Protein 5E7F (pdb70)

Radius of gyration: 30.08 Å; Cα contacts (8 Å, |Δi|>4): 2242; chains: 6; bounding box: 70×82×74 Å

B-factor: mean 78.71, std 19.26, range [43.62, 194.32]

Solvent-accessible surface area: 31601 Å² total; per-residue (Å²): 204,26,117,5,92,24,66,38,29,26,105,37,98,13,51,22,61,30,111,0,30,0,63,4,54,58,22,85,4,78,105,1,29,0,0,0,0,41,55,19,134,89,95,146,15,102,6,2,0,0,12,5,52,45,43,37,63,33,39,19,116,81,7,105,83,30,5,74,6,40,42,40,56,99,135,42,9,0,38,0,44,0,54,60,3,86,53,128,8,35,0,61,1,22,1,0,2,10,19,140,112,53,82,45,6,32,22,135,58,2,4,115,15,107,37,7,141,21,13,77,0,58,8,58,79,175,202,34,115,5,91,23,65,39,28,27,105,38,113,48,56,21,62,29,111,0,30,0,62,4,55,59,22,84,4,80,101,0,29,0,0,0,0,41,56,19,132,89,96,146,14,103,7,2,0,0,12,5,37,61,44,47,65,37,40,18,117,81,6,109,84,31,5,74,6,40,43,41,58,101,136,43,10,0,37,0,43,0,54,61,2,86,54,130,8,37,0,49,1,18,1,0,2,9,20,146,109,50,84,42,6,30,22,137,57,3,4,114,16,108,33,8,137,19,14,82,0,58,8,59,113,207,32,115,5,90,23,65,37,27,27,105,36,88,22,56,22,63,29,110,0,30,0,61,4,53,56,23,80,6,63,28,0,14,0,0,0,0,42,54,18,131,88,97,144,15,106,12,1,0,0,12,3,9,55,46,52,65,52,43,19,121,80,5,124,87,32,5,72,6,40,42,40,52,99,134,43,9,0,37,0,44,0,53,60,2,96,54,139,9,34,1,62,1,22,1,0,2,9,6,43,70,47,82,40,5,35,22,134,57,2,4,114,15,106,34,8,140,20,14,76,0,57,8,59,62,112,144,167,202,142,65,34,0,61,7,10,3,20,29,57,63,26,47,81,25,81,26,0,15,24,16,21,194,41,88,1,49,40,1,69,12,18,0,1,13,53,1,26,0,0,0,10,0,22,6,1,0,39,0,125,88,7,32,89,8,12,0,0,1,37,65,21,113,70,16,20,37,17,23,32,0,18,0,4,0,23,6,42,70,108,62,1,6,2,0,12,1,1,0,2,0,4,18,0,96,121,38,96,121,13,56,0,54,36,85,83,30,86,48,148,32,27,18,78,77,45,27,26,0,0,0,0,0,10,90,76,100,142,66,35,0,58,9,10,3,22,27,56,70,28,44,88,28,75,25,0,16,26,15,52,179,46,81,1,60,31,1,82,12,20,0,1,12,54,0,27,0,0,0,11,0,21,12,1,0,39,0,147,87,7,32,93,8,12,0,0,1,38,68,22,115,69,16,49,55,43,48,33,0,17,0,5,0,23,7,43,70,110,63,1,5,2,0,12,1,2,0,1,0,26,29,0,100,120,35,96,126,11,56,0,52,42,85,82,30,86,48,179,32,27,16,79,78,51,28,25,0,0,0,0,0,10,82,75,77,146,87,28,0,35,4,23,2,7,58,67,39,22,51,117,35,86,32,0,20,15,1,32,54,30,90,1,48,35,1,75,4,15,0,2,12,54,0,30,0,0,0,9,0,23,7,2,0,40,0,145,88,8,33,88,8,12,0,0,0,36,67,21,113,68,17,59,54,52,36,32,0,17,0,3,0,21,5,42,71,108,59,2,5,2,0,11,1,1,0,1,0,34,30,0,101,131,39,97,119,12,55,0,51,37,83,81,31,84,48,178,33,28,17,78,77,52,26,22,0,0,0,0,0,10,82,74,78

Nearest PDB structures (foldseek):
  5e7f-assembly1_I  TM=1.008E+00  e=1.416E-27  Lactococcus phage Tuc2009
  5e7t-assembly1_H  TM=8.878E-01  e=3.137E-21  Lactococcus phage Tuc2009
  5e7t-assembly1_L  TM=6.312E-01  e=1.493E-13  Lactococcus phage Tuc2009
  1u5x-assembly1_A  TM=4.877E-01  e=3.607E-02  Mus musculus
  7uab-assembly1_A  TM=3.314E-01  e=8.662E-01  Homo sapiens

CATH classification: 2.60.40.10

Sequence (764 aa):
QVQLVESGGGSVQAGGSLRLSCTASGFTFDDSDMGWYHQAPGNECELVSAIFSDGSTYYADSVKGRFTISRDNAKNTVYLQMNSLKPEDTAMYYCAAATTTVASPPVRHVCNGYWGQGTQVTVSSHQVQLVESGGGSVQAGGSLRLSCTASGFTFDDSDMGWYHQAPGNECELVSAIFSDGSTYYADSVKGRFTISRDNAKNTVYLQMNSLKPEDTAMYYCAAATTTVASPPVRHVCNGYWGQGTQVTVSSQVQLVESGGGSVQAGGSLRLSCTASGFTFDDSDMGWYHQAPGNECELVSAIFSDGSTYYADSVKGRFTISRDNAKNTVYLQMNSLKPEDTAMYYCAAATTTVASPPVRHVCNGYWGQGTQVTVSSHHHHDVSVDGDFTMKKFADSYYVAFFANKGSGNTVTFTAPWDCTAEVELFYHGWGYSGGEWEIGITTPSGLTQIYEATGYTNGHDNQAISMPTKAIYSGLKKGLQYTFDIRDANGRGGGPKHPMMIVKLYRNADVSVDGDFTMKKFADSYYVAFFANKGSGNTVTFTAPWDCTAEVELFYHGWGYSGGEWEIGITTPSGLTQIYEATGYTNGHDNQAISMPTKAIYSGLKKGLQYTFDIRDANGRGGGPKHPMMIVKLYRNADVSVDGDFTMKKFADSYYVAFFANKGSGNTVTFTAPWDCTAEVELFYHGWGYSGGEWEIGITTPSGLTQIYEATGYTNGHDNQAISMPTKAIYSGLKKGLQYTFDIRDANGRGGGPKHPMMIVKLYRNA

Secondary structure (DSSP, 8-state):
--EEEEE---EEETT--EEEEEEEESS-STT-EEEEEEE-TTS--EEEEEE-TTS-EEE-TTTTTTEEEEEEGGGTEEEEEE-S--GGG-EEEEEEEE-TTSPPPBHHHHTTTSSS--EEEEEE--/--EEEEE---EEETT--EEEEEEEESS-STT-EEEEEEE-TTS--EEEEEE-TTS-EEE-TTTTTTEEEEEEGGGTEEEEEE-S--GGG-EEEEEEEE-TTSPPPBHHHHTTTSSS--EEEEEE-/--EEEEE---EEETT--EEEEEEEESS-STTSEEEEEEE-TTS--EEEEEE-TTS-EEE-TTTTTTEEEEEEGGGTEEEEEE-S--GGG-EEEEEEEE-TTSPPPBHHHHTTTSSS--EEEEEE-----/--BHHHHHHHHHTTT-SEEEEE-SSS-S-EEEE-SSSEEEEEEEEEEEEETTSS-EEEEE---TT-EEEEEE-EEE---TT--EE--EEEEEEEE-TT-EEEE-EEEEEE-EEEEEEEEEEEEEEE--/--BHHHHHHHHHTTT-SEEEEE-SSS-S-EEEE-SSSEEEEEEEEEEEEETTSS-EEEEE---TT-EEEEEE-EEE---TT--EE--EEEEEEEE-TT-EEEE-EEEEEE-EEEEEEEEEEEEEEE--/--BHHHHHHHHHTTT-SEEEEE-SSS-S-EEEE-SSSEEEEEEEEEEEEETTSS-EEEEE---TT-EEEEEE-EEE---TT--EE--EEEEEEEE-TT-EEEE-EEEEEE-EEEEEEEEEEEEEEE--

Structure (mmCIF, N/CA/C/O backbone):
data_5E7F
#
_entry.id   5E7F
#
_cell.length_a   84.730
_cell.length_b   88.040
_cell.length_c   147.650
_cell.angle_alpha   90.00
_cell.angle_beta   90.00
_cell.angle_gamma   90.00
#
_symmetry.space_group_name_H-M   'P 21 21 21'
#
loop_
_entity.id
_entity.type
_entity.pdbx_description
1 polymer 'nanobody L06'
2 polymer 'Major structural protein 1'
3 water water
#
loop_
_atom_site.group_PDB
_atom_site.id
_atom_site.type_symbol
_atom_site.label_atom_id
_atom_site.label_alt_id
_atom_site.label_comp_id
_atom_site.label_asym_id
_atom_site.label_entity_id
_atom_site.label_seq_id
_atom_site.pdbx_PDB_ins_code
_atom_site.Cartn_x
_atom_site.Cartn_y
_atom_site.Cartn_z
_atom_site.occupancy
_atom_site.B_iso_or_equiv
_atom_site.auth_seq_id
_atom_site.auth_comp_id
_atom_site.auth_asym_id
_atom_site.auth_atom_id
_atom_site.pdbx_PDB_model_num
ATOM 1 N N . GLN A 1 1 ? -49.053 -9.621 99.774 1.00 85.25 3 GLN A N 1
ATOM 2 C CA . GLN A 1 1 ? -49.079 -11.093 99.739 1.00 81.83 3 GLN A CA 1
ATOM 3 C C . GLN A 1 1 ? -48.437 -11.632 98.461 1.00 80.72 3 GLN A C 1
ATOM 4 O O . GLN A 1 1 ? -48.067 -10.847 97.585 1.00 81.22 3 GLN A O 1
ATOM 10 N N . VAL A 1 2 ? -48.296 -12.959 98.351 1.00 72.17 4 VAL A N 1
ATOM 11 C CA . VAL A 1 2 ? -47.767 -13.545 97.130 1.00 69.55 4 VAL A CA 1
ATOM 12 C C . VAL A 1 2 ? -48.807 -13.392 96.007 1.00 69.47 4 VAL A C 1
ATOM 13 O O . VAL A 1 2 ? -49.968 -13.782 96.166 1.00 68.16 4 VAL A O 1
ATOM 17 N N . GLN A 1 3 ? -48.393 -12.732 94.921 1.00 63.81 5 GLN A N 1
ATOM 18 C CA . GLN A 1 3 ? -49.248 -12.459 93.777 1.00 61.74 5 GLN A CA 1
ATOM 19 C C . GLN A 1 3 ? -48.620 -12.957 92.493 1.00 63.40 5 GLN A C 1
ATOM 20 O O . GLN A 1 3 ? -47.457 -12.671 92.216 1.00 63.36 5 GLN A O 1
ATOM 26 N N . LEU A 1 4 ? -49.393 -13.728 91.729 1.00 57.76 6 LEU A N 1
ATOM 27 C CA . LEU A 1 4 ? -49.019 -14.242 90.419 1.00 55.45 6 LEU A CA 1
ATOM 28 C C . LEU A 1 4 ? -50.051 -13.727 89.444 1.00 60.77 6 LEU A C 1
ATOM 29 O O . LEU A 1 4 ? -51.251 -13.733 89.748 1.00 60.46 6 LEU A O 1
ATOM 34 N N . VAL A 1 5 ? -49.586 -13.222 88.297 1.00 58.61 7 VAL A N 1
ATOM 35 C CA . VAL A 1 5 ? -50.445 -12.648 87.263 1.00 57.93 7 VAL A CA 1
ATOM 36 C C . VAL A 1 5 ? -50.081 -13.258 85.909 1.00 64.51 7 VAL A C 1
ATOM 37 O O . VAL A 1 5 ? -48.918 -13.201 85.505 1.00 65.24 7 VAL A O 1
ATOM 41 N N . GLU A 1 6 ? -51.069 -13.867 85.225 1.00 60.73 8 GLU A N 1
ATOM 42 C CA . GLU A 1 6 ? -50.858 -14.503 83.922 1.00 59.11 8 GLU A CA 1
ATOM 43 C C . GLU A 1 6 ? -51.570 -13.759 82.841 1.00 64.27 8 GLU A C 1
ATOM 44 O O . GLU A 1 6 ? -52.701 -13.306 83.036 1.00 65.73 8 GLU A O 1
ATOM 50 N N . SER A 1 7 ? -50.931 -13.683 81.668 1.00 60.64 9 SER A N 1
ATOM 51 C CA . SER A 1 7 ? -51.478 -13.087 80.455 1.00 60.43 9 SER A CA 1
ATOM 52 C C . SER A 1 7 ? -50.881 -13.822 79.232 1.00 63.82 9 SER A C 1
ATOM 53 O O . SER A 1 7 ? -49.885 -14.530 79.391 1.00 64.45 9 SER A O 1
ATOM 56 N N . GLY A 1 8 ? -51.503 -13.701 78.059 1.00 59.14 10 GLY A N 1
ATOM 57 C CA . GLY A 1 8 ? -50.981 -14.318 76.841 1.00 58.32 10 GLY A CA 1
ATOM 58 C C . GLY A 1 8 ? -51.884 -15.266 76.081 1.00 62.35 10 GLY A C 1
ATOM 59 O O . GLY A 1 8 ? -51.773 -15.384 74.854 1.00 62.74 10 GLY A O 1
ATOM 60 N N . GLY A 1 9 ? -52.759 -15.956 76.809 1.00 58.77 11 GLY A N 1
ATOM 61 C CA . GLY A 1 9 ? -53.687 -16.931 76.243 1.00 58.42 11 GLY A CA 1
ATOM 62 C C . GLY A 1 9 ? -54.739 -16.355 75.315 1.00 61.43 11 GLY A C 1
ATOM 63 O O . GLY A 1 9 ? -55.113 -15.185 75.435 1.00 60.71 11 GLY A O 1
ATOM 64 N N . GLY A 1 10 ? -55.210 -17.188 74.394 1.00 57.62 12 GLY A N 1
ATOM 65 C CA . GLY A 1 10 ? -56.237 -16.819 73.434 1.00 58.37 12 GLY A CA 1
ATOM 66 C C . GLY A 1 10 ? -56.567 -17.918 72.452 1.00 62.52 12 GLY A C 1
ATOM 67 O O . GLY A 1 10 ? -56.073 -19.041 72.585 1.00 60.56 12 GLY A O 1
ATOM 68 N N . SER A 1 11 ? -57.415 -17.589 71.452 1.00 61.47 13 SER A N 1
ATOM 69 C CA . SER A 1 11 ? -57.841 -18.511 70.393 1.00 62.14 13 SER A CA 1
ATOM 70 C C . SER A 1 11 ? -56.872 -18.483 69.221 1.00 66.09 13 SER A C 1
ATOM 71 O O . SER A 1 11 ? -56.417 -17.418 68.799 1.00 66.36 13 SER A O 1
ATOM 74 N N . VAL A 1 12 ? -56.533 -19.674 68.727 1.00 61.55 14 VAL A N 1
ATOM 75 C CA . VAL A 1 12 ? -55.563 -19.912 67.665 1.00 60.97 14 VAL A CA 1
ATOM 76 C C . VAL A 1 12 ? -55.881 -21.259 66.980 1.00 66.36 14 VAL A C 1
ATOM 77 O O . VAL A 1 12 ? -56.593 -22.081 67.552 1.00 66.67 14 VAL A O 1
ATOM 81 N N . GLN A 1 13 ? -55.373 -21.476 65.763 1.00 64.10 15 GLN A N 1
ATOM 82 C CA . GLN A 1 13 ? -55.549 -22.754 65.084 1.00 65.58 15 GLN A CA 1
ATOM 83 C C . GLN A 1 13 ? -54.278 -23.600 65.279 1.00 71.19 15 GLN A C 1
ATOM 84 O O . GLN A 1 13 ? -53.208 -23.041 65.553 1.00 70.07 15 GLN A O 1
ATOM 90 N N . ALA A 1 14 ? -54.407 -24.944 65.160 1.00 69.57 16 ALA A N 1
ATOM 91 C CA . ALA A 1 14 ? -53.305 -25.889 65.274 1.00 70.02 16 ALA A CA 1
ATOM 92 C C . ALA A 1 14 ? -52.141 -25.459 64.368 1.00 74.56 16 ALA A C 1
ATOM 93 O O . ALA A 1 14 ? -52.367 -24.994 63.250 1.00 75.48 16 ALA A O 1
ATOM 95 N N . GLY A 1 15 ? -50.923 -25.550 64.896 1.00 70.16 17 GLY A N 1
ATOM 96 C CA . GLY A 1 15 ? -49.707 -25.140 64.207 1.00 69.99 17 GLY A CA 1
ATOM 97 C C . GLY A 1 15 ? -49.254 -23.758 64.626 1.00 72.03 17 GLY A C 1
ATOM 98 O O . GLY A 1 15 ? -48.086 -23.403 64.445 1.00 71.54 17 GLY A O 1
ATOM 99 N N . GLY A 1 16 ? -50.183 -23.004 65.216 1.00 68.57 18 GLY A N 1
ATOM 100 C CA . GLY A 1 16 ? -49.969 -21.648 65.709 1.00 68.15 18 GLY A CA 1
ATOM 101 C C . GLY A 1 16 ? -49.050 -21.554 66.909 1.00 73.30 18 GLY A C 1
ATOM 102 O O . GLY A 1 16 ? -48.557 -22.572 67.413 1.00 74.49 18 GLY A O 1
ATOM 103 N N . SER A 1 17 ? -48.820 -20.317 67.379 1.00 68.45 19 SER A N 1
ATOM 104 C CA . SER A 1 17 ? -47.936 -20.018 68.504 1.00 66.29 19 SER A CA 1
ATOM 105 C C . SER A 1 17 ? -48.529 -18.996 69.450 1.00 70.69 19 SER A C 1
ATOM 106 O O . SER A 1 17 ? -49.111 -18.001 69.009 1.00 71.74 19 SER A O 1
ATOM 109 N N . LEU A 1 18 ? -48.339 -19.214 70.755 1.00 65.53 20 LEU A N 1
ATOM 110 C CA . LEU A 1 18 ? -48.773 -18.282 71.794 1.00 63.72 20 LEU A CA 1
ATOM 111 C C . LEU A 1 18 ? -47.648 -18.123 72.779 1.00 65.70 20 LEU A C 1
ATOM 112 O O . LEU A 1 18 ? -46.840 -19.041 72.941 1.00 65.73 20 LEU A O 1
ATOM 117 N N . ARG A 1 19 ? -47.575 -16.965 73.430 1.00 60.69 21 ARG A N 1
ATOM 118 C CA . ARG A 1 19 ? -46.559 -16.723 74.442 1.00 59.43 21 ARG A CA 1
ATOM 119 C C . ARG A 1 19 ? -47.266 -16.311 75.726 1.00 63.85 21 ARG A C 1
ATOM 120 O O . ARG A 1 19 ? -47.899 -15.248 75.773 1.00 64.13 21 ARG A O 1
ATOM 128 N N . LEU A 1 20 ? -47.191 -17.170 76.756 1.00 60.18 22 LEU A N 1
ATOM 129 C CA . LEU A 1 20 ? -47.788 -16.854 78.053 1.00 59.51 22 LEU A CA 1
ATOM 130 C C . LEU A 1 20 ? -46.745 -16.188 78.931 1.00 63.81 22 LEU A C 1
ATOM 131 O O . LEU A 1 20 ? -45.575 -16.582 78.901 1.00 63.71 22 LEU A O 1
ATOM 136 N N . SER A 1 21 ? -47.169 -15.179 79.707 1.00 59.97 23 SER A N 1
ATOM 137 C CA . SER A 1 21 ? -46.310 -14.453 80.631 1.00 60.15 23 SER A CA 1
ATOM 138 C C . SER A 1 21 ? -46.862 -14.568 82.035 1.00 65.11 23 SER A C 1
ATOM 139 O O . SER A 1 21 ? -48.076 -14.627 82.221 1.00 64.28 23 SER A O 1
ATOM 142 N N . CYS A 1 22 ? -45.969 -14.591 83.020 1.00 62.38 24 CYS A N 1
ATOM 143 C CA . CYS A 1 22 ? -46.343 -14.604 84.417 1.00 61.91 24 CYS A CA 1
ATOM 144 C C . CYS A 1 22 ? -45.443 -13.692 85.228 1.00 66.82 24 CYS A C 1
ATOM 145 O O . CYS A 1 22 ? -44.249 -13.950 85.337 1.00 65.97 24 CYS A O 1
ATOM 148 N N . THR A 1 23 ? -46.017 -12.655 85.832 1.00 64.59 25 THR A N 1
ATOM 149 C CA . THR A 1 23 ? -45.251 -11.747 86.660 1.00 65.73 25 THR A CA 1
ATOM 150 C C . THR A 1 23 ? -45.593 -12.007 88.118 1.00 70.95 25 THR A C 1
ATOM 151 O O . THR A 1 23 ? -46.765 -12.134 88.489 1.00 70.28 25 THR A O 1
ATOM 155 N N . ALA A 1 24 ? -44.542 -12.154 88.923 1.00 68.07 26 ALA A N 1
ATOM 156 C CA . ALA A 1 24 ? -44.621 -12.468 90.335 1.00 68.01 26 ALA A CA 1
ATOM 157 C C . ALA A 1 24 ? -44.225 -11.308 91.243 1.00 74.86 26 ALA A C 1
ATOM 158 O O . ALA A 1 24 ? -43.408 -10.464 90.863 1.00 77.28 26 ALA A O 1
ATOM 160 N N . SER A 1 25 ? -44.812 -11.281 92.450 1.00 70.99 27 SER A N 1
ATOM 161 C CA . SER A 1 25 ? -44.560 -10.291 93.500 1.00 72.81 27 SER A CA 1
ATOM 162 C C . SER A 1 25 ? -44.891 -10.880 94.871 1.00 75.20 27 SER A C 1
ATOM 163 O O . SER A 1 25 ? -45.707 -11.802 94.968 1.00 72.80 27 SER A O 1
ATOM 166 N N . GLY A 1 26 ? -44.240 -10.359 95.908 1.00 73.27 28 GLY A N 1
ATOM 167 C CA . GLY A 1 26 ? -44.454 -10.797 97.284 1.00 72.75 28 GLY A CA 1
ATOM 168 C C . GLY A 1 26 ? -43.416 -11.762 97.823 1.00 75.82 28 GLY A C 1
ATOM 169 O O . GLY A 1 26 ? -43.490 -12.148 98.994 1.00 75.99 28 GLY A O 1
ATOM 170 N N . PHE A 1 27 ? -42.442 -12.166 96.981 1.00 70.93 29 PHE A N 1
ATOM 171 C CA . PHE A 1 27 ? -41.359 -13.084 97.351 1.00 69.93 29 PHE A CA 1
ATOM 172 C C . PHE A 1 27 ? -40.105 -12.835 96.506 1.00 75.80 29 PHE A C 1
ATOM 173 O O . PHE A 1 27 ? -40.195 -12.249 95.419 1.00 75.85 29 PHE A O 1
ATOM 181 N N . THR A 1 28 ? -38.943 -13.314 96.992 1.00 73.86 30 THR A N 1
ATOM 182 C CA . THR A 1 28 ? -37.661 -13.222 96.293 1.00 75.29 30 THR A CA 1
ATOM 183 C C . THR A 1 28 ? -37.766 -14.136 95.082 1.00 78.78 30 THR A C 1
ATOM 184 O O . THR A 1 28 ? -37.803 -15.361 95.232 1.00 78.17 30 THR A O 1
ATOM 188 N N . PHE A 1 29 ? -37.887 -13.531 93.894 1.00 74.60 31 PHE A N 1
ATOM 189 C CA . PHE A 1 29 ? -38.079 -14.245 92.639 1.00 72.45 31 PHE A CA 1
ATOM 190 C C . PHE A 1 29 ? -36.881 -15.081 92.205 1.00 77.10 31 PHE A C 1
ATOM 191 O O . PHE A 1 29 ? -37.067 -16.237 91.826 1.00 75.46 31 PHE A O 1
ATOM 199 N N . ASP A 1 30 ? -35.670 -14.492 92.241 1.00 75.80 32 ASP A N 1
ATOM 200 C CA . ASP A 1 30 ? -34.406 -15.099 91.810 1.00 77.13 32 ASP A CA 1
ATOM 201 C C . ASP A 1 30 ? -34.129 -16.487 92.401 1.00 79.96 32 ASP A C 1
ATOM 202 O O . ASP A 1 30 ? -33.617 -17.356 91.693 1.00 80.03 32 ASP A O 1
ATOM 207 N N . ASP A 1 31 ? -34.501 -16.695 93.677 1.00 75.92 33 ASP A N 1
ATOM 208 C CA . ASP A 1 31 ? -34.317 -17.937 94.437 1.00 75.41 33 ASP A CA 1
ATOM 209 C C . ASP A 1 31 ? -35.407 -18.985 94.184 1.00 75.22 33 ASP A C 1
ATOM 210 O O . ASP A 1 31 ? -35.221 -20.150 94.529 1.00 75.02 33 ASP A O 1
ATOM 215 N N . SER A 1 32 ? -36.546 -18.570 93.623 1.00 68.92 34 SER A N 1
ATOM 216 C CA . SER A 1 32 ? -37.708 -19.419 93.389 1.00 66.44 34 SER A CA 1
ATOM 217 C C . SER A 1 32 ? -37.705 -20.229 92.113 1.00 69.30 34 SER A C 1
ATOM 218 O O . SER A 1 32 ? -37.078 -19.851 91.123 1.00 69.24 34 SER A O 1
ATOM 221 N N . ASP A 1 33 ? -38.438 -21.351 92.153 1.00 64.55 35 ASP A N 1
ATOM 222 C CA . ASP A 1 33 ? -38.676 -22.237 91.026 1.00 63.28 35 ASP A CA 1
ATOM 223 C C . ASP A 1 33 ? -40.057 -21.851 90.538 1.00 64.33 35 ASP A C 1
ATOM 224 O O . ASP A 1 33 ? -40.988 -21.717 91.338 1.00 61.79 35 ASP A O 1
ATOM 229 N N . MET A 1 34 ? -40.175 -21.602 89.239 1.00 61.26 36 MET A N 1
ATOM 230 C CA . MET A 1 34 ? -41.431 -21.176 88.637 1.00 59.98 36 MET A CA 1
ATOM 231 C C . MET A 1 34 ? -41.923 -22.201 87.643 1.00 63.96 36 MET A C 1
ATOM 232 O O . MET A 1 34 ? -41.112 -22.863 86.998 1.00 65.87 36 MET A O 1
ATOM 237 N N . GLY A 1 35 ? -43.239 -22.319 87.513 1.00 58.10 37 GLY A N 1
ATOM 238 C CA . GLY A 1 35 ? -43.831 -23.286 86.599 1.00 57.28 37 GLY A CA 1
ATOM 239 C C . GLY A 1 35 ? -45.187 -22.915 86.049 1.00 60.22 37 GLY A C 1
ATOM 240 O O . GLY A 1 35 ? -45.806 -21.926 86.463 1.00 58.52 37 GLY A O 1
ATOM 241 N N . TRP A 1 36 ? -45.640 -23.726 85.096 1.00 57.56 38 TRP A N 1
ATOM 242 C CA . TRP A 1 36 ? -46.921 -23.583 84.425 1.00 57.06 38 TRP A CA 1
ATOM 243 C C . TRP A 1 36 ? -47.687 -24.887 84.521 1.00 60.98 38 TRP A C 1
ATOM 244 O O . TRP A 1 36 ? -47.187 -25.934 84.100 1.00 62.61 38 TRP A O 1
ATOM 255 N N . TYR A 1 37 ? -48.891 -24.819 85.093 1.00 55.00 39 TYR A N 1
ATOM 256 C CA . TYR A 1 37 ? -49.829 -25.929 85.231 1.00 54.06 39 TYR A CA 1
ATOM 257 C C . TYR A 1 37 ? -50.947 -25.674 84.256 1.00 60.33 39 TYR A C 1
ATOM 258 O O . TYR A 1 37 ? -51.128 -24.532 83.831 1.00 60.76 39 TYR A O 1
ATOM 267 N N . HIS A 1 38 ? -51.690 -26.727 83.881 1.00 57.54 40 HIS A N 1
ATOM 268 C CA . HIS A 1 38 ? -52.832 -26.597 82.988 1.00 57.52 40 HIS A CA 1
ATOM 269 C C . HIS A 1 38 ? -53.909 -27.597 83.340 1.00 62.18 40 HIS A C 1
ATOM 270 O O . HIS A 1 38 ? -53.621 -28.661 83.891 1.00 62.17 40 HIS A O 1
ATOM 277 N N . GLN A 1 39 ? -55.152 -27.250 83.017 1.00 59.18 41 GLN A N 1
ATOM 278 C CA . GLN A 1 39 ? -56.298 -28.090 83.275 1.00 59.63 41 GLN A CA 1
ATOM 279 C C . GLN A 1 39 ? -57.328 -27.891 82.184 1.00 66.48 41 GLN A C 1
ATOM 280 O O . GLN A 1 39 ? -57.847 -26.786 81.988 1.00 64.45 41 GLN A O 1
ATOM 286 N N . ALA A 1 40 ? -57.586 -28.964 81.444 1.00 67.16 42 ALA A N 1
ATOM 287 C CA . ALA A 1 40 ? -58.628 -28.995 80.432 1.00 69.77 42 ALA A CA 1
ATOM 288 C C . ALA A 1 40 ? -59.862 -29.488 81.194 1.00 76.35 42 ALA A C 1
ATOM 289 O O . ALA A 1 40 ? -59.687 -30.234 82.157 1.00 75.27 42 ALA A O 1
ATOM 291 N N . PRO A 1 41 ? -61.105 -29.073 80.871 1.00 76.43 43 PRO A N 1
ATOM 292 C CA . PRO A 1 41 ? -62.250 -29.585 81.657 1.00 78.17 43 PRO A CA 1
ATOM 293 C C . PRO A 1 41 ? -62.364 -31.114 81.571 1.00 83.11 43 PRO A C 1
ATOM 294 O O . PRO A 1 41 ? -62.223 -31.706 80.496 1.00 81.96 43 PRO A O 1
ATOM 298 N N . GLY A 1 42 ? -62.500 -31.734 82.734 1.00 81.87 44 GLY A N 1
ATOM 299 C CA . GLY A 1 42 ? -62.583 -33.185 82.860 1.00 84.32 44 GLY A CA 1
ATOM 300 C C . GLY A 1 42 ? -61.261 -33.853 83.179 1.00 87.40 44 GLY A C 1
ATOM 301 O O . GLY A 1 42 ? -61.235 -35.037 83.530 1.00 89.40 44 GLY A O 1
ATOM 302 N N . ASN A 1 43 ? -60.156 -33.099 83.050 1.00 80.79 45 ASN A N 1
ATOM 303 C CA . ASN A 1 43 ? -58.802 -33.568 83.327 1.00 78.91 45 ASN A CA 1
ATOM 304 C C . ASN A 1 43 ? -58.278 -32.946 84.609 1.00 81.24 45 ASN A C 1
ATOM 305 O O . ASN A 1 43 ? -58.843 -31.962 85.087 1.00 80.80 45 ASN A O 1
ATOM 310 N N . GLU A 1 44 ? -57.204 -33.525 85.171 1.00 76.48 46 GLU A N 1
ATOM 311 C CA . GLU A 1 44 ? -56.559 -33.056 86.404 1.00 74.29 46 GLU A CA 1
ATOM 312 C C . GLU A 1 44 ? -55.626 -31.876 86.140 1.00 72.63 46 GLU A C 1
ATOM 313 O O . GLU A 1 44 ? -55.271 -31.608 84.993 1.00 70.08 46 GLU A O 1
ATOM 319 N N . CYS A 1 45 ? -55.219 -31.184 87.220 1.00 68.23 47 CYS A N 1
ATOM 320 C CA . CYS A 1 45 ? -54.259 -30.074 87.179 1.00 65.99 47 CYS A CA 1
ATOM 321 C C . CYS A 1 45 ? -52.869 -30.721 86.995 1.00 69.05 47 CYS A C 1
ATOM 322 O O . CYS A 1 45 ? -52.434 -31.507 87.851 1.00 69.13 47 CYS A O 1
ATOM 325 N N . GLU A 1 46 ? -52.219 -30.457 85.851 1.00 63.96 48 GLU A N 1
ATOM 326 C CA . GLU A 1 46 ? -50.929 -31.063 85.527 1.00 63.83 48 GLU A CA 1
ATOM 327 C C . GLU A 1 46 ? -49.869 -30.061 85.163 1.00 64.55 48 GLU A C 1
ATOM 328 O O . GLU A 1 46 ? -50.142 -29.112 84.422 1.00 62.90 48 GLU A O 1
ATOM 334 N N . LEU A 1 47 ? -48.636 -30.317 85.637 1.00 60.19 49 LEU A N 1
ATOM 335 C CA . LEU A 1 47 ? -47.479 -29.471 85.352 1.00 58.73 49 LEU A CA 1
ATOM 336 C C . LEU A 1 47 ? -47.058 -29.633 83.891 1.00 62.85 49 LEU A C 1
ATOM 337 O O . LEU A 1 47 ? -46.751 -30.744 83.456 1.00 65.18 49 LEU A O 1
ATOM 342 N N . VAL A 1 48 ? -47.073 -28.529 83.140 1.00 56.40 50 VAL A N 1
ATOM 343 C CA . VAL A 1 48 ? -46.690 -28.497 81.729 1.00 55.92 50 VAL A CA 1
ATOM 344 C C . VAL A 1 48 ? -45.171 -28.387 81.657 1.00 60.82 50 VAL A C 1
ATOM 345 O O . VAL A 1 48 ? -44.510 -29.205 81.015 1.00 62.96 50 VAL A O 1
ATOM 349 N N . SER A 1 49 ? -44.634 -27.334 82.280 1.00 55.51 51 SER A N 1
ATOM 350 C CA . SER A 1 49 ? -43.222 -27.008 82.267 1.00 55.60 51 SER A CA 1
ATOM 351 C C . SER A 1 49 ? -42.834 -26.231 83.523 1.00 59.63 51 SER A C 1
ATOM 352 O O . SER A 1 49 ? -43.684 -25.586 84.143 1.00 58.17 51 SER A O 1
ATOM 355 N N . ALA A 1 50 ? -41.545 -26.305 83.906 1.00 57.27 52 ALA A N 1
ATOM 356 C CA . ALA A 1 50 ? -41.002 -25.609 85.079 1.00 56.05 52 ALA A CA 1
ATOM 357 C C . ALA A 1 50 ? -39.563 -25.171 84.849 1.00 59.96 52 ALA A C 1
ATOM 358 O O . ALA A 1 50 ? -38.789 -25.884 84.198 1.00 61.50 52 ALA A O 1
ATOM 360 N N . ILE A 1 51 ? -39.220 -23.982 85.353 1.00 55.01 53 ILE A N 1
ATOM 361 C CA . ILE A 1 51 ? -37.871 -23.409 85.293 1.00 56.77 53 ILE A CA 1
ATOM 362 C C . ILE A 1 51 ? -37.368 -23.229 86.735 1.00 63.95 53 ILE A C 1
ATOM 363 O O . ILE A 1 51 ? -37.994 -22.533 87.540 1.00 61.67 53 ILE A O 1
ATOM 368 N N . PHE A 1 52 ? -36.288 -23.927 87.075 1.00 64.81 54 PHE A N 1
ATOM 369 C CA . PHE A 1 52 ? -35.758 -23.906 88.440 1.00 66.88 54 PHE A CA 1
ATOM 370 C C . PHE A 1 52 ? -34.800 -22.739 88.671 1.00 74.64 54 PHE A C 1
ATOM 371 O O . PHE A 1 52 ? -34.339 -22.126 87.700 1.00 76.74 54 PHE A O 1
ATOM 379 N N . SER A 1 53 ? -34.564 -22.388 89.954 1.00 71.48 55 SER A N 1
ATOM 380 C CA . SER A 1 53 ? -33.684 -21.285 90.369 1.00 73.64 55 SER A CA 1
ATOM 381 C C . SER A 1 53 ? -32.313 -21.339 89.685 1.00 81.31 55 SER A C 1
ATOM 382 O O . SER A 1 53 ? -31.831 -20.312 89.211 1.00 82.56 55 SER A O 1
ATOM 385 N N . ASP A 1 54 ? -31.746 -22.561 89.559 1.00 79.36 56 ASP A N 1
ATOM 386 C CA . ASP A 1 54 ? -30.456 -22.904 88.934 1.00 81.55 56 ASP A CA 1
ATOM 387 C C . ASP A 1 54 ? -30.468 -22.862 87.388 1.00 85.04 56 ASP A C 1
ATOM 388 O O . ASP A 1 54 ? -29.460 -23.193 86.754 1.00 88.21 56 ASP A O 1
ATOM 393 N N . GLY A 1 55 ? -31.585 -22.434 86.800 1.00 77.14 57 GLY A N 1
ATOM 394 C CA . GLY A 1 55 ? -31.720 -22.290 85.355 1.00 75.46 57 GLY A CA 1
ATOM 395 C C . GLY A 1 55 ? -32.242 -23.498 84.598 1.00 76.37 57 GLY A C 1
ATOM 396 O O . GLY A 1 55 ? -32.687 -23.348 83.461 1.00 76.30 57 GLY A O 1
ATOM 397 N N . SER A 1 56 ? -32.189 -24.701 85.205 1.00 71.68 58 SER A N 1
ATOM 398 C CA . SER A 1 56 ? -32.659 -25.945 84.590 1.00 70.18 58 SER A CA 1
ATOM 399 C C . SER A 1 56 ? -34.161 -25.937 84.337 1.00 71.02 58 SER A C 1
ATOM 400 O O . SER A 1 56 ? -34.914 -25.198 84.988 1.00 68.03 58 SER A O 1
ATOM 403 N N . THR A 1 57 ? -34.588 -26.737 83.347 1.00 68.15 59 THR A N 1
ATOM 404 C CA . THR A 1 57 ? -35.978 -26.803 82.913 1.00 65.50 59 THR A CA 1
ATOM 405 C C . THR A 1 57 ? -36.556 -28.208 82.898 1.00 70.05 59 THR A C 1
ATOM 406 O O . THR A 1 57 ? -35.843 -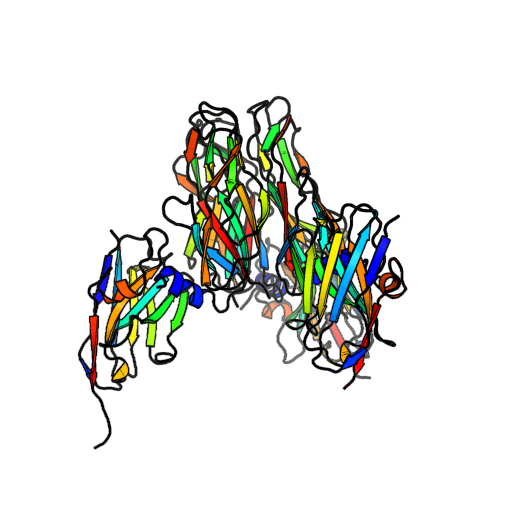29.182 82.642 1.00 72.67 59 THR A O 1
ATOM 410 N N . TYR A 1 58 ? -37.873 -28.291 83.109 1.00 63.51 60 TYR A N 1
ATOM 411 C CA . TYR A 1 58 ? -38.652 -29.513 82.993 1.00 61.91 60 TYR A CA 1
ATOM 412 C C . TYR A 1 58 ? -39.739 -29.243 81.954 1.00 63.65 60 TYR A C 1
ATOM 413 O O . TYR A 1 58 ? -40.323 -28.163 81.957 1.00 62.00 60 TYR A O 1
ATOM 422 N N . TYR A 1 59 ? -40.033 -30.237 81.108 1.00 59.97 61 TYR A N 1
ATOM 423 C CA . TYR A 1 59 ? -41.101 -30.195 80.110 1.00 58.47 61 TYR A CA 1
ATOM 424 C C . TYR A 1 59 ? -41.834 -31.519 80.126 1.00 64.15 61 TYR A C 1
ATOM 425 O O . TYR A 1 59 ? -41.190 -32.581 80.153 1.00 66.45 61 TYR A O 1
ATOM 434 N N . ALA A 1 60 ? -43.176 -31.471 80.101 1.00 59.40 62 ALA A N 1
ATOM 435 C CA . ALA A 1 60 ? -44.003 -32.676 80.054 1.00 60.33 62 ALA A CA 1
ATOM 436 C C . ALA A 1 60 ? -43.750 -33.326 78.691 1.00 69.56 62 ALA A C 1
ATOM 437 O O . ALA A 1 60 ? -43.515 -32.615 77.715 1.00 68.38 62 ALA A O 1
ATOM 439 N N . ASP A 1 61 ? -43.737 -34.665 78.631 1.00 71.60 63 ASP A N 1
ATOM 440 C CA . ASP A 1 61 ? -43.464 -35.419 77.396 1.00 74.39 63 ASP A CA 1
ATOM 441 C C . ASP A 1 61 ? -44.315 -34.987 76.200 1.00 79.54 63 ASP A C 1
ATOM 442 O O . ASP A 1 61 ? -43.831 -35.013 75.065 1.00 80.77 63 ASP A O 1
ATOM 447 N N . SER A 1 62 ? -45.569 -34.560 76.463 1.00 74.87 64 SER A N 1
ATOM 448 C CA . SER A 1 62 ? -46.514 -34.100 75.453 1.00 74.43 64 SER A CA 1
ATOM 449 C C . SER A 1 62 ? -46.129 -32.741 74.853 1.00 78.57 64 SER A C 1
ATOM 450 O O . SER A 1 62 ? -46.575 -32.426 73.752 1.00 79.60 64 SER A O 1
ATOM 453 N N . VAL A 1 63 ? -45.328 -31.931 75.573 1.00 73.82 65 VAL A N 1
ATOM 454 C CA . VAL A 1 63 ? -44.939 -30.590 75.120 1.00 72.22 65 VAL A CA 1
ATOM 455 C C . VAL A 1 63 ? -43.443 -30.476 74.778 1.00 76.27 65 VAL A C 1
ATOM 456 O O . VAL A 1 63 ? -43.012 -29.433 74.278 1.00 75.71 65 VAL A O 1
ATOM 460 N N . LYS A 1 64 ? -42.666 -31.532 75.045 1.00 74.34 66 LYS A N 1
ATOM 461 C CA . LYS A 1 64 ? -41.224 -31.579 74.788 1.00 76.07 66 LYS A CA 1
ATOM 462 C C . LYS A 1 64 ? -40.933 -31.288 73.316 1.00 81.45 66 LYS A C 1
ATOM 463 O O . LYS A 1 64 ? -41.513 -31.921 72.428 1.00 82.38 66 LYS A O 1
ATOM 469 N N . GLY A 1 65 ? -40.100 -30.278 73.088 1.00 78.06 67 GLY A N 1
ATOM 470 C CA . GLY A 1 65 ? -39.691 -29.853 71.753 1.00 78.84 67 GLY A CA 1
ATOM 471 C C . GLY A 1 65 ? -40.577 -28.820 71.090 1.00 81.20 67 GLY A C 1
ATOM 472 O O . GLY A 1 65 ? -40.190 -28.265 70.061 1.00 82.99 67 GLY A O 1
ATOM 473 N N . ARG A 1 66 ? -41.769 -28.555 71.658 1.00 74.58 68 ARG A N 1
ATOM 474 C CA . ARG A 1 66 ? -42.722 -27.576 71.126 1.00 71.59 68 ARG A CA 1
ATOM 475 C C . ARG A 1 66 ? -42.739 -26.316 71.989 1.00 72.80 68 ARG A C 1
ATOM 476 O O . ARG A 1 66 ? -42.778 -25.212 71.451 1.00 71.48 68 ARG A O 1
ATOM 484 N N . PHE A 1 67 ? -42.721 -26.487 73.328 1.00 68.67 69 PHE A N 1
ATOM 485 C CA . PHE A 1 67 ? -42.770 -25.383 74.287 1.00 67.15 69 PHE A CA 1
ATOM 486 C C . PHE A 1 67 ? -41.393 -25.043 74.829 1.00 70.13 69 PHE A C 1
ATOM 487 O O . PHE A 1 67 ? -40.530 -25.919 74.915 1.00 70.82 69 PHE A O 1
ATOM 495 N N . THR A 1 68 ? -41.196 -23.770 75.216 1.00 64.93 70 THR A N 1
ATOM 496 C CA . THR A 1 68 ? -39.947 -23.288 75.797 1.00 64.73 70 THR A CA 1
ATOM 497 C C . THR A 1 68 ? -40.222 -22.370 76.977 1.00 67.57 70 THR A C 1
ATOM 498 O O . THR A 1 68 ? -40.869 -21.321 76.818 1.00 67.69 70 THR A O 1
ATOM 502 N N . ILE A 1 69 ? -39.722 -22.771 78.159 1.00 62.35 71 ILE A N 1
ATOM 503 C CA . ILE A 1 69 ? -39.855 -21.983 79.380 1.00 60.53 71 ILE A CA 1
ATOM 504 C C . ILE A 1 69 ? -38.600 -21.137 79.542 1.00 66.34 71 ILE A C 1
ATOM 505 O O . ILE A 1 69 ? -37.498 -21.601 79.235 1.00 69.51 71 ILE A O 1
ATOM 510 N N . SER A 1 70 ? -38.773 -19.884 79.946 1.00 61.36 72 SER A N 1
ATOM 511 C CA . SER A 1 70 ? -37.672 -18.945 80.164 1.00 63.03 72 SER A CA 1
ATOM 512 C C . SER A 1 70 ? -38.043 -17.991 81.283 1.00 67.00 72 SER A C 1
ATOM 513 O O . SER A 1 70 ? -39.220 -17.890 81.640 1.00 65.22 72 SER A O 1
ATOM 516 N N . ARG A 1 71 ? -37.048 -17.313 81.860 1.00 65.72 73 ARG A N 1
ATOM 517 C CA . ARG A 1 71 ? -37.305 -16.354 82.922 1.00 65.98 73 ARG A CA 1
ATOM 518 C C . ARG A 1 71 ? -36.431 -15.132 82.797 1.00 74.98 73 ARG A C 1
ATOM 519 O O . ARG A 1 71 ? -35.304 -15.224 82.307 1.00 77.92 73 ARG A O 1
ATOM 527 N N . ASP A 1 72 ? -36.969 -13.986 83.220 1.00 72.76 74 ASP A N 1
ATOM 528 C CA . ASP A 1 72 ? -36.274 -12.703 83.259 1.00 75.35 74 ASP A CA 1
ATOM 529 C C . ASP A 1 72 ? -36.361 -12.263 84.710 1.00 78.56 74 ASP A C 1
ATOM 530 O O . ASP A 1 72 ? -37.322 -11.595 85.103 1.00 77.53 74 ASP A O 1
ATOM 535 N N . ASN A 1 73 ? -35.380 -12.688 85.520 1.00 76.15 75 ASN A N 1
ATOM 536 C CA . ASN A 1 73 ? -35.324 -12.389 86.954 1.00 76.39 75 ASN A CA 1
ATOM 537 C C . ASN A 1 73 ? -35.430 -10.896 87.262 1.00 83.58 75 ASN A C 1
ATOM 538 O O . ASN A 1 73 ? -36.018 -10.526 88.279 1.00 85.52 75 ASN A O 1
ATOM 543 N N . ALA A 1 74 ? -34.903 -10.049 86.362 1.00 80.43 76 ALA A N 1
ATOM 544 C CA . ALA A 1 74 ? -34.957 -8.594 86.465 1.00 81.73 76 ALA A CA 1
ATOM 545 C C . ALA A 1 74 ? -36.401 -8.098 86.399 1.00 83.60 76 ALA A C 1
ATOM 546 O O . ALA A 1 74 ? -36.745 -7.191 87.133 1.00 84.98 76 ALA A O 1
ATOM 548 N N . LYS A 1 75 ? -37.241 -8.708 85.546 1.00 76.40 77 LYS A N 1
ATOM 549 C CA . LYS A 1 75 ? -38.648 -8.342 85.358 1.00 73.72 77 LYS A CA 1
ATOM 550 C C . LYS A 1 75 ? -39.619 -9.201 86.203 1.00 75.73 77 LYS A C 1
ATOM 551 O O . LYS A 1 75 ? -40.841 -9.025 86.096 1.00 74.40 77 LYS A O 1
ATOM 557 N N . ASN A 1 76 ? -39.080 -10.125 87.041 1.00 70.99 78 ASN A N 1
ATOM 558 C CA . ASN A 1 76 ? -39.859 -11.058 87.868 1.00 68.74 78 ASN A CA 1
ATOM 559 C C . ASN A 1 76 ? -40.890 -11.825 87.028 1.00 69.90 78 ASN A C 1
ATOM 560 O O . ASN A 1 76 ? -41.975 -12.153 87.523 1.00 68.65 78 ASN A O 1
ATOM 565 N N . THR A 1 77 ? -40.538 -12.114 85.758 1.00 65.23 79 THR A N 1
ATOM 566 C CA . THR A 1 77 ? -41.437 -12.750 84.807 1.00 63.03 79 THR A CA 1
ATOM 567 C C . THR A 1 77 ? -40.913 -14.082 84.283 1.00 66.04 79 THR A C 1
ATOM 568 O O . THR A 1 77 ? -39.710 -14.246 84.102 1.00 66.11 79 THR A O 1
ATOM 572 N N . VAL A 1 78 ? -41.856 -15.024 84.046 1.00 61.46 80 VAL A N 1
ATOM 573 C CA . VAL A 1 78 ? -41.673 -16.357 83.470 1.00 60.86 80 VAL A CA 1
ATOM 574 C C . VAL A 1 78 ? -42.475 -16.386 82.183 1.00 64.30 80 VAL A C 1
ATOM 575 O O . VAL A 1 78 ? -43.631 -15.947 82.157 1.00 63.64 80 VAL A O 1
ATOM 579 N N . TYR A 1 79 ? -41.884 -16.955 81.137 1.00 60.10 81 TYR A N 1
ATOM 580 C CA . TYR A 1 79 ? -42.530 -17.058 79.841 1.00 58.96 81 TYR A CA 1
ATOM 581 C C . TYR A 1 79 ? -42.654 -18.500 79.389 1.00 63.95 81 TYR A C 1
ATOM 582 O O . TYR A 1 79 ? -41.754 -19.314 79.617 1.00 63.53 81 TYR A O 1
ATOM 591 N N . LEU A 1 80 ? -43.771 -18.809 78.730 1.00 60.69 82 LEU A N 1
ATOM 592 C CA . LEU A 1 80 ? -43.977 -20.120 78.143 1.00 59.84 82 LEU A CA 1
ATOM 593 C C . LEU A 1 80 ? -44.233 -19.874 76.676 1.00 62.39 82 LEU A C 1
ATOM 594 O O . LEU A 1 80 ? -45.314 -19.411 76.314 1.00 62.60 82 LEU A O 1
ATOM 599 N N . GLN A 1 81 ? -43.211 -20.103 75.843 1.00 58.40 83 GLN A N 1
ATOM 600 C CA . GLN A 1 81 ? -43.334 -19.933 74.404 1.00 58.25 83 GLN A CA 1
ATOM 601 C C . GLN A 1 81 ? -43.902 -21.230 73.875 1.00 63.67 83 GLN A C 1
ATOM 602 O O . GLN A 1 81 ? -43.211 -22.253 73.859 1.00 64.88 83 GLN A O 1
ATOM 608 N N . MET A 1 82 ? -45.182 -21.199 73.515 1.00 59.28 84 MET A N 1
ATOM 609 C CA . MET A 1 82 ? -45.896 -22.364 73.007 1.00 59.38 84 MET A CA 1
ATOM 610 C C . MET A 1 82 ? -45.930 -22.327 71.489 1.00 65.40 84 MET A C 1
ATOM 611 O O . MET A 1 82 ? -46.593 -21.461 70.919 1.00 66.11 84 MET A O 1
ATOM 616 N N . ASN A 1 83 ? -45.198 -23.245 70.838 1.00 62.16 85 ASN A N 1
ATOM 617 C CA . ASN A 1 83 ? -45.149 -23.352 69.379 1.00 62.76 85 ASN A CA 1
ATOM 618 C C . ASN A 1 83 ? -45.774 -24.668 68.948 1.00 67.29 85 ASN A C 1
ATOM 619 O O . ASN A 1 83 ? -45.975 -25.537 69.792 1.00 66.25 85 ASN A O 1
ATOM 624 N N . SER A 1 84 ? -46.092 -24.810 67.639 1.00 66.43 86 SER A N 1
ATOM 625 C CA . SER A 1 84 ? -46.701 -26.004 67.032 1.00 68.25 86 SER A CA 1
ATOM 626 C C . SER A 1 84 ? -47.876 -26.504 67.883 1.00 71.88 86 SER A C 1
ATOM 627 O O . SER A 1 84 ? -47.909 -27.673 68.277 1.00 72.03 86 SER A O 1
ATOM 630 N N . LEU A 1 85 ? -48.807 -25.592 68.209 1.00 67.96 87 LEU A N 1
ATOM 631 C CA . LEU A 1 85 ? -49.959 -25.892 69.055 1.00 67.61 87 LEU A CA 1
ATOM 632 C C . LEU A 1 85 ? -50.871 -26.965 68.472 1.00 71.86 87 LEU A C 1
ATOM 633 O O . LEU A 1 85 ? -51.022 -27.068 67.253 1.00 73.26 87 LEU A O 1
ATOM 638 N N . LYS A 1 86 ? -51.408 -27.807 69.347 1.00 66.72 88 LYS A N 1
ATOM 639 C CA . LYS A 1 86 ? -52.290 -28.916 68.998 1.00 68.13 88 LYS A CA 1
ATOM 640 C C . LYS A 1 86 ? -53.626 -28.682 69.699 1.00 70.99 88 LYS A C 1
ATOM 641 O O . LYS A 1 86 ? -53.621 -28.056 70.761 1.00 68.18 88 LYS A O 1
ATOM 647 N N . PRO A 1 87 ? -54.776 -29.211 69.203 1.00 69.24 89 PRO A N 1
ATOM 648 C CA . PRO A 1 87 ? -56.039 -29.010 69.939 1.00 69.14 89 PRO A CA 1
ATOM 649 C C . PRO A 1 87 ? -56.015 -29.524 71.386 1.00 73.26 89 PRO A C 1
ATOM 650 O O . PRO A 1 87 ? -56.725 -28.971 72.219 1.00 72.43 89 PRO A O 1
ATOM 654 N N . GLU A 1 88 ? -55.147 -30.518 71.703 1.00 70.59 90 GLU A N 1
ATOM 655 C CA . GLU A 1 88 ? -54.973 -31.096 73.056 1.00 69.83 90 GLU A CA 1
ATOM 656 C C . GLU A 1 88 ? -54.373 -30.104 74.057 1.00 71.79 90 GLU A C 1
ATOM 657 O O . GLU A 1 88 ? -54.578 -30.251 75.261 1.00 70.74 90 GLU A O 1
ATOM 663 N N . ASP A 1 89 ? -53.679 -29.068 73.548 1.00 68.33 91 ASP A N 1
ATOM 664 C CA . ASP A 1 89 ? -53.094 -28.003 74.358 1.00 66.02 91 ASP A CA 1
ATOM 665 C C . ASP A 1 89 ? -54.180 -27.072 74.929 1.00 68.93 91 ASP A C 1
ATOM 666 O O . ASP A 1 89 ? -53.869 -26.263 75.804 1.00 66.74 91 ASP A O 1
ATOM 671 N N . THR A 1 90 ? -55.451 -27.194 74.442 1.00 66.14 92 THR A N 1
ATOM 672 C CA . THR A 1 90 ? -56.585 -26.421 74.947 1.00 64.92 92 THR A CA 1
ATOM 673 C C . THR A 1 90 ? -56.761 -26.728 76.422 1.00 68.75 92 THR A C 1
ATOM 674 O O . THR A 1 90 ? -57.033 -27.874 76.806 1.00 70.09 92 THR A O 1
ATOM 678 N N . ALA A 1 91 ? -56.551 -25.699 77.241 1.00 63.14 93 ALA A N 1
ATOM 679 C CA . ALA A 1 91 ? -56.659 -25.742 78.688 1.00 62.12 93 ALA A CA 1
ATOM 680 C C . ALA A 1 91 ? -56.562 -24.340 79.242 1.00 65.19 93 ALA A C 1
ATOM 681 O O . ALA A 1 91 ? -56.221 -23.390 78.532 1.00 64.91 93 ALA A O 1
ATOM 683 N N . MET A 1 92 ? -56.860 -24.224 80.527 1.00 61.41 94 MET A N 1
ATOM 684 C CA . MET A 1 92 ? -56.699 -23.013 81.297 1.00 59.78 94 MET A CA 1
ATOM 685 C C . MET A 1 92 ? -55.294 -23.191 81.904 1.00 62.93 94 MET A C 1
ATOM 686 O O . MET A 1 92 ? -55.026 -24.223 82.528 1.00 62.48 94 MET A O 1
ATOM 691 N N . TYR A 1 93 ? -54.378 -22.259 81.619 1.00 58.46 95 TYR A N 1
ATOM 692 C CA . TYR A 1 93 ? -52.995 -22.318 82.109 1.00 56.65 95 TYR A CA 1
ATOM 693 C C . TYR A 1 93 ? -52.794 -21.434 83.322 1.00 60.64 95 TYR A C 1
ATOM 694 O O . TYR A 1 93 ? -53.162 -20.256 83.310 1.00 61.41 95 TYR A O 1
ATOM 703 N N . TYR A 1 94 ? -52.212 -22.014 84.377 1.00 56.65 96 TYR A N 1
ATOM 704 C CA . TYR A 1 94 ? -51.949 -21.341 85.647 1.00 55.56 96 TYR A CA 1
ATOM 705 C C . TYR A 1 94 ? -50.475 -21.338 85.960 1.00 61.28 96 TYR A C 1
ATOM 706 O O . TYR A 1 94 ? -49.787 -22.349 85.817 1.00 62.51 96 TYR A O 1
ATOM 715 N N . CYS A 1 95 ? -50.004 -20.200 86.424 1.00 58.05 97 CYS A N 1
ATOM 716 C CA . CYS A 1 95 ? -48.631 -19.982 86.841 1.00 58.10 97 CYS A CA 1
ATOM 717 C C . CYS A 1 95 ? -48.462 -20.441 88.310 1.00 60.07 97 CYS A C 1
ATOM 718 O O . CYS A 1 95 ? -49.367 -20.262 89.126 1.00 58.03 97 CYS A O 1
ATOM 721 N N . ALA A 1 96 ? -47.309 -21.038 88.634 1.00 56.63 98 ALA A N 1
ATOM 722 C CA . ALA A 1 96 ? -47.026 -21.527 89.986 1.00 56.12 98 ALA A CA 1
ATOM 723 C C . ALA A 1 96 ? -45.633 -21.153 90.447 1.00 61.30 98 ALA A C 1
ATOM 724 O O . ALA A 1 96 ? -44.749 -20.930 89.621 1.00 62.93 98 ALA A O 1
ATOM 726 N N . ALA A 1 97 ? -45.445 -21.069 91.767 1.00 57.29 99 ALA A N 1
ATOM 727 C CA . ALA A 1 97 ? -44.177 -20.716 92.391 1.00 57.81 99 ALA A CA 1
ATOM 728 C C . ALA A 1 97 ? -43.846 -21.659 93.522 1.00 62.32 99 ALA A C 1
ATOM 729 O O . ALA A 1 97 ? -44.742 -22.136 94.219 1.00 59.95 99 ALA A O 1
ATOM 731 N N . ALA A 1 98 ? -42.552 -21.929 93.703 1.00 63.09 100 ALA A N 1
ATOM 732 C CA . ALA A 1 98 ? -42.050 -22.764 94.784 1.00 64.88 100 ALA A CA 1
ATOM 733 C C . ALA A 1 98 ? -40.987 -21.971 95.524 1.00 73.32 100 ALA A C 1
ATOM 734 O O . ALA A 1 98 ? -39.819 -21.990 95.146 1.00 74.72 100 ALA A O 1
ATOM 736 N N . THR A 1 99 ? -41.429 -21.192 96.524 1.00 72.39 101 THR A N 1
ATOM 737 C CA . THR A 1 99 ? -40.580 -20.358 97.383 1.00 74.91 101 THR A CA 1
ATOM 738 C C . THR A 1 99 ? -40.712 -20.803 98.829 1.00 80.74 101 THR A C 1
ATOM 739 O O . THR A 1 99 ? -41.813 -21.130 99.271 1.00 81.02 101 THR A O 1
ATOM 743 N N . THR A 1 100 ? -39.597 -20.817 99.558 1.00 77.90 102 THR A N 1
ATOM 744 C CA . THR A 1 100 ? -39.549 -21.269 100.949 1.00 78.45 102 THR A CA 1
ATOM 745 C C . THR A 1 100 ? -40.181 -20.282 101.948 1.00 80.60 102 THR A C 1
ATOM 746 O O . THR A 1 100 ? -40.320 -20.619 103.132 1.00 82.98 102 THR A O 1
ATOM 750 N N . THR A 1 101 ? -40.569 -19.084 101.491 1.00 72.42 103 THR A N 1
ATOM 751 C CA . THR A 1 101 ? -41.198 -18.103 102.371 1.00 71.10 103 THR A CA 1
ATOM 752 C C . THR A 1 101 ? -42.692 -18.383 102.544 1.00 70.27 103 THR A C 1
ATOM 753 O O . THR A 1 101 ? -43.244 -18.078 103.592 1.00 69.89 103 THR A O 1
ATOM 757 N N . VAL A 1 102 ? -43.346 -18.957 101.535 1.00 63.86 104 VAL A N 1
ATOM 758 C CA . VAL A 1 102 ? -44.762 -19.314 101.641 1.00 62.03 104 VAL A CA 1
ATOM 759 C C . VAL A 1 102 ? -44.920 -20.838 101.681 1.00 64.72 104 VAL A C 1
ATOM 760 O O . VAL A 1 102 ? -44.023 -21.571 101.250 1.00 65.29 104 VAL A O 1
ATOM 764 N N . ALA A 1 103 ? -46.059 -21.312 102.202 1.00 59.38 105 ALA A N 1
ATOM 765 C CA . ALA A 1 103 ? -46.366 -22.733 102.261 1.00 58.33 105 ALA A CA 1
ATOM 766 C C . ALA A 1 103 ? -46.689 -23.230 100.847 1.00 61.88 105 ALA A C 1
ATOM 767 O O . ALA A 1 103 ? -47.260 -22.477 100.046 1.00 62.38 105 ALA A O 1
ATOM 769 N N . SER A 1 104 ? -46.296 -24.466 100.513 1.00 57.27 106 SER A N 1
ATOM 770 C CA . SER A 1 104 ? -46.592 -24.975 99.175 1.00 56.29 106 SER A CA 1
ATOM 771 C C . SER A 1 104 ? -47.979 -25.593 99.099 1.00 61.57 106 SER A C 1
ATOM 772 O O . SER A 1 104 ? -48.287 -26.501 99.878 1.00 61.36 106 SER A O 1
ATOM 775 N N . PRO A 1 105 ? -48.860 -25.096 98.198 1.00 58.77 107 PRO A N 1
ATOM 776 C CA . PRO A 1 105 ? -50.217 -25.658 98.137 1.00 59.18 107 PRO A CA 1
ATOM 777 C C . PRO A 1 105 ? -50.273 -27.007 97.441 1.00 64.72 107 PRO A C 1
ATOM 778 O O . PRO A 1 105 ? -49.429 -27.259 96.575 1.00 64.85 107 PRO A O 1
ATOM 782 N N . PRO A 1 106 ? -51.297 -27.854 97.719 1.00 62.31 108 PRO A N 1
ATOM 783 C CA . PRO A 1 106 ? -51.455 -29.071 96.905 1.00 62.77 108 PRO A CA 1
ATOM 784 C C . PRO A 1 106 ? -51.729 -28.653 95.448 1.00 65.26 108 PRO A C 1
ATOM 785 O O . PRO A 1 106 ? -52.392 -27.633 95.224 1.00 64.26 108 PRO A O 1
ATOM 789 N N . VAL A 1 107 ? -51.165 -29.388 94.474 1.00 61.14 109 VAL A N 1
ATOM 790 C CA . VAL A 1 107 ? -51.279 -29.111 93.034 1.00 60.10 109 VAL A CA 1
ATOM 791 C C . VAL A 1 107 ? -52.718 -28.767 92.598 1.00 64.23 109 VAL A C 1
ATOM 792 O O . VAL A 1 107 ? -52.904 -27.797 91.854 1.00 65.48 109 VAL A O 1
ATOM 796 N N . ARG A 1 108 ? -53.725 -29.520 93.095 1.00 59.69 110 ARG A N 1
ATOM 797 C CA . ARG A 1 108 ? -55.144 -29.310 92.776 1.00 60.03 110 ARG A CA 1
ATOM 798 C C . ARG A 1 108 ? -55.623 -27.856 92.966 1.00 64.42 110 ARG A C 1
ATOM 799 O O . ARG A 1 108 ? -56.493 -27.403 92.216 1.00 64.60 110 ARG A O 1
ATOM 807 N N . HIS A 1 109 ? -55.024 -27.131 93.932 1.00 60.67 111 HIS A N 1
ATOM 808 C CA . HIS A 1 109 ? -55.337 -25.734 94.253 1.00 60.10 111 HIS A CA 1
ATOM 809 C C . HIS A 1 109 ? -54.932 -24.767 93.164 1.00 63.51 111 HIS A C 1
ATOM 810 O O . HIS A 1 109 ? -55.645 -23.791 92.937 1.00 64.54 111 HIS A O 1
ATOM 817 N N . VAL A 1 110 ? -53.784 -25.017 92.515 1.00 58.73 112 VAL A N 1
ATOM 818 C CA . VAL A 1 110 ? -53.237 -24.173 91.442 1.00 57.56 112 VAL A CA 1
ATOM 819 C C . VAL A 1 110 ? -54.266 -23.932 90.342 1.00 62.37 112 VAL A C 1
ATOM 820 O O . VAL A 1 110 ? -54.487 -22.779 89.970 1.00 62.80 112 VAL A O 1
ATOM 824 N N . CYS A 1 111 ? -54.940 -25.004 89.880 1.00 59.50 113 CYS A N 1
ATOM 825 C CA . CYS A 1 111 ? -55.939 -24.933 88.814 1.00 60.64 113 CYS A CA 1
ATOM 826 C C . CYS A 1 111 ? -57.342 -24.604 89.312 1.00 64.40 113 CYS A C 1
ATOM 827 O O . CYS A 1 111 ? -58.340 -24.886 88.642 1.00 66.14 113 CYS A O 1
ATOM 830 N N . ASN A 1 112 ? -57.404 -23.963 90.482 1.00 59.06 114 ASN A N 1
ATOM 831 C CA . ASN A 1 112 ? -58.626 -23.484 91.113 1.00 58.33 114 ASN A CA 1
ATOM 832 C C . ASN A 1 112 ? -58.447 -22.012 91.484 1.00 59.87 114 ASN A C 1
ATOM 833 O O . ASN A 1 112 ? -59.309 -21.416 92.164 1.00 60.28 114 ASN A O 1
ATOM 838 N N . GLY A 1 113 ? -57.343 -21.443 90.982 1.00 53.37 115 GLY A N 1
ATOM 839 C CA . GLY A 1 113 ? -56.985 -20.047 91.145 1.00 53.86 115 GLY A CA 1
ATOM 840 C C . GLY A 1 113 ? -56.432 -19.687 92.506 1.00 59.94 115 GLY A C 1
ATOM 841 O O . GLY A 1 113 ? -56.784 -18.627 93.049 1.00 61.40 115 GLY A O 1
ATOM 842 N N . TYR A 1 114 ? -55.546 -20.558 93.057 1.00 55.69 116 TYR A N 1
ATOM 843 C CA . TYR A 1 114 ? -54.895 -20.358 94.352 1.00 55.33 116 TYR A CA 1
ATOM 844 C C . TYR A 1 114 ? -54.173 -19.017 94.363 1.00 61.56 116 TYR A C 1
ATOM 845 O O . TYR A 1 114 ? -54.338 -18.242 95.307 1.00 63.90 116 TYR A O 1
ATOM 854 N N . TRP A 1 115 ? -53.410 -18.734 93.292 1.00 56.84 117 TRP A N 1
ATOM 855 C CA . TRP A 1 115 ? -52.678 -17.488 93.096 1.00 56.54 117 TRP A CA 1
ATOM 856 C C . TRP A 1 115 ? -53.410 -16.636 92.032 1.00 64.34 117 TRP A C 1
ATOM 857 O O . TRP A 1 115 ? -54.330 -15.886 92.376 1.00 66.51 117 TRP A O 1
ATOM 868 N N . GLY A 1 116 ? -53.035 -16.803 90.760 1.00 59.66 118 GLY A N 1
ATOM 869 C CA . GLY A 1 116 ? -53.642 -16.103 89.637 1.00 59.64 118 GLY A CA 1
ATOM 870 C C . GLY A 1 116 ? -54.904 -16.787 89.172 1.00 64.31 118 GLY A C 1
ATOM 871 O O . GLY A 1 116 ? -55.154 -17.933 89.543 1.00 63.65 118 GLY A O 1
ATOM 872 N N . GLN A 1 117 ? -55.711 -16.098 88.356 1.00 62.65 119 GLN A N 1
ATOM 873 C CA . GLN A 1 117 ? -56.964 -16.673 87.876 1.00 63.65 119 GLN A CA 1
ATOM 874 C C . GLN A 1 117 ? -56.795 -17.529 86.618 1.00 66.24 119 GLN A C 1
ATOM 875 O O . GLN A 1 117 ? -57.740 -18.212 86.207 1.00 67.87 119 GLN A O 1
ATOM 881 N N . GLY A 1 118 ? -55.584 -17.537 86.074 1.00 58.92 120 GLY A N 1
ATOM 882 C CA . GLY A 1 118 ? -55.245 -18.324 84.903 1.00 57.32 120 GLY A CA 1
ATOM 883 C C . GLY A 1 118 ? -55.519 -17.618 83.597 1.00 61.83 120 GLY A C 1
ATOM 884 O O . GLY A 1 118 ? -56.219 -16.594 83.558 1.00 63.90 120 GLY A O 1
ATOM 885 N N . THR A 1 119 ? -54.960 -18.177 82.514 1.00 55.60 121 THR A N 1
ATOM 886 C CA . THR A 1 119 ? -55.097 -17.676 81.156 1.00 54.77 121 THR A CA 1
ATOM 887 C C . THR A 1 119 ? -55.560 -18.833 80.249 1.00 60.44 121 THR A C 1
ATOM 888 O O . THR A 1 119 ? -54.915 -19.888 80.205 1.00 61.19 121 THR A O 1
ATOM 892 N N . GLN A 1 120 ? -56.720 -18.659 79.582 1.00 57.38 122 GLN A N 1
ATOM 893 C CA . GLN A 1 120 ? -57.294 -19.676 78.699 1.00 56.98 122 GLN A CA 1
ATOM 894 C C . GLN A 1 120 ? -56.630 -19.686 77.334 1.00 60.00 122 GLN A C 1
ATOM 895 O O . GLN A 1 120 ? -56.481 -18.636 76.722 1.00 61.20 122 GLN A O 1
ATOM 901 N N . VAL A 1 121 ? -56.240 -20.886 76.871 1.00 55.12 123 VAL A N 1
ATOM 902 C CA . VAL A 1 121 ? -55.659 -21.179 75.561 1.00 54.14 123 VAL A CA 1
ATOM 903 C C . VAL A 1 121 ? -56.636 -22.096 74.841 1.00 58.27 123 VAL A C 1
ATOM 904 O O . VAL A 1 121 ? -56.985 -23.150 75.366 1.00 58.95 123 VAL A O 1
ATOM 908 N N . THR A 1 122 ? -57.088 -21.701 73.668 1.00 56.11 124 THR A N 1
ATOM 909 C CA . THR A 1 122 ? -58.007 -22.529 72.886 1.00 58.73 124 THR A CA 1
ATOM 910 C C . THR A 1 122 ? -57.416 -22.762 71.496 1.00 66.80 124 THR A C 1
ATOM 911 O O . THR A 1 122 ? -57.089 -21.803 70.791 1.00 67.50 124 THR A O 1
ATOM 915 N N . VAL A 1 123 ? -57.216 -24.043 71.138 1.00 64.40 125 VAL A N 1
ATOM 916 C CA . VAL A 1 123 ? -56.622 -24.460 69.865 1.00 64.53 125 VAL A CA 1
ATOM 917 C C . VAL A 1 123 ? -57.628 -25.274 69.041 1.00 71.71 125 VAL A C 1
ATOM 918 O O . VAL A 1 123 ? -58.125 -26.306 69.513 1.00 72.09 125 VAL A O 1
ATOM 922 N N . SER A 1 124 ? -57.926 -24.810 67.812 1.00 70.32 126 SER A N 1
ATOM 923 C CA . SER A 1 124 ? -58.861 -25.485 66.910 1.00 73.06 126 SER A CA 1
ATOM 924 C C . SER A 1 124 ? -58.132 -26.469 65.995 1.00 79.76 126 SER A C 1
ATOM 925 O O . SER A 1 124 ? -56.917 -26.354 65.817 1.00 78.43 126 SER A O 1
ATOM 928 N N . SER A 1 125 ? -58.863 -27.447 65.436 1.00 79.72 127 SER A N 1
ATOM 929 C CA . SER A 1 125 ? -58.282 -28.448 64.543 1.00 81.79 127 SER A CA 1
ATOM 930 C C . SER A 1 125 ? -58.091 -27.853 63.141 1.00 88.24 127 SER A C 1
ATOM 931 O O . SER A 1 125 ? -58.756 -26.878 62.794 1.00 88.33 127 SER A O 1
ATOM 934 N N . HIS A 1 126 ? -57.198 -28.437 62.326 1.00 86.72 128 HIS A N 1
ATOM 935 C CA . HIS A 1 126 ? -56.952 -27.972 60.946 1.00 128.08 128 HIS A CA 1
ATOM 936 C C . HIS A 1 126 ? -58.179 -28.016 60.012 1.00 129.39 128 HIS A C 1
ATOM 937 O O . HIS A 1 126 ? -58.995 -28.931 60.101 1.00 84.33 128 HIS A O 1
ATOM 944 N N . GLN B 1 1 ? 5.507 -39.190 59.069 1.00 109.84 3 GLN B N 1
ATOM 945 C CA . GLN B 1 1 ? 4.106 -38.884 59.383 1.00 106.07 3 GLN B CA 1
ATOM 946 C C . GLN B 1 1 ? 3.390 -40.100 59.979 1.00 106.96 3 GLN B C 1
ATOM 947 O O . GLN B 1 1 ? 3.968 -41.193 60.019 1.00 108.33 3 GLN B O 1
ATOM 953 N N . VAL B 1 2 ? 2.139 -39.920 60.441 1.00 99.14 4 VAL B N 1
ATOM 954 C CA . VAL B 1 2 ? 1.355 -41.038 60.959 1.00 96.18 4 VAL B CA 1
ATOM 955 C C . VAL B 1 2 ? 0.986 -41.955 59.782 1.00 98.91 4 VAL B C 1
ATOM 956 O O . VAL B 1 2 ? 0.447 -41.496 58.767 1.00 97.89 4 VAL B O 1
ATOM 960 N N . GLN B 1 3 ? 1.393 -43.228 59.886 1.00 95.01 5 GLN B N 1
ATOM 961 C CA . GLN B 1 3 ? 1.158 -44.226 58.856 1.00 93.67 5 GLN B CA 1
ATOM 962 C C . GLN B 1 3 ? 0.468 -45.440 59.430 1.00 94.23 5 GLN B C 1
ATOM 963 O O . GLN B 1 3 ? 0.907 -45.996 60.436 1.00 93.83 5 GLN B O 1
ATOM 969 N N . LEU B 1 4 ? -0.634 -45.833 58.792 1.00 88.87 6 LEU B N 1
ATOM 970 C CA . LEU B 1 4 ? -1.408 -47.018 59.133 1.00 87.48 6 LEU B CA 1
ATOM 971 C C . LEU B 1 4 ? -1.430 -47.888 57.899 1.00 94.75 6 LEU B C 1
ATOM 972 O O . LEU B 1 4 ? -1.611 -47.380 56.784 1.00 96.15 6 LEU B O 1
ATOM 977 N N . VAL B 1 5 ? -1.171 -49.186 58.081 1.00 91.88 7 VAL B N 1
ATOM 978 C CA . VAL B 1 5 ? -1.105 -50.160 56.990 1.00 92.86 7 VAL B CA 1
ATOM 979 C C . VAL B 1 5 ? -1.995 -51.350 57.318 1.00 95.37 7 VAL B C 1
ATOM 980 O O . VAL B 1 5 ? -1.799 -51.985 58.355 1.00 94.88 7 VAL B O 1
ATOM 984 N N . GLU B 1 6 ? -2.980 -51.636 56.448 1.00 91.41 8 GLU B N 1
ATOM 985 C CA . GLU B 1 6 ? -3.909 -52.747 56.644 1.00 91.27 8 GLU B CA 1
ATOM 986 C C . GLU B 1 6 ? -3.669 -53.837 55.639 1.00 99.35 8 GLU B C 1
ATOM 987 O O . GLU B 1 6 ? -3.441 -53.554 54.457 1.00 100.61 8 GLU B O 1
ATOM 993 N N . SER B 1 7 ? -3.793 -55.088 56.101 1.00 97.18 9 SER B N 1
ATOM 994 C CA . SER B 1 7 ? -3.696 -56.290 55.283 1.00 99.79 9 SER B CA 1
ATOM 995 C C . SER B 1 7 ? -4.593 -57.368 55.886 1.00 103.82 9 SER B C 1
ATOM 996 O O . SER B 1 7 ? -4.994 -57.227 57.039 1.00 101.97 9 SER B O 1
ATOM 999 N N . GLY B 1 8 ? -4.944 -58.391 55.111 1.00 103.25 10 GLY B N 1
ATOM 1000 C CA . GLY B 1 8 ? -5.758 -59.494 55.619 1.00 104.52 10 GLY B CA 1
ATOM 1001 C C . GLY B 1 8 ? -7.052 -59.813 54.899 1.00 110.44 10 GLY B C 1
ATOM 1002 O O . GLY B 1 8 ? -7.475 -60.975 54.885 1.00 113.02 10 GLY B O 1
ATOM 1003 N N . GLY B 1 9 ? -7.685 -58.790 54.326 1.00 104.94 11 GLY B N 1
ATOM 1004 C CA . GLY B 1 9 ? -8.954 -58.918 53.615 1.00 105.04 11 GLY B CA 1
ATOM 1005 C C . GLY B 1 9 ? -8.891 -59.745 52.348 1.00 110.80 11 GLY B C 1
ATOM 1006 O O . GLY B 1 9 ? -7.832 -59.867 51.729 1.00 111.27 11 GLY B O 1
ATOM 1007 N N . GLY B 1 10 ? -10.031 -60.316 51.977 1.00 108.07 12 GLY B N 1
ATOM 1008 C CA . GLY B 1 10 ? -10.165 -61.123 50.774 1.00 111.13 12 GLY B CA 1
ATOM 1009 C C . GLY B 1 10 ? -11.534 -61.742 50.614 1.00 115.88 12 GLY B C 1
ATOM 1010 O O . GLY B 1 10 ? -12.448 -61.446 51.392 1.00 113.31 12 GLY B O 1
ATOM 1011 N N . SER B 1 11 ? -11.678 -62.612 49.590 1.00 116.36 13 SER B N 1
ATOM 1012 C CA . SER B 1 11 ? -12.919 -63.324 49.295 1.00 118.78 13 SER B CA 1
ATOM 1013 C C . SER B 1 11 ? -12.998 -64.623 50.079 1.00 126.25 13 SER B C 1
ATOM 1014 O O . SER B 1 11 ? -12.014 -65.361 50.179 1.00 127.88 13 SER B O 1
ATOM 1017 N N . VAL B 1 12 ? -14.176 -64.883 50.654 1.00 123.70 14 VAL B N 1
ATOM 1018 C CA . VAL B 1 12 ? -14.469 -66.032 51.513 1.00 125.75 14 VAL B CA 1
ATOM 1019 C C . VAL B 1 12 ? -15.983 -66.305 51.469 1.00 131.57 14 VAL B C 1
ATOM 1020 O O . VAL B 1 12 ? -16.751 -65.430 51.067 1.00 130.10 14 VAL B O 1
ATOM 1024 N N . GLN B 1 13 ? -16.409 -67.509 51.863 1.00 131.50 15 GLN B N 1
ATOM 1025 C CA . GLN B 1 13 ? -17.829 -67.830 51.926 1.00 133.68 15 GLN B CA 1
ATOM 1026 C C . GLN B 1 13 ? -18.300 -67.687 53.377 1.00 135.62 15 GLN B C 1
ATOM 1027 O O . GLN B 1 13 ? -17.477 -67.753 54.300 1.00 132.98 15 GLN B O 1
ATOM 1033 N N . ALA B 1 14 ? -19.619 -67.463 53.574 1.00 132.98 16 ALA B N 1
ATOM 1034 C CA . ALA B 1 14 ? -20.249 -67.332 54.890 1.00 131.33 16 ALA B CA 1
ATOM 1035 C C . ALA B 1 14 ? -19.843 -68.495 55.790 1.00 137.60 16 ALA B C 1
ATOM 1036 O O . ALA B 1 14 ? -19.757 -69.634 55.320 1.00 141.66 16 ALA B O 1
ATOM 1038 N N . GLY B 1 15 ? -19.537 -68.184 57.046 1.00 131.57 17 GLY B N 1
ATOM 1039 C CA . GLY B 1 15 ? -19.083 -69.159 58.032 1.00 133.09 17 GLY B CA 1
ATOM 1040 C C . GLY B 1 15 ? -17.576 -69.166 58.173 1.00 134.92 17 GLY B C 1
ATOM 1041 O O . GLY B 1 15 ? -17.046 -69.629 59.189 1.00 134.81 17 GLY B O 1
ATOM 1042 N N . GLY B 1 16 ? -16.900 -68.624 57.158 1.00 129.77 18 GLY B N 1
ATOM 1043 C CA . GLY B 1 16 ? -15.449 -68.514 57.090 1.00 128.22 18 GLY B CA 1
ATOM 1044 C C . GLY B 1 16 ? -14.841 -67.555 58.093 1.00 127.98 18 GLY B C 1
ATOM 1045 O O . GLY B 1 16 ? -15.553 -66.920 58.880 1.00 125.31 18 GLY B O 1
ATOM 1046 N N . SER B 1 17 ? -13.502 -67.452 58.062 1.00 123.79 19 SER B N 1
ATOM 1047 C CA . SER B 1 17 ? -12.725 -66.610 58.966 1.00 120.31 19 SER B CA 1
ATOM 1048 C C . SER B 1 17 ? -11.633 -65.839 58.260 1.00 122.36 19 SER B C 1
ATOM 1049 O O . SER B 1 17 ? -10.930 -66.392 57.414 1.00 124.35 19 SER B O 1
ATOM 1052 N N . LEU B 1 18 ? -11.461 -64.570 58.642 1.00 115.01 20 LEU B N 1
ATOM 1053 C CA . LEU B 1 18 ? -10.400 -63.712 58.122 1.00 112.64 20 LEU B CA 1
ATOM 1054 C C . LEU B 1 18 ? -9.737 -63.009 59.284 1.00 113.42 20 LEU B C 1
ATOM 1055 O O . LEU B 1 18 ? -10.381 -62.768 60.304 1.00 111.30 20 LEU B O 1
ATOM 1060 N N . ARG B 1 19 ? -8.450 -62.698 59.145 1.00 109.48 21 ARG B N 1
ATOM 1061 C CA . ARG B 1 19 ? -7.719 -61.985 60.181 1.00 107.23 21 ARG B CA 1
ATOM 1062 C C . ARG B 1 19 ? -7.130 -60.735 59.561 1.00 110.18 21 ARG B C 1
ATOM 1063 O O . ARG B 1 19 ? -6.263 -60.833 58.685 1.00 111.82 21 ARG B O 1
ATOM 1071 N N . LEU B 1 20 ? -7.620 -59.562 59.987 1.00 103.65 22 LEU B N 1
ATOM 1072 C CA . LEU B 1 20 ? -7.091 -58.298 59.486 1.00 101.43 22 LEU B CA 1
ATOM 1073 C C . LEU B 1 20 ? -6.005 -57.822 60.426 1.00 101.28 22 LEU B C 1
ATOM 1074 O O . LEU B 1 20 ? -6.140 -57.962 61.638 1.00 100.23 22 LEU B O 1
ATOM 1079 N N . SER B 1 21 ? -4.927 -57.270 59.864 1.00 96.21 23 SER B N 1
ATOM 1080 C CA . SER B 1 21 ? -3.803 -56.732 60.617 1.00 95.55 23 SER B CA 1
ATOM 1081 C C . SER B 1 21 ? -3.631 -55.272 60.284 1.00 97.43 23 SER B C 1
ATOM 1082 O O . SER B 1 21 ? -3.892 -54.854 59.155 1.00 96.88 23 SER B O 1
ATOM 1085 N N . CYS B 1 22 ? -3.176 -54.499 61.264 1.00 93.08 24 CYS B N 1
ATOM 1086 C CA . CYS B 1 22 ? -2.875 -53.096 61.070 1.00 91.64 24 CYS B CA 1
ATOM 1087 C C . CYS B 1 22 ? -1.597 -52.723 61.797 1.00 95.27 24 CYS B C 1
ATOM 1088 O O . CYS B 1 22 ? -1.552 -52.775 63.028 1.00 95.55 24 CYS B O 1
ATOM 1091 N N . THR B 1 23 ? -0.571 -52.316 61.043 1.00 90.86 25 THR B N 1
ATOM 1092 C CA . THR B 1 23 ? 0.681 -51.891 61.650 1.00 91.53 25 THR B CA 1
ATOM 1093 C C . THR B 1 23 ? 0.789 -50.383 61.561 1.00 92.83 25 THR B C 1
ATOM 1094 O O . THR B 1 23 ? 0.539 -49.789 60.508 1.00 92.36 25 THR B O 1
ATOM 1098 N N . ALA B 1 24 ? 1.109 -49.773 62.704 1.00 87.85 26 ALA B N 1
ATOM 1099 C CA . ALA B 1 24 ? 1.193 -48.337 62.885 1.00 86.21 26 ALA B CA 1
ATOM 1100 C C . ALA B 1 24 ? 2.621 -47.836 63.083 1.00 90.32 26 ALA B C 1
ATOM 1101 O O . ALA B 1 24 ? 3.473 -48.551 63.613 1.00 91.33 26 ALA B O 1
ATOM 1103 N N . SER B 1 25 ? 2.861 -46.585 62.657 1.00 86.25 27 SER B N 1
ATOM 1104 C CA . SER B 1 25 ? 4.128 -45.862 62.771 1.00 88.62 27 SER B CA 1
ATOM 1105 C C . SER B 1 25 ? 3.870 -44.351 62.762 1.00 91.90 27 SER B C 1
ATOM 1106 O O . SER B 1 25 ? 2.853 -43.895 62.224 1.00 89.11 27 SER B O 1
ATOM 1109 N N . GLY B 1 26 ? 4.782 -43.599 63.371 1.00 90.35 28 GLY B N 1
ATOM 1110 C CA . GLY B 1 26 ? 4.690 -42.146 63.432 1.00 90.25 28 GLY B CA 1
ATOM 1111 C C . GLY B 1 26 ? 4.169 -41.595 64.739 1.00 94.23 28 GLY B C 1
ATOM 1112 O O . GLY B 1 26 ? 4.122 -40.373 64.905 1.00 94.23 28 GLY B O 1
ATOM 1113 N N . PHE B 1 27 ? 3.785 -42.486 65.683 1.00 90.80 29 PHE B N 1
ATOM 1114 C CA . PHE B 1 27 ? 3.269 -42.113 67.005 1.00 90.42 29 PHE B CA 1
ATOM 1115 C C . PHE B 1 27 ? 3.533 -43.199 68.049 1.00 95.83 29 PHE B C 1
ATOM 1116 O O . PHE B 1 27 ? 3.762 -44.354 67.686 1.00 95.81 29 PHE B O 1
ATOM 1124 N N . THR B 1 28 ? 3.462 -42.827 69.347 1.00 93.58 30 THR B N 1
ATOM 1125 C CA . THR B 1 28 ? 3.626 -43.746 70.474 1.00 94.96 30 THR B CA 1
ATOM 1126 C C . THR B 1 28 ? 2.405 -44.652 70.470 1.00 96.30 30 THR B C 1
ATOM 1127 O O . THR B 1 28 ? 1.296 -44.197 70.758 1.00 94.74 30 THR B O 1
ATOM 1131 N N . PHE B 1 29 ? 2.603 -45.907 70.067 1.00 92.42 31 PHE B N 1
ATOM 1132 C CA . PHE B 1 29 ? 1.537 -46.889 69.916 1.00 89.76 31 PHE B CA 1
ATOM 1133 C C . PHE B 1 29 ? 0.875 -47.312 71.231 1.00 97.12 31 PHE B C 1
ATOM 1134 O O . PHE B 1 29 ? -0.355 -47.351 71.296 1.00 95.15 31 PHE B O 1
ATOM 1142 N N . ASP B 1 30 ? 1.683 -47.641 72.253 1.00 98.15 32 ASP B N 1
ATOM 1143 C CA . ASP B 1 30 ? 1.254 -48.126 73.571 1.00 99.91 32 ASP B CA 1
ATOM 1144 C C . ASP B 1 30 ? 0.182 -47.264 74.256 1.00 102.43 32 ASP B C 1
ATOM 1145 O O . ASP B 1 30 ? -0.726 -47.810 74.895 1.00 101.50 32 ASP B O 1
ATOM 1150 N N . ASP B 1 31 ? 0.284 -45.929 74.091 1.00 98.39 33 ASP B N 1
ATOM 1151 C CA . ASP B 1 31 ? -0.616 -44.927 74.667 1.00 97.45 33 ASP B CA 1
ATOM 1152 C C . ASP B 1 31 ? -1.899 -44.710 73.856 1.00 96.53 33 ASP B C 1
ATOM 1153 O O . ASP B 1 31 ? -2.849 -44.112 74.367 1.00 96.39 33 ASP B O 1
ATOM 1158 N N . SER B 1 32 ? -1.911 -45.152 72.594 1.00 89.14 34 SER B N 1
ATOM 1159 C CA . SER B 1 32 ? -3.015 -44.944 71.658 1.00 85.30 34 SER B CA 1
ATOM 1160 C C . SER B 1 32 ? -4.139 -45.945 71.719 1.00 86.35 34 SER B C 1
ATOM 1161 O O . SER B 1 32 ? -3.940 -47.091 72.118 1.00 87.44 34 SER B O 1
ATOM 1164 N N . ASP B 1 33 ? -5.328 -45.495 71.289 1.00 79.55 35 ASP B N 1
ATOM 1165 C CA . ASP B 1 33 ? -6.531 -46.302 71.156 1.00 78.23 35 ASP B CA 1
ATOM 1166 C C . ASP B 1 33 ? -6.589 -46.626 69.678 1.00 80.67 35 ASP B C 1
ATOM 1167 O O . ASP B 1 33 ? -6.414 -45.739 68.842 1.00 80.32 35 ASP B O 1
ATOM 1172 N N . MET B 1 34 ? -6.764 -47.898 69.353 1.00 76.69 36 MET B N 1
ATOM 1173 C CA . MET B 1 34 ? -6.793 -48.358 67.971 1.00 75.36 36 MET B CA 1
ATOM 1174 C C . MET B 1 34 ? -8.138 -48.961 67.637 1.00 77.59 36 MET B C 1
ATOM 1175 O O . MET B 1 34 ? -8.776 -49.554 68.504 1.00 77.45 36 MET B O 1
ATOM 1180 N N . GLY B 1 35 ? -8.554 -48.825 66.385 1.00 73.24 37 GLY B N 1
ATOM 1181 C CA . GLY B 1 35 ? -9.841 -49.347 65.957 1.00 72.94 37 GLY B CA 1
ATOM 1182 C C . GLY B 1 35 ? -9.945 -49.706 64.494 1.00 76.77 37 GLY B C 1
ATOM 1183 O O . GLY B 1 35 ? -9.033 -49.440 63.707 1.00 76.15 37 GLY B O 1
ATOM 1184 N N . TRP B 1 36 ? -11.080 -50.323 64.143 1.00 74.27 38 TRP B N 1
ATOM 1185 C CA . TRP B 1 36 ? -11.409 -50.751 62.796 1.00 75.18 38 TRP B CA 1
ATOM 1186 C C . TRP B 1 36 ? -12.763 -50.198 62.404 1.00 75.02 38 TRP B C 1
ATOM 1187 O O . TRP B 1 36 ? -13.751 -50.431 63.104 1.00 75.06 38 TRP B O 1
ATOM 1198 N N . TYR B 1 37 ? -12.796 -49.451 61.298 1.00 67.74 39 TYR B N 1
ATOM 1199 C CA . TYR B 1 37 ? -13.996 -48.882 60.690 1.00 65.96 39 TYR B CA 1
ATOM 1200 C C . TYR B 1 37 ? -14.284 -49.680 59.424 1.00 70.54 39 TYR B C 1
ATOM 1201 O O . TYR B 1 37 ? -13.385 -50.338 58.898 1.00 69.56 39 TYR B O 1
ATOM 1210 N N . HIS B 1 38 ? -15.531 -49.636 58.939 1.00 67.61 40 HIS B N 1
ATOM 1211 C CA . HIS B 1 38 ? -15.918 -50.304 57.703 1.00 68.18 40 HIS B CA 1
ATOM 1212 C C . HIS B 1 38 ? -16.981 -49.522 56.964 1.00 71.76 40 HIS B C 1
ATOM 1213 O O . HIS B 1 38 ? -17.754 -48.780 57.577 1.00 70.55 40 HIS B O 1
ATOM 1220 N N . GLN B 1 39 ? -17.025 -49.698 55.642 1.00 68.82 41 GLN B N 1
ATOM 1221 C CA . GLN B 1 39 ? -17.986 -49.027 54.793 1.00 69.05 41 GLN B CA 1
ATOM 1222 C C . GLN B 1 39 ? -18.357 -49.927 53.632 1.00 76.50 41 GLN B C 1
ATOM 1223 O O . GLN B 1 39 ? -17.504 -50.301 52.814 1.00 77.45 41 GLN B O 1
ATOM 1229 N N . ALA B 1 40 ? -19.631 -50.306 53.592 1.00 74.59 42 ALA B N 1
ATOM 1230 C CA . ALA B 1 40 ? -20.193 -51.083 52.493 1.00 77.21 42 ALA B CA 1
ATOM 1231 C C . ALA B 1 40 ? -20.710 -50.013 51.519 1.00 82.35 42 ALA B C 1
ATOM 1232 O O . ALA B 1 40 ? -21.060 -48.926 51.976 1.00 81.59 42 ALA B O 1
ATOM 1234 N N . PRO B 1 41 ? -20.736 -50.230 50.190 1.00 81.93 43 PRO B N 1
ATOM 1235 C CA . PRO B 1 41 ? -21.235 -49.166 49.302 1.00 83.17 43 PRO B CA 1
ATOM 1236 C C . PRO B 1 41 ? -22.680 -48.774 49.609 1.00 88.45 43 PRO B C 1
ATOM 1237 O O . PRO B 1 41 ? -23.538 -49.642 49.789 1.00 90.23 43 PRO B O 1
ATOM 1241 N N . GLY B 1 42 ? -22.908 -47.474 49.747 1.00 83.64 44 GLY B N 1
ATOM 1242 C CA . GLY B 1 42 ? -24.220 -46.924 50.061 1.00 84.95 44 GLY B CA 1
ATOM 1243 C C . GLY B 1 42 ? -24.428 -46.651 51.535 1.00 86.75 44 GLY B C 1
ATOM 1244 O O . GLY B 1 42 ? -25.386 -45.967 51.914 1.00 88.19 44 GLY B O 1
ATOM 1245 N N . ASN B 1 43 ? -23.541 -47.200 52.377 1.00 79.40 45 ASN B N 1
ATOM 1246 C CA . ASN B 1 43 ? -23.590 -47.050 53.826 1.00 76.30 45 ASN B CA 1
ATOM 1247 C C . ASN B 1 43 ? -22.507 -46.092 54.307 1.00 76.96 45 ASN B C 1
ATOM 1248 O O . ASN B 1 43 ? -21.576 -45.800 53.557 1.00 74.67 45 ASN B O 1
ATOM 1253 N N . GLU B 1 44 ? -22.650 -45.585 55.550 1.00 73.46 46 GLU B N 1
ATOM 1254 C CA . GLU B 1 44 ? -21.702 -44.671 56.174 1.00 71.98 46 GLU B CA 1
ATOM 1255 C C . GLU B 1 44 ? -20.488 -45.421 56.739 1.00 77.57 46 GLU B C 1
ATOM 1256 O O . GLU B 1 44 ? -20.514 -46.653 56.883 1.00 77.61 46 GLU B O 1
ATOM 1262 N N . CYS B 1 45 ? -19.428 -44.658 57.082 1.00 74.27 47 CYS B N 1
ATOM 1263 C CA . CYS B 1 45 ? -18.217 -45.167 57.720 1.00 72.46 47 CYS B CA 1
ATOM 1264 C C . CYS B 1 45 ? -18.583 -45.427 59.193 1.00 74.69 47 CYS B C 1
ATOM 1265 O O . CYS B 1 45 ? -18.960 -44.498 59.912 1.00 74.13 47 CYS B O 1
ATOM 1268 N N . GLU B 1 46 ? -18.544 -46.701 59.612 1.00 70.80 48 GLU B N 1
ATOM 1269 C CA . GLU B 1 46 ? -18.927 -47.093 60.961 1.00 70.30 48 GLU B CA 1
ATOM 1270 C C . GLU B 1 46 ? -17.870 -47.896 61.676 1.00 72.66 48 GLU B C 1
ATOM 1271 O O . GLU B 1 46 ? -17.250 -48.786 61.076 1.00 71.09 48 GLU B O 1
ATOM 1277 N N . LEU B 1 47 ? -17.706 -47.611 62.984 1.00 68.46 49 LEU B N 1
ATOM 1278 C CA . LEU B 1 47 ? -16.759 -48.304 63.842 1.00 68.10 49 LEU B CA 1
ATOM 1279 C C . LEU B 1 47 ? -17.252 -49.735 64.112 1.00 76.15 49 LEU B C 1
ATOM 1280 O O . LEU B 1 47 ? -18.354 -49.930 64.635 1.00 78.47 49 LEU B O 1
ATOM 1285 N N . VAL B 1 48 ? -16.439 -50.729 63.727 1.00 72.51 50 VAL B N 1
ATOM 1286 C CA . VAL B 1 48 ? -16.727 -52.154 63.913 1.00 73.43 50 VAL B CA 1
ATOM 1287 C C . VAL B 1 48 ? -16.328 -52.534 65.333 1.00 78.39 50 VAL B C 1
ATOM 1288 O O . VAL B 1 48 ? -17.131 -53.078 66.086 1.00 77.83 50 VAL B O 1
ATOM 1292 N N . SER B 1 49 ? -15.058 -52.276 65.670 1.00 76.13 51 SER B N 1
ATOM 1293 C CA . SER B 1 49 ? -14.455 -52.621 66.942 1.00 77.01 51 SER B CA 1
ATOM 1294 C C . SER B 1 49 ? -13.294 -51.678 67.276 1.00 80.22 51 SER B C 1
ATOM 1295 O O . SER B 1 49 ? -12.691 -51.089 66.377 1.00 78.44 51 SER B O 1
ATOM 1298 N N . ALA B 1 50 ? -12.985 -51.541 68.576 1.00 78.19 52 ALA B N 1
ATOM 1299 C CA . ALA B 1 50 ? -11.889 -50.705 69.068 1.00 77.21 52 ALA B CA 1
ATOM 1300 C C . ALA B 1 50 ? -11.244 -51.301 70.317 1.00 83.63 52 ALA B C 1
ATOM 1301 O O . ALA B 1 50 ? -11.935 -51.879 71.158 1.00 84.25 52 ALA B O 1
ATOM 1303 N N . ILE B 1 51 ? -9.913 -51.182 70.411 1.00 81.60 53 ILE B N 1
ATOM 1304 C CA . ILE B 1 51 ? -9.112 -51.620 71.556 1.00 83.74 53 ILE B CA 1
ATOM 1305 C C . ILE B 1 51 ? -8.436 -50.375 72.161 1.00 88.42 53 ILE B C 1
ATOM 1306 O O . ILE B 1 51 ? -7.682 -49.671 71.479 1.00 88.33 53 ILE B O 1
ATOM 1311 N N . PHE B 1 52 ? -8.772 -50.065 73.408 1.00 85.01 54 PHE B N 1
ATOM 1312 C CA . PHE B 1 52 ? -8.252 -48.868 74.063 1.00 84.93 54 PHE B CA 1
ATOM 1313 C C . PHE B 1 52 ? -6.893 -49.108 74.729 1.00 91.07 54 PHE B C 1
ATOM 1314 O O . PHE B 1 52 ? -6.502 -50.264 74.920 1.00 92.15 54 PHE B O 1
ATOM 1322 N N . SER B 1 53 ? -6.147 -48.011 75.021 1.00 88.43 55 SER B N 1
ATOM 1323 C CA . SER B 1 53 ? -4.813 -48.044 75.648 1.00 91.14 55 SER B CA 1
ATOM 1324 C C . SER B 1 53 ? -4.786 -48.905 76.907 1.00 99.50 55 SER B C 1
ATOM 1325 O O . SER B 1 53 ? -3.857 -49.699 77.076 1.00 102.03 55 SER B O 1
ATOM 1328 N N . ASP B 1 54 ? -5.855 -48.801 77.735 1.00 96.61 56 ASP B N 1
ATOM 1329 C CA . ASP B 1 54 ? -6.098 -49.529 78.991 1.00 98.86 56 ASP B CA 1
ATOM 1330 C C . ASP B 1 54 ? -6.499 -51.015 78.812 1.00 102.64 56 ASP B C 1
ATOM 1331 O O . ASP B 1 54 ? -6.790 -51.689 79.807 1.00 105.25 56 ASP B O 1
ATOM 1336 N N . GLY B 1 55 ? -6.493 -51.503 77.566 1.00 95.84 57 GLY B N 1
ATOM 1337 C CA . GLY B 1 55 ? -6.789 -52.894 77.236 1.00 95.70 57 GLY B CA 1
ATOM 1338 C C . GLY B 1 55 ? -8.235 -53.224 76.934 1.00 98.07 57 GLY B C 1
ATOM 1339 O O . GLY B 1 55 ? -8.502 -54.268 76.324 1.00 97.71 57 GLY B O 1
ATOM 1340 N N . SER B 1 56 ? -9.185 -52.348 77.358 1.00 93.58 58 SER B N 1
ATOM 1341 C CA . SER B 1 56 ? -10.624 -52.552 77.131 1.00 92.56 58 SER B CA 1
ATOM 1342 C C . SER B 1 56 ? -11.001 -52.548 75.648 1.00 93.27 58 SER B C 1
ATOM 1343 O O . SER B 1 56 ? -10.276 -51.990 74.818 1.00 91.57 58 SER B O 1
ATOM 1346 N N . THR B 1 57 ? -12.109 -53.230 75.318 1.00 89.17 59 THR B N 1
ATOM 1347 C CA . THR B 1 57 ? -12.573 -53.389 73.939 1.00 86.23 59 THR B CA 1
ATOM 1348 C C . THR B 1 57 ? -14.023 -52.959 73.725 1.00 88.49 59 THR B C 1
ATOM 1349 O O . THR B 1 57 ? -14.865 -53.090 74.627 1.00 90.09 59 THR B O 1
ATOM 1353 N N . TYR B 1 58 ? -14.309 -52.497 72.500 1.00 80.44 60 TYR B N 1
ATOM 1354 C CA . TYR B 1 58 ? -15.647 -52.164 72.039 1.00 78.83 60 TYR B CA 1
ATOM 1355 C C . TYR B 1 58 ? -15.913 -53.016 70.797 1.00 82.36 60 TYR B C 1
ATOM 1356 O O . TYR B 1 58 ? -15.018 -53.167 69.965 1.00 80.94 60 TYR B O 1
ATOM 1365 N N . TYR B 1 59 ? -17.148 -53.531 70.656 1.00 79.37 61 TYR B N 1
ATOM 1366 C CA . TYR B 1 59 ? -17.609 -54.296 69.496 1.00 78.65 61 TYR B CA 1
ATOM 1367 C C . TYR B 1 59 ? -19.001 -53.821 69.125 1.00 84.11 61 TYR B C 1
ATOM 1368 O O . TYR B 1 59 ? -19.853 -53.649 70.005 1.00 84.46 61 TYR B O 1
ATOM 1377 N N . ALA B 1 60 ? -19.240 -53.621 67.821 1.00 81.69 62 ALA B N 1
ATOM 1378 C CA . ALA B 1 60 ? -20.550 -53.226 67.315 1.00 83.23 62 ALA B CA 1
ATOM 1379 C C . ALA B 1 60 ? -21.490 -54.403 67.554 1.00 92.59 62 ALA B C 1
ATOM 1380 O O . ALA B 1 60 ? -21.048 -55.551 67.485 1.00 92.99 62 ALA B O 1
ATOM 1382 N N . ASP B 1 61 ? -22.759 -54.129 67.886 1.00 93.58 63 ASP B N 1
ATOM 1383 C CA . ASP B 1 61 ? -23.764 -55.162 68.189 1.00 98.03 63 ASP B CA 1
ATOM 1384 C C . ASP B 1 61 ? -23.877 -56.268 67.126 1.00 104.38 63 ASP B C 1
ATOM 1385 O O . ASP B 1 61 ? -24.110 -57.431 67.473 1.00 106.64 63 ASP B O 1
ATOM 1390 N N . SER B 1 62 ? -23.664 -55.906 65.849 1.00 99.82 64 SER B N 1
ATOM 1391 C CA . SER B 1 62 ? -23.714 -56.818 64.710 1.00 101.04 64 SER B CA 1
ATOM 1392 C C . SER B 1 62 ? -22.537 -57.794 64.671 1.00 105.03 64 SER B C 1
ATOM 1393 O O . SER B 1 62 ? -22.654 -58.851 64.049 1.00 107.36 64 SER B O 1
ATOM 1396 N N . VAL B 1 63 ? -21.404 -57.440 65.309 1.00 99.80 65 VAL B N 1
ATOM 1397 C CA . VAL B 1 63 ? -20.190 -58.271 65.293 1.00 100.04 65 VAL B CA 1
ATOM 1398 C C . VAL B 1 63 ? -19.857 -58.892 66.661 1.00 104.44 65 VAL B C 1
ATOM 1399 O O . VAL B 1 63 ? -18.924 -59.695 66.749 1.00 104.42 65 VAL B O 1
ATOM 1403 N N . LYS B 1 64 ? -20.610 -58.515 67.715 1.00 101.35 66 LYS B N 1
ATOM 1404 C CA . LYS B 1 64 ? -20.424 -59.003 69.081 1.00 102.43 66 LYS B CA 1
ATOM 1405 C C . LYS B 1 64 ? -20.486 -60.535 69.109 1.00 110.80 66 LYS B C 1
ATOM 1406 O O . LYS B 1 64 ? -21.449 -61.132 68.609 1.00 113.11 66 LYS B O 1
ATOM 1412 N N . GLY B 1 65 ? -19.420 -61.142 69.627 1.00 107.66 67 GLY B N 1
ATOM 1413 C CA . GLY B 1 65 ? -19.301 -62.591 69.753 1.00 110.71 67 GLY B CA 1
ATOM 1414 C C . GLY B 1 65 ? -18.712 -63.318 68.558 1.00 114.40 67 GLY B C 1
ATOM 1415 O O . GLY B 1 65 ? -18.414 -64.511 68.658 1.00 117.35 67 GLY B O 1
ATOM 1416 N N . ARG B 1 66 ? -18.549 -62.618 67.420 1.00 107.33 68 ARG B N 1
ATOM 1417 C CA . ARG B 1 66 ? -17.991 -63.197 66.196 1.00 107.05 68 ARG B CA 1
ATOM 1418 C C . ARG B 1 66 ? -16.581 -62.684 65.955 1.00 109.23 68 ARG B C 1
ATOM 1419 O O . ARG B 1 66 ? -15.710 -63.457 65.560 1.00 110.19 68 ARG B O 1
ATOM 1427 N N . PHE B 1 67 ? -16.361 -61.373 66.178 1.00 102.93 69 PHE B N 1
ATOM 1428 C CA . PHE B 1 67 ? -15.074 -60.713 65.964 1.00 100.38 69 PHE B CA 1
ATOM 1429 C C . PHE B 1 67 ? -14.318 -60.517 67.270 1.00 101.98 69 PHE B C 1
ATOM 1430 O O . PHE B 1 67 ? -14.935 -60.372 68.327 1.00 101.96 69 PHE B O 1
ATOM 1438 N N . THR B 1 68 ? -12.977 -60.505 67.190 1.00 96.57 70 THR B N 1
ATOM 1439 C CA . THR B 1 68 ? -12.102 -60.302 68.342 1.00 95.92 70 THR B CA 1
ATOM 1440 C C . THR B 1 68 ? -10.969 -59.353 67.994 1.00 96.29 70 THR B C 1
ATOM 1441 O O . THR B 1 68 ? -10.175 -59.636 67.089 1.00 95.31 70 THR B O 1
ATOM 1445 N N . ILE B 1 69 ? -10.903 -58.219 68.718 1.00 90.37 71 ILE B N 1
ATOM 1446 C CA . ILE B 1 69 ? -9.841 -57.234 68.552 1.00 87.90 71 ILE B CA 1
ATOM 1447 C C . ILE B 1 69 ? -8.747 -57.525 69.574 1.00 91.60 71 ILE B C 1
ATOM 1448 O O . ILE B 1 69 ? -9.042 -57.896 70.707 1.00 92.60 71 ILE B O 1
ATOM 1453 N N . SER B 1 70 ? -7.494 -57.432 69.149 1.00 87.77 72 SER B N 1
ATOM 1454 C CA . SER B 1 70 ? -6.330 -57.656 69.999 1.00 89.64 72 SER B CA 1
ATOM 1455 C C . SER B 1 70 ? -5.195 -56.760 69.538 1.00 93.59 72 SER B C 1
ATOM 1456 O O . SER B 1 70 ? -5.240 -56.237 68.422 1.00 92.31 72 SER B O 1
ATOM 1459 N N . ARG B 1 71 ? -4.196 -56.552 70.396 1.00 91.97 73 ARG B N 1
ATOM 1460 C CA . ARG B 1 71 ? -3.042 -55.734 70.037 1.00 91.64 73 ARG B CA 1
ATOM 1461 C C . ARG B 1 71 ? -1.741 -56.320 70.554 1.00 99.75 73 ARG B C 1
ATOM 1462 O O . ARG B 1 71 ? -1.721 -56.967 71.605 1.00 101.96 73 ARG B O 1
ATOM 1470 N N . ASP B 1 72 ? -0.662 -56.107 69.793 1.00 96.57 74 ASP B N 1
ATOM 1471 C CA . ASP B 1 72 ? 0.693 -56.513 70.139 1.00 99.44 74 ASP B CA 1
ATOM 1472 C C . ASP B 1 72 ? 1.500 -55.218 70.118 1.00 103.46 74 ASP B C 1
ATOM 1473 O O . ASP B 1 72 ? 2.037 -54.832 69.072 1.00 103.38 74 ASP B O 1
ATOM 1478 N N . ASN B 1 73 ? 1.535 -54.519 71.263 1.00 100.05 75 ASN B N 1
ATOM 1479 C CA . ASN B 1 73 ? 2.238 -53.242 71.419 1.00 100.19 75 ASN B CA 1
ATOM 1480 C C . ASN B 1 73 ? 3.701 -53.296 70.983 1.00 107.64 75 ASN B C 1
ATOM 1481 O O . ASN B 1 73 ? 4.215 -52.309 70.453 1.00 106.31 75 ASN B O 1
ATOM 1486 N N . ALA B 1 74 ? 4.347 -54.464 71.159 1.00 108.59 76 ALA B N 1
ATOM 1487 C CA . ALA B 1 74 ? 5.729 -54.714 70.757 1.00 112.22 76 ALA B CA 1
ATOM 1488 C C . ALA B 1 74 ? 5.885 -54.636 69.234 1.00 115.48 76 ALA B C 1
ATOM 1489 O O . ALA B 1 74 ? 6.881 -54.095 68.757 1.00 116.45 76 ALA B O 1
ATOM 1491 N N . LYS B 1 75 ? 4.893 -55.154 68.481 1.00 110.07 77 LYS B N 1
ATOM 1492 C CA . LYS B 1 75 ? 4.888 -55.159 67.015 1.00 108.85 77 LYS B CA 1
ATOM 1493 C C . LYS B 1 75 ? 4.116 -53.970 66.399 1.00 109.79 77 LYS B C 1
ATOM 1494 O O . LYS B 1 75 ? 4.000 -53.898 65.165 1.00 109.30 77 LYS B O 1
ATOM 1500 N N . ASN B 1 76 ? 3.591 -53.045 67.248 1.00 104.17 78 ASN B N 1
ATOM 1501 C CA . ASN B 1 76 ? 2.789 -51.881 66.837 1.00 100.82 78 ASN B CA 1
ATOM 1502 C C . ASN B 1 76 ? 1.619 -52.303 65.931 1.00 102.28 78 ASN B C 1
ATOM 1503 O O . ASN B 1 76 ? 1.235 -51.560 65.024 1.00 100.44 78 ASN B O 1
ATOM 1508 N N . THR B 1 77 ? 1.061 -53.503 66.188 1.00 98.27 79 THR B N 1
ATOM 1509 C CA . THR B 1 77 ? 0.009 -54.077 65.366 1.00 95.98 79 THR B CA 1
ATOM 1510 C C . THR B 1 77 ? -1.275 -54.341 66.141 1.00 97.12 79 THR B C 1
ATOM 1511 O O . THR B 1 77 ? -1.230 -54.694 67.320 1.00 98.67 79 THR B O 1
ATOM 1515 N N . VAL B 1 78 ? -2.419 -54.161 65.446 1.00 89.88 80 VAL B N 1
ATOM 1516 C CA . VAL B 1 78 ? -3.791 -54.415 65.896 1.00 87.91 80 VAL B CA 1
ATOM 1517 C C . VAL B 1 78 ? -4.357 -55.482 64.976 1.00 92.31 80 VAL B C 1
ATOM 1518 O O . VAL B 1 78 ? -4.201 -55.394 63.751 1.00 91.79 80 VAL B O 1
ATOM 1522 N N . TYR B 1 79 ? -5.065 -56.448 65.561 1.00 89.31 81 TYR B N 1
ATOM 1523 C CA . TYR B 1 79 ? -5.671 -57.531 64.808 1.00 89.94 81 TYR B CA 1
ATOM 1524 C C . TYR B 1 79 ? -7.173 -57.579 64.996 1.00 93.86 81 TYR B C 1
ATOM 1525 O O . TYR B 1 79 ? -7.676 -57.333 66.093 1.00 93.47 81 TYR B O 1
ATOM 1534 N N . LEU B 1 80 ? -7.889 -57.910 63.923 1.00 91.00 82 LEU B N 1
ATOM 1535 C CA . LEU B 1 80 ? -9.328 -58.108 63.976 1.00 90.55 82 LEU B CA 1
ATOM 1536 C C . LEU B 1 80 ? -9.568 -59.510 63.477 1.00 96.98 82 LEU B C 1
ATOM 1537 O O . LEU B 1 80 ? -9.461 -59.764 62.277 1.00 96.60 82 LEU B O 1
ATOM 1542 N N . GLN B 1 81 ? -9.799 -60.436 64.411 1.00 96.54 83 GLN B N 1
ATOM 1543 C CA . GLN B 1 81 ? -10.066 -61.826 64.076 1.00 99.79 83 GLN B CA 1
ATOM 1544 C C . GLN B 1 81 ? -11.545 -61.914 63.792 1.00 105.96 83 GLN B C 1
ATOM 1545 O O . GLN B 1 81 ? -12.361 -61.814 64.709 1.00 106.36 83 GLN B O 1
ATOM 1551 N N . MET B 1 82 ? -11.887 -62.023 62.510 1.00 103.84 84 MET B N 1
ATOM 1552 C CA . MET B 1 82 ? -13.269 -62.099 62.052 1.00 104.74 84 MET B CA 1
ATOM 1553 C C . MET B 1 82 ? -13.657 -63.551 61.827 1.00 113.31 84 MET B C 1
ATOM 1554 O O . MET B 1 82 ? -13.147 -64.184 60.902 1.00 115.13 84 MET B O 1
ATOM 1559 N N . ASN B 1 83 ? -14.539 -64.084 62.686 1.00 111.01 85 ASN B N 1
ATOM 1560 C CA . ASN B 1 83 ? -15.027 -65.460 62.584 1.00 114.13 85 ASN B CA 1
ATOM 1561 C C . ASN B 1 83 ? -16.513 -65.446 62.266 1.00 118.14 85 ASN B C 1
ATOM 1562 O O . ASN B 1 83 ? -17.144 -64.394 62.406 1.00 115.58 85 ASN B O 1
ATOM 1567 N N . SER B 1 84 ? -17.070 -66.608 61.835 1.00 117.65 86 SER B N 1
ATOM 1568 C CA . SER B 1 84 ? -18.487 -66.801 61.487 1.00 119.10 86 SER B CA 1
ATOM 1569 C C . SER B 1 84 ? -18.978 -65.662 60.588 1.00 119.03 86 SER B C 1
ATOM 1570 O O . SER B 1 84 ? -19.978 -65.004 60.903 1.00 118.06 86 SER B O 1
ATOM 1573 N N . LEU B 1 85 ? -18.231 -65.403 59.496 1.00 113.03 87 LEU B N 1
ATOM 1574 C CA . LEU B 1 85 ? -18.520 -64.314 58.565 1.00 110.30 87 LEU B CA 1
ATOM 1575 C C . LEU B 1 85 ? -19.873 -64.453 57.887 1.00 116.12 87 LEU B C 1
ATOM 1576 O O . LEU B 1 85 ? -20.327 -65.563 57.621 1.00 119.69 87 LEU B O 1
ATOM 1581 N N . LYS B 1 86 ? -20.545 -63.323 57.693 1.00 110.49 88 LYS B N 1
ATOM 1582 C CA . LYS B 1 86 ? -21.870 -63.241 57.083 1.00 112.46 88 LYS B CA 1
ATOM 1583 C C . LYS B 1 86 ? -21.744 -62.390 55.821 1.00 116.14 88 LYS B C 1
ATOM 1584 O O . LYS B 1 86 ? -20.867 -61.522 55.796 1.00 113.47 88 LYS B O 1
ATOM 1590 N N . PRO B 1 87 ? -22.614 -62.533 54.788 1.00 114.85 89 PRO B N 1
ATOM 1591 C CA . PRO B 1 87 ? -22.495 -61.644 53.619 1.00 113.79 89 PRO B CA 1
ATOM 1592 C C . PRO B 1 87 ? -22.581 -60.140 53.953 1.00 112.91 89 PRO B C 1
ATOM 1593 O O . PRO B 1 87 ? -21.988 -59.343 53.234 1.00 110.64 89 PRO B O 1
ATOM 1597 N N . GLU B 1 88 ? -23.250 -59.763 55.074 1.00 107.54 90 GLU B N 1
ATOM 1598 C CA . GLU B 1 88 ? -23.395 -58.373 55.553 1.00 103.73 90 GLU B CA 1
ATOM 1599 C C . GLU B 1 88 ? -22.066 -57.745 56.009 1.00 101.51 90 GLU B C 1
ATOM 1600 O O . GLU B 1 88 ? -21.929 -56.512 56.011 1.00 97.18 90 GLU B O 1
ATOM 1606 N N . ASP B 1 89 ? -21.081 -58.601 56.351 1.00 97.51 91 ASP B N 1
ATOM 1607 C CA . ASP B 1 89 ? -19.738 -58.181 56.741 1.00 93.95 91 ASP B CA 1
ATOM 1608 C C . ASP B 1 89 ? -18.938 -57.656 55.539 1.00 96.62 91 ASP B C 1
ATOM 1609 O O . ASP B 1 89 ? -17.876 -57.062 55.742 1.00 94.78 91 ASP B O 1
ATOM 1614 N N . THR B 1 90 ? -19.453 -57.856 54.294 1.00 93.80 92 THR B N 1
ATOM 1615 C CA . THR B 1 90 ? -18.833 -57.347 53.074 1.00 92.79 92 THR B CA 1
ATOM 1616 C C . THR B 1 90 ? -18.766 -55.828 53.163 1.00 93.61 92 THR B C 1
ATOM 1617 O O . THR B 1 90 ? -19.798 -55.143 53.242 1.00 93.12 92 THR B O 1
ATOM 1621 N N . ALA B 1 91 ? -17.527 -55.325 53.210 1.00 87.71 93 ALA B N 1
ATOM 1622 C CA . ALA B 1 91 ? -17.186 -53.912 53.294 1.00 84.90 93 ALA B CA 1
ATOM 1623 C C . ALA B 1 91 ? -15.694 -53.744 53.093 1.00 88.71 93 ALA B C 1
ATOM 1624 O O . ALA B 1 91 ? -14.931 -54.718 53.084 1.00 88.67 93 ALA B O 1
ATOM 1626 N N . MET B 1 92 ? -15.285 -52.490 52.935 1.00 85.34 94 MET B N 1
ATOM 1627 C CA . MET B 1 92 ? -13.897 -52.081 52.868 1.00 84.34 94 MET B CA 1
ATOM 1628 C C . MET B 1 92 ? -13.584 -51.722 54.331 1.00 85.98 94 MET B C 1
ATOM 1629 O O . MET B 1 92 ? -14.312 -50.923 54.929 1.00 83.84 94 MET B O 1
ATOM 1634 N N . TYR B 1 93 ? -12.587 -52.393 54.935 1.00 82.37 95 TYR B N 1
ATOM 1635 C CA . TYR B 1 93 ? -12.201 -52.172 56.333 1.00 80.41 95 TYR B CA 1
ATOM 1636 C C . TYR B 1 93 ? -10.983 -51.268 56.464 1.00 84.08 95 TYR B C 1
ATOM 1637 O O . TYR B 1 93 ? -9.965 -51.494 55.811 1.00 84.15 95 TYR B O 1
ATOM 1646 N N . TYR B 1 94 ? -11.103 -50.235 57.305 1.00 80.40 96 TYR B N 1
ATOM 1647 C CA . TYR B 1 94 ? -10.059 -49.244 57.540 1.00 79.93 96 TYR B CA 1
ATOM 1648 C C . TYR B 1 94 ? -9.645 -49.207 58.998 1.00 84.35 96 TYR B C 1
ATOM 1649 O O . TYR B 1 94 ? -10.481 -49.211 59.897 1.00 82.78 96 TYR B O 1
ATOM 1658 N N . CYS B 1 95 ? -8.344 -49.118 59.217 1.00 82.78 97 CYS B N 1
ATOM 1659 C CA . CYS B 1 95 ? -7.721 -49.027 60.528 1.00 82.46 97 CYS B CA 1
ATOM 1660 C C . CYS B 1 95 ? -7.695 -47.559 60.981 1.00 82.35 97 CYS B C 1
ATOM 1661 O O . CYS B 1 95 ? -7.491 -46.663 60.159 1.00 82.73 97 CYS B O 1
ATOM 1664 N N . ALA B 1 96 ? -7.917 -47.315 62.274 1.00 75.87 98 ALA B N 1
ATOM 1665 C CA . ALA B 1 96 ? -7.924 -45.963 62.842 1.00 74.24 98 ALA B CA 1
ATOM 1666 C C . ALA B 1 96 ? -7.142 -45.880 64.136 1.00 78.18 98 ALA B C 1
ATOM 1667 O O . ALA B 1 96 ? -6.994 -46.882 64.839 1.00 78.31 98 ALA B O 1
ATOM 1669 N N . ALA B 1 97 ? -6.635 -44.681 64.444 1.00 74.17 99 ALA B N 1
ATOM 1670 C CA . ALA B 1 97 ? -5.861 -44.409 65.650 1.00 74.29 99 ALA B CA 1
ATOM 1671 C C . ALA B 1 97 ? -6.368 -43.152 66.348 1.00 78.02 99 ALA B C 1
ATOM 1672 O O . ALA B 1 97 ? -6.816 -42.205 65.696 1.00 77.56 99 ALA B O 1
ATOM 1674 N N . ALA B 1 98 ? -6.292 -43.144 67.671 1.00 75.40 100 ALA B N 1
ATOM 1675 C CA . ALA B 1 98 ? -6.652 -41.993 68.487 1.00 75.59 100 ALA B CA 1
ATOM 1676 C C . ALA B 1 98 ? -5.466 -41.675 69.392 1.00 82.30 100 ALA B C 1
ATOM 1677 O O . ALA B 1 98 ? -5.340 -42.245 70.468 1.00 83.62 100 ALA B O 1
ATOM 1679 N N . THR B 1 99 ? -4.550 -40.833 68.895 1.00 81.07 101 THR B N 1
ATOM 1680 C CA . THR B 1 99 ? -3.344 -40.379 69.605 1.00 84.09 101 THR B CA 1
ATOM 1681 C C . THR B 1 99 ? -3.363 -38.871 69.759 1.00 90.11 101 THR B C 1
ATOM 1682 O O . THR B 1 99 ? -3.773 -38.170 68.838 1.00 90.18 101 THR B O 1
ATOM 1686 N N . THR B 1 100 ? -2.931 -38.374 70.917 1.00 88.91 102 THR B N 1
ATOM 1687 C CA . THR B 1 100 ? -2.930 -36.941 71.244 1.00 90.45 102 THR B CA 1
ATOM 1688 C C . THR B 1 100 ? -1.850 -36.127 70.505 1.00 95.72 102 THR B C 1
ATOM 1689 O O . THR B 1 100 ? -1.850 -34.892 70.597 1.00 97.47 102 THR B O 1
ATOM 1693 N N . THR B 1 101 ? -0.947 -36.800 69.770 1.00 90.53 103 THR B N 1
ATOM 1694 C CA . THR B 1 101 ? 0.096 -36.106 69.013 1.00 90.85 103 THR B CA 1
ATOM 1695 C C . THR B 1 101 ? -0.434 -35.596 67.672 1.00 88.99 103 THR B C 1
ATOM 1696 O O . THR B 1 101 ? 0.034 -34.565 67.194 1.00 90.25 103 THR B O 1
ATOM 1700 N N . VAL B 1 102 ? -1.407 -36.297 67.072 1.00 79.10 104 VAL B N 1
ATOM 1701 C CA . VAL B 1 102 ? -2.016 -35.851 65.822 1.00 76.24 104 VAL B CA 1
ATOM 1702 C C . VAL B 1 102 ? -3.455 -35.385 66.066 1.00 75.97 104 VAL B C 1
ATOM 1703 O O . VAL B 1 102 ? -4.066 -35.761 67.063 1.00 74.88 104 VAL B O 1
ATOM 1707 N N . ALA B 1 103 ? -3.990 -34.571 65.154 1.00 70.41 105 ALA B N 1
ATOM 1708 C CA . ALA B 1 103 ? -5.371 -34.106 65.223 1.00 67.96 105 ALA B CA 1
ATOM 1709 C C . ALA B 1 103 ? -6.288 -35.257 64.821 1.00 67.40 105 ALA B C 1
ATOM 1710 O O . ALA B 1 103 ? -5.924 -36.065 63.960 1.00 66.22 105 ALA B O 1
ATOM 1712 N N . SER B 1 104 ? -7.455 -35.363 65.466 1.00 62.62 106 SER B N 1
ATOM 1713 C CA . SER B 1 104 ? -8.379 -36.448 65.161 1.00 60.41 106 SER B CA 1
ATOM 1714 C C . SER B 1 104 ? -9.286 -36.108 63.977 1.00 66.32 106 SER B C 1
ATOM 1715 O O . SER B 1 104 ? -9.990 -35.098 64.009 1.00 67.91 106 SER B O 1
ATOM 1718 N N . PRO B 1 105 ? -9.261 -36.912 62.902 1.00 63.00 107 PRO B N 1
ATOM 1719 C CA . PRO B 1 105 ? -10.103 -36.596 61.746 1.00 63.63 107 PRO B CA 1
ATOM 1720 C C . PRO B 1 105 ? -11.579 -36.931 61.970 1.00 71.13 107 PRO B C 1
ATOM 1721 O O . PRO B 1 105 ? -11.880 -37.845 62.759 1.00 70.67 107 PRO B O 1
ATOM 1725 N N . PRO B 1 106 ? -12.515 -36.283 61.227 1.00 69.11 108 PRO B N 1
ATOM 1726 C CA . PRO B 1 106 ? -13.918 -36.722 61.296 1.00 69.13 108 PRO B CA 1
ATOM 1727 C C . PRO B 1 106 ? -13.995 -38.152 60.743 1.00 72.14 108 PRO B C 1
ATOM 1728 O O . PRO B 1 106 ? -13.255 -38.484 59.816 1.00 72.47 108 PRO B O 1
ATOM 1732 N N . VAL B 1 107 ? -14.829 -39.007 61.357 1.00 67.09 109 VAL B N 1
ATOM 1733 C CA . VAL B 1 107 ? -15.011 -40.420 61.001 1.00 65.93 109 VAL B CA 1
ATOM 1734 C C . VAL B 1 107 ? -15.114 -40.654 59.470 1.00 71.23 109 VAL B C 1
ATOM 1735 O O . VAL B 1 107 ? -14.449 -41.558 58.953 1.00 70.85 109 VAL B O 1
ATOM 1739 N N . ARG B 1 108 ? -15.903 -39.813 58.751 1.00 67.32 110 ARG B N 1
ATOM 1740 C CA . ARG B 1 108 ? -16.095 -39.907 57.300 1.00 67.40 110 ARG B CA 1
ATOM 1741 C C . ARG B 1 108 ? -14.791 -39.990 56.497 1.00 71.27 110 ARG B C 1
ATOM 1742 O O . ARG B 1 108 ? -14.776 -40.656 55.458 1.00 72.50 110 ARG B O 1
ATOM 1750 N N . HIS B 1 109 ? -13.704 -39.352 56.995 1.00 66.01 111 HIS B N 1
ATOM 1751 C CA . HIS B 1 109 ? -12.376 -39.331 56.369 1.00 65.16 111 HIS B CA 1
ATOM 1752 C C . HIS B 1 109 ? -11.696 -40.686 56.392 1.00 71.31 111 HIS B C 1
ATOM 1753 O O . HIS B 1 109 ? -11.005 -41.023 55.433 1.00 73.12 111 HIS B O 1
ATOM 1760 N N . VAL B 1 110 ? -11.870 -41.448 57.484 1.00 67.81 112 VAL B N 1
ATOM 1761 C CA . VAL B 1 110 ? -11.267 -42.781 57.673 1.00 67.86 112 VAL B CA 1
ATOM 1762 C C . VAL B 1 110 ? -11.582 -43.702 56.491 1.00 74.58 112 VAL B C 1
ATOM 1763 O O . VAL B 1 110 ? -10.663 -44.310 55.947 1.00 75.86 112 VAL B O 1
ATOM 1767 N N . CYS B 1 111 ? -12.866 -43.749 56.066 1.00 71.22 113 CYS B N 1
ATOM 1768 C CA . CYS B 1 111 ? -13.331 -44.602 54.977 1.00 72.50 113 CYS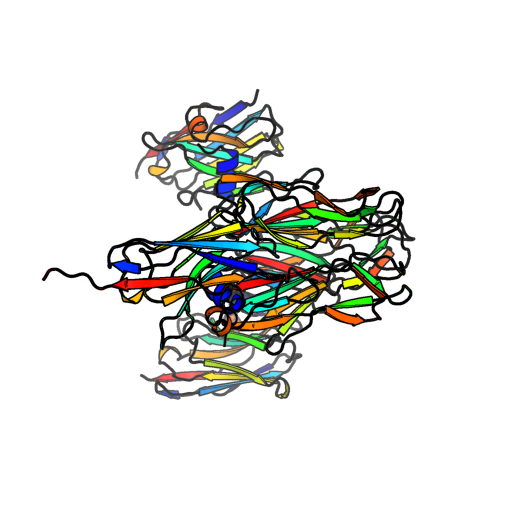 B CA 1
ATOM 1769 C C . CYS B 1 111 ? -13.187 -43.957 53.604 1.00 76.40 113 CYS B C 1
ATOM 1770 O O . CYS B 1 111 ? -13.868 -44.348 52.649 1.00 78.39 113 CYS B O 1
ATOM 1773 N N . ASN B 1 112 ? -12.255 -43.006 53.504 1.00 70.73 114 ASN B N 1
ATOM 1774 C CA . ASN B 1 112 ? -11.891 -42.325 52.270 1.00 71.30 114 ASN B CA 1
ATOM 1775 C C . ASN B 1 112 ? -10.372 -42.378 52.109 1.00 75.52 114 ASN B C 1
ATOM 1776 O O . ASN B 1 112 ? -9.807 -41.734 51.220 1.00 76.59 114 ASN B O 1
ATOM 1781 N N . GLY B 1 113 ? -9.739 -43.185 52.963 1.00 72.04 115 GLY B N 1
ATOM 1782 C CA . GLY B 1 113 ? -8.302 -43.416 52.967 1.00 73.22 115 GLY B CA 1
ATOM 1783 C C . GLY B 1 113 ? -7.466 -42.306 53.571 1.00 79.53 115 GLY B C 1
ATOM 1784 O O . GLY B 1 113 ? -6.397 -41.983 53.028 1.00 82.40 115 GLY B O 1
ATOM 1785 N N . TYR B 1 114 ? -7.938 -41.726 54.710 1.00 73.55 116 TYR B N 1
ATOM 1786 C CA . TYR B 1 114 ? -7.240 -40.663 55.445 1.00 72.54 116 TYR B CA 1
ATOM 1787 C C . TYR B 1 114 ? -5.836 -41.130 55.812 1.00 76.95 116 TYR B C 1
ATOM 1788 O O . TYR B 1 114 ? -4.867 -40.403 55.573 1.00 77.61 116 TYR B O 1
ATOM 1797 N N . TRP B 1 115 ? -5.735 -42.361 56.357 1.00 73.33 117 TRP B N 1
ATOM 1798 C CA . TRP B 1 115 ? -4.473 -42.991 56.731 1.00 74.32 117 TRP B CA 1
ATOM 1799 C C . TRP B 1 115 ? -4.125 -44.071 55.701 1.00 80.56 117 TRP B C 1
ATOM 1800 O O . TRP B 1 115 ? -3.517 -43.754 54.673 1.00 83.14 117 TRP B O 1
ATOM 1811 N N . GLY B 1 116 ? -4.557 -45.305 55.959 1.00 76.44 118 GLY B N 1
ATOM 1812 C CA . GLY B 1 116 ? -4.360 -46.442 55.067 1.00 77.82 118 GLY B CA 1
ATOM 1813 C C . GLY B 1 116 ? -5.398 -46.471 53.965 1.00 82.75 118 GLY B C 1
ATOM 1814 O O . GLY B 1 116 ? -6.414 -45.778 54.045 1.00 80.49 118 GLY B O 1
ATOM 1815 N N . GLN B 1 117 ? -5.156 -47.267 52.922 1.00 83.58 119 GLN B N 1
ATOM 1816 C CA . GLN B 1 117 ? -6.098 -47.337 51.801 1.00 84.78 119 GLN B CA 1
ATOM 1817 C C . GLN B 1 117 ? -7.234 -48.334 52.040 1.00 89.96 119 GLN B C 1
ATOM 1818 O O . GLN B 1 117 ? -8.195 -48.361 51.272 1.00 90.21 119 GLN B O 1
ATOM 1824 N N . GLY B 1 118 ? -7.142 -49.079 53.137 1.00 86.83 120 GLY B N 1
ATOM 1825 C CA . GLY B 1 118 ? -8.146 -50.059 53.519 1.00 86.68 120 GLY B CA 1
ATOM 1826 C C . GLY B 1 118 ? -7.918 -51.425 52.917 1.00 92.69 120 GLY B C 1
ATOM 1827 O O . GLY B 1 118 ? -7.113 -51.577 51.995 1.00 94.59 120 GLY B O 1
ATOM 1828 N N . THR B 1 119 ? -8.634 -52.421 53.458 1.00 89.09 121 THR B N 1
ATOM 1829 C CA . THR B 1 119 ? -8.582 -53.815 53.034 1.00 91.15 121 THR B CA 1
ATOM 1830 C C . THR B 1 119 ? -10.026 -54.312 52.780 1.00 95.16 121 THR B C 1
ATOM 1831 O O . THR B 1 119 ? -10.882 -54.209 53.660 1.00 91.98 121 THR B O 1
ATOM 1835 N N . GLN B 1 120 ? -10.303 -54.771 51.536 1.00 94.84 122 GLN B N 1
ATOM 1836 C CA . GLN B 1 120 ? -11.622 -55.259 51.132 1.00 95.62 122 GLN B CA 1
ATOM 1837 C C . GLN B 1 120 ? -11.872 -56.678 51.602 1.00 100.81 122 GLN B C 1
ATOM 1838 O O . GLN B 1 120 ? -11.033 -57.550 51.394 1.00 102.30 122 GLN B O 1
ATOM 1844 N N . VAL B 1 121 ? -13.041 -56.891 52.230 1.00 96.80 123 VAL B N 1
ATOM 1845 C CA . VAL B 1 121 ? -13.551 -58.171 52.710 1.00 98.41 123 VAL B CA 1
ATOM 1846 C C . VAL B 1 121 ? -14.824 -58.459 51.921 1.00 104.60 123 VAL B C 1
ATOM 1847 O O . VAL B 1 121 ? -15.748 -57.644 51.926 1.00 103.19 123 VAL B O 1
ATOM 1851 N N . THR B 1 122 ? -14.870 -59.602 51.242 1.00 104.66 124 THR B N 1
ATOM 1852 C CA . THR B 1 122 ? -16.051 -59.985 50.476 1.00 107.68 124 THR B CA 1
ATOM 1853 C C . THR B 1 122 ? -16.508 -61.358 50.942 1.00 115.34 124 THR B C 1
ATOM 1854 O O . THR B 1 122 ? -15.724 -62.310 50.936 1.00 116.80 124 THR B O 1
ATOM 1858 N N . VAL B 1 123 ? -17.765 -61.436 51.409 1.00 112.95 125 VAL B N 1
ATOM 1859 C CA . VAL B 1 123 ? -18.370 -62.666 51.919 1.00 115.56 125 VAL B CA 1
ATOM 1860 C C . VAL B 1 123 ? -19.571 -63.080 51.050 1.00 124.80 125 VAL B C 1
ATOM 1861 O O . VAL B 1 123 ? -20.516 -62.302 50.894 1.00 123.21 125 VAL B O 1
ATOM 1865 N N . SER B 1 124 ? -19.526 -64.304 50.486 1.00 127.79 126 SER B N 1
ATOM 1866 C CA . SER B 1 124 ? -20.603 -64.844 49.645 1.00 132.86 126 SER B CA 1
ATOM 1867 C C . SER B 1 124 ? -21.623 -65.628 50.482 1.00 139.81 126 SER B C 1
ATOM 1868 O O . SER B 1 124 ? -21.309 -66.049 51.600 1.00 138.62 126 SER B O 1
ATOM 1871 N N . SER B 1 125 ? -22.846 -65.805 49.952 1.00 139.61 127 SER B N 1
ATOM 1872 C CA . SER B 1 125 ? -23.901 -66.535 50.648 1.00 167.86 127 SER B CA 1
ATOM 1873 C C . SER B 1 125 ? -23.669 -68.043 50.550 1.00 194.32 127 SER B C 1
ATOM 1874 O O . SER B 1 125 ? -22.988 -68.508 49.636 1.00 154.88 127 SER B O 1
ATOM 1877 N N . GLN C 1 1 ? -21.205 -63.086 121.662 1.00 94.08 3 GLN C N 1
ATOM 1878 C CA . GLN C 1 1 ? -21.072 -63.422 120.239 1.00 92.86 3 GLN C CA 1
ATOM 1879 C C . GLN C 1 1 ? -22.424 -63.458 119.508 1.00 91.87 3 GLN C C 1
ATOM 1880 O O . GLN C 1 1 ? -23.479 -63.221 120.120 1.00 90.69 3 GLN C O 1
ATOM 1886 N N . VAL C 1 2 ? -22.378 -63.697 118.188 1.00 85.22 4 VAL C N 1
ATOM 1887 C CA . VAL C 1 2 ? -23.584 -63.739 117.372 1.00 81.62 4 VAL C CA 1
ATOM 1888 C C . VAL C 1 2 ? -24.424 -64.955 117.754 1.00 81.75 4 VAL C C 1
ATOM 1889 O O . VAL C 1 2 ? -23.931 -66.086 117.773 1.00 82.33 4 VAL C O 1
ATOM 1893 N N . GLN C 1 3 ? -25.679 -64.690 118.136 1.00 73.80 5 GLN C N 1
ATOM 1894 C CA . GLN C 1 3 ? -26.628 -65.719 118.534 1.00 70.47 5 GLN C CA 1
ATOM 1895 C C . GLN C 1 3 ? -27.923 -65.613 117.749 1.00 70.00 5 GLN C C 1
ATOM 1896 O O . GLN C 1 3 ? -28.515 -64.533 117.669 1.00 70.32 5 GLN C O 1
ATOM 1902 N N . LEU C 1 4 ? -28.347 -66.736 117.163 1.00 62.57 6 LEU C N 1
ATOM 1903 C CA . LEU C 1 4 ? -29.600 -66.859 116.423 1.00 59.64 6 LEU C CA 1
ATOM 1904 C C . LEU C 1 4 ? -30.412 -67.943 117.097 1.00 62.65 6 LEU C C 1
ATOM 1905 O O . LEU C 1 4 ? -29.864 -68.988 117.474 1.00 62.20 6 LEU C O 1
ATOM 1910 N N . VAL C 1 5 ? -31.705 -67.671 117.312 1.00 58.69 7 VAL C N 1
ATOM 1911 C CA . VAL C 1 5 ? -32.618 -68.595 117.987 1.00 57.09 7 VAL C CA 1
ATOM 1912 C C . VAL C 1 5 ? -33.881 -68.781 117.145 1.00 58.75 7 VAL C C 1
ATOM 1913 O O . VAL C 1 5 ? -34.533 -67.792 116.821 1.00 60.04 7 VAL C O 1
ATOM 1917 N N . GLU C 1 6 ? -34.199 -70.033 116.763 1.00 51.45 8 GLU C N 1
ATOM 1918 C CA . GLU C 1 6 ? -35.387 -70.341 115.966 1.00 49.17 8 GLU C CA 1
ATOM 1919 C C . GLU C 1 6 ? -36.417 -71.100 116.763 1.00 53.59 8 GLU C C 1
ATOM 1920 O O . GLU C 1 6 ? -36.069 -72.000 117.521 1.00 56.09 8 GLU C O 1
ATOM 1926 N N . SER C 1 7 ? -37.688 -70.790 116.542 1.00 48.96 9 SER C N 1
ATOM 1927 C CA . SER C 1 7 ? -38.826 -71.498 117.134 1.00 48.16 9 SER C CA 1
ATOM 1928 C C . SER C 1 7 ? -40.007 -71.449 116.117 1.00 53.12 9 SER C C 1
ATOM 1929 O O . SER C 1 7 ? -39.954 -70.650 115.173 1.00 53.24 9 SER C O 1
ATOM 1932 N N . GLY C 1 8 ? -41.022 -72.299 116.294 1.00 49.54 10 GLY C N 1
ATOM 1933 C CA . GLY C 1 8 ? -42.200 -72.273 115.429 1.00 50.45 10 GLY C CA 1
ATOM 1934 C C . GLY C 1 8 ? -42.567 -73.549 114.695 1.00 56.26 10 GLY C C 1
ATOM 1935 O O . GLY C 1 8 ? -43.759 -73.787 114.437 1.00 56.30 10 GLY C O 1
ATOM 1936 N N . GLY C 1 9 ? -41.546 -74.349 114.349 1.00 51.59 11 GLY C N 1
ATOM 1937 C CA . GLY C 1 9 ? -41.709 -75.593 113.612 1.00 51.07 11 GLY C CA 1
ATOM 1938 C C . GLY C 1 9 ? -42.466 -76.668 114.346 1.00 56.46 11 GLY C C 1
ATOM 1939 O O . GLY C 1 9 ? -42.468 -76.696 115.574 1.00 57.55 11 GLY C O 1
ATOM 1940 N N . GLY C 1 10 ? -43.102 -77.555 113.583 1.00 53.73 12 GLY C N 1
ATOM 1941 C CA . GLY C 1 10 ? -43.874 -78.673 114.120 1.00 53.71 12 GLY C CA 1
ATOM 1942 C C . GLY C 1 10 ? -44.557 -79.495 113.056 1.00 57.64 12 GLY C C 1
ATOM 1943 O O . GLY C 1 10 ? -44.332 -79.280 111.855 1.00 57.52 12 GLY C O 1
ATOM 1944 N N . SER C 1 11 ? -45.405 -80.445 113.498 1.00 53.68 13 SER C N 1
ATOM 1945 C CA . SER C 1 11 ? -46.171 -81.331 112.607 1.00 53.43 13 SER C CA 1
ATOM 1946 C C . SER C 1 11 ? -47.506 -80.703 112.227 1.00 55.81 13 SER C C 1
ATOM 1947 O O . SER C 1 11 ? -48.185 -80.103 113.053 1.00 54.56 13 SER C O 1
ATOM 1950 N N . VAL C 1 12 ? -47.850 -80.813 110.955 1.00 54.68 14 VAL C N 1
ATOM 1951 C CA . VAL C 1 12 ? -49.043 -80.222 110.343 1.00 55.72 14 VAL C CA 1
ATOM 1952 C C . VAL C 1 12 ? -49.391 -81.009 109.063 1.00 60.28 14 VAL C C 1
ATOM 1953 O O . VAL C 1 12 ? -48.546 -81.733 108.541 1.00 60.66 14 VAL C O 1
ATOM 1957 N N . GLN C 1 13 ? -50.627 -80.883 108.576 1.00 57.00 15 GLN C N 1
ATOM 1958 C CA . GLN C 1 13 ? -51.020 -81.535 107.336 1.00 58.14 15 GLN C CA 1
ATOM 1959 C C . GLN C 1 13 ? -50.958 -80.505 106.201 1.00 63.60 15 GLN C C 1
ATOM 1960 O O . GLN C 1 13 ? -51.036 -79.305 106.459 1.00 64.42 15 GLN C O 1
ATOM 1966 N N . ALA C 1 14 ? -50.790 -80.969 104.960 1.00 60.47 16 ALA C N 1
ATOM 1967 C CA . ALA C 1 14 ? -50.779 -80.146 103.751 1.00 60.52 16 ALA C CA 1
ATOM 1968 C C . ALA C 1 14 ? -51.976 -79.188 103.735 1.00 67.41 16 ALA C C 1
ATOM 1969 O O . ALA C 1 14 ? -53.086 -79.569 104.118 1.00 69.10 16 ALA C O 1
ATOM 1971 N N . GLY C 1 15 ? -51.717 -77.945 103.344 1.00 63.53 17 GLY C N 1
ATOM 1972 C CA . GLY C 1 15 ? -52.718 -76.887 103.308 1.00 64.57 17 GLY C CA 1
ATOM 1973 C C . GLY C 1 15 ? -52.650 -76.013 104.543 1.00 70.18 17 GLY C C 1
ATOM 1974 O O . GLY C 1 15 ? -53.118 -74.867 104.522 1.00 72.37 17 GLY C O 1
ATOM 1975 N N . GLY C 1 16 ? -52.029 -76.550 105.602 1.00 63.65 18 GLY C N 1
ATOM 1976 C CA . GLY C 1 16 ? -51.846 -75.889 106.882 1.00 61.75 18 GLY C CA 1
ATOM 1977 C C . GLY C 1 16 ? -50.902 -74.712 106.854 1.00 63.28 18 GLY C C 1
ATOM 1978 O O . GLY C 1 16 ? -50.339 -74.385 105.805 1.00 63.23 18 GLY C O 1
ATOM 1979 N N . SER C 1 17 ? -50.713 -74.078 108.034 1.00 57.90 19 SER C N 1
ATOM 1980 C CA . SER C 1 17 ? -49.861 -72.908 108.192 1.00 56.61 19 SER C CA 1
ATOM 1981 C C . SER C 1 17 ? -48.993 -72.980 109.428 1.00 60.68 19 SER C C 1
ATOM 1982 O O . SER C 1 17 ? -49.471 -73.354 110.501 1.00 62.85 19 SER C O 1
ATOM 1985 N N . LEU C 1 18 ? -47.735 -72.559 109.296 1.00 54.58 20 LEU C N 1
ATOM 1986 C CA . LEU C 1 18 ? -46.813 -72.474 110.422 1.00 53.66 20 LEU C CA 1
ATOM 1987 C C . LEU C 1 18 ? -46.125 -71.127 110.380 1.00 59.59 20 LEU C C 1
ATOM 1988 O O . LEU C 1 18 ? -45.968 -70.555 109.295 1.00 62.04 20 LEU C O 1
ATOM 1993 N N . ARG C 1 19 ? -45.725 -70.613 111.542 1.00 53.84 21 ARG C N 1
ATOM 1994 C CA . ARG C 1 19 ? -45.022 -69.350 111.610 1.00 53.45 21 ARG C CA 1
ATOM 1995 C C . ARG C 1 19 ? -43.708 -69.586 112.334 1.00 57.86 21 ARG C C 1
ATOM 1996 O O . ARG C 1 19 ? -43.705 -69.914 113.530 1.00 59.11 21 ARG C O 1
ATOM 2004 N N . LEU C 1 20 ? -42.591 -69.433 111.611 1.00 51.33 22 LEU C N 1
ATOM 2005 C CA . LEU C 1 20 ? -41.273 -69.590 112.229 1.00 49.11 22 LEU C CA 1
ATOM 2006 C C . LEU C 1 20 ? -40.783 -68.237 112.656 1.00 54.65 22 LEU C C 1
ATOM 2007 O O . LEU C 1 20 ? -40.991 -67.257 111.937 1.00 53.52 22 LEU C O 1
ATOM 2012 N N . SER C 1 21 ? -40.131 -68.179 113.830 1.00 54.07 23 SER C N 1
ATOM 2013 C CA . SER C 1 21 ? -39.564 -66.951 114.379 1.00 54.92 23 SER C CA 1
ATOM 2014 C C . SER C 1 21 ? -38.075 -67.128 114.568 1.00 59.27 23 SER C C 1
ATOM 2015 O O . SER C 1 21 ? -37.618 -68.228 114.876 1.00 57.94 23 SER C O 1
ATOM 2018 N N . CYS C 1 22 ? -37.326 -66.041 114.398 1.00 57.08 24 CYS C N 1
ATOM 2019 C CA . CYS C 1 22 ? -35.897 -66.025 114.646 1.00 57.68 24 CYS C CA 1
ATOM 2020 C C . CYS C 1 22 ? -35.491 -64.750 115.360 1.00 61.29 24 CYS C C 1
ATOM 2021 O O . CYS C 1 22 ? -35.615 -63.667 114.794 1.00 62.39 24 CYS C O 1
ATOM 2024 N N . THR C 1 23 ? -34.957 -64.873 116.570 1.00 55.83 25 THR C N 1
ATOM 2025 C CA . THR C 1 23 ? -34.487 -63.710 117.305 1.00 56.16 25 THR C CA 1
ATOM 2026 C C . THR C 1 23 ? -32.971 -63.713 117.317 1.00 60.99 25 THR C C 1
ATOM 2027 O O . THR C 1 23 ? -32.341 -64.740 117.585 1.00 59.32 25 THR C O 1
ATOM 2031 N N . ALA C 1 24 ? -32.400 -62.559 116.966 1.00 60.08 26 ALA C N 1
ATOM 2032 C CA . ALA C 1 24 ? -30.972 -62.337 116.844 1.00 61.09 26 ALA C CA 1
ATOM 2033 C C . ALA C 1 24 ? -30.397 -61.435 117.936 1.00 67.70 26 ALA C C 1
ATOM 2034 O O . ALA C 1 24 ? -31.096 -60.565 118.471 1.00 68.80 26 ALA C O 1
ATOM 2036 N N . SER C 1 25 ? -29.105 -61.641 118.244 1.00 64.82 27 SER C N 1
ATOM 2037 C CA . SER C 1 25 ? -28.317 -60.872 119.215 1.00 66.19 27 SER C CA 1
ATOM 2038 C C . SER C 1 25 ? -26.831 -60.972 118.873 1.00 71.14 27 SER C C 1
ATOM 2039 O O . SER C 1 25 ? -26.405 -61.945 118.235 1.00 69.44 27 SER C O 1
ATOM 2042 N N . GLY C 1 26 ? -26.061 -59.971 119.299 1.00 69.09 28 GLY C N 1
ATOM 2043 C CA . GLY C 1 26 ? -24.624 -59.931 119.064 1.00 70.32 28 GLY C CA 1
ATOM 2044 C C . GLY C 1 26 ? -24.171 -59.061 117.905 1.00 75.26 28 GLY C C 1
ATOM 2045 O O . GLY C 1 26 ? -22.968 -58.903 117.680 1.00 78.42 28 GLY C O 1
ATOM 2046 N N . PHE C 1 27 ? -25.120 -58.477 117.168 1.00 68.65 29 PHE C N 1
ATOM 2047 C CA . PHE C 1 27 ? -24.839 -57.597 116.029 1.00 68.46 29 PHE C CA 1
ATOM 2048 C C . PHE C 1 27 ? -25.970 -56.577 115.836 1.00 73.50 29 PHE C C 1
ATOM 2049 O O . PHE C 1 27 ? -27.089 -56.785 116.334 1.00 72.01 29 PHE C O 1
ATOM 2057 N N . THR C 1 28 ? -25.686 -55.492 115.091 1.00 72.78 30 THR C N 1
ATOM 2058 C CA . THR C 1 28 ? -26.674 -54.459 114.782 1.00 73.37 30 THR C CA 1
ATOM 2059 C C . THR C 1 28 ? -27.650 -55.090 113.807 1.00 74.29 30 THR C C 1
ATOM 2060 O O . THR C 1 28 ? -27.282 -55.391 112.668 1.00 74.33 30 THR C O 1
ATOM 2064 N N . PHE C 1 29 ? -28.865 -55.357 114.289 1.00 68.74 31 PHE C N 1
ATOM 2065 C CA . PHE C 1 29 ? -29.903 -56.046 113.530 1.00 66.41 31 PHE C CA 1
ATOM 2066 C C . PHE C 1 29 ? -30.440 -55.255 112.338 1.00 73.95 31 PHE C C 1
ATOM 2067 O O . PHE C 1 29 ? -30.549 -55.817 111.250 1.00 72.24 31 PHE C O 1
ATOM 2075 N N . ASP C 1 30 ? -30.789 -53.977 112.549 1.00 75.28 32 ASP C N 1
ATOM 2076 C CA . ASP C 1 30 ? -31.380 -53.063 111.565 1.00 78.29 32 ASP C CA 1
ATOM 2077 C C . ASP C 1 30 ? -30.620 -52.982 110.240 1.00 85.36 32 ASP C C 1
ATOM 2078 O O . ASP C 1 30 ? -31.256 -52.909 109.185 1.00 84.89 32 ASP C O 1
ATOM 2083 N N . ASP C 1 31 ? -29.269 -53.033 110.296 1.00 84.82 33 ASP C N 1
ATOM 2084 C CA . ASP C 1 31 ? -28.359 -52.962 109.144 1.00 86.80 33 ASP C CA 1
ATOM 2085 C C . ASP C 1 31 ? -28.164 -54.310 108.424 1.00 88.09 33 ASP C C 1
ATOM 2086 O O . ASP C 1 31 ? -27.656 -54.327 107.301 1.00 89.48 33 ASP C O 1
ATOM 2091 N N . SER C 1 32 ? -28.530 -55.429 109.080 1.00 79.85 34 SER C N 1
ATOM 2092 C CA . SER C 1 32 ? -28.331 -56.783 108.572 1.00 76.85 34 SER C CA 1
ATOM 2093 C C . SER C 1 32 ? -29.415 -57.318 107.676 1.00 76.86 34 SER C C 1
ATOM 2094 O O . SER C 1 32 ? -30.570 -56.899 107.755 1.00 76.04 34 SER C O 1
ATOM 2097 N N . ASP C 1 33 ? -29.022 -58.275 106.827 1.00 71.29 35 ASP C N 1
ATOM 2098 C CA . ASP C 1 33 ? -29.904 -59.005 105.936 1.00 68.80 35 ASP C CA 1
ATOM 2099 C C . ASP C 1 33 ? -30.137 -60.325 106.659 1.00 68.60 35 ASP C C 1
ATOM 2100 O O . ASP C 1 33 ? -29.189 -60.940 107.170 1.00 67.81 35 ASP C O 1
ATOM 2105 N N . MET C 1 34 ? -31.396 -60.719 106.768 1.00 61.91 36 MET C N 1
ATOM 2106 C CA . MET C 1 34 ? -31.771 -61.937 107.476 1.00 58.60 36 MET C CA 1
ATOM 2107 C C . MET C 1 34 ? -32.433 -62.908 106.536 1.00 61.80 36 MET C C 1
ATOM 2108 O O . MET C 1 34 ? -33.120 -62.482 105.609 1.00 64.40 36 MET C O 1
ATOM 2113 N N . GLY C 1 35 ? -32.221 -64.194 106.768 1.00 54.85 37 GLY C N 1
ATOM 2114 C CA . GLY C 1 35 ? -32.798 -65.223 105.926 1.00 54.16 37 GLY C CA 1
ATOM 2115 C C . GLY C 1 35 ? -33.102 -66.539 106.615 1.00 58.23 37 GLY C C 1
ATOM 2116 O O . GLY C 1 35 ? -32.751 -66.754 107.780 1.00 57.96 37 GLY C O 1
ATOM 2117 N N . TRP C 1 36 ? -33.772 -67.425 105.865 1.00 53.99 38 TRP C N 1
ATOM 2118 C CA . TRP C 1 36 ? -34.148 -68.752 106.291 1.00 52.39 38 TRP C CA 1
ATOM 2119 C C . TRP C 1 36 ? -33.652 -69.750 105.277 1.00 57.05 38 TRP C C 1
ATOM 2120 O O . TRP C 1 36 ? -33.985 -69.645 104.094 1.00 57.85 38 TRP C O 1
ATOM 2131 N N . TYR C 1 37 ? -32.845 -70.712 105.741 1.00 53.16 39 TYR C N 1
ATOM 2132 C CA . TYR C 1 37 ? -32.324 -71.831 104.968 1.00 53.10 39 TYR C CA 1
ATOM 2133 C C . TYR C 1 37 ? -33.078 -73.077 105.414 1.00 61.11 39 TYR C C 1
ATOM 2134 O O . TYR C 1 37 ? -33.647 -73.093 106.506 1.00 59.57 39 TYR C O 1
ATOM 2143 N N . HIS C 1 38 ? -33.095 -74.111 104.577 1.00 62.91 40 HIS C N 1
ATOM 2144 C CA . HIS C 1 38 ? -33.732 -75.380 104.910 1.00 64.22 40 HIS C CA 1
ATOM 2145 C C . HIS C 1 38 ? -32.984 -76.542 104.290 1.00 70.50 40 HIS C C 1
ATOM 2146 O O . HIS C 1 38 ? -32.322 -76.381 103.259 1.00 70.61 40 HIS C O 1
ATOM 2153 N N . GLN C 1 39 ? -33.096 -77.712 104.923 1.00 68.63 41 GLN C N 1
ATOM 2154 C CA . GLN C 1 39 ? -32.452 -78.921 104.459 1.00 70.52 41 GLN C CA 1
ATOM 2155 C C . GLN C 1 39 ? -33.323 -80.106 104.787 1.00 79.70 41 GLN C C 1
ATOM 2156 O O . GLN C 1 39 ? -33.601 -80.395 105.965 1.00 79.86 41 GLN C O 1
ATOM 2162 N N . ALA C 1 40 ? -33.798 -80.758 103.726 1.00 79.78 42 ALA C N 1
ATOM 2163 C CA . ALA C 1 40 ? -34.571 -81.979 103.813 1.00 81.83 42 ALA C CA 1
ATOM 2164 C C . ALA C 1 40 ? -33.509 -83.085 103.748 1.00 91.90 42 ALA C C 1
ATOM 2165 O O . ALA C 1 40 ? -32.460 -82.857 103.130 1.00 93.88 42 ALA C O 1
ATOM 2167 N N . PRO C 1 41 ? -33.687 -84.259 104.393 1.00 90.28 43 PRO C N 1
ATOM 2168 C CA . PRO C 1 41 ? -32.621 -85.276 104.320 1.00 92.12 43 PRO C CA 1
ATOM 2169 C C . PRO C 1 41 ? -32.359 -85.721 102.882 1.00 95.55 43 PRO C C 1
ATOM 2170 O O . PRO C 1 41 ? -33.304 -85.965 102.127 1.00 94.85 43 PRO C O 1
ATOM 2174 N N . GLY C 1 42 ? -31.083 -85.716 102.503 1.00 92.43 44 GLY C N 1
ATOM 2175 C CA . GLY C 1 42 ? -30.644 -86.083 101.161 1.00 93.64 44 GLY C CA 1
ATOM 2176 C C . GLY C 1 42 ? -30.466 -84.905 100.221 1.00 94.38 44 GLY C C 1
ATOM 2177 O O . GLY C 1 42 ? -29.878 -85.054 99.141 1.00 96.36 44 GLY C O 1
ATOM 2178 N N . ASN C 1 43 ? -30.975 -83.728 100.626 1.00 85.39 45 ASN C N 1
ATOM 2179 C CA . ASN C 1 43 ? -30.884 -82.491 99.859 1.00 83.52 45 ASN C CA 1
ATOM 2180 C C . ASN C 1 43 ? -29.868 -81.543 100.490 1.00 85.83 45 ASN C C 1
ATOM 2181 O O . ASN C 1 43 ? -29.475 -81.738 101.645 1.00 85.34 45 ASN C O 1
ATOM 2186 N N . GLU C 1 44 ? -29.431 -80.526 99.718 1.00 81.18 46 GLU C N 1
ATOM 2187 C CA . GLU C 1 44 ? -28.470 -79.518 100.158 1.00 80.23 46 GLU C CA 1
ATOM 2188 C C . GLU C 1 44 ? -29.144 -78.435 101.011 1.00 81.37 46 GLU C C 1
ATOM 2189 O O . GLU C 1 44 ? -30.377 -78.328 101.029 1.00 79.51 46 GLU C O 1
ATOM 2195 N N . CYS C 1 45 ? -28.320 -77.616 101.702 1.00 76.48 47 CYS C N 1
ATOM 2196 C CA . CYS C 1 45 ? -28.772 -76.471 102.491 1.00 73.53 47 CYS C CA 1
ATOM 2197 C C . CYS C 1 45 ? -29.117 -75.374 101.473 1.00 78.09 47 CYS C C 1
ATOM 2198 O O . CYS C 1 45 ? -28.246 -74.937 100.710 1.00 80.19 47 CYS C O 1
ATOM 2201 N N . GLU C 1 46 ? -30.401 -74.997 101.401 1.00 71.73 48 GLU C N 1
ATOM 2202 C CA . GLU C 1 46 ? -30.867 -74.020 100.422 1.00 70.95 48 GLU C CA 1
ATOM 2203 C C . GLU C 1 46 ? -31.628 -72.882 101.050 1.00 70.16 48 GLU C C 1
ATOM 2204 O O . GLU C 1 46 ? -32.451 -73.100 101.943 1.00 67.61 48 GLU C O 1
ATOM 2210 N N . LEU C 1 47 ? -31.399 -71.672 100.527 1.00 66.49 49 LEU C N 1
ATOM 2211 C CA . LEU C 1 47 ? -32.072 -70.461 100.973 1.00 65.49 49 LEU C CA 1
ATOM 2212 C C . LEU C 1 47 ? -33.535 -70.487 100.520 1.00 67.70 49 LEU C C 1
ATOM 2213 O O . LEU C 1 47 ? -33.810 -70.580 99.326 1.00 69.31 49 LEU C O 1
ATOM 2218 N N . VAL C 1 48 ? -34.461 -70.439 101.482 1.00 60.75 50 VAL C N 1
ATOM 2219 C CA . VAL C 1 48 ? -35.907 -70.448 101.238 1.00 59.23 50 VAL C CA 1
ATOM 2220 C C . VAL C 1 48 ? -36.329 -69.029 100.898 1.00 62.59 50 VAL C C 1
ATOM 2221 O O . VAL C 1 48 ? -36.950 -68.793 99.869 1.00 63.12 50 VAL C O 1
ATOM 2225 N N . SER C 1 49 ? -36.030 -68.096 101.814 1.00 58.12 51 SER C N 1
ATOM 2226 C CA . SER C 1 49 ? -36.410 -66.703 101.728 1.00 57.53 51 SER C CA 1
ATOM 2227 C C . SER C 1 49 ? -35.429 -65.821 102.493 1.00 61.41 51 SER C C 1
ATOM 2228 O O . SER C 1 49 ? -34.767 -66.290 103.418 1.00 59.68 51 SER C O 1
ATOM 2231 N N . ALA C 1 50 ? -35.341 -64.540 102.100 1.00 59.83 52 ALA C N 1
ATOM 2232 C CA . ALA C 1 50 ? -34.469 -63.552 102.735 1.00 59.52 52 ALA C CA 1
ATOM 2233 C C . ALA C 1 50 ? -35.097 -62.161 102.708 1.00 62.38 52 ALA C C 1
ATOM 2234 O O . ALA C 1 50 ? -35.763 -61.785 101.732 1.00 61.42 52 ALA C O 1
ATOM 2236 N N . ILE C 1 51 ? -34.904 -61.415 103.802 1.00 58.31 53 ILE C N 1
ATOM 2237 C CA . ILE C 1 51 ? -35.369 -60.035 103.960 1.00 59.58 53 ILE C CA 1
ATOM 2238 C C . ILE C 1 51 ? -34.135 -59.145 104.144 1.00 67.74 53 ILE C C 1
ATOM 2239 O O . ILE C 1 51 ? -33.346 -59.355 105.072 1.00 67.03 53 ILE C O 1
ATOM 2244 N N . PHE C 1 52 ? -33.924 -58.222 103.207 1.00 68.01 54 PHE C N 1
ATOM 2245 C CA . PHE C 1 52 ? -32.742 -57.374 103.225 1.00 70.79 54 PHE C CA 1
ATOM 2246 C C . PHE C 1 52 ? -32.935 -56.126 104.083 1.00 80.78 54 PHE C C 1
ATOM 2247 O O . PHE C 1 52 ? -34.075 -55.785 104.425 1.00 80.38 54 PHE C O 1
ATOM 2255 N N . SER C 1 53 ? -31.810 -55.483 104.484 1.00 81.70 55 SER C N 1
ATOM 2256 C CA . SER C 1 53 ? -31.789 -54.274 105.324 1.00 84.46 55 SER C CA 1
ATOM 2257 C C . SER C 1 53 ? -32.724 -53.178 104.799 1.00 92.45 55 SER C C 1
ATOM 2258 O O . SER C 1 53 ? -33.471 -52.586 105.582 1.00 92.78 55 SER C O 1
ATOM 2261 N N . ASP C 1 54 ? -32.739 -52.994 103.457 1.00 91.57 56 ASP C N 1
ATOM 2262 C CA . ASP C 1 54 ? -33.562 -52.049 102.688 1.00 93.94 56 ASP C CA 1
ATOM 2263 C C . ASP C 1 54 ? -35.060 -52.432 102.560 1.00 96.07 56 ASP C C 1
ATOM 2264 O O . ASP C 1 54 ? -35.809 -51.741 101.869 1.00 97.31 56 ASP C O 1
ATOM 2269 N N . GLY C 1 55 ? -35.471 -53.508 103.234 1.00 90.22 57 GLY C N 1
ATOM 2270 C CA . GLY C 1 55 ? -36.854 -53.979 103.263 1.00 88.55 57 GLY C CA 1
ATOM 2271 C C . GLY C 1 55 ? -37.253 -54.975 102.192 1.00 89.97 57 GLY C C 1
ATOM 2272 O O . GLY C 1 55 ? -38.267 -55.666 102.355 1.00 87.52 57 GLY C O 1
ATOM 2273 N N . SER C 1 56 ? -36.470 -55.056 101.080 1.00 86.34 58 SER C N 1
ATOM 2274 C CA . SER C 1 56 ? -36.743 -55.971 99.965 1.00 84.42 58 SER C CA 1
ATOM 2275 C C . SER C 1 56 ? -36.660 -57.438 100.371 1.00 82.36 58 SER C C 1
ATOM 2276 O O . SER C 1 56 ? -36.005 -57.779 101.364 1.00 80.25 58 SER C O 1
ATOM 2279 N N . THR C 1 57 ? -37.370 -58.297 99.622 1.00 76.51 59 THR C N 1
ATOM 2280 C CA . THR C 1 57 ? -37.467 -59.727 99.910 1.00 72.59 59 THR C CA 1
ATOM 2281 C C . THR C 1 57 ? -37.104 -60.623 98.734 1.00 74.62 59 THR C C 1
ATOM 2282 O O . THR C 1 57 ? -37.335 -60.270 97.575 1.00 77.14 59 THR C O 1
ATOM 2286 N N . TYR C 1 58 ? -36.585 -61.810 99.053 1.00 67.18 60 TYR C N 1
ATOM 2287 C CA . TYR C 1 58 ? -36.290 -62.872 98.106 1.00 65.50 60 TYR C CA 1
ATOM 2288 C C . TYR C 1 58 ? -37.082 -64.087 98.563 1.00 68.12 60 TYR C C 1
ATOM 2289 O O . TYR C 1 58 ? -37.144 -64.362 99.766 1.00 66.51 60 TYR C O 1
ATOM 2298 N N . TYR C 1 59 ? -37.644 -64.836 97.602 1.00 64.77 61 TYR C N 1
ATOM 2299 C CA . TYR C 1 59 ? -38.369 -66.083 97.847 1.00 62.83 61 TYR C CA 1
ATOM 2300 C C . TYR C 1 59 ? -37.947 -67.093 96.802 1.00 67.62 61 TYR C C 1
ATOM 2301 O O . TYR C 1 59 ? -37.867 -66.757 95.625 1.00 69.77 61 TYR C O 1
ATOM 2310 N N . ALA C 1 60 ? -37.684 -68.330 97.225 1.00 62.89 62 ALA C N 1
ATOM 2311 C CA . ALA C 1 60 ? -37.332 -69.412 96.315 1.00 63.37 62 ALA C CA 1
ATOM 2312 C C . ALA C 1 60 ? -38.578 -69.690 95.466 1.00 69.01 62 ALA C C 1
ATOM 2313 O O . ALA C 1 60 ? -39.696 -69.557 95.964 1.00 68.54 62 ALA C O 1
ATOM 2315 N N . ASP C 1 61 ? -38.389 -70.027 94.188 1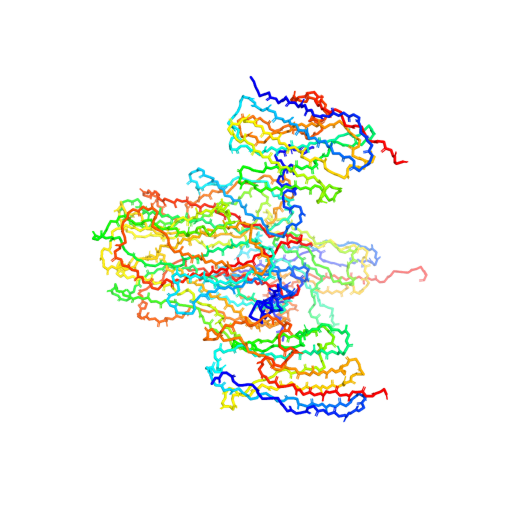.00 67.80 63 ASP C N 1
ATOM 2316 C CA . ASP C 1 61 ? -39.482 -70.278 93.242 1.00 69.69 63 ASP C CA 1
ATOM 2317 C C . ASP C 1 61 ? -40.547 -71.270 93.756 1.00 73.30 63 ASP C C 1
ATOM 2318 O O . ASP C 1 61 ? -41.738 -71.100 93.473 1.00 74.81 63 ASP C O 1
ATOM 2323 N N . SER C 1 62 ? -40.113 -72.265 94.550 1.00 66.44 64 SER C N 1
ATOM 2324 C CA . SER C 1 62 ? -40.965 -73.291 95.133 1.00 64.06 64 SER C CA 1
ATOM 2325 C C . SER C 1 62 ? -41.869 -72.749 96.247 1.00 67.86 64 SER C C 1
ATOM 2326 O O . SER C 1 62 ? -42.886 -73.373 96.561 1.00 69.06 64 SER C O 1
ATOM 2329 N N . VAL C 1 63 ? -41.493 -71.620 96.868 1.00 62.96 65 VAL C N 1
ATOM 2330 C CA . VAL C 1 63 ? -42.255 -71.046 97.989 1.00 61.69 65 VAL C CA 1
ATOM 2331 C C . VAL C 1 63 ? -42.931 -69.706 97.636 1.00 67.04 65 VAL C C 1
ATOM 2332 O O . VAL C 1 63 ? -43.693 -69.178 98.448 1.00 66.69 65 VAL C O 1
ATOM 2336 N N . LYS C 1 64 ? -42.655 -69.176 96.434 1.00 64.89 66 LYS C N 1
ATOM 2337 C CA . LYS C 1 64 ? -43.212 -67.913 95.945 1.00 66.32 66 LYS C CA 1
ATOM 2338 C C . LYS C 1 64 ? -44.733 -67.936 95.982 1.00 72.11 66 LYS C C 1
ATOM 2339 O O . LYS C 1 64 ? -45.347 -68.855 95.438 1.00 72.54 66 LYS C O 1
ATOM 2345 N N . GLY C 1 65 ? -45.312 -66.969 96.691 1.00 68.80 67 GLY C N 1
ATOM 2346 C CA . GLY C 1 65 ? -46.756 -66.822 96.831 1.00 69.75 67 GLY C CA 1
ATOM 2347 C C . GLY C 1 65 ? -47.390 -67.573 97.984 1.00 73.52 67 GLY C C 1
ATOM 2348 O O . GLY C 1 65 ? -48.581 -67.383 98.254 1.00 75.92 67 GLY C O 1
ATOM 2349 N N . ARG C 1 66 ? -46.617 -68.452 98.655 1.00 65.96 68 ARG C N 1
ATOM 2350 C CA . ARG C 1 66 ? -47.096 -69.248 99.785 1.00 62.71 68 ARG C CA 1
ATOM 2351 C C . ARG C 1 66 ? -46.503 -68.751 101.084 1.00 63.42 68 ARG C C 1
ATOM 2352 O O . ARG C 1 66 ? -47.211 -68.679 102.086 1.00 62.95 68 ARG C O 1
ATOM 2360 N N . PHE C 1 67 ? -45.192 -68.425 101.074 1.00 57.69 69 PHE C N 1
ATOM 2361 C CA . PHE C 1 67 ? -44.457 -67.963 102.253 1.00 55.34 69 PHE C CA 1
ATOM 2362 C C . PHE C 1 67 ? -44.301 -66.462 102.253 1.00 61.06 69 PHE C C 1
ATOM 2363 O O . PHE C 1 67 ? -44.255 -65.849 101.184 1.00 61.40 69 PHE C O 1
ATOM 2371 N N . THR C 1 68 ? -44.207 -65.862 103.461 1.00 58.60 70 THR C N 1
ATOM 2372 C CA . THR C 1 68 ? -44.008 -64.421 103.633 1.00 59.05 70 THR C CA 1
ATOM 2373 C C . THR C 1 68 ? -42.974 -64.155 104.708 1.00 63.48 70 THR C C 1
ATOM 2374 O O . THR C 1 68 ? -43.156 -64.554 105.865 1.00 64.57 70 THR C O 1
ATOM 2378 N N . ILE C 1 69 ? -41.882 -63.484 104.320 1.00 58.32 71 ILE C N 1
ATOM 2379 C CA . ILE C 1 69 ? -40.828 -63.104 105.252 1.00 55.78 71 ILE C CA 1
ATOM 2380 C C . ILE C 1 69 ? -41.104 -61.676 105.711 1.00 61.02 71 ILE C C 1
ATOM 2381 O O . ILE C 1 69 ? -41.543 -60.841 104.921 1.00 62.08 71 ILE C O 1
ATOM 2386 N N . SER C 1 70 ? -40.928 -61.421 106.999 1.00 57.87 72 SER C N 1
ATOM 2387 C CA . SER C 1 70 ? -41.133 -60.102 107.597 1.00 59.17 72 SER C CA 1
ATOM 2388 C C . SER C 1 70 ? -40.143 -59.927 108.737 1.00 63.04 72 SER C C 1
ATOM 2389 O O . SER C 1 70 ? -39.556 -60.914 109.211 1.00 61.30 72 SER C O 1
ATOM 2392 N N . ARG C 1 71 ? -39.932 -58.681 109.164 1.00 59.56 73 ARG C N 1
ATOM 2393 C CA . ARG C 1 71 ? -39.022 -58.405 110.265 1.00 57.58 73 ARG C CA 1
ATOM 2394 C C . ARG C 1 71 ? -39.555 -57.330 111.169 1.00 63.92 73 ARG C C 1
ATOM 2395 O O . ARG C 1 71 ? -40.266 -56.427 110.710 1.00 65.52 73 ARG C O 1
ATOM 2403 N N . ASP C 1 72 ? -39.231 -57.447 112.467 1.00 60.23 74 ASP C N 1
ATOM 2404 C CA . ASP C 1 72 ? -39.575 -56.473 113.490 1.00 62.18 74 ASP C CA 1
ATOM 2405 C C . ASP C 1 72 ? -38.238 -56.060 114.087 1.00 66.91 74 ASP C C 1
ATOM 2406 O O . ASP C 1 72 ? -37.762 -56.680 115.045 1.00 66.06 74 ASP C O 1
ATOM 2411 N N . ASN C 1 73 ? -37.603 -55.046 113.483 1.00 64.57 75 ASN C N 1
ATOM 2412 C CA . ASN C 1 73 ? -36.296 -54.533 113.916 1.00 65.01 75 ASN C CA 1
ATOM 2413 C C . ASN C 1 73 ? -36.243 -54.179 115.401 1.00 66.67 75 ASN C C 1
ATOM 2414 O O . ASN C 1 73 ? -35.204 -54.365 116.032 1.00 65.56 75 ASN C O 1
ATOM 2419 N N . ALA C 1 74 ? -37.377 -53.725 115.958 1.00 64.09 76 ALA C N 1
ATOM 2420 C CA . ALA C 1 74 ? -37.531 -53.396 117.378 1.00 64.89 76 ALA C CA 1
ATOM 2421 C C . ALA C 1 74 ? -37.348 -54.628 118.253 1.00 66.38 76 ALA C C 1
ATOM 2422 O O . ALA C 1 74 ? -36.741 -54.530 119.302 1.00 66.20 76 ALA C O 1
ATOM 2424 N N . LYS C 1 75 ? -37.866 -55.785 117.816 1.00 61.34 77 LYS C N 1
ATOM 2425 C CA . LYS C 1 75 ? -37.790 -57.052 118.547 1.00 59.35 77 LYS C CA 1
ATOM 2426 C C . LYS C 1 75 ? -36.613 -57.945 118.084 1.00 64.19 77 LYS C C 1
ATOM 2427 O O . LYS C 1 75 ? -36.481 -59.071 118.570 1.00 64.74 77 LYS C O 1
ATOM 2433 N N . ASN C 1 76 ? -35.770 -57.457 117.145 1.00 60.20 78 ASN C N 1
ATOM 2434 C CA . ASN C 1 76 ? -34.638 -58.194 116.559 1.00 58.28 78 ASN C CA 1
ATOM 2435 C C . ASN C 1 76 ? -35.075 -59.559 116.025 1.00 62.20 78 ASN C C 1
ATOM 2436 O O . ASN C 1 76 ? -34.302 -60.518 116.081 1.00 61.87 78 ASN C O 1
ATOM 2441 N N . THR C 1 77 ? -36.319 -59.641 115.502 1.00 58.87 79 THR C N 1
ATOM 2442 C CA . THR C 1 77 ? -36.921 -60.889 115.055 1.00 56.81 79 THR C CA 1
ATOM 2443 C C . THR C 1 77 ? -37.309 -60.863 113.601 1.00 64.18 79 THR C C 1
ATOM 2444 O O . THR C 1 77 ? -37.718 -59.826 113.086 1.00 67.04 79 THR C O 1
ATOM 2448 N N . VAL C 1 78 ? -37.174 -62.034 112.946 1.00 60.24 80 VAL C N 1
ATOM 2449 C CA . VAL C 1 78 ? -37.528 -62.340 111.557 1.00 60.07 80 VAL C CA 1
ATOM 2450 C C . VAL C 1 78 ? -38.576 -63.437 111.614 1.00 64.26 80 VAL C C 1
ATOM 2451 O O . VAL C 1 78 ? -38.419 -64.421 112.352 1.00 64.80 80 VAL C O 1
ATOM 2455 N N . TYR C 1 79 ? -39.615 -63.295 110.799 1.00 59.36 81 TYR C N 1
ATOM 2456 C CA . TYR C 1 79 ? -40.687 -64.268 110.743 1.00 56.86 81 TYR C CA 1
ATOM 2457 C C . TYR C 1 79 ? -40.831 -64.858 109.351 1.00 59.86 81 TYR C C 1
ATOM 2458 O O . TYR C 1 79 ? -40.679 -64.151 108.346 1.00 61.75 81 TYR C O 1
ATOM 2467 N N . LEU C 1 80 ? -41.148 -66.149 109.295 1.00 52.24 82 LEU C N 1
ATOM 2468 C CA . LEU C 1 80 ? -41.433 -66.817 108.045 1.00 50.92 82 LEU C CA 1
ATOM 2469 C C . LEU C 1 80 ? -42.822 -67.377 108.190 1.00 55.89 82 LEU C C 1
ATOM 2470 O O . LEU C 1 80 ? -43.019 -68.365 108.903 1.00 55.94 82 LEU C O 1
ATOM 2475 N N . GLN C 1 81 ? -43.799 -66.690 107.589 1.00 54.01 83 GLN C N 1
ATOM 2476 C CA . GLN C 1 81 ? -45.186 -67.128 107.625 1.00 55.05 83 GLN C CA 1
ATOM 2477 C C . GLN C 1 81 ? -45.345 -68.106 106.489 1.00 60.97 83 GLN C C 1
ATOM 2478 O O . GLN C 1 81 ? -45.334 -67.712 105.319 1.00 62.77 83 GLN C O 1
ATOM 2484 N N . MET C 1 82 ? -45.409 -69.394 106.836 1.00 56.29 84 MET C N 1
ATOM 2485 C CA . MET C 1 82 ? -45.536 -70.467 105.862 1.00 55.87 84 MET C CA 1
ATOM 2486 C C . MET C 1 82 ? -47.005 -70.862 105.740 1.00 62.28 84 MET C C 1
ATOM 2487 O O . MET C 1 82 ? -47.581 -71.404 106.693 1.00 63.28 84 MET C O 1
ATOM 2492 N N . ASN C 1 83 ? -47.618 -70.560 104.586 1.00 58.47 85 ASN C N 1
ATOM 2493 C CA . ASN C 1 83 ? -49.013 -70.905 104.315 1.00 59.28 85 ASN C CA 1
ATOM 2494 C C . ASN C 1 83 ? -49.065 -71.916 103.191 1.00 62.46 85 ASN C C 1
ATOM 2495 O O . ASN C 1 83 ? -48.054 -72.093 102.500 1.00 61.98 85 ASN C O 1
ATOM 2500 N N . SER C 1 84 ? -50.241 -72.585 103.003 1.00 59.30 86 SER C N 1
ATOM 2501 C CA . SER C 1 84 ? -50.483 -73.595 101.958 1.00 59.79 86 SER C CA 1
ATOM 2502 C C . SER C 1 84 ? -49.319 -74.597 101.909 1.00 63.03 86 SER C C 1
ATOM 2503 O O . SER C 1 84 ? -48.711 -74.801 100.852 1.00 63.46 86 SER C O 1
ATOM 2506 N N . LEU C 1 85 ? -48.977 -75.169 103.077 1.00 57.88 87 LEU C N 1
ATOM 2507 C CA . LEU C 1 85 ? -47.858 -76.102 103.223 1.00 56.50 87 LEU C CA 1
ATOM 2508 C C . LEU C 1 85 ? -48.030 -77.367 102.398 1.00 63.18 87 LEU C C 1
ATOM 2509 O O . LEU C 1 85 ? -49.150 -77.836 102.210 1.00 65.26 87 LEU C O 1
ATOM 2514 N N . LYS C 1 86 ? -46.928 -77.858 101.841 1.00 59.89 88 LYS C N 1
ATOM 2515 C CA . LYS C 1 86 ? -46.888 -79.052 100.993 1.00 61.43 88 LYS C CA 1
ATOM 2516 C C . LYS C 1 86 ? -45.978 -80.074 101.673 1.00 64.52 88 LYS C C 1
ATOM 2517 O O . LYS C 1 86 ? -45.072 -79.649 102.395 1.00 63.49 88 LYS C O 1
ATOM 2523 N N . PRO C 1 87 ? -46.098 -81.399 101.417 1.00 61.02 89 PRO C N 1
ATOM 2524 C CA . PRO C 1 87 ? -45.162 -82.343 102.057 1.00 60.69 89 PRO C CA 1
ATOM 2525 C C . PRO C 1 87 ? -43.688 -82.074 101.735 1.00 65.52 89 PRO C C 1
ATOM 2526 O O . PRO C 1 87 ? -42.838 -82.388 102.564 1.00 65.97 89 PRO C O 1
ATOM 2530 N N . GLU C 1 88 ? -43.393 -81.426 100.570 1.00 62.61 90 GLU C N 1
ATOM 2531 C CA . GLU C 1 88 ? -42.039 -81.054 100.114 1.00 62.35 90 GLU C CA 1
ATOM 2532 C C . GLU C 1 88 ? -41.382 -80.003 100.999 1.00 64.25 90 GLU C C 1
ATOM 2533 O O . GLU C 1 88 ? -40.151 -79.919 101.045 1.00 63.51 90 GLU C O 1
ATOM 2539 N N . ASP C 1 89 ? -42.203 -79.235 101.747 1.00 59.42 91 ASP C N 1
ATOM 2540 C CA . ASP C 1 89 ? -41.736 -78.219 102.683 1.00 57.93 91 ASP C CA 1
ATOM 2541 C C . ASP C 1 89 ? -41.116 -78.859 103.941 1.00 62.71 91 ASP C C 1
ATOM 2542 O O . ASP C 1 89 ? -40.481 -78.146 104.721 1.00 62.84 91 ASP C O 1
ATOM 2547 N N . THR C 1 90 ? -41.280 -80.197 104.124 1.00 58.47 92 THR C N 1
ATOM 2548 C CA . THR C 1 90 ? -40.681 -80.933 105.232 1.00 57.92 92 THR C CA 1
ATOM 2549 C C . THR C 1 90 ? -39.176 -80.787 105.147 1.00 63.92 92 THR C C 1
ATOM 2550 O O . THR C 1 90 ? -38.560 -81.195 104.162 1.00 66.94 92 THR C O 1
ATOM 2554 N N . ALA C 1 91 ? -38.610 -80.135 106.153 1.00 58.66 93 ALA C N 1
ATOM 2555 C CA . ALA C 1 91 ? -37.184 -79.869 106.297 1.00 5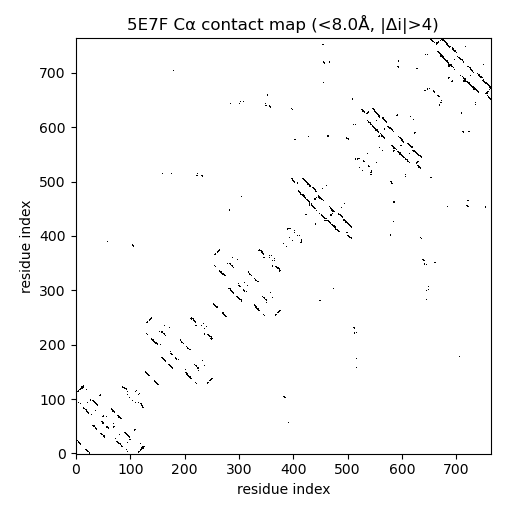8.24 93 ALA C CA 1
ATOM 2556 C C . ALA C 1 91 ? -36.914 -79.295 107.685 1.00 61.03 93 ALA C C 1
ATOM 2557 O O . ALA C 1 91 ? -37.835 -78.933 108.430 1.00 57.63 93 ALA C O 1
ATOM 2559 N N . MET C 1 92 ? -35.630 -79.204 108.009 1.00 58.69 94 MET C N 1
ATOM 2560 C CA . MET C 1 92 ? -35.137 -78.578 109.212 1.00 57.52 94 MET C CA 1
ATOM 2561 C C . MET C 1 92 ? -34.824 -77.164 108.723 1.00 59.92 94 MET C C 1
ATOM 2562 O O . MET C 1 92 ? -34.092 -77.013 107.741 1.00 59.49 94 MET C O 1
ATOM 2567 N N . TYR C 1 93 ? -35.466 -76.144 109.331 1.00 55.85 95 TYR C N 1
ATOM 2568 C CA . TYR C 1 93 ? -35.297 -74.737 108.953 1.00 54.84 95 TYR C CA 1
ATOM 2569 C C . TYR C 1 93 ? -34.322 -74.019 109.868 1.00 59.87 95 TYR C C 1
ATOM 2570 O O . TYR C 1 93 ? -34.449 -74.088 111.091 1.00 57.89 95 TYR C O 1
ATOM 2579 N N . TYR C 1 94 ? -33.336 -73.344 109.260 1.00 58.52 96 TYR C N 1
ATOM 2580 C CA . TYR C 1 94 ? -32.292 -72.609 109.967 1.00 59.15 96 TYR C CA 1
ATOM 2581 C C . TYR C 1 94 ? -32.304 -71.138 109.588 1.00 62.62 96 TYR C C 1
ATOM 2582 O O . TYR C 1 94 ? -32.409 -70.778 108.418 1.00 61.33 96 TYR C O 1
ATOM 2591 N N . CYS C 1 95 ? -32.146 -70.300 110.591 1.00 60.03 97 CYS C N 1
ATOM 2592 C CA . CYS C 1 95 ? -32.093 -68.856 110.462 1.00 60.05 97 CYS C CA 1
ATOM 2593 C C . CYS C 1 95 ? -30.641 -68.426 110.139 1.00 63.17 97 CYS C C 1
ATOM 2594 O O . CYS C 1 95 ? -29.685 -69.026 110.640 1.00 61.81 97 CYS C O 1
ATOM 2597 N N . ALA C 1 96 ? -30.486 -67.406 109.289 1.00 60.63 98 ALA C N 1
ATOM 2598 C CA . ALA C 1 96 ? -29.169 -66.909 108.888 1.00 61.72 98 ALA C CA 1
ATOM 2599 C C . ALA C 1 96 ? -29.104 -65.400 108.898 1.00 67.16 98 ALA C C 1
ATOM 2600 O O . ALA C 1 96 ? -30.128 -64.730 108.745 1.00 67.05 98 ALA C O 1
ATOM 2602 N N . ALA C 1 97 ? -27.891 -64.868 109.078 1.00 64.84 99 ALA C N 1
ATOM 2603 C CA . ALA C 1 97 ? -27.643 -63.437 109.108 1.00 65.79 99 ALA C CA 1
ATOM 2604 C C . ALA C 1 97 ? -26.472 -63.084 108.216 1.00 73.29 99 ALA C C 1
ATOM 2605 O O . ALA C 1 97 ? -25.516 -63.865 108.088 1.00 72.95 99 ALA C O 1
ATOM 2607 N N . ALA C 1 98 ? -26.557 -61.901 107.589 1.00 73.74 100 ALA C N 1
ATOM 2608 C CA . ALA C 1 98 ? -25.490 -61.375 106.755 1.00 77.01 100 ALA C CA 1
ATOM 2609 C C . ALA C 1 98 ? -25.133 -59.994 107.277 1.00 87.06 100 ALA C C 1
ATOM 2610 O O . ALA C 1 98 ? -25.735 -58.987 106.887 1.00 87.75 100 ALA C O 1
ATOM 2612 N N . THR C 1 99 ? -24.214 -59.978 108.253 1.00 87.92 101 THR C N 1
ATOM 2613 C CA . THR C 1 99 ? -23.689 -58.775 108.886 1.00 91.24 101 THR C CA 1
ATOM 2614 C C . THR C 1 99 ? -22.186 -58.759 108.655 1.00 100.87 101 THR C C 1
ATOM 2615 O O . THR C 1 99 ? -21.514 -59.794 108.779 1.00 100.58 101 THR C O 1
ATOM 2619 N N . THR C 1 100 ? -21.670 -57.588 108.292 1.00 101.96 102 THR C N 1
ATOM 2620 C CA . THR C 1 100 ? -20.255 -57.406 107.980 1.00 105.44 102 THR C CA 1
ATOM 2621 C C . THR C 1 100 ? -19.359 -57.350 109.238 1.00 111.59 102 THR C C 1
ATOM 2622 O O . THR C 1 100 ? -18.131 -57.290 109.101 1.00 113.51 102 THR C O 1
ATOM 2626 N N . THR C 1 101 ? -19.954 -57.419 110.446 1.00 107.62 103 THR C N 1
ATOM 2627 C CA . THR C 1 101 ? -19.178 -57.457 111.688 1.00 109.14 103 THR C CA 1
ATOM 2628 C C . THR C 1 101 ? -18.638 -58.865 111.967 1.00 112.11 103 THR C C 1
ATOM 2629 O O . THR C 1 101 ? -17.551 -58.996 112.534 1.00 114.45 103 THR C O 1
ATOM 2633 N N . VAL C 1 102 ? -19.379 -59.911 111.560 1.00 104.51 104 VAL C N 1
ATOM 2634 C CA . VAL C 1 102 ? -18.907 -61.293 111.714 1.00 103.10 104 VAL C CA 1
ATOM 2635 C C . VAL C 1 102 ? -18.539 -61.889 110.361 1.00 103.35 104 VAL C C 1
ATOM 2636 O O . VAL C 1 102 ? -19.024 -61.405 109.330 1.00 103.11 104 VAL C O 1
ATOM 2640 N N . ALA C 1 103 ? -17.695 -62.932 110.363 1.00 97.09 105 ALA C N 1
ATOM 2641 C CA . ALA C 1 103 ? -17.291 -63.617 109.143 1.00 96.16 105 ALA C CA 1
ATOM 2642 C C . ALA C 1 103 ? -18.485 -64.402 108.587 1.00 94.46 105 ALA C C 1
ATOM 2643 O O . ALA C 1 103 ? -19.271 -64.939 109.369 1.00 91.67 105 ALA C O 1
ATOM 2645 N N . SER C 1 104 ? -18.652 -64.427 107.247 1.00 88.73 106 SER C N 1
ATOM 2646 C CA . SER C 1 104 ? -19.773 -65.160 106.661 1.00 84.81 106 SER C CA 1
ATOM 2647 C C . SER C 1 104 ? -19.425 -66.624 106.451 1.00 86.80 106 SER C C 1
ATOM 2648 O O . SER C 1 104 ? -18.439 -66.940 105.777 1.00 89.85 106 SER C O 1
ATOM 2651 N N . PRO C 1 105 ? -20.195 -67.546 107.046 1.00 78.11 107 PRO C N 1
ATOM 2652 C CA . PRO C 1 105 ? -19.865 -68.966 106.879 1.00 77.60 107 PRO C CA 1
ATOM 2653 C C . PRO C 1 105 ? -20.293 -69.518 105.522 1.00 80.88 107 PRO C C 1
ATOM 2654 O O . PRO C 1 105 ? -21.264 -69.001 104.953 1.00 79.23 107 PRO C O 1
ATOM 2658 N N . PRO C 1 106 ? -19.664 -70.617 105.020 1.00 77.25 108 PRO C N 1
ATOM 2659 C CA . PRO C 1 106 ? -20.195 -71.252 103.798 1.00 75.66 108 PRO C CA 1
ATOM 2660 C C . PRO C 1 106 ? -21.614 -71.753 104.107 1.00 72.83 108 PRO C C 1
ATOM 2661 O O . PRO C 1 106 ? -21.867 -72.187 105.230 1.00 69.65 108 PRO C O 1
ATOM 2665 N N . VAL C 1 107 ? -22.545 -71.632 103.139 1.00 66.99 109 VAL C N 1
ATOM 2666 C CA . VAL C 1 107 ? -23.959 -72.022 103.261 1.00 62.42 109 VAL C CA 1
ATOM 2667 C C . VAL C 1 107 ? -24.140 -73.389 103.942 1.00 68.37 109 VAL C C 1
ATOM 2668 O O . VAL C 1 107 ? -24.976 -73.493 104.849 1.00 67.59 109 VAL C O 1
ATOM 2672 N N . ARG C 1 108 ? -23.324 -74.408 103.556 1.00 67.15 110 ARG C N 1
ATOM 2673 C CA . ARG C 1 108 ? -23.369 -75.770 104.112 1.00 67.27 110 ARG C CA 1
ATOM 2674 C C . ARG C 1 108 ? -23.331 -75.819 105.647 1.00 72.10 110 ARG C C 1
ATOM 2675 O O . ARG C 1 108 ? -23.951 -76.711 106.223 1.00 71.88 110 ARG C O 1
ATOM 2683 N N . HIS C 1 109 ? -22.645 -74.852 106.294 1.00 69.99 111 HIS C N 1
ATOM 2684 C CA . HIS C 1 109 ? -22.523 -74.726 107.750 1.00 69.83 111 HIS C CA 1
ATOM 2685 C C . HIS C 1 109 ? -23.823 -74.355 108.425 1.00 73.14 111 HIS C C 1
ATOM 2686 O O . HIS C 1 109 ? -24.071 -74.832 109.529 1.00 74.66 111 HIS C O 1
ATOM 2693 N N . VAL C 1 110 ? -24.641 -73.497 107.790 1.00 68.00 112 VAL C N 1
ATOM 2694 C CA . VAL C 1 110 ? -25.930 -73.041 108.321 1.00 66.42 112 VAL C CA 1
ATOM 2695 C C . VAL C 1 110 ? -26.820 -74.224 108.710 1.00 71.31 112 VAL C C 1
ATOM 2696 O O . VAL C 1 110 ? -27.340 -74.239 109.823 1.00 70.44 112 VAL C O 1
ATOM 2700 N N . CYS C 1 111 ? -26.933 -75.235 107.821 1.00 69.35 113 CYS C N 1
ATOM 2701 C CA . CYS C 1 111 ? -27.764 -76.423 108.042 1.00 69.08 113 CYS C CA 1
ATOM 2702 C C . CYS C 1 111 ? -27.047 -77.537 108.796 1.00 72.99 113 CYS C C 1
ATOM 2703 O O . CYS C 1 111 ? -27.439 -78.705 108.717 1.00 73.20 113 CYS C O 1
ATOM 2706 N N . ASN C 1 112 ? -26.028 -77.151 109.566 1.00 70.20 114 ASN C N 1
ATOM 2707 C CA . ASN C 1 112 ? -25.257 -78.018 110.445 1.00 71.88 114 ASN C CA 1
ATOM 2708 C C . ASN C 1 112 ? -25.199 -77.392 111.841 1.00 75.60 114 ASN C C 1
ATOM 2709 O O . ASN C 1 112 ? -24.496 -77.878 112.726 1.00 77.72 114 ASN C O 1
ATOM 2714 N N . GLY C 1 113 ? -26.003 -76.347 112.027 1.00 69.94 115 GLY C N 1
ATOM 2715 C CA . GLY C 1 113 ? -26.151 -75.629 113.288 1.00 68.89 115 GLY C CA 1
ATOM 2716 C C . GLY C 1 113 ? -25.027 -74.670 113.619 1.00 72.97 115 GLY C C 1
ATOM 2717 O O . GLY C 1 113 ? -24.611 -74.587 114.781 1.00 73.47 115 GLY C O 1
ATOM 2718 N N . TYR C 1 114 ? -24.541 -73.926 112.603 1.00 68.70 116 TYR C N 1
ATOM 2719 C CA . TYR C 1 114 ? -23.479 -72.931 112.758 1.00 69.13 116 TYR C CA 1
ATOM 2720 C C . TYR C 1 114 ? -23.870 -71.914 113.820 1.00 71.87 116 TYR C C 1
ATOM 2721 O O . TYR C 1 114 ? -23.074 -71.646 114.719 1.00 72.87 116 TYR C O 1
ATOM 2730 N N . TRP C 1 115 ? -25.110 -71.384 113.728 1.00 66.58 117 TRP C N 1
ATOM 2731 C CA . TRP C 1 115 ? -25.674 -70.432 114.680 1.00 65.64 117 TRP C CA 1
ATOM 2732 C C . TRP C 1 115 ? -26.686 -71.166 115.570 1.00 66.68 117 TRP C C 1
ATOM 2733 O O . TRP C 1 115 ? -26.293 -71.755 116.566 1.00 67.41 117 TRP C O 1
ATOM 2744 N N . GLY C 1 116 ? -27.950 -71.171 115.174 1.00 61.60 118 GLY C N 1
ATOM 2745 C CA . GLY C 1 116 ? -29.016 -71.855 115.888 1.00 61.05 118 GLY C CA 1
ATOM 2746 C C . GLY C 1 116 ? -29.064 -73.328 115.547 1.00 66.21 118 GLY C C 1
ATOM 2747 O O . GLY C 1 116 ? -28.447 -73.758 114.571 1.00 67.29 118 GLY C O 1
ATOM 2748 N N . GLN C 1 117 ? -29.802 -74.115 116.337 1.00 62.67 119 GLN C N 1
ATOM 2749 C CA . GLN C 1 117 ? -29.888 -75.552 116.099 1.00 62.74 119 GLN C CA 1
ATOM 2750 C C . GLN C 1 117 ? -30.965 -75.923 115.087 1.00 64.22 119 GLN C C 1
ATOM 2751 O O . GLN C 1 117 ? -31.021 -77.077 114.646 1.00 65.32 119 GLN C O 1
ATOM 2757 N N . GLY C 1 118 ? -31.745 -74.932 114.670 1.00 57.25 120 GLY C N 1
ATOM 2758 C CA . GLY C 1 118 ? -32.803 -75.134 113.693 1.00 56.25 120 GLY C CA 1
ATOM 2759 C C . GLY C 1 118 ? -34.127 -75.556 114.302 1.00 59.38 120 GLY C C 1
ATOM 2760 O O . GLY C 1 118 ? -34.188 -75.945 115.474 1.00 60.13 120 GLY C O 1
ATOM 2761 N N . THR C 1 119 ? -35.194 -75.464 113.499 1.00 53.29 121 THR C N 1
ATOM 2762 C CA . THR C 1 119 ? -36.554 -75.825 113.857 1.00 51.18 121 THR C CA 1
ATOM 2763 C C . THR C 1 119 ? -37.117 -76.775 112.767 1.00 54.34 121 THR C C 1
ATOM 2764 O O . THR C 1 119 ? -37.113 -76.435 111.580 1.00 52.30 121 THR C O 1
ATOM 2768 N N . GLN C 1 120 ? -37.540 -77.989 113.180 1.00 51.46 122 GLN C N 1
ATOM 2769 C CA . GLN C 1 120 ? -38.088 -79.003 112.283 1.00 51.13 122 GLN C CA 1
ATOM 2770 C C . GLN C 1 120 ? -39.551 -78.739 111.938 1.00 56.64 122 GLN C C 1
ATOM 2771 O O . GLN C 1 120 ? -40.362 -78.511 112.831 1.00 55.91 122 GLN C O 1
ATOM 2777 N N . VAL C 1 121 ? -39.864 -78.779 110.631 1.00 54.47 123 VAL C N 1
ATOM 2778 C CA . VAL C 1 121 ? -41.192 -78.648 110.039 1.00 54.08 123 VAL C CA 1
ATOM 2779 C C . VAL C 1 121 ? -41.512 -79.971 109.349 1.00 59.53 123 VAL C C 1
ATOM 2780 O O . VAL C 1 121 ? -40.745 -80.419 108.498 1.00 60.31 123 VAL C O 1
ATOM 2784 N N . THR C 1 122 ? -42.622 -80.606 109.726 1.00 56.45 124 THR C N 1
ATOM 2785 C CA . THR C 1 122 ? -43.031 -81.864 109.109 1.00 57.19 124 THR C CA 1
ATOM 2786 C C . THR C 1 122 ? -44.451 -81.710 108.572 1.00 60.33 124 THR C C 1
ATOM 2787 O O . THR C 1 122 ? -45.360 -81.321 109.317 1.00 60.71 124 THR C O 1
ATOM 2791 N N . VAL C 1 123 ? -44.616 -81.928 107.254 1.00 54.79 125 VAL C N 1
ATOM 2792 C CA . VAL C 1 123 ? -45.896 -81.794 106.557 1.00 54.24 125 VAL C CA 1
ATOM 2793 C C . VAL C 1 123 ? -46.345 -83.149 105.972 1.00 61.30 125 VAL C C 1
ATOM 2794 O O . VAL C 1 123 ? -45.610 -83.748 105.178 1.00 63.19 125 VAL C O 1
ATOM 2798 N N . SER C 1 124 ? -47.548 -83.620 106.358 1.00 58.20 126 SER C N 1
ATOM 2799 C CA . SER C 1 124 ? -48.116 -84.875 105.849 1.00 60.36 126 SER C CA 1
ATOM 2800 C C . SER C 1 124 ? -48.969 -84.648 104.597 1.00 68.97 126 SER C C 1
ATOM 2801 O O . SER C 1 124 ? -49.398 -83.520 104.352 1.00 69.54 126 SER C O 1
ATOM 2804 N N . SER C 1 125 ? -49.198 -85.705 103.795 1.00 68.47 127 SER C N 1
ATOM 2805 C CA . SER C 1 125 ? -50.005 -85.597 102.580 1.00 70.62 127 SER C CA 1
ATOM 2806 C C . SER C 1 125 ? -51.492 -85.535 102.903 1.00 79.53 127 SER C C 1
ATOM 2807 O O . SER C 1 125 ? -51.900 -86.010 103.964 1.00 78.59 127 SER C O 1
ATOM 2810 N N . HIS C 1 126 ? -52.285 -84.942 101.983 1.00 81.14 128 HIS C N 1
ATOM 2811 C CA . HIS C 1 126 ? -53.706 -84.682 102.124 1.00 84.80 128 HIS C CA 1
ATOM 2812 C C . HIS C 1 126 ? -54.330 -84.696 100.748 1.00 92.49 128 HIS C C 1
ATOM 2813 O O . HIS C 1 126 ? -54.044 -83.801 99.956 1.00 91.50 128 HIS C O 1
ATOM 2820 N N . HIS C 1 127 ? -55.251 -85.654 100.488 1.00 92.87 129 HIS C N 1
ATOM 2821 C CA . HIS C 1 127 ? -55.997 -85.825 99.219 1.00 94.80 129 HIS C CA 1
ATOM 2822 C C . HIS C 1 127 ? -57.421 -86.349 99.539 1.00 102.89 129 HIS C C 1
ATOM 2823 O O . HIS C 1 127 ? -57.629 -86.855 100.653 1.00 102.53 129 HIS C O 1
ATOM 2830 N N . HIS C 1 128 ? -58.390 -86.278 98.564 1.00 102.62 130 HIS C N 1
ATOM 2831 C CA . HIS C 1 128 ? -59.718 -86.885 98.785 1.00 105.45 130 HIS C CA 1
ATOM 2832 C C . HIS C 1 128 ? -59.610 -88.368 98.408 1.00 112.26 130 HIS C C 1
ATOM 2833 O O . HIS C 1 128 ? -59.122 -88.690 97.313 1.00 113.36 130 HIS C O 1
ATOM 2840 N N . HIS C 1 129 ? -60.033 -89.256 99.347 1.00 108.91 131 HIS C N 1
ATOM 2841 C CA . HIS C 1 129 ? -59.997 -90.727 99.290 1.00 114.64 131 HIS C CA 1
ATOM 2842 C C . HIS C 1 129 ? -58.587 -91.253 98.950 1.00 160.79 131 HIS C C 1
ATOM 2843 O O . HIS C 1 129 ? -57.602 -90.807 99.547 1.00 120.10 131 HIS C O 1
ATOM 2850 N N . ASP D 2 47 ? -52.398 -35.628 98.905 1.00 77.67 47 ASP G N 1
ATOM 2851 C CA . ASP D 2 47 ? -52.059 -34.646 97.874 1.00 76.25 47 ASP G CA 1
ATOM 2852 C C . ASP D 2 47 ? -50.584 -34.286 97.918 1.00 75.47 47 ASP G C 1
ATOM 2853 O O . ASP D 2 47 ? -49.960 -34.356 98.977 1.00 73.71 47 ASP G O 1
ATOM 2858 N N . VAL D 2 48 ? -50.026 -33.924 96.754 1.00 69.63 48 VAL G N 1
ATOM 2859 C CA . VAL D 2 48 ? -48.631 -33.526 96.582 1.00 65.41 48 VAL G CA 1
ATOM 2860 C C . VAL D 2 48 ? -48.604 -32.000 96.438 1.00 72.85 48 VAL G C 1
ATOM 2861 O O . VAL D 2 48 ? -49.469 -31.426 95.753 1.00 76.83 48 VAL G O 1
ATOM 2865 N N . SER D 2 49 ? -47.628 -31.342 97.092 1.00 66.16 49 SER G N 1
ATOM 2866 C CA . SER D 2 49 ? -47.480 -29.888 97.005 1.00 65.95 49 SER G CA 1
ATOM 2867 C C . SER D 2 49 ? -46.821 -29.519 95.676 1.00 67.15 49 SER G C 1
ATOM 2868 O O . SER D 2 49 ? -46.237 -30.392 95.030 1.00 65.53 49 SER G O 1
ATOM 2871 N N . VAL D 2 50 ? -46.870 -28.226 95.291 1.00 63.27 50 VAL G N 1
ATOM 2872 C CA . VAL D 2 50 ? -46.213 -27.699 94.086 1.00 62.49 50 VAL G CA 1
ATOM 2873 C C . VAL D 2 50 ? -44.707 -28.030 94.169 1.00 65.30 50 VAL G C 1
ATOM 2874 O O . VAL D 2 50 ? -44.147 -28.558 93.211 1.00 64.38 50 VAL G O 1
ATOM 2878 N N . ASP D 2 51 ? -44.080 -27.791 95.343 1.00 62.32 51 ASP G N 1
ATOM 2879 C CA . ASP D 2 51 ? -42.662 -28.067 95.582 1.00 60.23 51 ASP G CA 1
ATOM 2880 C C . ASP D 2 51 ? -42.340 -29.554 95.415 1.00 61.64 51 ASP G C 1
ATOM 2881 O O . ASP D 2 51 ? -41.339 -29.903 94.767 1.00 60.41 51 ASP G O 1
ATOM 2886 N N . GLY D 2 52 ? -43.203 -30.400 95.978 1.00 57.20 52 GLY G N 1
ATOM 2887 C CA . GLY D 2 52 ? -43.085 -31.850 95.887 1.00 56.09 52 GLY G CA 1
ATOM 2888 C C . GLY D 2 52 ? -43.191 -32.331 94.459 1.00 63.02 52 GLY G C 1
ATOM 2889 O O . GLY D 2 52 ? -42.361 -33.133 94.010 1.00 63.21 52 GLY G O 1
ATOM 2890 N N . ASP D 2 53 ? -44.188 -31.775 93.718 1.00 59.55 53 ASP G N 1
ATOM 2891 C CA . ASP D 2 53 ? -44.447 -32.070 92.318 1.00 59.45 53 ASP G CA 1
ATOM 2892 C C . ASP D 2 53 ? -43.266 -31.653 91.456 1.00 65.39 53 ASP G C 1
ATOM 2893 O O . ASP D 2 53 ? -42.839 -32.448 90.626 1.00 66.12 53 ASP G O 1
ATOM 2898 N N . PHE D 2 54 ? -42.710 -30.433 91.678 1.00 62.45 54 PHE G N 1
ATOM 2899 C CA . PHE D 2 54 ? -41.564 -29.894 90.936 1.00 62.28 54 PHE G CA 1
ATOM 2900 C C . PHE D 2 54 ? -40.355 -30.804 91.049 1.00 65.33 54 PHE G C 1
ATOM 2901 O O . PHE D 2 54 ? -39.787 -31.162 90.017 1.00 64.56 54 PHE G O 1
ATOM 2909 N N . THR D 2 55 ? -40.033 -31.257 92.281 1.00 62.04 55 THR G N 1
ATOM 2910 C CA . THR D 2 55 ? -38.921 -32.172 92.566 1.00 60.86 55 THR G CA 1
ATOM 2911 C C . THR D 2 55 ? -39.136 -33.518 91.848 1.00 68.12 55 THR G C 1
ATOM 2912 O O . THR D 2 55 ? -38.237 -34.034 91.182 1.00 68.59 55 THR G O 1
ATOM 2916 N N . MET D 2 56 ? -40.353 -34.068 91.986 1.00 66.57 56 MET G N 1
ATOM 2917 C CA . MET D 2 56 ? -40.763 -35.316 91.373 1.00 67.43 56 MET G CA 1
ATOM 2918 C C . MET D 2 56 ? -40.720 -35.259 89.871 1.00 72.99 56 MET G C 1
ATOM 2919 O O . MET D 2 56 ? -40.263 -36.227 89.276 1.00 75.48 56 MET G O 1
ATOM 2924 N N . LYS D 2 57 ? -41.096 -34.125 89.259 1.00 67.44 57 LYS G N 1
ATOM 2925 C CA . LYS D 2 57 ? -41.041 -33.942 87.811 1.00 67.42 57 LYS G CA 1
ATOM 2926 C C . LYS D 2 57 ? -39.615 -33.678 87.317 1.00 71.10 57 LYS G C 1
ATOM 2927 O O . LYS D 2 57 ? -39.245 -34.189 86.271 1.00 72.69 57 LYS G O 1
ATOM 2933 N N . LYS D 2 58 ? -38.808 -32.913 88.076 1.00 66.74 58 LYS G N 1
ATOM 2934 C CA . LYS D 2 58 ? -37.408 -32.591 87.760 1.00 66.14 58 LYS G CA 1
ATOM 2935 C C . LYS D 2 58 ? -36.570 -33.862 87.512 1.00 70.08 58 LYS G C 1
ATOM 2936 O O . LYS D 2 58 ? -35.858 -33.946 86.515 1.00 70.36 58 LYS G O 1
ATOM 2942 N N . PHE D 2 59 ? -36.678 -34.847 88.417 1.00 66.59 59 PHE G N 1
ATOM 2943 C CA . PHE D 2 59 ? -35.927 -36.100 88.336 1.00 65.98 59 PHE G CA 1
ATOM 2944 C C . PHE D 2 59 ? -36.762 -37.293 87.834 1.00 74.58 59 PHE G C 1
ATOM 2945 O O . PHE D 2 59 ? -36.322 -38.435 87.952 1.00 74.22 59 PHE G O 1
ATOM 2953 N N . ALA D 2 60 ? -37.931 -37.025 87.226 1.00 74.59 60 ALA G N 1
ATOM 2954 C CA . ALA D 2 60 ? -38.850 -38.038 86.700 1.00 77.28 60 ALA G CA 1
ATOM 2955 C C . ALA D 2 60 ? -38.199 -39.081 85.804 1.00 86.06 60 ALA G C 1
ATOM 2956 O O . ALA D 2 60 ? -38.558 -40.260 85.887 1.00 86.65 60 ALA G O 1
ATOM 2958 N N . ASP D 2 61 ? -37.249 -38.659 84.965 1.00 85.55 61 ASP G N 1
ATOM 2959 C CA . ASP D 2 61 ? -36.540 -39.546 84.038 1.00 88.40 61 ASP G CA 1
ATOM 2960 C C . ASP D 2 61 ? -35.058 -39.715 84.418 1.00 92.23 61 ASP G C 1
ATOM 2961 O O . ASP D 2 61 ? -34.222 -40.013 83.554 1.00 93.78 61 ASP G O 1
ATOM 2966 N N . SER D 2 62 ? -34.737 -39.516 85.708 1.00 85.40 62 SER G N 1
ATOM 2967 C CA . SER D 2 62 ? -33.371 -39.640 86.198 1.00 83.70 62 SER G CA 1
ATOM 2968 C C . SER D 2 62 ? -33.238 -40.825 87.141 1.00 87.02 62 SER G C 1
ATOM 2969 O O . SER D 2 62 ? -34.214 -41.211 87.792 1.00 86.96 62 SER G O 1
ATOM 2972 N N . TYR D 2 63 ? -32.023 -41.400 87.193 1.00 83.36 63 TYR G N 1
ATOM 2973 C CA A TYR D 2 63 ? -31.673 -42.516 88.063 0.60 82.56 63 TYR G CA 1
ATOM 2974 C CA B TYR D 2 63 ? -31.688 -42.520 88.079 0.40 82.44 63 TYR G CA 1
ATOM 2975 C C . TYR D 2 63 ? -30.910 -41.967 89.276 1.00 81.82 63 TYR G C 1
ATOM 2976 O O . TYR D 2 63 ? -30.905 -42.579 90.342 1.00 81.04 63 TYR G O 1
ATOM 2993 N N . VAL D 2 64 ? -30.263 -40.802 89.102 1.00 73.63 64 VAL G N 1
ATOM 2994 C CA . VAL D 2 64 ? -29.492 -40.123 90.134 1.00 69.66 64 VAL G CA 1
ATOM 2995 C C . VAL D 2 64 ? -30.048 -38.703 90.351 1.00 70.75 64 VAL G C 1
ATOM 2996 O O . VAL D 2 64 ? -30.475 -38.056 89.400 1.00 71.48 64 VAL G O 1
ATOM 3000 N N . ALA D 2 65 ? -30.055 -38.243 91.604 1.00 64.82 65 ALA G N 1
ATOM 3001 C CA . ALA D 2 65 ? -30.493 -36.914 92.021 1.00 63.38 65 ALA G CA 1
ATOM 3002 C C . ALA D 2 65 ? -29.517 -36.350 93.053 1.00 66.99 65 ALA G C 1
ATOM 3003 O O . ALA D 2 65 ? -28.968 -37.100 93.856 1.00 68.04 65 ALA G O 1
ATOM 3005 N N . PHE D 2 66 ? -29.294 -35.040 93.022 1.00 62.14 66 PHE G N 1
ATOM 3006 C CA . PHE D 2 66 ? -28.387 -34.347 93.936 1.00 60.47 66 PHE G CA 1
ATOM 3007 C C . PHE D 2 66 ? -29.127 -33.254 94.695 1.00 61.47 66 PHE G C 1
ATOM 3008 O O . PHE D 2 66 ? -29.870 -32.466 94.097 1.00 62.41 66 PHE G O 1
ATOM 3016 N N . PHE D 2 67 ? -28.922 -33.206 96.015 1.00 54.89 67 PHE G N 1
ATOM 3017 C CA . PHE D 2 67 ? -29.513 -32.211 96.915 1.00 53.41 67 PHE G CA 1
ATOM 3018 C C . PHE D 2 67 ? -28.486 -31.736 97.909 1.00 59.79 67 PHE G C 1
ATOM 3019 O O . PHE D 2 67 ? -27.721 -32.540 98.439 1.00 60.10 67 PHE G O 1
ATOM 3027 N N . ALA D 2 68 ? -28.472 -30.433 98.161 1.00 58.57 68 ALA G N 1
ATOM 3028 C CA . ALA D 2 68 ? -27.622 -29.783 99.141 1.00 60.09 68 ALA G CA 1
ATOM 3029 C C . ALA D 2 68 ? -28.309 -28.480 99.591 1.00 70.77 68 ALA G C 1
ATOM 3030 O O . ALA D 2 68 ? -29.302 -28.042 98.995 1.00 68.81 68 ALA G O 1
ATOM 3032 N N . ASN D 2 69 ? -27.839 -27.926 100.693 1.00 75.11 69 ASN G N 1
ATOM 3033 C CA . ASN D 2 69 ? -28.402 -26.709 101.243 1.00 79.54 69 ASN G CA 1
ATOM 3034 C C . ASN D 2 69 ? -27.426 -25.551 101.004 1.00 90.78 69 ASN G C 1
ATOM 3035 O O . ASN D 2 69 ? -26.282 -25.551 101.503 1.00 91.10 69 ASN G O 1
ATOM 3040 N N . LYS D 2 70 ? -27.892 -24.613 100.156 1.00 91.23 70 LYS G N 1
ATOM 3041 C CA . LYS D 2 70 ? -27.277 -23.357 99.722 1.00 94.55 70 LYS G CA 1
ATOM 3042 C C . LYS D 2 70 ? -26.576 -22.571 100.864 1.00 100.61 70 LYS G C 1
ATOM 3043 O O . LYS D 2 70 ? -25.396 -22.223 100.754 1.00 101.46 70 LYS G O 1
ATOM 3049 N N . GLY D 2 71 ? -27.318 -22.329 101.942 1.00 97.67 71 GLY G N 1
ATOM 3050 C CA . GLY D 2 71 ? -26.840 -21.593 103.098 1.00 99.51 71 GLY G CA 1
ATOM 3051 C C . GLY D 2 71 ? -26.505 -22.514 104.246 1.00 103.90 71 GLY G C 1
ATOM 3052 O O . GLY D 2 71 ? -27.313 -23.368 104.612 1.00 102.83 71 GLY G O 1
ATOM 3053 N N . SER D 2 72 ? -25.300 -22.315 104.817 1.00 101.58 72 SER G N 1
ATOM 3054 C CA . SER D 2 72 ? -24.658 -23.025 105.945 1.00 100.72 72 SER G CA 1
ATOM 3055 C C . SER D 2 72 ? -24.011 -24.354 105.517 1.00 100.64 72 SER G C 1
ATOM 3056 O O . SER D 2 72 ? -22.791 -24.492 105.650 1.00 102.25 72 SER G O 1
ATOM 3059 N N . GLY D 2 73 ? -24.812 -25.284 104.997 1.00 91.65 73 GLY G N 1
ATOM 3060 C CA . GLY D 2 73 ? -24.337 -26.576 104.513 1.00 88.07 73 GLY G CA 1
ATOM 3061 C C . GLY D 2 73 ? -24.143 -27.677 105.546 1.00 86.34 73 GLY G C 1
ATOM 3062 O O . GLY D 2 73 ? -23.648 -28.752 105.208 1.00 85.38 73 GLY G O 1
ATOM 3063 N N . ASN D 2 74 ? -24.543 -27.432 106.795 1.00 79.44 74 ASN G N 1
ATOM 3064 C CA . ASN D 2 74 ? -24.432 -28.380 107.911 1.00 77.47 74 ASN G CA 1
ATOM 3065 C C . ASN D 2 74 ? -25.560 -29.452 107.900 1.00 76.34 74 ASN G C 1
ATOM 3066 O O . ASN D 2 74 ? -25.390 -30.550 108.433 1.00 75.01 74 ASN G O 1
ATOM 3071 N N . THR D 2 75 ? -26.707 -29.106 107.302 1.00 69.89 75 THR G N 1
ATOM 3072 C CA . THR D 2 75 ? -27.913 -29.919 107.221 1.00 67.15 75 THR G CA 1
ATOM 3073 C C . THR D 2 75 ? -28.477 -29.936 105.789 1.00 67.82 75 THR G C 1
ATOM 3074 O O . THR D 2 75 ? -28.211 -29.010 105.028 1.00 67.89 75 THR G O 1
ATOM 3078 N N . VAL D 2 76 ? -29.252 -30.975 105.429 1.00 61.26 76 VAL G N 1
ATOM 3079 C CA . VAL D 2 76 ? -29.952 -31.063 104.140 1.00 60.13 76 VAL G CA 1
ATOM 3080 C C . VAL D 2 76 ? -31.343 -31.591 104.391 1.00 60.26 76 VAL G C 1
ATOM 3081 O O . VAL D 2 76 ? -31.511 -32.593 105.075 1.00 60.05 76 VAL G O 1
ATOM 3085 N N . THR D 2 77 ? -32.328 -30.897 103.848 1.00 54.34 77 THR G N 1
ATOM 3086 C CA . THR D 2 77 ? -33.731 -31.250 103.867 1.00 53.46 77 THR G CA 1
ATOM 3087 C C . THR D 2 77 ? -34.154 -31.293 102.409 1.00 58.55 77 THR G C 1
ATOM 3088 O O . THR D 2 77 ? -33.822 -30.381 101.650 1.00 59.78 77 THR G O 1
ATOM 3092 N N . PHE D 2 78 ? -34.828 -32.374 102.003 1.00 54.51 78 PHE G N 1
ATOM 3093 C CA . PHE D 2 78 ? -35.258 -32.574 100.620 1.00 54.57 78 PHE G CA 1
ATOM 3094 C C . PHE D 2 78 ? -36.386 -33.577 100.559 1.00 59.23 78 PHE G C 1
ATOM 3095 O O . PHE D 2 78 ? -36.583 -34.339 101.510 1.00 58.23 78 PHE G O 1
ATOM 3103 N N . THR D 2 79 ? -37.041 -33.657 99.379 1.00 56.46 79 THR G N 1
ATOM 3104 C CA . THR D 2 79 ? -38.096 -34.615 99.086 1.00 56.94 79 THR G CA 1
ATOM 3105 C C . THR D 2 79 ? -37.545 -35.656 98.100 1.00 64.67 79 THR G C 1
ATOM 3106 O O . THR D 2 79 ? -36.996 -35.283 97.065 1.00 67.67 79 THR G O 1
ATOM 3110 N N . ALA D 2 80 ? -37.677 -36.951 98.419 1.00 60.11 80 ALA G N 1
ATOM 3111 C CA . ALA D 2 80 ? -37.208 -38.017 97.540 1.00 58.92 80 ALA G CA 1
ATOM 3112 C C . ALA D 2 80 ? -38.073 -38.039 96.265 1.00 61.95 80 ALA G C 1
ATOM 3113 O O . ALA D 2 80 ? -39.301 -38.135 96.387 1.00 62.78 80 ALA G O 1
ATOM 3115 N N . PRO D 2 81 ? -37.474 -37.888 95.041 1.00 56.86 81 PRO G N 1
ATOM 3116 C CA . PRO D 2 81 ? -38.296 -37.887 93.811 1.00 57.64 81 PRO G CA 1
ATOM 3117 C C . PRO D 2 81 ? -38.897 -39.241 93.474 1.00 63.19 81 PRO G C 1
ATOM 3118 O O . PRO D 2 81 ? -39.858 -39.325 92.708 1.00 64.54 81 PRO G O 1
ATOM 3122 N N . TRP D 2 82 ? -38.297 -40.304 94.034 1.00 59.03 82 TRP G N 1
ATOM 3123 C CA . TRP D 2 82 ? -38.660 -41.713 93.870 1.00 59.22 82 TRP G CA 1
ATOM 3124 C C . TRP D 2 82 ? -38.048 -42.516 95.024 1.00 59.87 82 TRP G C 1
ATOM 3125 O O . TRP D 2 82 ? -37.206 -41.995 95.751 1.00 55.71 82 TRP G O 1
ATOM 3136 N N . ASP D 2 83 ? -38.474 -43.783 95.187 1.00 58.39 83 ASP G N 1
ATOM 3137 C CA . ASP D 2 83 ? -37.931 -44.698 96.187 1.00 58.08 83 ASP G CA 1
ATOM 3138 C C . ASP D 2 83 ? -36.443 -44.870 95.874 1.00 64.05 83 ASP G C 1
ATOM 3139 O O . ASP D 2 83 ? -36.084 -45.126 94.712 1.00 65.54 83 ASP G O 1
ATOM 3144 N N . CYS D 2 84 ? -35.576 -44.652 96.878 1.00 59.52 84 CYS G N 1
ATOM 3145 C CA . CYS D 2 84 ? -34.139 -44.702 96.644 1.00 59.18 84 CYS G CA 1
ATOM 3146 C C . CYS D 2 84 ? -33.290 -45.092 97.855 1.00 62.61 84 CYS G C 1
ATOM 3147 O O . CYS D 2 84 ? -33.799 -45.395 98.942 1.00 60.86 84 CYS G O 1
ATOM 3150 N N . THR D 2 85 ? -31.965 -45.075 97.616 1.00 59.72 85 THR G N 1
ATOM 3151 C CA . THR D 2 85 ? -30.863 -45.261 98.546 1.00 59.37 85 THR G CA 1
ATOM 3152 C C . THR D 2 85 ? -30.147 -43.913 98.540 1.00 62.13 85 THR G C 1
ATOM 3153 O O . THR D 2 85 ? -29.911 -43.350 97.468 1.00 62.35 85 THR G O 1
ATOM 3157 N N . ALA D 2 86 ? -29.853 -43.372 99.716 1.00 57.55 86 ALA G N 1
ATOM 3158 C CA . ALA D 2 86 ? -29.167 -42.086 99.826 1.00 56.30 86 ALA G CA 1
ATOM 3159 C C . ALA D 2 86 ? -27.716 -42.272 100.190 1.00 59.96 86 ALA G C 1
ATOM 3160 O O . ALA D 2 86 ? -27.388 -43.088 101.052 1.00 60.69 86 ALA G O 1
ATOM 3162 N N . GLU D 2 87 ? -26.852 -41.508 99.540 1.00 55.29 87 GLU G N 1
ATOM 3163 C CA . GLU D 2 87 ? -25.428 -41.470 99.813 1.00 54.70 87 GLU G CA 1
ATOM 3164 C C . GLU D 2 87 ? -25.167 -40.045 100.266 1.00 58.31 87 GLU G C 1
ATOM 3165 O O . GLU D 2 87 ? -25.163 -39.116 99.457 1.00 58.49 87 GLU G O 1
ATOM 3171 N N . VAL D 2 88 ? -25.058 -39.867 101.572 1.00 55.39 88 VAL G N 1
ATOM 3172 C CA . VAL D 2 88 ? -24.885 -38.554 102.190 1.00 55.58 88 VAL G CA 1
ATOM 3173 C C . VAL D 2 88 ? -23.413 -38.306 102.513 1.00 63.36 88 VAL G C 1
ATOM 3174 O O . VAL D 2 88 ? -22.799 -39.085 103.244 1.00 63.63 88 VAL G O 1
ATOM 3178 N N . GLU D 2 89 ? -22.851 -37.235 101.938 1.00 61.01 89 GLU G N 1
ATOM 3179 C CA . GLU D 2 89 ? -21.460 -36.843 102.148 1.00 61.56 89 GLU G CA 1
ATOM 3180 C C . GLU D 2 89 ? -21.422 -35.512 102.872 1.00 65.30 89 GLU G C 1
ATOM 3181 O O . GLU D 2 89 ? -21.981 -34.526 102.390 1.00 64.22 89 GLU G O 1
ATOM 3187 N N . LEU D 2 90 ? -20.785 -35.483 104.041 1.00 62.83 90 LEU G N 1
ATOM 3188 C CA . LEU D 2 90 ? -20.639 -34.242 104.789 1.00 62.20 90 LEU G CA 1
ATOM 3189 C C . LEU D 2 90 ? -19.180 -33.810 104.809 1.00 67.97 90 LEU G C 1
ATOM 3190 O O . LEU D 2 90 ? -18.351 -34.390 105.520 1.00 68.11 90 LEU G O 1
ATOM 3195 N N . PHE D 2 91 ? -18.877 -32.809 103.977 1.00 65.80 91 PHE G N 1
ATOM 3196 C CA . PHE D 2 91 ? -17.572 -32.171 103.893 1.00 67.62 91 PHE G CA 1
ATOM 3197 C C . PHE D 2 91 ? -17.547 -31.254 105.098 1.00 71.92 91 PHE G C 1
ATOM 3198 O O . PHE D 2 91 ? -18.512 -30.527 105.341 1.00 71.20 91 PHE G O 1
ATOM 3206 N N . TYR D 2 92 ? -16.516 -31.384 105.927 1.00 69.20 92 TYR G N 1
ATOM 3207 C CA . TYR D 2 92 ? -16.442 -30.651 107.184 1.00 69.37 92 TYR G CA 1
ATOM 3208 C C . TYR D 2 92 ? -15.007 -30.349 107.540 1.00 73.73 92 TYR G C 1
ATOM 3209 O O . TYR D 2 92 ? -14.112 -31.148 107.259 1.00 73.68 92 TYR G O 1
ATOM 3218 N N . HIS D 2 93 ? -14.789 -29.206 108.180 1.00 70.62 93 HIS G N 1
ATOM 3219 C CA . HIS D 2 93 ? -13.475 -28.790 108.647 1.00 72.61 93 HIS G CA 1
ATOM 3220 C C . HIS D 2 93 ? -13.667 -28.295 110.065 1.00 77.90 93 HIS G C 1
ATOM 3221 O O . HIS D 2 93 ? -14.662 -27.633 110.346 1.00 77.57 93 HIS G O 1
ATOM 3228 N N . GLY D 2 94 ? -12.760 -28.663 110.959 1.00 75.60 94 GLY G N 1
ATOM 3229 C CA . GLY D 2 94 ? -12.851 -28.259 112.357 1.00 76.02 94 GLY G CA 1
ATOM 3230 C C . GLY D 2 94 ? -11.731 -28.729 113.258 1.00 79.58 94 GLY G C 1
ATOM 3231 O O . GLY D 2 94 ? -10.763 -29.351 112.810 1.00 78.54 94 GLY G O 1
ATOM 3232 N N . TRP D 2 95 ? -11.863 -28.412 114.549 1.00 77.76 95 TRP G N 1
ATOM 3233 C CA . TRP D 2 95 ? -10.918 -28.817 115.592 1.00 79.90 95 TRP G CA 1
ATOM 3234 C C . TRP D 2 95 ? -11.729 -29.195 116.817 1.00 84.68 95 TRP G C 1
ATOM 3235 O O . TRP D 2 95 ? -12.829 -28.676 116.981 1.00 84.08 95 TRP G O 1
ATOM 3246 N N . GLY D 2 96 ? -11.205 -30.098 117.640 1.00 82.70 96 GLY G N 1
ATOM 3247 C CA . GLY D 2 96 ? -11.857 -30.521 118.874 1.00 82.91 96 GLY G CA 1
ATOM 3248 C C . GLY D 2 96 ? -11.732 -29.459 119.948 1.00 89.95 96 GLY G C 1
ATOM 3249 O O . GLY D 2 96 ? -10.806 -28.645 119.890 1.00 90.75 96 GLY G O 1
ATOM 3250 N N . TYR D 2 97 ? -12.656 -29.457 120.940 1.00 88.72 97 TYR G N 1
ATOM 3251 C CA . TYR D 2 97 ? -12.661 -28.497 122.051 1.00 92.83 97 TYR G CA 1
ATOM 3252 C C . TYR D 2 97 ? -11.289 -28.494 122.754 1.00 100.03 97 TYR G C 1
ATOM 3253 O O . TYR D 2 97 ? -10.872 -29.537 123.258 1.00 99.73 97 TYR G O 1
ATOM 3262 N N . SER D 2 98 ? -10.580 -27.328 122.727 1.00 99.54 98 SER G N 1
ATOM 3263 C CA . SER D 2 98 ? -9.233 -27.084 123.288 1.00 103.69 98 SER G CA 1
ATOM 3264 C C . SER D 2 98 ? -8.195 -28.074 122.732 1.00 108.07 98 SER G C 1
ATOM 3265 O O . SER D 2 98 ? -7.379 -28.627 123.479 1.00 110.32 98 SER G O 1
ATOM 3268 N N . GLY D 2 99 ? -8.252 -28.278 121.414 1.00 102.38 99 GLY G N 1
ATOM 3269 C CA . GLY D 2 99 ? -7.447 -29.266 120.705 1.00 101.36 99 GLY G CA 1
ATOM 3270 C C . GLY D 2 99 ? -8.060 -30.623 120.994 1.00 103.39 99 GLY G C 1
ATOM 3271 O O . GLY D 2 99 ? -9.213 -30.700 121.431 1.00 102.77 99 GLY G O 1
ATOM 3272 N N . GLY D 2 100 ? -7.315 -31.694 120.790 1.00 98.63 100 GLY G N 1
ATOM 3273 C CA . GLY D 2 100 ? -7.837 -33.019 121.106 1.00 96.74 100 GLY G CA 1
ATOM 3274 C C . GLY D 2 100 ? -8.912 -33.582 120.191 1.00 96.22 100 GLY G C 1
ATOM 3275 O O . GLY D 2 100 ? -9.402 -32.913 119.265 1.00 94.37 100 GLY G O 1
ATOM 3276 N N . GLU D 2 101 ? -9.286 -34.839 120.490 1.00 89.69 101 GLU G N 1
ATOM 3277 C CA . GLU D 2 101 ? -10.207 -35.702 119.755 1.00 85.31 101 GLU G CA 1
ATOM 3278 C C . GLU D 2 101 ? -11.623 -35.165 119.563 1.00 86.63 101 GLU G C 1
ATOM 3279 O O . GLU D 2 101 ? -12.227 -34.587 120.475 1.00 87.80 101 GLU G O 1
ATOM 3285 N N . TRP D 2 102 ? -12.149 -35.408 118.355 1.00 79.67 102 TRP G N 1
ATOM 3286 C CA . TRP D 2 102 ? -13.498 -35.091 117.902 1.00 76.43 102 TRP G CA 1
ATOM 3287 C C . TRP D 2 102 ? -13.830 -35.999 116.727 1.00 77.70 102 TRP G C 1
ATOM 3288 O O . TRP D 2 102 ? -13.097 -36.023 115.740 1.00 77.36 102 TRP G O 1
ATOM 3299 N N . GLU D 2 103 ? -14.911 -36.780 116.867 1.00 73.25 103 GLU G N 1
ATOM 3300 C CA . GLU D 2 103 ? -15.404 -37.710 115.854 1.00 71.21 103 GLU G CA 1
ATOM 3301 C C . GLU D 2 103 ? -16.842 -37.341 115.507 1.00 73.70 103 GLU G C 1
ATOM 3302 O O . GLU D 2 103 ? -17.667 -37.169 116.403 1.00 75.03 103 GLU G O 1
ATOM 3308 N N . ILE D 2 104 ? -17.124 -37.189 114.211 1.00 67.47 104 ILE G N 1
ATOM 3309 C CA . ILE D 2 104 ? -18.446 -36.820 113.686 1.00 64.69 104 ILE G CA 1
ATOM 3310 C C . ILE D 2 104 ? -19.035 -37.885 112.760 1.00 66.01 104 ILE G C 1
ATOM 3311 O O . ILE D 2 104 ? -18.296 -38.660 112.161 1.00 65.47 104 ILE G O 1
ATOM 3316 N N . GLY D 2 105 ? -20.356 -37.876 112.642 1.00 61.05 105 GLY G N 1
ATOM 3317 C CA . GLY D 2 105 ? -21.112 -38.758 111.770 1.00 60.23 105 GLY G CA 1
ATOM 3318 C C . GLY D 2 105 ? -22.339 -38.045 111.240 1.00 66.90 105 GLY G C 1
ATOM 3319 O O . GLY D 2 105 ? -22.478 -36.833 111.413 1.00 68.24 105 GLY G O 1
ATOM 3320 N N . ILE D 2 106 ? -23.246 -38.784 110.598 1.00 63.10 106 ILE G N 1
ATOM 3321 C CA . ILE D 2 106 ? -24.488 -38.232 110.068 1.00 61.68 106 ILE G CA 1
ATOM 3322 C C . ILE D 2 106 ? -25.670 -38.886 110.815 1.00 65.14 106 ILE G C 1
ATOM 3323 O O . ILE D 2 106 ? -25.558 -40.027 111.298 1.00 64.93 106 ILE G O 1
ATOM 3328 N N . THR D 2 107 ? -26.776 -38.133 110.964 1.00 59.86 107 THR G N 1
ATOM 3329 C CA . THR D 2 107 ? -27.976 -38.596 111.661 1.00 58.99 107 THR G CA 1
ATOM 3330 C C . THR D 2 107 ? -28.778 -39.581 110.809 1.00 62.20 107 THR G C 1
ATOM 3331 O O . THR D 2 107 ? -28.619 -39.611 109.592 1.00 61.01 107 THR G O 1
ATOM 3335 N N . THR D 2 108 ? -29.637 -40.389 111.447 1.00 60.02 108 THR G N 1
ATOM 3336 C CA . THR D 2 108 ? -30.512 -41.337 110.744 1.00 59.04 108 THR G CA 1
ATOM 3337 C C . THR D 2 108 ? -31.979 -40.873 110.908 1.00 60.96 108 THR G C 1
ATOM 3338 O O . THR D 2 108 ? -32.544 -41.037 111.999 1.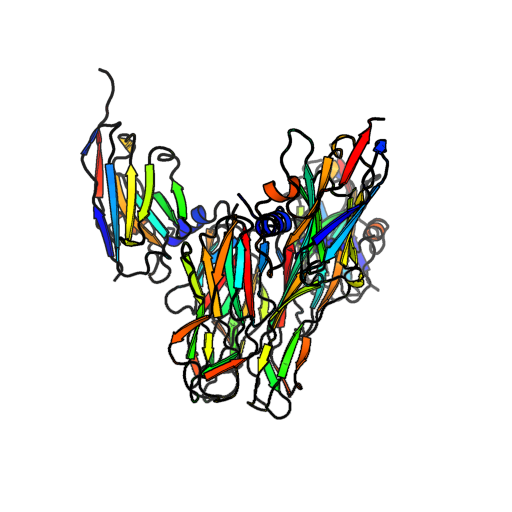00 62.25 108 THR G O 1
ATOM 3342 N N . PRO D 2 109 ? -32.592 -40.261 109.860 1.00 53.35 109 PRO G N 1
ATOM 3343 C CA . PRO D 2 109 ? -33.992 -39.812 109.983 1.00 52.99 109 PRO G CA 1
ATOM 3344 C C . PRO D 2 109 ? -34.956 -40.988 110.132 1.00 54.77 109 PRO G C 1
ATOM 3345 O O . PRO D 2 109 ? -34.645 -42.083 109.679 1.00 53.94 109 PRO G O 1
ATOM 3349 N N . SER D 2 110 ? -36.123 -40.758 110.749 1.00 51.20 110 SER G N 1
ATOM 3350 C CA . SER D 2 110 ? -37.156 -41.768 110.950 1.00 52.08 110 SER G CA 1
ATOM 3351 C C . SER D 2 110 ? -37.541 -42.492 109.654 1.00 57.14 110 SER G C 1
ATOM 3352 O O . SER D 2 110 ? -37.804 -41.854 108.640 1.00 57.15 110 SER G O 1
ATOM 3355 N N . GLY D 2 111 ? -37.559 -43.814 109.702 1.00 55.19 111 GLY G N 1
ATOM 3356 C CA . GLY D 2 111 ? -37.931 -44.645 108.565 1.00 55.28 111 GLY G CA 1
ATOM 3357 C C . GLY D 2 111 ? -36.762 -45.152 107.762 1.00 60.06 111 GLY G C 1
ATOM 3358 O O . GLY D 2 111 ? -36.926 -46.064 106.953 1.00 62.97 111 GLY G O 1
ATOM 3359 N N . LEU D 2 112 ? -35.581 -44.574 107.977 1.00 55.38 112 LEU G N 1
ATOM 3360 C CA . LEU D 2 112 ? -34.376 -44.946 107.247 1.00 55.37 112 LEU G CA 1
ATOM 3361 C C . LEU D 2 112 ? -33.450 -45.847 108.046 1.00 60.78 112 LEU G C 1
ATOM 3362 O O . LEU D 2 112 ? -33.514 -45.884 109.271 1.00 60.78 112 LEU G O 1
ATOM 3367 N N . THR D 2 113 ? -32.588 -46.576 107.329 1.00 57.54 113 THR G N 1
ATOM 3368 C CA . THR D 2 113 ? -31.624 -47.495 107.899 1.00 57.66 113 THR G CA 1
ATOM 3369 C C . THR D 2 113 ? -30.249 -47.037 107.445 1.00 61.16 113 THR G C 1
ATOM 3370 O O . THR D 2 113 ? -29.993 -46.952 106.239 1.00 60.33 113 THR G O 1
ATOM 3374 N N . GLN D 2 114 ? -29.368 -46.729 108.403 1.00 57.58 114 GLN G N 1
ATOM 3375 C CA . GLN D 2 114 ? -28.014 -46.325 108.059 1.00 56.86 114 GLN G CA 1
ATOM 3376 C C . GLN D 2 114 ? -27.207 -47.601 107.811 1.00 63.80 114 GLN G C 1
ATOM 3377 O O . GLN D 2 114 ? -26.725 -48.246 108.755 1.00 64.79 114 GLN G O 1
ATOM 3383 N N . ILE D 2 115 ? -27.143 -48.000 106.537 1.00 60.98 115 ILE G N 1
ATOM 3384 C CA . ILE D 2 115 ? -26.462 -49.208 106.103 1.00 63.59 115 ILE G CA 1
ATOM 3385 C C . ILE D 2 115 ? -24.990 -49.162 106.463 1.00 68.90 115 ILE G C 1
ATOM 3386 O O . ILE D 2 115 ? -24.490 -50.091 107.096 1.00 69.59 115 ILE G O 1
ATOM 3391 N N . TYR D 2 116 ? -24.309 -48.071 106.102 1.00 66.19 116 TYR G N 1
ATOM 3392 C CA . TYR D 2 116 ? -22.890 -47.893 106.390 1.00 67.20 116 TYR G CA 1
ATOM 3393 C C . TYR D 2 116 ? -22.587 -46.460 106.817 1.00 68.03 116 TYR G C 1
ATOM 3394 O O . TYR D 2 116 ? -23.324 -45.543 106.457 1.00 65.32 116 TYR G O 1
ATOM 3403 N N . GLU D 2 117 ? -21.519 -46.267 107.610 1.00 64.65 117 GLU G N 1
ATOM 3404 C CA . GLU D 2 117 ? -21.104 -44.942 108.078 1.00 62.54 117 GLU G CA 1
ATOM 3405 C C . GLU D 2 117 ? -19.603 -44.872 108.241 1.00 66.77 117 GLU G C 1
ATOM 3406 O O . GLU D 2 117 ? -19.014 -45.673 108.970 1.00 68.22 117 GLU G O 1
ATOM 3412 N N . ALA D 2 118 ? -18.995 -43.904 107.556 1.00 61.80 118 ALA G N 1
ATOM 3413 C CA . ALA D 2 118 ? -17.571 -43.594 107.601 1.00 62.39 118 ALA G CA 1
ATOM 3414 C C . ALA D 2 118 ? -17.482 -42.288 108.367 1.00 68.14 118 ALA G C 1
ATOM 3415 O O . ALA D 2 118 ? -17.771 -41.228 107.811 1.00 68.35 118 ALA G O 1
ATOM 3417 N N . THR D 2 119 ? -17.166 -42.369 109.664 1.00 65.36 119 THR G N 1
ATOM 3418 C CA . THR D 2 119 ? -17.059 -41.208 110.556 1.00 64.95 119 THR G CA 1
ATOM 3419 C C . THR D 2 119 ? -15.819 -40.364 110.257 1.00 70.03 119 THR G C 1
ATOM 3420 O O . THR D 2 119 ? -14.795 -40.901 109.814 1.00 71.34 119 THR G O 1
ATOM 3424 N N . GLY D 2 120 ? -15.936 -39.058 110.502 1.00 65.52 120 GLY G N 1
ATOM 3425 C CA . GLY D 2 120 ? -14.864 -38.087 110.323 1.00 66.02 120 GLY G CA 1
ATOM 3426 C C . GLY D 2 120 ? -14.189 -37.836 111.651 1.00 71.24 120 GLY G C 1
ATOM 3427 O O . GLY D 2 120 ? -14.861 -37.773 112.679 1.00 70.49 120 GLY G O 1
ATOM 3428 N N . TYR D 2 121 ? -12.864 -37.692 111.653 1.00 69.86 121 TYR G N 1
ATOM 3429 C CA . TYR D 2 121 ? -12.105 -37.500 112.889 1.00 71.70 121 TYR G CA 1
ATOM 3430 C C . TYR D 2 121 ? -10.961 -36.488 112.737 1.00 77.12 121 TYR G C 1
ATOM 3431 O O . TYR D 2 121 ? -10.335 -36.399 111.676 1.00 77.13 121 TYR G O 1
ATOM 3440 N N . THR D 2 122 ? -10.680 -35.750 113.821 1.00 74.69 122 THR G N 1
ATOM 3441 C CA . THR D 2 122 ? -9.578 -34.796 113.921 1.00 76.36 122 THR G CA 1
ATOM 3442 C C . THR D 2 122 ? -9.034 -34.774 115.356 1.00 81.48 122 THR G C 1
ATOM 3443 O O . THR D 2 122 ? -9.756 -35.092 116.308 1.00 80.88 122 THR G O 1
ATOM 3447 N N . ASN D 2 123 ? -7.757 -34.402 115.501 1.00 80.09 123 ASN G N 1
ATOM 3448 C CA . ASN D 2 123 ? -7.086 -34.366 116.799 1.00 82.36 123 ASN G CA 1
ATOM 3449 C C . ASN D 2 123 ? -6.078 -33.215 116.843 1.00 88.25 123 ASN G C 1
ATOM 3450 O O . ASN D 2 123 ? -5.312 -33.034 115.895 1.00 87.73 123 ASN G O 1
ATOM 3455 N N . GLY D 2 124 ? -6.093 -32.456 117.943 1.00 87.07 124 GLY G N 1
ATOM 3456 C CA . GLY D 2 124 ? -5.199 -31.321 118.171 1.00 89.75 124 GLY G CA 1
ATOM 3457 C C . GLY D 2 124 ? -5.520 -30.084 117.354 1.00 92.11 124 GLY G C 1
ATOM 3458 O O . GLY D 2 124 ? -6.697 -29.802 117.093 1.00 89.72 124 GLY G O 1
ATOM 3459 N N . HIS D 2 125 ? -4.460 -29.338 116.933 1.00 89.20 125 HIS G N 1
ATOM 3460 C CA . HIS D 2 125 ? -4.503 -28.102 116.124 1.00 88.38 125 HIS G CA 1
ATOM 3461 C C . HIS D 2 125 ? -5.610 -27.113 116.569 1.00 92.40 125 HIS G C 1
ATOM 3462 O O . HIS D 2 125 ? -6.392 -26.632 115.746 1.00 90.26 125 HIS G O 1
ATOM 3469 N N . ASP D 2 126 ? -5.656 -26.802 117.880 1.00 91.83 126 ASP G N 1
ATOM 3470 C CA . ASP D 2 126 ? -6.655 -25.899 118.455 1.00 91.67 126 ASP G CA 1
ATOM 3471 C C . ASP D 2 126 ? -6.740 -24.569 117.707 1.00 95.53 126 ASP G C 1
ATOM 3472 O O . ASP D 2 126 ? -5.712 -24.006 117.319 1.00 96.99 126 ASP G O 1
ATOM 3477 N N . ASN D 2 127 ? -7.988 -24.127 117.446 1.00 89.93 127 ASN G N 1
ATOM 3478 C CA . ASN D 2 127 ? -8.394 -22.893 116.756 1.00 90.14 127 ASN G CA 1
ATOM 3479 C C . ASN D 2 127 ? -8.007 -22.859 115.261 1.00 91.86 127 ASN G C 1
ATOM 3480 O O . ASN D 2 127 ? -8.051 -21.797 114.637 1.00 93.00 127 ASN G O 1
ATOM 3485 N N . GLN D 2 128 ? -7.713 -24.032 114.677 1.00 85.24 128 GLN G N 1
ATOM 3486 C CA . GLN D 2 128 ? -7.376 -24.196 113.256 1.00 83.46 128 GLN G CA 1
ATOM 3487 C C . GLN D 2 128 ? -8.270 -25.300 112.705 1.00 85.97 128 GLN G C 1
ATOM 3488 O O . GLN D 2 128 ? -8.232 -26.417 113.223 1.00 84.95 128 GLN G O 1
ATOM 3494 N N . ALA D 2 129 ? -9.120 -24.996 111.711 1.00 81.62 129 ALA G N 1
ATOM 3495 C CA . ALA D 2 129 ? -9.997 -26.043 111.180 1.00 78.58 129 ALA G CA 1
ATOM 3496 C C . ALA D 2 129 ? -9.288 -26.883 110.125 1.00 81.46 129 ALA G C 1
ATOM 3497 O O . ALA D 2 129 ? -8.649 -26.342 109.211 1.00 82.96 129 ALA G O 1
ATOM 3499 N N . ILE D 2 130 ? -9.376 -28.206 110.280 1.00 75.02 130 ILE G N 1
ATOM 3500 C CA . ILE D 2 130 ? -8.770 -29.187 109.380 1.00 74.14 130 ILE G CA 1
ATOM 3501 C C . ILE D 2 130 ? -9.858 -30.113 108.837 1.00 76.23 130 ILE G C 1
ATOM 3502 O O . ILE D 2 130 ? -10.804 -30.432 109.569 1.00 73.82 130 ILE G O 1
ATOM 3507 N N . SER D 2 131 ? -9.725 -30.529 107.549 1.00 72.47 131 SER G N 1
ATOM 3508 C CA . SER D 2 131 ? -10.653 -31.436 106.873 1.00 70.14 131 SER G CA 1
ATOM 3509 C C . SER D 2 131 ? -10.903 -32.709 107.706 1.00 76.50 131 SER G C 1
ATOM 3510 O O . SER D 2 131 ? -9.959 -33.327 108.216 1.00 77.81 131 SER G O 1
ATOM 3513 N N . MET D 2 132 ? -12.186 -33.027 107.923 1.00 71.51 132 MET G N 1
ATOM 3514 C CA . MET D 2 132 ? -12.645 -34.203 108.679 1.00 69.83 132 MET G CA 1
ATOM 3515 C C . MET D 2 132 ? -13.985 -34.702 108.077 1.00 71.72 132 MET G C 1
ATOM 3516 O O . MET D 2 132 ? -15.005 -34.750 108.784 1.00 69.59 132 MET G O 1
ATOM 3521 N N . PRO D 2 133 ? -14.010 -35.046 106.754 1.00 66.36 133 PRO G N 1
ATOM 3522 C CA . PRO D 2 133 ? -15.272 -35.465 106.143 1.00 63.45 133 PRO G CA 1
ATOM 3523 C C . PRO D 2 133 ? -15.831 -36.774 106.659 1.00 68.08 133 PRO G C 1
ATOM 3524 O O . PRO D 2 133 ? -15.092 -37.701 107.008 1.00 70.76 133 PRO G O 1
ATOM 3528 N N . THR D 2 134 ? -17.152 -36.824 106.722 1.00 62.07 134 THR G N 1
ATOM 3529 C CA . THR D 2 134 ? -17.907 -38.004 107.115 1.00 59.98 134 THR G CA 1
ATOM 3530 C C . THR D 2 134 ? -18.853 -38.374 105.957 1.00 61.31 134 THR G C 1
ATOM 3531 O O . THR D 2 134 ? -19.194 -37.518 105.131 1.00 60.29 134 THR G O 1
ATOM 3535 N N . LYS D 2 135 ? -19.231 -39.645 105.875 1.00 55.85 135 LYS G N 1
ATOM 3536 C CA . LYS D 2 135 ? -20.097 -40.134 104.822 1.00 54.34 135 LYS G CA 1
ATOM 3537 C C . LYS D 2 135 ? -20.931 -41.285 105.352 1.00 60.28 135 LYS G C 1
ATOM 3538 O O . LYS D 2 135 ? -20.441 -42.066 106.164 1.00 62.48 135 LYS G O 1
ATOM 3544 N N . ALA D 2 136 ? -22.183 -41.392 104.911 1.00 55.40 136 ALA G N 1
ATOM 3545 C CA . ALA D 2 136 ? -23.060 -42.482 105.338 1.00 55.19 136 ALA G CA 1
ATOM 3546 C C . ALA D 2 136 ? -24.022 -42.876 104.232 1.00 58.27 136 ALA G C 1
ATOM 3547 O O . ALA D 2 136 ? -24.358 -42.039 103.396 1.00 56.55 136 ALA G O 1
ATOM 3549 N N . ILE D 2 137 ? -24.418 -44.156 104.198 1.00 56.13 137 ILE G N 1
ATOM 3550 C CA . ILE D 2 137 ? -25.340 -44.693 103.191 1.00 56.10 137 ILE G CA 1
ATOM 3551 C C . ILE D 2 137 ? -26.626 -45.140 103.893 1.00 59.53 137 ILE G C 1
ATOM 3552 O O . ILE D 2 137 ? -26.571 -45.756 104.959 1.00 60.68 137 ILE G O 1
ATOM 3557 N N . TYR D 2 138 ? -27.774 -44.751 103.321 1.00 53.76 138 TYR G N 1
ATOM 3558 C CA . TYR D 2 138 ? -29.100 -45.010 103.866 1.00 53.16 138 TYR G CA 1
ATOM 3559 C C . TYR D 2 138 ? -29.992 -45.704 102.879 1.00 58.28 138 TYR G C 1
ATOM 3560 O O . TYR D 2 138 ? -29.994 -45.364 101.700 1.00 59.29 138 TYR G O 1
ATOM 3569 N N . SER D 2 139 ? -30.794 -46.639 103.367 1.00 54.61 139 SER G N 1
ATOM 3570 C CA . SER D 2 139 ? -31.795 -47.333 102.572 1.00 54.65 139 SER G CA 1
ATOM 3571 C C . SER D 2 139 ? -33.187 -46.982 103.133 1.00 59.22 139 SER G C 1
ATOM 3572 O O . SER D 2 139 ? -33.303 -46.519 104.273 1.00 57.43 139 SER G O 1
ATOM 3575 N N . GLY D 2 140 ? -34.221 -47.214 102.331 1.00 57.84 140 GLY G N 1
ATOM 3576 C CA . GLY D 2 140 ? -35.605 -47.003 102.738 1.00 57.56 140 GLY G CA 1
ATOM 3577 C C . GLY D 2 140 ? -36.248 -45.664 102.469 1.00 59.67 140 GLY G C 1
ATOM 3578 O O . GLY D 2 140 ? -37.317 -45.398 103.016 1.00 60.48 140 GLY G O 1
ATOM 3579 N N . LEU D 2 141 ? -35.630 -44.817 101.638 1.00 55.18 141 LEU G N 1
ATOM 3580 C CA . LEU D 2 141 ? -36.196 -43.512 101.251 1.00 53.76 141 LEU G CA 1
ATOM 3581 C C . LEU D 2 141 ? -37.375 -43.746 100.305 1.00 59.48 141 LEU G C 1
ATOM 3582 O O . LEU D 2 141 ? -37.303 -44.615 99.427 1.00 61.01 141 LEU G O 1
ATOM 3587 N N . LYS D 2 142 ? -38.478 -43.029 100.537 1.00 54.45 142 LYS G N 1
ATOM 3588 C CA . LYS D 2 142 ? -39.717 -43.211 99.783 1.00 54.84 142 LYS G CA 1
ATOM 3589 C C . LYS D 2 142 ? -40.131 -42.000 98.964 1.00 58.10 142 LYS G C 1
ATOM 3590 O O . LYS D 2 142 ? -39.976 -40.868 99.411 1.00 56.92 142 LYS G O 1
ATOM 3596 N N . LYS D 2 143 ? -40.678 -42.249 97.759 1.00 56.16 143 LYS G N 1
ATOM 3597 C CA . LYS D 2 143 ? -41.168 -41.232 96.824 1.00 56.02 143 LYS G CA 1
ATOM 3598 C C . LYS D 2 143 ? -42.085 -40.251 97.549 1.00 61.41 143 LYS G C 1
ATOM 3599 O O . LYS D 2 143 ? -42.989 -40.663 98.284 1.00 62.67 143 LYS G O 1
ATOM 3605 N N . GLY D 2 144 ? -41.810 -38.969 97.367 1.00 57.47 144 GLY G N 1
ATOM 3606 C CA . GLY D 2 144 ? -42.607 -37.901 97.950 1.00 57.45 144 GLY G CA 1
ATOM 3607 C C . GLY D 2 144 ? -42.345 -37.568 99.399 1.00 59.97 144 GLY G C 1
ATOM 3608 O O . GLY D 2 144 ? -42.865 -36.561 99.886 1.00 59.74 144 GLY G O 1
ATOM 3609 N N . LEU D 2 145 ? -41.547 -38.382 100.103 1.00 55.97 145 LEU G N 1
ATOM 3610 C CA . LEU D 2 145 ? -41.261 -38.118 101.507 1.00 55.48 145 LEU G CA 1
ATOM 3611 C C . LEU D 2 145 ? -40.091 -37.173 101.707 1.00 56.66 145 LEU G C 1
ATOM 3612 O O . LEU D 2 145 ? -39.123 -37.196 100.938 1.00 53.36 145 LEU G O 1
ATOM 3617 N N . GLN D 2 146 ? -40.205 -36.310 102.743 1.00 54.09 146 GLN G N 1
ATOM 3618 C CA . GLN D 2 146 ? -39.184 -35.336 103.093 1.00 52.24 146 GLN G CA 1
ATOM 3619 C C . GLN D 2 146 ? -38.269 -35.895 104.173 1.00 55.92 146 GLN G C 1
ATOM 3620 O O . GLN D 2 146 ? -38.746 -36.480 105.161 1.00 55.49 146 GLN G O 1
ATOM 3626 N N . TYR D 2 147 ? -36.952 -35.726 103.975 1.00 52.40 147 TYR G N 1
ATOM 3627 C CA . TYR D 2 147 ? -35.934 -36.218 104.905 1.00 51.69 147 TYR G CA 1
ATOM 3628 C C . TYR D 2 147 ? -34.973 -35.121 105.311 1.00 57.04 147 TYR G C 1
ATOM 3629 O O . TYR D 2 147 ? -34.697 -34.227 104.515 1.00 58.58 147 TYR G O 1
ATOM 3638 N N . THR D 2 148 ? -34.476 -35.181 106.549 1.00 53.03 148 THR G N 1
ATOM 3639 C CA . THR D 2 148 ? -33.528 -34.207 107.074 1.00 53.50 148 THR G CA 1
ATOM 3640 C C . THR D 2 148 ? -32.330 -34.910 107.685 1.00 60.77 148 THR G C 1
ATOM 3641 O O . THR D 2 148 ? -32.482 -35.702 108.620 1.00 63.21 148 THR G O 1
ATOM 3645 N N . PHE D 2 149 ? -31.143 -34.607 107.163 1.00 57.52 149 PHE G N 1
ATOM 3646 C CA . PHE D 2 149 ? -29.883 -35.166 107.657 1.00 58.37 149 PHE G CA 1
ATOM 3647 C C . PHE D 2 149 ? -29.063 -34.073 108.321 1.00 63.77 149 PHE G C 1
ATOM 3648 O O . PHE D 2 149 ? -28.980 -32.969 107.785 1.00 65.72 149 PHE G O 1
ATOM 3656 N N . ASP D 2 150 ? -28.455 -34.376 109.465 1.00 59.33 150 ASP G N 1
ATOM 3657 C CA . ASP D 2 150 ? -27.610 -33.431 110.188 1.00 60.70 150 ASP G CA 1
ATOM 3658 C C . ASP D 2 150 ? -26.292 -34.121 110.571 1.00 65.88 150 ASP G C 1
ATOM 3659 O O . ASP D 2 150 ? -26.170 -35.342 110.456 1.00 65.80 150 ASP G O 1
ATOM 3664 N N . ILE D 2 151 ? -25.324 -33.330 111.063 1.00 62.53 151 ILE G N 1
ATOM 3665 C CA . ILE D 2 151 ? -24.057 -33.778 111.647 1.00 62.25 151 ILE G CA 1
ATOM 3666 C C . ILE D 2 151 ? -24.416 -34.280 113.057 1.00 65.20 151 ILE G C 1
ATOM 3667 O O . ILE D 2 151 ? -25.312 -33.737 113.718 1.00 64.68 151 ILE G O 1
ATOM 3672 N N . ARG D 2 152 ? -23.715 -35.314 113.505 1.00 61.38 152 ARG G N 1
ATOM 3673 C CA . ARG D 2 152 ? -23.863 -35.862 114.843 1.00 61.01 152 ARG G CA 1
ATOM 3674 C C . ARG D 2 152 ? -22.469 -36.018 115.434 1.00 66.80 152 ARG G C 1
ATOM 3675 O O . ARG D 2 152 ? -21.508 -36.256 114.696 1.00 65.47 152 ARG G O 1
ATOM 3683 N N . ASP D 2 153 ? -22.351 -35.841 116.759 1.00 65.95 153 ASP G N 1
ATOM 3684 C CA . ASP D 2 153 ? -21.075 -36.018 117.431 1.00 67.10 153 ASP G CA 1
ATOM 3685 C C . ASP D 2 153 ? -21.020 -37.479 117.862 1.00 73.07 153 ASP G C 1
ATOM 3686 O O . ASP D 2 153 ? -21.901 -37.943 118.576 1.00 72.34 153 ASP G O 1
ATOM 3691 N N . ALA D 2 154 ? -20.064 -38.229 117.307 1.00 71.93 154 ALA G N 1
ATOM 3692 C CA . ALA D 2 154 ? -19.876 -39.649 117.590 1.00 72.90 154 ALA G CA 1
ATOM 3693 C C . ALA D 2 154 ? -19.032 -39.840 118.860 1.00 81.71 154 ALA G C 1
ATOM 3694 O O . ALA D 2 154 ? -19.399 -40.639 119.719 1.00 83.53 154 ALA G O 1
ATOM 3696 N N . ASN D 2 155 ? -17.920 -39.088 118.979 1.00 80.04 155 ASN G N 1
ATOM 3697 C CA . ASN D 2 155 ? -16.988 -39.090 120.108 1.00 82.94 155 ASN G CA 1
ATOM 3698 C C . ASN D 2 155 ? -16.393 -37.693 120.272 1.00 86.24 155 ASN G C 1
ATOM 3699 O O . ASN D 2 155 ? -16.314 -36.932 119.305 1.00 83.89 155 ASN G O 1
ATOM 3704 N N . GLY D 2 156 ? -15.972 -37.375 121.489 1.00 85.99 156 GLY G N 1
ATOM 3705 C CA . GLY D 2 156 ? -15.359 -36.093 121.815 1.00 87.82 156 GLY G CA 1
ATOM 3706 C C . GLY D 2 156 ? -16.284 -34.896 121.727 1.00 91.67 156 GLY G C 1
ATOM 3707 O O . GLY D 2 156 ? -17.502 -35.043 121.566 1.00 89.64 156 GLY G O 1
ATOM 3708 N N . ARG D 2 157 ? -15.698 -33.694 121.830 1.00 90.08 157 ARG G N 1
ATOM 3709 C CA . ARG D 2 157 ? -16.439 -32.429 121.782 1.00 89.66 157 ARG G CA 1
ATOM 3710 C C . ARG D 2 157 ? -15.948 -31.534 120.659 1.00 92.18 157 ARG G C 1
ATOM 3711 O O . ARG D 2 157 ? -14.751 -31.512 120.353 1.00 92.38 157 ARG G O 1
ATOM 3719 N N . GLY D 2 158 ? -16.881 -30.781 120.084 1.00 86.96 158 GLY G N 1
ATOM 3720 C CA . GLY D 2 158 ? -16.604 -29.820 119.025 1.00 86.04 158 GLY G CA 1
ATOM 3721 C C . GLY D 2 158 ? -15.889 -28.582 119.516 1.00 92.01 158 GLY G C 1
ATOM 3722 O O . GLY D 2 158 ? -16.171 -28.091 120.613 1.00 94.81 158 GLY G O 1
ATOM 3723 N N . GLY D 2 159 ? -14.959 -28.094 118.705 1.00 87.20 159 GLY G N 1
ATOM 3724 C CA . GLY D 2 159 ? -14.177 -26.902 119.004 1.00 89.70 159 GLY G CA 1
ATOM 3725 C C . GLY D 2 159 ? -14.538 -25.720 118.133 1.00 92.80 159 GLY G C 1
ATOM 3726 O O . GLY D 2 159 ? -14.333 -24.571 118.531 1.00 96.05 159 GLY G O 1
ATOM 3727 N N . GLY D 2 160 ? -15.077 -26.006 116.952 1.00 85.03 160 GLY G N 1
ATOM 3728 C CA . GLY D 2 160 ? -15.483 -24.994 115.990 1.00 83.46 160 GLY G CA 1
ATOM 3729 C C . GLY D 2 160 ? -15.427 -25.499 114.564 1.00 81.92 160 GLY G C 1
ATOM 3730 O O . GLY D 2 160 ? -14.441 -26.139 114.186 1.00 80.57 160 GLY G O 1
ATOM 3731 N N . PRO D 2 161 ? -16.472 -25.210 113.741 1.00 74.84 161 PRO G N 1
ATOM 3732 C CA . PRO D 2 161 ? -16.479 -25.697 112.356 1.00 72.20 161 PRO G CA 1
ATOM 3733 C C . PRO D 2 161 ? -16.061 -24.649 111.318 1.00 77.75 161 PRO G C 1
ATOM 3734 O O . PRO D 2 161 ? -16.063 -23.452 111.599 1.00 80.63 161 PRO G O 1
ATOM 3738 N N . LYS D 2 162 ? -15.732 -25.105 110.107 1.00 72.16 162 LYS G N 1
ATOM 3739 C CA . LYS D 2 162 ? -15.404 -24.257 108.959 1.00 72.25 162 LYS G CA 1
ATOM 3740 C C . LYS D 2 162 ? -15.780 -24.959 107.670 1.00 72.43 162 LYS G C 1
ATOM 3741 O O . LYS D 2 162 ? -15.621 -26.168 107.551 1.00 70.51 162 LYS G O 1
ATOM 3747 N N . HIS D 2 163 ? -16.360 -24.197 106.745 1.00 68.16 163 HIS G N 1
ATOM 3748 C CA . HIS D 2 163 ? -16.823 -24.606 105.420 1.00 65.72 163 HIS G CA 1
ATOM 3749 C C . HIS D 2 163 ? -17.489 -25.998 105.377 1.00 67.21 163 HIS G C 1
ATOM 3750 O O . HIS D 2 163 ? -17.039 -26.872 104.626 1.00 66.62 163 HIS G O 1
ATOM 3757 N N . PRO D 2 164 ? -18.586 -26.222 106.143 1.00 63.52 164 PRO G N 1
ATOM 3758 C CA . PRO D 2 164 ? -19.283 -27.516 106.042 1.00 61.46 164 PRO G CA 1
ATOM 3759 C C . PRO D 2 164 ? -20.202 -27.554 104.814 1.00 65.84 164 PRO G C 1
ATOM 3760 O O . PRO D 2 164 ? -20.801 -26.535 104.449 1.00 67.32 164 PRO G O 1
ATOM 3764 N N . MET D 2 165 ? -20.288 -28.709 104.156 1.00 60.78 165 MET G N 1
ATOM 3765 C CA . MET D 2 165 ? -21.153 -28.884 102.996 1.00 60.34 165 MET G CA 1
ATOM 3766 C C . MET D 2 165 ? -21.647 -30.296 102.919 1.00 64.32 165 MET G C 1
ATOM 3767 O O . MET D 2 165 ? -20.862 -31.231 102.722 1.00 64.16 165 MET G O 1
ATOM 3772 N N . MET D 2 166 ? -22.955 -30.455 103.094 1.00 60.42 166 MET G N 1
ATOM 3773 C CA . MET D 2 166 ? -23.585 -31.754 103.016 1.00 58.99 166 MET G CA 1
ATOM 3774 C C . MET D 2 166 ? -24.200 -31.911 101.632 1.00 64.30 166 MET G C 1
ATOM 3775 O O . MET D 2 166 ? -24.951 -31.042 101.187 1.00 63.70 166 MET G O 1
ATOM 3780 N N . ILE D 2 167 ? -23.798 -32.980 100.922 1.00 62.25 167 ILE G N 1
ATOM 3781 C CA . ILE D 2 167 ? -24.266 -33.303 99.575 1.00 62.49 167 ILE G CA 1
ATOM 3782 C C . ILE D 2 167 ? -24.918 -34.688 99.595 1.00 67.51 167 ILE G C 1
ATOM 3783 O O . ILE D 2 167 ? -24.295 -35.673 100.003 1.00 67.55 167 ILE G O 1
ATOM 3788 N N . VAL D 2 168 ? -26.182 -34.740 99.163 1.00 64.22 168 VAL G N 1
ATOM 3789 C CA . VAL D 2 168 ? -26.987 -35.952 99.103 1.00 63.13 168 VAL G CA 1
ATOM 3790 C C . VAL D 2 168 ? -27.028 -36.452 97.665 1.00 66.40 168 VAL G C 1
ATOM 3791 O O . VAL D 2 168 ? -27.344 -35.675 96.768 1.00 66.89 168 VAL G O 1
ATOM 3795 N N . LYS D 2 169 ? -26.705 -37.739 97.449 1.00 61.42 169 LYS G N 1
ATOM 3796 C CA . LYS D 2 169 ? -26.798 -38.408 96.151 1.00 61.41 169 LYS G CA 1
ATOM 3797 C C . LYS D 2 169 ? -27.865 -39.472 96.310 1.00 64.12 169 LYS G C 1
ATOM 3798 O O . LYS D 2 169 ? -27.797 -40.281 97.240 1.00 63.74 169 LYS G O 1
ATOM 3804 N N . LEU D 2 170 ? -28.861 -39.464 95.441 1.00 59.63 170 LEU G N 1
ATOM 3805 C CA . LEU D 2 170 ? -29.929 -40.449 95.529 1.00 59.17 170 LEU G CA 1
ATOM 3806 C C . LEU D 2 170 ? -29.847 -41.388 94.357 1.00 66.18 170 LEU G C 1
ATOM 3807 O O . LEU D 2 170 ? -29.707 -40.940 93.222 1.00 67.63 170 LEU G O 1
ATOM 3812 N N . TYR D 2 171 ? -29.889 -42.689 94.627 1.00 62.97 171 TYR G N 1
ATOM 3813 C CA . TYR D 2 171 ? -29.833 -43.695 93.580 1.00 63.94 171 TYR G CA 1
ATOM 3814 C C . TYR D 2 171 ? -31.176 -44.385 93.537 1.00 68.62 171 TYR G C 1
ATOM 3815 O O . TYR D 2 171 ? -31.523 -45.112 94.465 1.00 68.97 171 TYR G O 1
ATOM 3824 N N . ARG D 2 172 ? -31.940 -44.127 92.471 1.00 66.24 172 ARG G N 1
ATOM 3825 C CA . ARG D 2 172 ? -33.272 -44.675 92.218 1.00 67.34 172 ARG G CA 1
ATOM 3826 C C . ARG D 2 172 ? -33.304 -46.196 92.255 1.00 76.39 172 ARG G C 1
ATOM 3827 O O . ARG D 2 172 ? -32.451 -46.844 91.654 1.00 76.14 172 ARG G O 1
ATOM 3835 N N . ASN D 2 173 ? -34.294 -46.758 92.970 1.00 77.87 173 ASN G N 1
ATOM 3836 C CA . ASN D 2 173 ? -34.504 -48.202 93.059 1.00 81.64 173 ASN G CA 1
ATOM 3837 C C . ASN D 2 173 ? -35.279 -48.638 91.806 1.00 93.08 173 ASN G C 1
ATOM 3838 O O . ASN D 2 173 ? -36.230 -47.953 91.405 1.00 93.80 173 ASN G O 1
ATOM 3843 N N . ALA D 2 174 ? -34.867 -49.751 91.179 1.00 94.29 174 ALA G N 1
ATOM 3844 C CA . ALA D 2 174 ? -35.543 -50.255 89.994 1.00 98.58 174 ALA G CA 1
ATOM 3845 C C . ALA D 2 174 ? -36.829 -51.034 90.399 1.00 108.47 174 ALA G C 1
ATOM 3846 O O . ALA D 2 174 ? -36.753 -52.187 90.839 1.00 110.57 174 ALA G O 1
ATOM 3848 N N . ASP E 2 47 ? -19.749 -32.959 62.378 1.00 81.73 47 ASP H N 1
ATOM 3849 C CA . ASP E 2 47 ? -19.057 -34.247 62.289 1.00 81.17 47 ASP H CA 1
ATOM 3850 C C . ASP E 2 47 ? -18.379 -34.603 63.611 1.00 81.77 47 ASP H C 1
ATOM 3851 O O . ASP E 2 47 ? -17.993 -33.708 64.378 1.00 80.73 47 ASP H O 1
ATOM 3856 N N . VAL E 2 48 ? -18.221 -35.912 63.860 1.00 75.63 48 VAL H N 1
ATOM 3857 C CA . VAL E 2 48 ? -17.573 -36.448 65.061 1.00 73.17 48 VAL H CA 1
ATOM 3858 C C . VAL E 2 48 ? -16.189 -36.960 64.672 1.00 76.65 48 VAL H C 1
ATOM 3859 O O . VAL E 2 48 ? -16.045 -37.597 63.622 1.00 77.22 48 VAL H O 1
ATOM 3863 N N . SER E 2 49 ? -15.174 -36.662 65.509 1.00 71.34 49 SER H N 1
ATOM 3864 C CA . SER E 2 49 ? -13.802 -37.103 65.285 1.00 70.78 49 SER H CA 1
ATOM 3865 C C . SER E 2 49 ? -13.671 -38.564 65.686 1.00 74.80 49 SER H C 1
ATOM 3866 O O . SER E 2 49 ? -14.533 -39.065 66.415 1.00 75.12 49 SER H O 1
ATOM 3869 N N . VAL E 2 50 ? -12.580 -39.235 65.250 1.00 70.28 50 VAL H N 1
ATOM 3870 C CA . VAL E 2 50 ? -12.256 -40.620 65.633 1.00 70.12 50 VAL H CA 1
ATOM 3871 C C . VAL E 2 50 ? -12.203 -40.707 67.177 1.00 73.37 50 VAL H C 1
ATOM 3872 O O . VAL E 2 50 ? -12.838 -41.594 67.754 1.00 73.32 50 VAL H O 1
ATOM 3876 N N . ASP E 2 51 ? -11.510 -39.746 67.830 1.00 69.24 51 ASP H N 1
ATOM 3877 C CA . ASP E 2 51 ? -11.380 -39.690 69.282 1.00 69.17 51 ASP H CA 1
ATOM 3878 C C . ASP E 2 51 ? -12.744 -39.545 69.978 1.00 71.33 51 ASP H C 1
ATOM 3879 O O . ASP E 2 51 ? -13.013 -40.233 70.978 1.00 70.46 51 ASP H O 1
ATOM 3884 N N . GLY E 2 52 ? -13.580 -38.666 69.425 1.00 67.18 52 GLY H N 1
ATOM 3885 C CA . GLY E 2 52 ? -14.926 -38.424 69.923 1.00 66.27 52 GLY H CA 1
ATOM 3886 C C . GLY E 2 52 ? -15.783 -39.663 69.799 1.00 68.70 52 GLY H C 1
ATOM 3887 O O . GLY E 2 52 ? -16.464 -40.037 70.756 1.00 67.85 52 GLY H O 1
ATOM 3888 N N . ASP E 2 53 ? -15.697 -40.338 68.627 1.00 64.96 53 ASP H N 1
ATOM 3889 C CA . ASP E 2 53 ? -16.408 -41.571 68.314 1.00 65.66 53 ASP H CA 1
ATOM 3890 C C . ASP E 2 53 ? -15.986 -42.691 69.251 1.00 71.09 53 ASP H C 1
ATOM 3891 O O . ASP E 2 53 ? -16.857 -43.371 69.787 1.00 71.62 53 ASP H O 1
ATOM 3896 N N . PHE E 2 54 ? -14.656 -42.857 69.489 1.00 67.69 54 PHE H N 1
ATOM 3897 C CA . PHE E 2 54 ? -14.092 -43.883 70.382 1.00 67.11 54 PHE H CA 1
ATOM 3898 C C . PHE E 2 54 ? -14.634 -43.742 71.804 1.00 72.75 54 PHE H C 1
ATOM 3899 O O . PHE E 2 54 ? -15.124 -44.730 72.354 1.00 74.51 54 PHE H O 1
ATOM 3907 N N . THR E 2 55 ? -14.648 -42.508 72.350 1.00 69.13 55 THR H N 1
ATOM 3908 C CA . THR E 2 55 ? -15.182 -42.206 73.695 1.00 68.78 55 THR H CA 1
ATOM 3909 C C . THR E 2 55 ? -16.682 -42.526 73.779 1.00 74.10 55 THR H C 1
ATOM 3910 O O . THR E 2 55 ? -17.144 -43.176 74.722 1.00 75.11 55 THR H O 1
ATOM 3914 N N . MET E 2 56 ? -17.429 -42.069 72.762 1.00 70.70 56 MET H N 1
ATOM 3915 C CA . MET E 2 56 ? -18.857 -42.295 72.623 1.00 71.83 56 MET H CA 1
ATOM 3916 C C . MET E 2 56 ? -19.200 -43.754 72.494 1.00 76.95 56 MET H C 1
ATOM 3917 O O . MET E 2 56 ? -20.176 -44.168 73.095 1.00 77.37 56 MET H O 1
ATOM 3922 N N . LYS E 2 57 ? -18.377 -44.548 71.792 1.00 73.70 57 LYS H N 1
ATOM 3923 C CA . LYS E 2 57 ? -18.581 -45.991 71.652 1.00 74.84 57 LYS H CA 1
ATOM 3924 C C . LYS E 2 57 ? -18.148 -46.758 72.910 1.00 78.00 57 LYS H C 1
ATOM 3925 O O . LYS E 2 57 ? -18.819 -47.718 73.278 1.00 79.96 57 LYS H O 1
ATOM 3931 N N . LYS E 2 58 ? -17.060 -46.323 73.582 1.00 71.38 58 LYS H N 1
ATOM 3932 C CA . LYS E 2 58 ? -16.546 -46.918 74.825 1.00 70.57 58 LYS H CA 1
ATOM 3933 C C . LYS E 2 58 ? -17.640 -46.995 75.910 1.00 72.96 58 LYS H C 1
ATOM 3934 O O . LYS E 2 58 ? -17.840 -48.058 76.504 1.00 76.08 58 LYS H O 1
ATOM 3940 N N . PHE E 2 59 ? -18.355 -45.878 76.139 1.00 64.75 59 PHE H N 1
ATOM 3941 C CA . PHE E 2 59 ? -19.405 -45.787 77.148 1.00 63.72 59 PHE H CA 1
ATOM 3942 C C . PHE E 2 59 ? -20.823 -45.860 76.569 1.00 71.03 59 PHE H C 1
ATOM 3943 O O . PHE E 2 59 ? -21.778 -45.535 77.256 1.00 70.53 59 PHE H O 1
ATOM 3951 N N . ALA E 2 60 ? -20.963 -46.333 75.324 1.00 71.74 60 ALA H N 1
ATOM 3952 C CA . ALA E 2 60 ? -22.247 -46.454 74.611 1.00 74.42 60 ALA H CA 1
ATOM 3953 C C . ALA E 2 60 ? -23.339 -47.160 75.377 1.00 82.95 60 ALA H C 1
ATOM 3954 O O . ALA E 2 60 ? -24.498 -46.743 75.302 1.00 83.58 60 ALA H O 1
ATOM 3956 N N . ASP E 2 61 ? -22.980 -48.214 76.113 1.00 82.10 61 ASP H N 1
ATOM 3957 C CA . ASP E 2 61 ? -23.923 -49.006 76.908 1.00 84.90 61 ASP H CA 1
ATOM 3958 C C . ASP E 2 61 ? -23.710 -48.821 78.417 1.00 88.04 61 ASP H C 1
ATOM 3959 O O . ASP E 2 61 ? -24.089 -49.691 79.206 1.00 90.79 61 ASP H O 1
ATOM 3964 N N . SER E 2 62 ? -23.105 -47.688 78.817 1.00 79.92 62 SER H N 1
ATOM 3965 C CA . SER E 2 62 ? -22.835 -47.395 80.215 1.00 77.47 62 SER H CA 1
ATOM 3966 C C . SER E 2 62 ? -23.686 -46.225 80.692 1.00 78.65 62 SER H C 1
ATOM 3967 O O . SER E 2 62 ? -24.053 -45.354 79.894 1.00 77.29 62 SER H O 1
ATOM 3970 N N . TYR E 2 63 ? -24.001 -46.231 81.999 1.00 74.58 63 TYR H N 1
ATOM 3971 C CA A TYR E 2 63 ? -24.763 -45.185 82.665 0.60 73.78 63 TYR H CA 1
ATOM 3972 C CA B TYR E 2 63 ? -24.765 -45.165 82.653 0.40 73.36 63 TYR H CA 1
ATOM 3973 C C . TYR E 2 63 ? -23.777 -44.288 83.430 1.00 73.77 63 TYR H C 1
ATOM 3974 O O . TYR E 2 63 ? -24.062 -43.121 83.688 1.00 72.78 63 TYR H O 1
ATOM 3991 N N . VAL E 2 64 ? -22.615 -44.852 83.801 1.00 67.89 64 VAL H N 1
ATOM 3992 C CA . VAL E 2 64 ? -21.561 -44.153 84.523 1.00 66.17 64 VAL H CA 1
ATOM 3993 C C . VAL E 2 64 ? -20.251 -44.187 83.705 1.00 69.21 64 VAL H C 1
ATOM 3994 O O . VAL E 2 64 ? -19.966 -45.168 83.021 1.00 71.49 64 VAL H O 1
ATOM 3998 N N . ALA E 2 65 ? -19.490 -43.093 83.745 1.00 62.45 65 ALA H N 1
ATOM 3999 C CA . ALA E 2 65 ? -18.200 -42.958 83.076 1.00 60.97 65 ALA H CA 1
ATOM 4000 C C . ALA E 2 65 ? -17.222 -42.279 84.042 1.00 61.92 65 ALA H C 1
ATOM 4001 O O . ALA E 2 65 ? -17.615 -41.421 84.837 1.00 58.61 65 ALA H O 1
ATOM 4003 N N . PHE E 2 66 ? -15.954 -42.698 83.985 1.00 60.17 66 PHE H N 1
ATOM 4004 C CA . PHE E 2 66 ? -14.903 -42.145 84.826 1.00 59.99 66 PHE H CA 1
ATOM 4005 C C . PHE E 2 66 ? -13.792 -41.562 83.975 1.00 64.58 66 PHE H C 1
ATOM 4006 O O . PHE E 2 66 ? -13.330 -42.206 83.024 1.00 65.30 66 PHE H O 1
ATOM 4014 N N . PHE E 2 67 ? -13.366 -40.338 84.324 1.00 60.41 67 PHE H N 1
ATOM 4015 C CA . PHE E 2 67 ? -12.276 -39.629 83.653 1.00 60.43 67 PHE H CA 1
ATOM 4016 C C . PHE E 2 67 ? -11.387 -38.978 84.696 1.00 68.72 67 PHE H C 1
ATOM 4017 O O . PHE E 2 67 ? -11.879 -38.417 85.679 1.00 66.86 67 PHE H O 1
ATOM 4025 N N . ALA E 2 68 ? -10.077 -39.076 84.491 1.00 70.66 68 ALA H N 1
ATOM 4026 C CA . ALA E 2 68 ? -9.052 -38.466 85.333 1.00 73.21 68 ALA H CA 1
ATOM 4027 C C . ALA E 2 68 ? -7.802 -38.289 84.488 1.00 83.80 68 ALA H C 1
ATOM 4028 O O . ALA E 2 68 ? -7.686 -38.892 83.418 1.00 83.23 68 ALA H O 1
ATOM 4030 N N . ASN E 2 69 ? -6.893 -37.436 84.945 1.00 86.17 69 ASN H N 1
ATOM 4031 C CA . ASN E 2 69 ? -5.664 -37.154 84.229 1.00 89.50 69 ASN H CA 1
ATOM 4032 C C . ASN E 2 69 ? -4.487 -37.824 84.944 1.00 99.51 69 ASN H C 1
ATOM 4033 O O . ASN E 2 69 ? -4.175 -37.505 86.100 1.00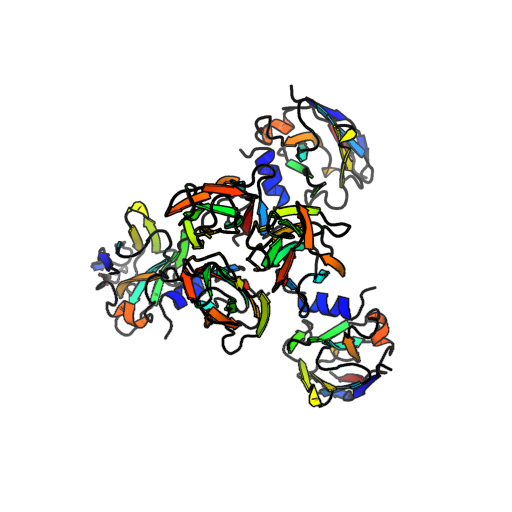 99.31 69 ASN H O 1
ATOM 4038 N N . LYS E 2 70 ? -3.895 -38.814 84.247 1.00 100.74 70 LYS H N 1
ATOM 4039 C CA . LYS E 2 70 ? -2.751 -39.661 84.635 1.00 103.79 70 LYS H CA 1
ATOM 4040 C C . LYS E 2 70 ? -1.558 -38.861 85.210 1.00 109.06 70 LYS H C 1
ATOM 4041 O O . LYS E 2 70 ? -1.027 -39.231 86.254 1.00 110.15 70 LYS H O 1
ATOM 4047 N N . GLY E 2 71 ? -1.155 -37.793 84.522 1.00 104.97 71 GLY H N 1
ATOM 4048 C CA . GLY E 2 71 ? -0.053 -36.942 84.945 1.00 106.12 71 GLY H CA 1
ATOM 4049 C C . GLY E 2 71 ? -0.550 -35.652 85.561 1.00 107.78 71 GLY H C 1
ATOM 4050 O O . GLY E 2 71 ? -1.392 -34.972 84.972 1.00 106.14 71 GLY H O 1
ATOM 4051 N N . SER E 2 72 ? -0.013 -35.326 86.755 1.00 103.85 72 SER H N 1
ATOM 4052 C CA . SER E 2 72 ? -0.273 -34.159 87.622 1.00 102.39 72 SER H CA 1
ATOM 4053 C C . SER E 2 72 ? -1.544 -34.325 88.470 1.00 100.91 72 SER H C 1
ATOM 4054 O O . SER E 2 72 ? -1.443 -34.347 89.702 1.00 102.05 72 SER H O 1
ATOM 4057 N N . GLY E 2 73 ? -2.697 -34.473 87.817 1.00 91.73 73 GLY H N 1
ATOM 4058 C CA . GLY E 2 73 ? -3.979 -34.686 88.481 1.00 88.04 73 GLY H CA 1
ATOM 4059 C C . GLY E 2 73 ? -4.712 -33.453 88.976 1.00 87.34 73 GLY H C 1
ATOM 4060 O O . GLY E 2 73 ? -5.750 -33.581 89.624 1.00 86.20 73 GLY H O 1
ATOM 4061 N N . ASN E 2 74 ? -4.203 -32.262 88.656 1.00 82.08 74 ASN H N 1
ATOM 4062 C CA . ASN E 2 74 ? -4.795 -30.987 89.059 1.00 80.65 74 ASN H CA 1
ATOM 4063 C C . ASN E 2 74 ? -5.970 -30.525 88.158 1.00 80.63 74 ASN H C 1
ATOM 4064 O O . ASN E 2 74 ? -6.811 -29.739 88.592 1.00 77.94 74 ASN H O 1
ATOM 4069 N N . THR E 2 75 ? -6.020 -31.028 86.921 1.00 76.98 75 THR H N 1
ATOM 4070 C CA . THR E 2 75 ? -7.005 -30.694 85.889 1.00 75.28 75 THR H CA 1
ATOM 4071 C C . THR E 2 75 ? -7.493 -31.964 85.194 1.00 77.25 75 THR H C 1
ATOM 4072 O O . THR E 2 75 ? -6.780 -32.965 85.188 1.00 78.53 75 THR H O 1
ATOM 4076 N N . VAL E 2 76 ? -8.703 -31.920 84.606 1.00 70.53 76 VAL H N 1
ATOM 4077 C CA . VAL E 2 76 ? -9.260 -33.008 83.799 1.00 68.52 76 VAL H CA 1
ATOM 4078 C C . VAL E 2 76 ? -9.939 -32.393 82.586 1.00 70.20 76 VAL H C 1
ATOM 4079 O O . VAL E 2 76 ? -10.734 -31.458 82.709 1.00 68.85 76 VAL H O 1
ATOM 4083 N N . THR E 2 77 ? -9.579 -32.915 81.414 1.00 65.97 77 THR H N 1
ATOM 4084 C CA . THR E 2 77 ? -10.137 -32.573 80.119 1.00 63.84 77 THR H CA 1
ATOM 4085 C C . THR E 2 77 ? -10.672 -33.885 79.547 1.00 64.37 77 THR H C 1
ATOM 4086 O O . THR E 2 77 ? -9.992 -34.917 79.642 1.00 63.44 77 THR H O 1
ATOM 4090 N N . PHE E 2 78 ? -11.917 -33.874 79.047 1.00 58.86 78 PHE H N 1
ATOM 4091 C CA . PHE E 2 78 ? -12.573 -35.074 78.516 1.00 58.10 78 PHE H CA 1
ATOM 4092 C C . PHE E 2 78 ? -13.736 -34.707 77.624 1.00 61.04 78 PHE H C 1
ATOM 4093 O O . PHE E 2 78 ? -14.224 -33.578 77.699 1.00 60.94 78 PHE H O 1
ATOM 4101 N N . THR E 2 79 ? -14.249 -35.696 76.868 1.00 57.47 79 THR H N 1
ATOM 4102 C CA . THR E 2 79 ? -15.425 -35.561 76.004 1.00 57.66 79 THR H CA 1
ATOM 4103 C C . THR E 2 79 ? -16.587 -36.339 76.639 1.00 60.38 79 THR H C 1
ATOM 4104 O O . THR E 2 79 ? -16.425 -37.522 76.965 1.00 59.71 79 THR H O 1
ATOM 4108 N N . ALA E 2 80 ? -17.745 -35.680 76.818 1.00 56.35 80 ALA H N 1
ATOM 4109 C CA . ALA E 2 80 ? -18.925 -36.328 77.391 1.00 56.92 80 ALA H CA 1
ATOM 4110 C C . ALA E 2 80 ? -19.450 -37.402 76.408 1.00 63.31 80 ALA H C 1
ATOM 4111 O O . ALA E 2 80 ? -19.728 -37.068 75.247 1.00 64.42 80 ALA H O 1
ATOM 4113 N N . PRO E 2 81 ? -19.534 -38.698 76.814 1.00 59.58 81 PRO H N 1
ATOM 4114 C CA . PRO E 2 81 ? -20.031 -39.729 75.874 1.00 60.31 81 PRO H CA 1
ATOM 4115 C C . PRO E 2 81 ? -21.519 -39.617 75.560 1.00 64.21 81 PRO H C 1
ATOM 4116 O O . PRO E 2 81 ? -21.994 -40.164 74.572 1.00 65.00 81 PRO H O 1
ATOM 4120 N N . TRP E 2 82 ? -22.251 -38.932 76.438 1.00 61.05 82 TRP H N 1
ATOM 4121 C CA . TRP E 2 82 ? -23.689 -38.685 76.377 1.00 62.37 82 TRP H CA 1
ATOM 4122 C C . TRP E 2 82 ? -24.031 -37.492 77.264 1.00 64.73 82 TRP H C 1
ATOM 4123 O O . TRP E 2 82 ? -23.177 -37.053 78.042 1.00 62.09 82 TRP H O 1
ATOM 4134 N N . ASP E 2 83 ? -25.271 -36.961 77.136 1.00 62.93 83 ASP H N 1
ATOM 4135 C CA . ASP E 2 83 ? -25.770 -35.864 77.962 1.00 63.08 83 ASP H CA 1
ATOM 4136 C C . ASP E 2 83 ? -25.764 -36.364 79.403 1.00 66.66 83 ASP H C 1
ATOM 4137 O O . ASP E 2 83 ? -26.251 -37.469 79.667 1.00 67.55 83 ASP H O 1
ATOM 4142 N N . CYS E 2 84 ? -25.138 -35.600 80.315 1.00 61.49 84 CYS H N 1
ATOM 4143 C CA . CYS E 2 84 ? -24.983 -36.046 81.689 1.00 60.80 84 CYS H CA 1
ATOM 4144 C C . CYS E 2 84 ? -24.877 -34.932 82.721 1.00 64.95 84 CYS H C 1
ATOM 4145 O O . CYS E 2 84 ? -24.965 -33.739 82.411 1.00 66.28 84 CYS H O 1
ATOM 4148 N N . THR E 2 85 ? -24.673 -35.372 83.967 1.00 60.38 85 THR H N 1
ATOM 4149 C CA . THR E 2 85 ? -24.407 -34.604 85.176 1.00 58.90 85 THR H CA 1
ATOM 4150 C C . THR E 2 85 ? -23.005 -35.063 85.591 1.00 60.98 85 THR H C 1
ATOM 4151 O O . THR E 2 85 ? -22.729 -36.269 85.594 1.00 60.22 85 THR H O 1
ATOM 4155 N N . ALA E 2 86 ? -22.117 -34.113 85.895 1.00 56.84 86 ALA H N 1
ATOM 4156 C CA . ALA E 2 86 ? -20.755 -34.430 86.313 1.00 56.28 86 ALA H CA 1
ATOM 4157 C C . ALA E 2 86 ? -20.591 -34.267 87.807 1.00 61.10 86 ALA H C 1
ATOM 4158 O O . ALA E 2 86 ? -21.074 -33.295 88.391 1.00 62.54 86 ALA H O 1
ATOM 4160 N N . GLU E 2 87 ? -19.905 -35.220 88.419 1.00 56.66 87 GLU H N 1
ATOM 4161 C CA . GLU E 2 87 ? -19.573 -35.194 89.827 1.00 56.38 87 GLU H CA 1
ATOM 4162 C C . GLU E 2 87 ? -18.050 -35.165 89.844 1.00 61.66 87 GLU H C 1
ATOM 4163 O O . GLU E 2 87 ? -17.391 -36.182 89.582 1.00 61.49 87 GLU H O 1
ATOM 4169 N N . VAL E 2 88 ? -17.497 -33.965 90.046 1.00 57.93 88 VAL H N 1
ATOM 4170 C CA . VAL E 2 88 ? -16.056 -33.736 90.022 1.00 56.23 88 VAL H CA 1
ATOM 4171 C C . VAL E 2 88 ? -15.501 -33.725 91.442 1.00 61.77 88 VAL H C 1
ATOM 4172 O O . VAL E 2 88 ? -15.943 -32.935 92.278 1.00 61.93 88 VAL H O 1
ATOM 4176 N N . GLU E 2 89 ? -14.553 -34.625 91.716 1.00 59.32 89 GLU H N 1
ATOM 4177 C CA . GLU E 2 89 ? -13.908 -34.739 93.023 1.00 60.02 89 GLU H CA 1
ATOM 4178 C C . GLU E 2 89 ? -12.436 -34.391 92.873 1.00 65.38 89 GLU H C 1
ATOM 4179 O O . GLU E 2 89 ? -11.731 -35.004 92.072 1.00 64.98 89 GLU H O 1
ATOM 4185 N N . LEU E 2 90 ? -11.975 -33.389 93.622 1.00 62.60 90 LEU H N 1
ATOM 4186 C CA . LEU E 2 90 ? -10.568 -33.015 93.612 1.00 62.25 90 LEU H CA 1
ATOM 4187 C C . LEU E 2 90 ? -9.928 -33.344 94.955 1.00 68.77 90 LEU H C 1
ATOM 4188 O O . LEU E 2 90 ? -10.139 -32.655 95.961 1.00 68.61 90 LEU H O 1
ATOM 4193 N N . PHE E 2 91 ? -9.177 -34.443 94.961 1.00 67.04 91 PHE H N 1
ATOM 4194 C CA . PHE E 2 91 ? -8.392 -34.892 96.102 1.00 68.85 91 PHE H CA 1
ATOM 4195 C C . PHE E 2 91 ? -7.177 -33.983 96.081 1.00 74.23 91 PHE H C 1
ATOM 4196 O O . PHE E 2 91 ? -6.567 -33.785 95.019 1.00 72.93 91 PHE H O 1
ATOM 4204 N N . TYR E 2 92 ? -6.909 -33.326 97.214 1.00 71.36 92 TYR H N 1
ATOM 4205 C CA . TYR E 2 92 ? -5.849 -32.331 97.286 1.00 72.28 92 TYR H CA 1
ATOM 4206 C C . TYR E 2 92 ? -5.240 -32.299 98.660 1.00 78.06 92 TYR H C 1
ATOM 4207 O O . TYR E 2 92 ? -5.939 -32.507 99.653 1.00 78.96 92 TYR H O 1
ATOM 4216 N N . HIS E 2 93 ? -3.939 -32.022 98.723 1.00 75.56 93 HIS H N 1
ATOM 4217 C CA . HIS E 2 93 ? -3.201 -31.898 99.984 1.00 76.96 93 HIS H CA 1
ATOM 4218 C C . HIS E 2 93 ? -2.362 -30.642 99.865 1.00 84.10 93 HIS H C 1
ATOM 4219 O O . HIS E 2 93 ? -1.816 -30.382 98.795 1.00 84.32 93 HIS H O 1
ATOM 4226 N N . GLY E 2 94 ? -2.314 -29.847 100.925 1.00 82.89 94 GLY H N 1
ATOM 4227 C CA . GLY E 2 94 ? -1.540 -28.612 100.919 1.00 85.36 94 GLY H CA 1
ATOM 4228 C C . GLY E 2 94 ? -1.554 -27.812 102.203 1.00 91.72 94 GLY H C 1
ATOM 4229 O O . GLY E 2 94 ? -2.123 -28.235 103.215 1.00 90.67 94 GLY H O 1
ATOM 4230 N N . TRP E 2 95 ? -0.900 -26.645 102.159 1.00 90.89 95 TRP H N 1
ATOM 4231 C CA . TRP E 2 95 ? -0.845 -25.697 103.267 1.00 92.91 95 TRP H CA 1
ATOM 4232 C C . TRP E 2 95 ? -0.985 -24.304 102.684 1.00 97.85 95 TRP H C 1
ATOM 4233 O O . TRP E 2 95 ? -0.622 -24.107 101.529 1.00 97.52 95 TRP H O 1
ATOM 4244 N N . GLY E 2 96 ? -1.530 -23.370 103.460 1.00 95.68 96 GLY H N 1
ATOM 4245 C CA . GLY E 2 96 ? -1.681 -21.981 103.034 1.00 96.58 96 GLY H CA 1
ATOM 4246 C C . GLY E 2 96 ? -0.353 -21.246 103.073 1.00 104.49 96 GLY H C 1
ATOM 4247 O O . GLY E 2 96 ? 0.547 -21.652 103.815 1.00 106.46 96 GLY H O 1
ATOM 4248 N N . TYR E 2 97 ? -0.217 -20.158 102.285 1.00 102.33 97 TYR H N 1
ATOM 4249 C CA . TYR E 2 97 ? 1.004 -19.343 102.217 1.00 106.61 97 TYR H CA 1
ATOM 4250 C C . TYR E 2 97 ? 1.412 -18.881 103.631 1.00 113.37 97 TYR H C 1
ATOM 4251 O O . TYR E 2 97 ? 0.633 -18.187 104.288 1.00 112.11 97 TYR H O 1
ATOM 4260 N N . SER E 2 98 ? 2.621 -19.317 104.097 1.00 113.16 98 SER H N 1
ATOM 4261 C CA . SER E 2 98 ? 3.223 -19.060 105.423 1.00 116.28 98 SER H CA 1
ATOM 4262 C C . SER E 2 98 ? 2.287 -19.497 106.561 1.00 117.72 98 SER H C 1
ATOM 4263 O O . SER E 2 98 ? 2.094 -18.770 107.543 1.00 119.17 98 SER H O 1
ATOM 4266 N N . GLY E 2 99 ? 1.711 -20.690 106.404 1.00 110.36 99 GLY H N 1
ATOM 4267 C CA . GLY E 2 99 ? 0.702 -21.229 107.308 1.00 107.53 99 GLY H CA 1
ATOM 4268 C C . GLY E 2 99 ? -0.594 -20.511 106.994 1.00 108.91 99 GLY H C 1
ATOM 4269 O O . GLY E 2 99 ? -0.721 -19.907 105.927 1.00 109.25 99 GLY H O 1
ATOM 4270 N N . GLY E 2 100 ? -1.550 -20.542 107.898 1.00 102.69 100 GLY H N 1
ATOM 4271 C CA . GLY E 2 100 ? -2.798 -19.826 107.662 1.00 99.96 100 GLY H CA 1
ATOM 4272 C C . GLY E 2 100 ? -3.747 -20.395 106.619 1.00 98.05 100 GLY H C 1
ATOM 4273 O O . GLY E 2 100 ? -3.441 -21.370 105.917 1.00 94.76 100 GLY H O 1
ATOM 4274 N N . GLU E 2 101 ? -4.914 -19.731 106.520 1.00 92.43 101 GLU H N 1
ATOM 4275 C CA . GLU E 2 101 ? -6.087 -20.069 105.713 1.00 87.50 101 GLU H CA 1
ATOM 4276 C C . GLU E 2 101 ? -5.851 -20.178 104.214 1.00 89.12 101 GLU H C 1
ATOM 4277 O O . GLU E 2 101 ? -5.134 -19.372 103.615 1.00 91.62 101 GLU H O 1
ATOM 4283 N N . TRP E 2 102 ? -6.509 -21.178 103.618 1.00 80.60 102 TRP H N 1
ATOM 4284 C CA . TRP E 2 102 ? -6.545 -21.482 102.195 1.00 77.74 102 TRP H CA 1
ATOM 4285 C C . TRP E 2 102 ? -7.797 -22.317 101.917 1.00 77.26 102 TRP H C 1
ATOM 4286 O O . TRP E 2 102 ? -7.991 -23.367 102.527 1.00 75.89 102 TRP H O 1
ATOM 4297 N N . GLU E 2 103 ? -8.667 -21.809 101.031 1.00 71.29 103 GLU H N 1
ATOM 4298 C CA . GLU E 2 103 ? -9.910 -22.450 100.622 1.00 67.48 103 GLU H CA 1
ATOM 4299 C C . GLU E 2 103 ? -9.874 -22.652 99.101 1.00 69.82 103 GLU H C 1
ATOM 4300 O O . GLU E 2 103 ? -9.572 -21.717 98.359 1.00 69.35 103 GLU H O 1
ATOM 4306 N N . ILE E 2 104 ? -10.156 -23.887 98.653 1.00 64.97 104 ILE H N 1
ATOM 4307 C CA . ILE E 2 104 ? -10.148 -24.272 97.237 1.00 63.34 104 ILE H CA 1
ATOM 4308 C C . ILE E 2 104 ? -11.503 -24.788 96.771 1.00 67.20 104 ILE H C 1
ATOM 4309 O O . ILE E 2 104 ? -12.286 -25.282 97.574 1.00 66.76 104 ILE H O 1
ATOM 4314 N N . GLY E 2 105 ? -11.739 -24.691 95.471 1.00 64.50 105 GLY H N 1
ATOM 4315 C CA . GLY E 2 105 ? -12.938 -25.181 94.809 1.00 63.74 105 GLY H CA 1
ATOM 4316 C C . GLY E 2 105 ? -12.606 -25.668 93.409 1.00 69.01 105 GLY H C 1
ATOM 4317 O O . GLY E 2 105 ? -11.427 -25.787 93.045 1.00 68.56 105 GLY H O 1
ATOM 4318 N N . ILE E 2 106 ? -13.647 -25.940 92.603 1.00 65.34 106 ILE H N 1
ATOM 4319 C CA . ILE E 2 106 ? -13.477 -26.385 91.218 1.00 64.25 106 ILE H CA 1
ATOM 4320 C C . ILE E 2 106 ? -14.075 -25.319 90.284 1.00 68.15 106 ILE H C 1
ATOM 4321 O O . ILE E 2 106 ? -14.996 -24.585 90.679 1.00 68.06 106 ILE H O 1
ATOM 4326 N N . THR E 2 107 ? -13.506 -25.198 89.076 1.00 64.19 107 THR H N 1
ATOM 4327 C CA . THR E 2 107 ? -13.944 -24.228 88.071 1.00 63.97 107 THR H CA 1
ATOM 4328 C C . THR E 2 107 ? -15.250 -24.665 87.382 1.00 67.02 107 THR H C 1
ATOM 4329 O O . THR E 2 107 ? -15.594 -25.844 87.414 1.00 65.20 107 THR H O 1
ATOM 4333 N N . THR E 2 108 ? -15.974 -23.712 86.776 1.00 64.43 108 THR H N 1
ATOM 4334 C CA . THR E 2 108 ? -17.208 -23.992 86.048 1.00 64.03 108 THR H CA 1
ATOM 4335 C C . THR E 2 108 ? -16.965 -23.722 84.552 1.00 69.56 108 THR H C 1
ATOM 4336 O O . THR E 2 108 ? -16.895 -22.548 84.163 1.00 71.77 108 THR H O 1
ATOM 4340 N N . PRO E 2 109 ? -16.800 -24.776 83.706 1.00 63.61 109 PRO H N 1
ATOM 4341 C CA . PRO E 2 109 ? -16.608 -24.544 82.260 1.00 63.34 109 PRO H CA 1
ATOM 4342 C C . PRO E 2 109 ? -17.861 -23.957 81.609 1.00 66.31 109 PRO H C 1
ATOM 4343 O O . PRO E 2 109 ? -18.970 -24.176 82.096 1.00 66.97 109 PRO H O 1
ATOM 4347 N N . SER E 2 110 ? -17.683 -23.209 80.519 1.00 61.98 110 SER H N 1
ATOM 4348 C CA . SER E 2 110 ? -18.788 -22.568 79.820 1.00 62.04 110 SER H CA 1
ATOM 4349 C C . SER E 2 110 ? -19.887 -23.544 79.399 1.00 62.80 110 SER H C 1
ATOM 4350 O O . SER E 2 110 ? -19.599 -24.625 78.906 1.00 61.97 110 SER H O 1
ATOM 4353 N N . GLY E 2 111 ? -21.128 -23.173 79.652 1.00 58.91 111 GLY H N 1
ATOM 4354 C CA . GLY E 2 111 ? -22.279 -23.998 79.311 1.00 58.88 111 GLY H CA 1
ATOM 4355 C C . GLY E 2 111 ? -22.797 -24.859 80.444 1.00 63.25 111 GLY H C 1
ATOM 4356 O O . GLY E 2 111 ? -23.909 -25.391 80.363 1.00 64.91 111 GLY H O 1
ATOM 4357 N N . LEU E 2 112 ? -21.988 -24.997 81.510 1.00 57.46 112 LEU H N 1
ATOM 4358 C CA . LEU E 2 112 ? -22.331 -25.809 82.665 1.00 55.83 112 LEU H CA 1
ATOM 4359 C C . LEU E 2 112 ? -22.808 -24.964 83.839 1.00 63.15 112 LEU H C 1
ATOM 4360 O O . LEU E 2 112 ? -22.522 -23.762 83.917 1.00 65.29 112 LEU H O 1
ATOM 4365 N N . THR E 2 113 ? -23.547 -25.606 84.743 1.00 58.42 113 THR H N 1
ATOM 4366 C CA . THR E 2 113 ? -24.092 -24.988 85.925 1.00 59.51 113 THR H CA 1
ATOM 4367 C C . THR E 2 113 ? -23.550 -25.739 87.125 1.00 65.45 113 THR H C 1
ATOM 4368 O O . THR E 2 113 ? -23.757 -26.951 87.236 1.00 65.66 113 THR H O 1
ATOM 4372 N N . GLN E 2 114 ? -22.834 -25.034 88.017 1.00 62.31 114 GLN H N 1
ATOM 4373 C CA . GLN E 2 114 ? -22.306 -25.675 89.210 1.00 61.11 114 GLN H CA 1
ATOM 4374 C C . GLN E 2 114 ? -23.438 -25.716 90.227 1.00 67.61 114 GLN H C 1
ATOM 4375 O O . GLN E 2 114 ? -23.685 -24.736 90.948 1.00 68.70 114 GLN H O 1
ATOM 4381 N N . ILE E 2 115 ? -24.172 -26.839 90.221 1.00 64.18 115 ILE H N 1
ATOM 4382 C CA . ILE E 2 115 ? -25.328 -27.054 91.078 1.00 64.75 115 ILE H CA 1
ATOM 4383 C C . ILE E 2 115 ? -24.940 -26.932 92.545 1.00 67.84 115 ILE H C 1
ATOM 4384 O O . ILE E 2 115 ? -25.555 -26.150 93.276 1.00 69.59 115 ILE H O 1
ATOM 4389 N N . TYR E 2 116 ? -23.900 -27.667 92.960 1.00 61.57 116 TYR H N 1
ATOM 4390 C CA . TYR E 2 116 ? -23.416 -27.657 94.332 1.00 59.74 116 TYR H CA 1
ATOM 4391 C C . TYR E 2 116 ? -21.886 -27.666 94.371 1.00 63.04 116 TYR H C 1
ATOM 4392 O O . TYR E 2 116 ? -21.239 -28.129 93.432 1.00 61.67 116 TYR H O 1
ATOM 4401 N N . GLU E 2 117 ? -21.309 -27.114 95.441 1.00 60.64 117 GLU H N 1
ATOM 4402 C CA . GLU E 2 117 ? -19.858 -27.069 95.625 1.00 59.75 117 GLU H CA 1
ATOM 4403 C C . GLU E 2 117 ? -19.502 -27.168 97.096 1.00 62.85 117 GLU H C 1
ATOM 4404 O O . GLU E 2 117 ? -19.963 -26.359 97.911 1.00 64.33 117 GLU H O 1
ATOM 4410 N N . ALA E 2 118 ? -18.684 -28.170 97.417 1.00 56.92 118 ALA H N 1
ATOM 4411 C CA . ALA E 2 118 ? -18.152 -28.435 98.738 1.00 56.36 118 ALA H CA 1
ATOM 4412 C C . ALA E 2 118 ? -16.687 -28.066 98.659 1.00 58.36 118 ALA H C 1
ATOM 4413 O O . ALA E 2 118 ? -15.889 -28.831 98.118 1.00 57.96 118 ALA H O 1
ATOM 4415 N N . THR E 2 119 ? -16.348 -26.858 99.119 1.00 55.04 119 THR H N 1
ATOM 4416 C CA . THR E 2 119 ? -14.981 -26.328 99.101 1.00 55.70 119 THR H CA 1
ATOM 4417 C C . THR E 2 119 ? -14.069 -27.030 100.115 1.00 63.16 119 THR H C 1
ATOM 4418 O O . THR E 2 119 ? -14.531 -27.488 101.164 1.00 64.46 119 THR H O 1
ATOM 4422 N N . GLY E 2 120 ? -12.788 -27.112 99.777 1.00 60.67 120 GLY H N 1
ATOM 4423 C CA . GLY E 2 120 ? -11.758 -27.698 100.627 1.00 61.31 120 GLY H CA 1
ATOM 4424 C C . GLY E 2 120 ? -11.039 -26.604 101.381 1.00 66.52 120 GLY H C 1
ATOM 4425 O O . GLY E 2 120 ? -10.805 -25.532 100.819 1.00 67.36 120 GLY H O 1
ATOM 4426 N N . TYR E 2 121 ? -10.683 -26.851 102.642 1.00 63.70 121 TYR H N 1
ATOM 4427 C CA . TYR E 2 121 ? -10.038 -25.846 103.489 1.00 66.44 121 TYR H CA 1
ATOM 4428 C C . TYR E 2 121 ? -8.944 -26.420 104.388 1.00 72.88 121 TYR H C 1
ATOM 4429 O O . TYR E 2 121 ? -9.057 -27.546 104.872 1.00 72.27 121 TYR H O 1
ATOM 4438 N N . THR E 2 122 ? -7.898 -25.615 104.632 1.00 72.82 122 THR H N 1
ATOM 4439 C CA . THR E 2 122 ? -6.791 -25.944 105.537 1.00 75.39 122 THR H CA 1
ATOM 4440 C C . THR E 2 122 ? -6.281 -24.671 106.221 1.00 82.57 122 THR H C 1
ATOM 4441 O O . THR E 2 122 ? -6.423 -23.573 105.677 1.00 82.96 122 THR H O 1
ATOM 4445 N N . ASN E 2 123 ? -5.688 -24.825 107.408 1.00 81.55 123 ASN H N 1
ATOM 4446 C CA . ASN E 2 123 ? -5.180 -23.701 108.193 1.00 84.64 123 ASN H CA 1
ATOM 4447 C C . ASN E 2 123 ? -3.927 -24.113 108.959 1.00 93.03 123 ASN H C 1
ATOM 4448 O O . ASN E 2 123 ? -3.911 -25.181 109.574 1.00 92.98 123 ASN H O 1
ATOM 4453 N N . GLY E 2 124 ? -2.899 -23.267 108.913 1.00 93.38 124 GLY H N 1
ATOM 4454 C CA . GLY E 2 124 ? -1.625 -23.488 109.598 1.00 96.67 124 GLY H CA 1
ATOM 4455 C C . GLY E 2 124 ? -0.735 -24.531 108.951 1.00 101.54 124 GLY H C 1
ATOM 4456 O O . GLY E 2 124 ? -0.727 -24.664 107.720 1.00 100.86 124 GLY H O 1
ATOM 4457 N N . HIS E 2 125 ? 0.005 -25.298 109.794 1.00 99.46 125 HIS H N 1
ATOM 4458 C CA . HIS E 2 125 ? 0.943 -26.378 109.433 1.00 100.36 125 HIS H CA 1
ATOM 4459 C C . HIS E 2 125 ? 1.836 -26.038 108.212 1.00 105.03 125 HIS H C 1
ATOM 4460 O O . HIS E 2 125 ? 1.941 -26.829 107.269 1.00 102.73 125 HIS H O 1
ATOM 4467 N N . ASP E 2 126 ? 2.498 -24.859 108.254 1.00 104.02 126 ASP H N 1
ATOM 4468 C CA . ASP E 2 126 ? 3.368 -24.383 107.180 1.00 104.83 126 ASP H CA 1
ATOM 4469 C C . ASP E 2 126 ? 4.405 -25.425 106.762 1.00 109.20 126 ASP H C 1
ATOM 4470 O O . ASP E 2 126 ? 4.983 -26.101 107.614 1.00 110.60 126 ASP H O 1
ATOM 4475 N N . ASN E 2 127 ? 4.566 -25.592 105.435 1.00 104.24 127 ASN H N 1
ATOM 4476 C CA . ASN E 2 127 ? 5.483 -26.504 104.734 1.00 104.91 127 ASN H CA 1
ATOM 4477 C C . ASN E 2 127 ? 5.157 -28.003 104.943 1.00 106.05 127 ASN H C 1
ATOM 4478 O O . ASN E 2 127 ? 5.989 -28.860 104.637 1.00 106.48 127 ASN H O 1
ATOM 4483 N N . GLN E 2 128 ? 3.917 -28.309 105.383 1.00 99.22 128 GLN H N 1
ATOM 4484 C CA . GLN E 2 128 ? 3.406 -29.672 105.585 1.00 96.34 128 GLN H CA 1
ATOM 4485 C C . GLN E 2 128 ? 2.067 -29.773 104.864 1.00 95.74 128 GLN H C 1
ATOM 4486 O O . GLN E 2 128 ? 1.165 -29.000 105.171 1.00 93.87 128 GLN H O 1
ATOM 4492 N N . ALA E 2 129 ? 1.940 -30.660 103.868 1.00 90.65 129 ALA H N 1
ATOM 4493 C CA . ALA E 2 129 ? 0.659 -30.766 103.146 1.00 86.08 129 ALA H CA 1
ATOM 4494 C C . ALA E 2 129 ? -0.329 -31.659 103.881 1.00 86.79 129 ALA H C 1
ATOM 4495 O O . ALA E 2 129 ? 0.016 -32.766 104.297 1.00 87.66 129 ALA H O 1
ATOM 4497 N N . ILE E 2 130 ? -1.549 -31.158 104.066 1.00 80.35 130 ILE H N 1
ATOM 4498 C CA . ILE E 2 130 ? -2.640 -31.864 104.739 1.00 78.38 130 ILE H CA 1
ATOM 4499 C C . ILE E 2 130 ? -3.833 -31.962 103.792 1.00 78.22 130 ILE H C 1
ATOM 4500 O O . ILE E 2 130 ? -4.071 -31.034 103.017 1.00 75.43 130 ILE H O 1
ATOM 4505 N N . SER E 2 131 ? -4.571 -33.089 103.856 1.00 75.56 131 SER H N 1
ATOM 4506 C CA . SER E 2 131 ? -5.767 -33.356 103.047 1.00 73.42 131 SER H CA 1
ATOM 4507 C C . SER E 2 131 ? -6.779 -32.204 103.150 1.00 75.54 131 SER H C 1
ATOM 4508 O O . SER E 2 131 ? -7.089 -31.737 104.251 1.00 74.74 131 SER H O 1
ATOM 4511 N N . MET E 2 132 ? -7.216 -31.701 101.985 1.00 71.00 132 MET H N 1
ATOM 4512 C CA . MET E 2 132 ? -8.193 -30.616 101.854 1.00 70.01 132 MET H CA 1
ATOM 4513 C C . MET E 2 132 ? -9.050 -30.845 100.585 1.00 74.56 132 MET H C 1
ATOM 4514 O O . MET E 2 132 ? -9.064 -30.001 99.681 1.00 74.55 132 MET H O 1
ATOM 4519 N N . PRO E 2 133 ? -9.751 -31.999 100.475 1.00 71.23 133 PRO H N 1
ATOM 4520 C CA . PRO E 2 133 ? -10.510 -32.270 99.243 1.00 69.34 133 PRO H CA 1
ATOM 4521 C C . PRO E 2 133 ? -11.685 -31.356 99.002 1.00 69.95 133 PRO H C 1
ATOM 4522 O O . PRO E 2 133 ? -12.342 -30.907 99.934 1.00 70.84 133 PRO H O 1
ATOM 4526 N N . THR E 2 134 ? -11.930 -31.085 97.738 1.00 64.11 134 THR H N 1
ATOM 4527 C CA . THR E 2 134 ? -13.056 -30.292 97.269 1.00 62.15 134 THR H CA 1
ATOM 4528 C C . THR E 2 134 ? -13.873 -31.132 96.285 1.00 64.84 134 THR H C 1
ATOM 4529 O O . THR E 2 134 ? -13.356 -32.084 95.683 1.00 64.77 134 THR H O 1
ATOM 4533 N N . LYS E 2 135 ? -15.151 -30.814 96.153 1.00 59.67 135 LYS H N 1
ATOM 4534 C CA . LYS E 2 135 ? -16.045 -31.562 95.286 1.00 57.69 135 LYS H CA 1
ATOM 4535 C C . LYS E 2 135 ? -17.117 -30.625 94.766 1.00 61.16 135 LYS H C 1
ATOM 4536 O O . LYS E 2 135 ? -17.547 -29.734 95.493 1.00 62.93 135 LYS H O 1
ATOM 4542 N N . ALA E 2 136 ? -17.546 -30.819 93.518 1.00 54.33 136 ALA H N 1
ATOM 4543 C CA . ALA E 2 136 ? -18.600 -30.016 92.945 1.00 52.66 136 ALA H CA 1
ATOM 4544 C C . ALA E 2 136 ? -19.444 -30.835 91.976 1.00 55.19 136 ALA H C 1
ATOM 4545 O O . ALA E 2 136 ? -18.944 -31.797 91.381 1.00 53.42 136 ALA H O 1
ATOM 4547 N N . ILE E 2 137 ? -20.731 -30.494 91.852 1.00 52.89 137 ILE H N 1
ATOM 4548 C CA . ILE E 2 137 ? -21.673 -31.166 90.952 1.00 52.54 137 ILE H CA 1
ATOM 4549 C C . ILE E 2 137 ? -22.100 -30.174 89.872 1.00 57.69 137 ILE H C 1
ATOM 4550 O O . ILE E 2 137 ? -22.358 -28.999 90.167 1.00 58.18 137 ILE H O 1
ATOM 4555 N N . TYR E 2 138 ? -22.085 -30.645 88.609 1.00 54.23 138 TYR H N 1
ATOM 4556 C CA . TYR E 2 138 ? -22.404 -29.850 87.431 1.00 53.76 138 TYR H CA 1
ATOM 4557 C C . TYR E 2 138 ? -23.480 -30.480 86.602 1.00 59.11 138 TYR H C 1
ATOM 4558 O O . TYR E 2 138 ? -23.469 -31.686 86.392 1.00 59.15 138 TYR H O 1
ATOM 4567 N N . SER E 2 139 ? -24.384 -29.656 86.093 1.00 57.80 139 SER H N 1
ATOM 4568 C CA . SER E 2 139 ? -25.429 -30.082 85.173 1.00 59.17 139 SER H CA 1
ATOM 4569 C C . SER E 2 139 ? -25.176 -29.423 83.800 1.00 63.94 139 SER H C 1
ATOM 4570 O O . SER E 2 139 ? -24.432 -28.436 83.709 1.00 62.57 139 SER H O 1
ATOM 4573 N N . GLY E 2 140 ? -25.810 -29.972 82.761 1.00 62.19 140 GLY H N 1
ATOM 4574 C CA . GLY E 2 140 ? -25.754 -29.419 81.411 1.00 61.57 140 GLY H CA 1
ATOM 4575 C C . GLY E 2 140 ? -24.665 -29.898 80.483 1.00 62.99 140 GLY H C 1
ATOM 4576 O O . GLY E 2 140 ? -24.439 -29.255 79.449 1.00 65.35 140 GLY H O 1
ATOM 4577 N N . LEU E 2 141 ? -23.987 -31.019 80.822 1.00 54.69 141 LEU H N 1
ATOM 4578 C CA . LEU E 2 141 ? -22.949 -31.605 79.955 1.00 52.44 141 LEU H CA 1
ATOM 4579 C C . LEU E 2 141 ? -23.631 -32.247 78.755 1.00 58.13 141 LEU H C 1
ATOM 4580 O O . LEU E 2 141 ? -24.686 -32.876 78.907 1.00 60.56 141 LEU H O 1
ATOM 4585 N N . LYS E 2 142 ? -23.080 -32.017 77.559 1.00 53.07 142 LYS H N 1
ATOM 4586 C CA . LYS E 2 142 ? -23.677 -32.490 76.310 1.00 53.06 142 LYS H CA 1
ATOM 4587 C C . LYS E 2 142 ? -22.814 -33.511 75.566 1.00 58.95 142 LYS H C 1
ATOM 4588 O O . LYS E 2 142 ? -21.585 -33.391 75.528 1.00 57.52 142 LYS H O 1
ATOM 4594 N N . LYS E 2 143 ? -23.482 -34.510 74.962 1.00 57.35 143 LYS H N 1
ATOM 4595 C CA . LYS E 2 143 ? -22.874 -35.570 74.165 1.00 56.95 143 LYS H CA 1
ATOM 4596 C C . LYS E 2 143 ? -21.902 -34.968 73.141 1.00 60.57 143 LYS H C 1
ATOM 4597 O O . LYS E 2 143 ? -22.254 -34.014 72.434 1.00 60.66 143 LYS H O 1
ATOM 4603 N N . GLY E 2 144 ? -20.690 -35.517 73.104 1.00 55.60 144 GLY H N 1
ATOM 4604 C CA . GLY E 2 144 ? -19.648 -35.109 72.179 1.00 54.91 144 GLY H CA 1
ATOM 4605 C C . GLY E 2 144 ? -18.886 -33.849 72.527 1.00 59.28 144 GLY H C 1
ATOM 4606 O O . GLY E 2 144 ? -17.897 -33.546 71.854 1.00 59.72 144 GLY H O 1
ATOM 4607 N N . LEU E 2 145 ? -19.321 -33.095 73.558 1.00 56.28 145 LEU H N 1
ATOM 4608 C CA . LEU E 2 145 ? -18.634 -31.858 73.930 1.00 56.53 145 LEU H CA 1
ATOM 4609 C C . LEU E 2 145 ? -17.471 -32.087 74.881 1.00 60.62 145 LEU H C 1
ATOM 4610 O O . LEU E 2 145 ? -17.524 -32.984 75.718 1.00 60.93 145 LEU H O 1
ATOM 4615 N N . GLN E 2 146 ? -16.396 -31.291 74.714 1.00 56.32 146 GLN H N 1
ATOM 4616 C CA . GLN E 2 146 ? -15.200 -31.385 75.543 1.00 54.65 146 GLN H CA 1
ATOM 4617 C C . GLN E 2 146 ? -15.272 -30.381 76.678 1.00 58.37 146 GLN H C 1
ATOM 4618 O O . GLN E 2 146 ? -15.621 -29.220 76.445 1.00 59.44 146 GLN H O 1
ATOM 4624 N N . TYR E 2 147 ? -14.941 -30.826 77.901 1.00 52.97 147 TYR H N 1
ATOM 4625 C CA . TYR E 2 147 ? -14.962 -29.982 79.093 1.00 52.46 147 TYR H CA 1
ATOM 4626 C C . TYR E 2 147 ? -13.630 -30.016 79.843 1.00 57.40 147 TYR H C 1
ATOM 4627 O O . TYR E 2 147 ? -12.949 -31.038 79.837 1.00 56.96 147 TYR H O 1
ATOM 4636 N N . THR E 2 148 ? -13.264 -28.899 80.476 1.00 55.34 148 THR H N 1
ATOM 4637 C CA . THR E 2 148 ? -12.035 -28.794 81.260 1.00 56.48 148 THR H CA 1
ATOM 4638 C C . THR E 2 148 ? -12.324 -28.235 82.644 1.00 61.65 148 THR H C 1
ATOM 4639 O O . THR E 2 148 ? -12.839 -27.121 82.768 1.00 62.11 148 THR H O 1
ATOM 4643 N N . PHE E 2 149 ? -11.977 -29.005 83.679 1.00 58.86 149 PHE H N 1
ATOM 4644 C CA . PHE E 2 149 ? -12.151 -28.602 85.076 1.00 59.22 149 PHE H CA 1
ATOM 4645 C C . PHE E 2 149 ? -10.793 -28.386 85.720 1.00 67.68 149 PHE H C 1
ATOM 4646 O O . PHE E 2 149 ? -9.884 -29.191 85.510 1.00 68.37 149 PHE H O 1
ATOM 4654 N N . ASP E 2 150 ? -10.656 -27.308 86.504 1.00 66.64 150 ASP H N 1
ATOM 4655 C CA . ASP E 2 150 ? -9.422 -26.982 87.219 1.00 68.21 150 ASP H CA 1
ATOM 4656 C C . ASP E 2 150 ? -9.738 -26.667 88.683 1.00 72.67 150 ASP H C 1
ATOM 4657 O O . ASP E 2 150 ? -10.903 -26.504 89.045 1.00 71.32 150 ASP H O 1
ATOM 4662 N N . ILE E 2 151 ? -8.681 -26.549 89.507 1.00 71.22 151 ILE H N 1
ATOM 4663 C CA . ILE E 2 151 ? -8.724 -26.088 90.895 1.00 72.36 151 ILE H CA 1
ATOM 4664 C C . ILE E 2 151 ? -8.878 -24.567 90.820 1.00 75.87 151 ILE H C 1
ATOM 4665 O O . ILE E 2 151 ? -8.333 -23.929 89.909 1.00 76.55 151 ILE H O 1
ATOM 4670 N N . ARG E 2 152 ? -9.610 -23.997 91.773 1.00 71.12 152 ARG H N 1
ATOM 4671 C CA . ARG E 2 152 ? -9.770 -22.559 91.890 1.00 71.54 152 ARG H CA 1
ATOM 4672 C C . ARG E 2 152 ? -9.510 -22.178 93.344 1.00 76.58 152 ARG H C 1
ATOM 4673 O O . ARG E 2 152 ? -9.782 -22.975 94.251 1.00 74.41 152 ARG H O 1
ATOM 4681 N N . ASP E 2 153 ? -8.943 -20.986 93.562 1.00 75.18 153 ASP H N 1
ATOM 4682 C CA . ASP E 2 153 ? -8.714 -20.508 94.916 1.00 76.19 153 ASP H CA 1
ATOM 4683 C C . ASP E 2 153 ? -9.961 -19.720 95.301 1.00 80.69 153 ASP H C 1
ATOM 4684 O O . ASP E 2 153 ? -10.318 -18.759 94.617 1.00 82.33 153 ASP H O 1
ATOM 4689 N N . ALA E 2 154 ? -10.685 -20.202 96.314 1.00 75.79 154 ALA H N 1
ATOM 4690 C CA . ALA E 2 154 ? -11.919 -19.590 96.799 1.00 75.84 154 ALA H CA 1
ATOM 4691 C C . ALA E 2 154 ? -11.617 -18.468 97.794 1.00 82.45 154 ALA H C 1
ATOM 4692 O O . ALA E 2 154 ? -12.187 -17.384 97.677 1.00 83.85 154 ALA H O 1
ATOM 4694 N N . ASN E 2 155 ? -10.709 -18.728 98.757 1.00 80.43 155 ASN H N 1
ATOM 4695 C CA . ASN E 2 155 ? -10.247 -17.801 99.795 1.00 83.36 155 ASN H CA 1
ATOM 4696 C C . ASN E 2 155 ? -8.784 -18.102 100.125 1.00 88.02 155 ASN H C 1
ATOM 4697 O O . ASN E 2 155 ? -8.322 -19.230 99.934 1.00 85.72 155 ASN H O 1
ATOM 4702 N N . GLY E 2 156 ? -8.076 -17.097 100.621 1.00 88.03 156 GLY H N 1
ATOM 4703 C CA . GLY E 2 156 ? -6.675 -17.222 101.001 1.00 90.59 156 GLY H CA 1
ATOM 4704 C C . GLY E 2 156 ? -5.707 -17.457 99.856 1.00 96.88 156 GLY H C 1
ATOM 4705 O O . GLY E 2 156 ? -6.075 -17.374 98.677 1.00 95.47 156 GLY H O 1
ATOM 4706 N N . ARG E 2 157 ? -4.451 -17.754 100.211 1.00 96.75 157 ARG H N 1
ATOM 4707 C CA . ARG E 2 157 ? -3.378 -18.004 99.254 1.00 97.97 157 ARG H CA 1
ATOM 4708 C C . ARG E 2 157 ? -2.776 -19.387 99.438 1.00 99.58 157 ARG H C 1
ATOM 4709 O O . ARG E 2 157 ? -2.658 -19.872 100.566 1.00 99.17 157 ARG H O 1
ATOM 4717 N N . GLY E 2 158 ? -2.369 -19.982 98.324 1.00 94.61 158 GLY H N 1
ATOM 4718 C CA . GLY E 2 158 ? -1.716 -21.281 98.298 1.00 93.51 158 GLY H CA 1
ATOM 4719 C C . GLY E 2 158 ? -0.294 -21.236 98.811 1.00 100.98 158 GLY H C 1
ATOM 4720 O O . GLY E 2 158 ? 0.438 -20.270 98.560 1.00 103.29 158 GLY H O 1
ATOM 4721 N N . GLY E 2 159 ? 0.085 -22.282 99.534 1.00 97.68 159 GLY H N 1
ATOM 4722 C CA . GLY E 2 159 ? 1.423 -22.421 100.098 1.00 101.28 159 GLY H CA 1
ATOM 4723 C C . GLY E 2 159 ? 2.246 -23.499 99.428 1.00 105.96 159 GLY H C 1
ATOM 4724 O O . GLY E 2 159 ? 3.479 -23.444 99.444 1.00 109.87 159 GLY H O 1
ATOM 4725 N N . GLY E 2 160 ? 1.560 -24.466 98.836 1.00 98.87 160 GLY H N 1
ATOM 4726 C CA . GLY E 2 160 ? 2.184 -25.577 98.135 1.00 98.46 160 GLY H CA 1
ATOM 4727 C C . GLY E 2 160 ? 1.302 -26.808 98.121 1.00 99.52 160 GLY H C 1
ATOM 4728 O O . GLY E 2 160 ? 0.746 -27.174 99.164 1.00 98.27 160 GLY H O 1
ATOM 4729 N N . PRO E 2 161 ? 1.161 -27.477 96.948 1.00 93.84 161 PRO H N 1
ATOM 4730 C CA . PRO E 2 161 ? 0.303 -28.671 96.875 1.00 90.27 161 PRO H CA 1
ATOM 4731 C C . PRO E 2 161 ? 1.067 -29.999 96.959 1.00 94.61 161 PRO H C 1
ATOM 4732 O O . PRO E 2 161 ? 2.286 -30.042 96.746 1.00 97.35 161 PRO H O 1
ATOM 4736 N N . LYS E 2 162 ? 0.337 -31.089 97.235 1.00 87.95 162 LYS H N 1
ATOM 4737 C CA . LYS E 2 162 ? 0.860 -32.453 97.256 1.00 88.19 162 LYS H CA 1
ATOM 4738 C C . LYS E 2 162 ? -0.231 -33.430 96.874 1.00 90.58 162 LYS H C 1
ATOM 4739 O O . LYS E 2 162 ? -1.390 -33.247 97.244 1.00 88.11 162 LYS H O 1
ATOM 4745 N N . HIS E 2 163 ? 0.141 -34.421 96.057 1.00 87.74 163 HIS H N 1
ATOM 4746 C CA . HIS E 2 163 ? -0.698 -35.503 95.543 1.00 85.10 163 HIS H CA 1
ATOM 4747 C C . HIS E 2 163 ? -2.136 -35.067 95.152 1.00 83.47 163 HIS H C 1
ATOM 4748 O O . HIS E 2 163 ? -3.112 -35.620 95.677 1.00 81.54 163 HIS H O 1
ATOM 4755 N N . PRO E 2 164 ? -2.295 -34.106 94.205 1.00 77.21 164 PRO H N 1
ATOM 4756 C CA . PRO E 2 164 ? -3.652 -33.763 93.755 1.00 73.57 164 PRO H CA 1
ATOM 4757 C C . PRO E 2 164 ? -4.171 -34.772 92.733 1.00 74.26 164 PRO H C 1
ATOM 4758 O O . PRO E 2 164 ? -3.399 -35.267 91.908 1.00 74.52 164 PRO H O 1
ATOM 4762 N N . MET E 2 165 ? -5.462 -35.105 92.805 1.00 68.34 165 MET H N 1
ATOM 4763 C CA . MET E 2 165 ? -6.095 -36.029 91.866 1.00 67.18 165 MET H CA 1
ATOM 4764 C C . MET E 2 165 ? -7.529 -35.660 91.650 1.00 70.73 165 MET H C 1
ATOM 4765 O O . MET E 2 165 ? -8.347 -35.730 92.573 1.00 70.81 165 MET H O 1
ATOM 4770 N N . MET E 2 166 ? -7.833 -35.245 90.427 1.00 66.93 166 MET H N 1
ATOM 4771 C CA . MET E 2 166 ? -9.180 -34.887 90.056 1.00 65.44 166 MET H CA 1
ATOM 4772 C C . MET E 2 166 ? -9.821 -36.073 89.341 1.00 68.36 166 MET H C 1
ATOM 4773 O O . MET E 2 166 ? -9.248 -36.600 88.387 1.00 68.21 166 MET H O 1
ATOM 4778 N N . ILE E 2 167 ? -10.967 -36.534 89.861 1.00 64.22 167 ILE H N 1
ATOM 4779 C CA . ILE E 2 167 ? -11.724 -37.660 89.315 1.00 64.48 167 ILE H CA 1
ATOM 4780 C C . ILE E 2 167 ? -13.130 -37.185 88.941 1.00 66.11 167 ILE H C 1
ATOM 4781 O O . ILE E 2 167 ? -13.848 -36.639 89.782 1.00 65.76 167 ILE H O 1
ATOM 4786 N N . VAL E 2 168 ? -13.500 -37.387 87.673 1.00 60.89 168 VAL H N 1
ATOM 4787 C CA . VAL E 2 168 ? -14.792 -37.010 87.120 1.00 59.65 168 VAL H CA 1
ATOM 4788 C C . VAL E 2 168 ? -15.664 -38.254 87.017 1.00 65.00 168 VAL H C 1
ATOM 4789 O O . VAL E 2 168 ? -15.230 -39.258 86.449 1.00 67.54 168 VAL H O 1
ATOM 4793 N N . LYS E 2 169 ? -16.888 -38.186 87.567 1.00 59.80 169 LYS H N 1
ATOM 4794 C CA . LYS E 2 169 ? -17.890 -39.247 87.470 1.00 59.60 169 LYS H CA 1
ATOM 4795 C C . LYS E 2 169 ? -19.026 -38.666 86.675 1.00 61.27 169 LYS H C 1
ATOM 4796 O O . LYS E 2 169 ? -19.527 -37.591 87.018 1.00 61.83 169 LYS H O 1
ATOM 4802 N N . LEU E 2 170 ? -19.415 -39.332 85.598 1.00 56.75 170 LEU H N 1
ATOM 4803 C CA . LEU E 2 170 ? -20.502 -38.827 84.767 1.00 55.97 170 LEU H CA 1
ATOM 4804 C C . LEU E 2 170 ? -21.692 -39.735 84.916 1.00 62.55 170 LEU H C 1
ATOM 4805 O O . LEU E 2 170 ? -21.549 -40.956 84.843 1.00 62.28 170 LEU H O 1
ATOM 4810 N N . TYR E 2 171 ? -22.858 -39.144 85.165 1.00 60.83 171 TYR H N 1
ATOM 4811 C CA . TYR E 2 171 ? -24.080 -39.908 85.310 1.00 63.56 171 TYR H CA 1
ATOM 4812 C C . TYR E 2 171 ? -24.977 -39.567 84.138 1.00 67.11 171 TYR H C 1
ATOM 4813 O O . TYR E 2 171 ? -25.479 -38.448 84.050 1.00 65.51 171 TYR H O 1
ATOM 4822 N N . ARG E 2 172 ? -25.154 -40.530 83.233 1.00 65.90 172 ARG H N 1
ATOM 4823 C CA . ARG E 2 172 ? -25.968 -40.425 82.026 1.00 67.70 172 ARG H CA 1
ATOM 4824 C C . ARG E 2 172 ? -27.410 -40.030 82.318 1.00 77.71 172 ARG H C 1
ATOM 4825 O O . ARG E 2 172 ? -28.029 -40.591 83.215 1.00 79.79 172 ARG H O 1
ATOM 4833 N N . ASN E 2 173 ? -27.941 -39.062 81.559 1.00 76.91 173 ASN H N 1
ATOM 4834 C CA . ASN E 2 173 ? -29.336 -38.618 81.673 1.00 79.48 173 ASN H CA 1
ATOM 4835 C C . ASN E 2 173 ? -30.187 -39.608 80.851 1.00 87.80 173 ASN H C 1
ATOM 4836 O O . ASN E 2 173 ? -29.781 -39.968 79.741 1.00 89.40 173 ASN H O 1
ATOM 4841 N N . ALA E 2 174 ? -31.322 -40.083 81.378 1.00 86.21 174 ALA H N 1
ATOM 4842 C CA . ALA E 2 174 ? -32.129 -41.046 80.603 1.00 122.78 174 ALA H CA 1
ATOM 4843 C C . ALA E 2 174 ? -33.047 -40.377 79.576 1.00 150.99 174 ALA H C 1
ATOM 4844 O O . ALA E 2 174 ? -34.005 -39.690 79.925 1.00 117.78 174 ALA H O 1
ATOM 4846 N N . ASP F 2 47 ? -17.912 -73.916 97.486 1.00 110.57 47 ASP I N 1
ATOM 4847 C CA . ASP F 2 47 ? -19.028 -73.440 98.298 1.00 108.50 47 ASP I CA 1
ATOM 4848 C C . ASP F 2 47 ? -19.061 -71.928 98.430 1.00 107.17 47 ASP I C 1
ATOM 4849 O O . ASP F 2 47 ? -18.016 -71.280 98.492 1.00 106.51 47 ASP I O 1
ATOM 4854 N N . VAL F 2 48 ? -20.277 -71.378 98.482 1.00 99.46 48 VAL I N 1
ATOM 4855 C CA . VAL F 2 48 ? -20.565 -69.954 98.582 1.00 94.23 48 VAL I CA 1
ATOM 4856 C C . VAL F 2 48 ? -20.973 -69.647 100.022 1.00 95.60 48 VAL I C 1
ATOM 4857 O O . VAL F 2 48 ? -21.651 -70.454 100.662 1.00 97.04 48 VAL I O 1
ATOM 4861 N N . SER F 2 49 ? -20.542 -68.486 100.537 1.00 88.15 49 SER I N 1
ATOM 4862 C CA . SER F 2 49 ? -20.889 -68.050 101.885 1.00 86.59 49 SER I CA 1
ATOM 4863 C C . SER F 2 49 ? -22.331 -67.528 101.914 1.00 89.38 49 SER I C 1
ATOM 4864 O O . SER F 2 49 ? -22.891 -67.233 100.855 1.00 89.21 49 SER I O 1
ATOM 4867 N N . VAL F 2 50 ? -22.909 -67.367 103.122 1.00 84.93 50 VAL I N 1
ATOM 4868 C CA . VAL F 2 50 ? -24.261 -66.814 103.323 1.00 83.30 50 VAL I CA 1
ATOM 4869 C C . VAL F 2 50 ? -24.306 -65.416 102.684 1.00 85.24 50 VAL I C 1
ATOM 4870 O O . VAL F 2 50 ? -25.217 -65.123 101.912 1.00 83.69 50 VAL I O 1
ATOM 4874 N N . ASP F 2 51 ? -23.275 -64.593 102.963 1.00 81.82 51 ASP I N 1
ATOM 4875 C CA . ASP F 2 51 ? -23.134 -63.235 102.453 1.00 80.23 51 ASP I CA 1
ATOM 4876 C C . ASP F 2 51 ? -23.067 -63.233 100.932 1.00 83.50 51 ASP I C 1
ATOM 4877 O O . ASP F 2 51 ? -23.745 -62.416 100.311 1.00 82.45 51 ASP I O 1
ATOM 4882 N N . GLY F 2 52 ? -22.281 -64.153 100.353 1.00 79.28 52 GLY I N 1
ATOM 4883 C CA . GLY F 2 52 ? -22.138 -64.310 98.908 1.00 77.93 52 GLY I CA 1
ATOM 4884 C C . GLY F 2 52 ? -23.452 -64.694 98.254 1.00 80.43 52 GLY I C 1
ATOM 4885 O O . GLY F 2 52 ? -23.861 -64.083 97.250 1.00 78.90 52 GLY I O 1
ATOM 4886 N N . ASP F 2 53 ? -24.146 -65.676 98.872 1.00 77.28 53 ASP I N 1
ATOM 4887 C CA . ASP F 2 53 ? -25.445 -66.172 98.438 1.00 77.18 53 ASP I CA 1
ATOM 4888 C C . ASP F 2 53 ? -26.500 -65.052 98.475 1.00 79.76 53 ASP I C 1
ATOM 4889 O O . ASP F 2 53 ? -27.228 -64.872 97.491 1.00 80.05 53 ASP I O 1
ATOM 4894 N N . PHE F 2 54 ? -26.543 -64.268 99.571 1.00 73.80 54 PHE I N 1
ATOM 4895 C CA . PHE F 2 54 ? -27.503 -63.179 99.729 1.00 72.40 54 PHE I CA 1
ATOM 4896 C C . PHE F 2 54 ? -27.333 -62.131 98.645 1.00 76.66 54 PHE I C 1
ATOM 4897 O O . PHE F 2 54 ? -28.313 -61.690 98.059 1.00 77.47 54 PHE I O 1
ATOM 4905 N N . THR F 2 55 ? -26.070 -61.727 98.413 1.00 72.24 55 THR I N 1
ATOM 4906 C CA . THR F 2 55 ? -25.609 -60.678 97.514 1.00 70.24 55 THR I CA 1
ATOM 4907 C C . THR F 2 55 ? -26.101 -60.884 96.128 1.00 74.16 55 THR I C 1
ATOM 4908 O O . THR F 2 55 ? -26.616 -59.919 95.574 1.00 73.41 55 THR I O 1
ATOM 4912 N N . MET F 2 56 ? -25.963 -62.068 95.561 1.00 71.03 56 MET I N 1
ATOM 4913 C CA . MET F 2 56 ? -26.392 -62.264 94.171 1.00 71.19 56 MET I CA 1
ATOM 4914 C C . MET F 2 56 ? -27.894 -61.960 93.941 1.00 76.77 56 MET I C 1
ATOM 4915 O O . MET F 2 56 ? -28.276 -61.294 92.956 1.00 77.61 56 MET I O 1
ATOM 4920 N N . LYS F 2 57 ? -28.724 -62.413 94.903 1.00 74.29 57 LYS I N 1
ATOM 4921 C CA . LYS F 2 57 ? -30.174 -62.246 94.891 1.00 74.63 57 LYS I CA 1
ATOM 4922 C C . LYS F 2 57 ? -30.578 -60.828 95.257 1.00 77.49 57 LYS I C 1
ATOM 4923 O O . LYS F 2 57 ? -31.480 -60.266 94.625 1.00 79.03 57 LYS I O 1
ATOM 4929 N N . LYS F 2 58 ? -29.893 -60.241 96.256 1.00 71.03 58 LYS I N 1
ATOM 4930 C CA . LYS F 2 58 ? -30.165 -58.890 96.760 1.00 69.23 58 LYS I CA 1
ATOM 4931 C C . LYS F 2 58 ? -30.102 -57.839 95.675 1.00 73.19 58 LYS I C 1
ATOM 4932 O O . LYS F 2 58 ? -31.009 -57.019 95.591 1.00 74.17 58 LYS I O 1
ATOM 4938 N N . PHE F 2 59 ? -29.055 -57.874 94.832 1.00 69.20 59 PHE I N 1
ATOM 4939 C CA . PHE F 2 59 ? -28.842 -56.880 93.775 1.00 67.97 59 PHE I CA 1
ATOM 4940 C C . PHE F 2 59 ? -29.197 -57.360 92.375 1.00 76.94 59 PHE I C 1
ATOM 4941 O O . PHE F 2 59 ? -28.882 -56.668 91.397 1.00 76.00 59 PHE I O 1
ATOM 4949 N N . ALA F 2 60 ? -29.893 -58.504 92.282 1.00 78.12 60 ALA I N 1
ATOM 4950 C CA . ALA F 2 60 ? -30.303 -59.114 91.028 1.00 80.87 60 ALA I CA 1
ATOM 4951 C C . ALA F 2 60 ? -30.970 -58.115 90.029 1.00 88.04 60 ALA I C 1
ATOM 4952 O O . ALA F 2 60 ? -30.700 -58.182 88.829 1.00 89.02 60 ALA I O 1
ATOM 4954 N N . ASP F 2 61 ? -31.823 -57.195 90.535 1.00 86.46 61 ASP I N 1
ATOM 4955 C CA . ASP F 2 61 ? -32.529 -56.183 89.748 1.00 87.75 61 ASP I CA 1
ATOM 4956 C C . ASP F 2 61 ? -32.007 -54.746 89.962 1.00 90.29 61 ASP I C 1
ATOM 4957 O O . ASP F 2 61 ? -32.717 -53.784 89.646 1.00 91.00 61 ASP I O 1
ATOM 4962 N N . SER F 2 62 ? -30.779 -54.598 90.484 1.00 84.49 62 SER I N 1
ATOM 4963 C CA . SER F 2 62 ? -30.167 -53.295 90.782 1.00 82.94 62 SER I CA 1
ATOM 4964 C C . SER F 2 62 ? -29.039 -52.937 89.837 1.00 87.41 62 SER I C 1
ATOM 4965 O O . SER F 2 62 ? -28.429 -53.846 89.276 1.00 87.07 62 SER I O 1
ATOM 4968 N N . TYR F 2 63 ? -28.761 -51.613 89.668 1.00 84.38 63 TYR I N 1
ATOM 4969 C CA A TYR F 2 63 ? -27.688 -51.089 88.826 0.60 83.75 63 TYR I CA 1
ATOM 4970 C CA B TYR F 2 63 ? -27.675 -51.099 88.820 0.40 83.51 63 TYR I CA 1
ATOM 4971 C C . TYR F 2 63 ? -26.496 -50.694 89.709 1.00 83.85 63 TYR I C 1
ATOM 4972 O O . TYR F 2 63 ? -25.346 -50.669 89.245 1.00 82.92 63 TYR I O 1
ATOM 4989 N N . VAL F 2 64 ? -26.777 -50.366 90.983 1.00 77.55 64 VAL I N 1
ATOM 4990 C CA . VAL F 2 64 ? -25.761 -49.963 91.956 1.00 75.00 64 VAL I CA 1
ATOM 4991 C C . VAL F 2 64 ? -25.819 -50.890 93.155 1.00 77.30 64 VAL I C 1
ATOM 4992 O O . VAL F 2 64 ? -26.905 -51.330 93.547 1.00 78.24 64 VAL I O 1
ATOM 4996 N N . ALA F 2 65 ? -24.640 -51.181 93.733 1.00 71.04 65 ALA I N 1
ATOM 4997 C CA . ALA F 2 65 ? -24.475 -51.992 94.928 1.00 69.73 65 ALA I CA 1
ATOM 4998 C C . ALA F 2 65 ? -23.443 -51.363 95.874 1.00 71.05 65 ALA I C 1
ATOM 4999 O O . ALA F 2 65 ? -22.468 -50.773 95.422 1.00 68.99 65 ALA I O 1
ATOM 5001 N N . PHE F 2 66 ? -23.677 -51.473 97.185 1.00 68.53 66 PHE I N 1
ATOM 5002 C CA . PHE F 2 66 ? -22.801 -50.937 98.229 1.00 66.61 66 PHE I CA 1
ATOM 5003 C C . PHE F 2 66 ? -22.325 -52.041 99.153 1.00 69.47 66 PHE I C 1
ATOM 5004 O O . PHE F 2 66 ? -23.130 -52.850 99.614 1.00 69.70 66 PHE I O 1
ATOM 5012 N N . PHE F 2 67 ? -21.016 -52.072 99.417 1.00 65.33 67 PHE I N 1
ATOM 5013 C CA . PHE F 2 67 ? -20.369 -53.051 100.300 1.00 65.66 67 PHE I CA 1
ATOM 5014 C C . PHE F 2 67 ? -19.350 -52.338 101.169 1.00 72.07 67 PHE I C 1
ATOM 5015 O O . PHE F 2 67 ? -18.622 -51.471 100.696 1.00 71.27 67 PHE I O 1
ATOM 5023 N N . ALA F 2 68 ? -19.314 -52.689 102.448 1.00 72.01 68 ALA I N 1
ATOM 5024 C CA . ALA F 2 68 ? -18.355 -52.179 103.428 1.00 73.06 68 ALA I CA 1
ATOM 5025 C C . ALA F 2 68 ? -18.233 -53.197 104.531 1.00 83.03 68 ALA I C 1
ATOM 5026 O O . ALA F 2 68 ? -19.101 -54.055 104.659 1.00 83.81 68 ALA I O 1
ATOM 5028 N N . ASN F 2 69 ? -17.152 -53.136 105.313 1.00 83.75 69 ASN I N 1
ATOM 5029 C CA . ASN F 2 69 ? -16.949 -54.088 106.409 1.00 87.19 69 ASN I CA 1
ATOM 5030 C C . ASN F 2 69 ? -17.185 -53.372 107.751 1.00 94.06 69 ASN I C 1
ATOM 5031 O O . ASN F 2 69 ? -16.466 -52.434 108.094 1.00 93.69 69 ASN I O 1
ATOM 5036 N N . LYS F 2 70 ? -18.261 -53.745 108.452 1.00 92.78 70 LYS I N 1
ATOM 5037 C CA . LYS F 2 70 ? -18.654 -53.073 109.687 1.00 94.17 70 LYS I CA 1
ATOM 5038 C C . LYS F 2 70 ? -17.621 -53.156 110.819 1.00 102.08 70 LYS I C 1
ATOM 5039 O O . LYS F 2 70 ? -17.525 -52.200 111.586 1.00 101.94 70 LYS I O 1
ATOM 5045 N N . GLY F 2 71 ? -16.842 -54.238 110.896 1.00 101.35 71 GLY I N 1
ATOM 5046 C CA . GLY F 2 71 ? -15.776 -54.372 111.887 1.00 103.42 71 GLY I CA 1
ATOM 5047 C C . GLY F 2 71 ? -14.416 -54.054 111.297 1.00 108.01 71 GLY I C 1
ATOM 5048 O O . GLY F 2 71 ? -14.060 -54.663 110.294 1.00 107.28 71 GLY I O 1
ATOM 5049 N N . SER F 2 72 ? -13.659 -53.094 111.907 1.00 106.42 72 SER I N 1
ATOM 5050 C CA . SER F 2 72 ? -12.326 -52.554 111.521 1.00 107.08 72 SER I CA 1
ATOM 5051 C C . SER F 2 72 ? -12.416 -51.497 110.390 1.00 109.09 72 SER I C 1
ATOM 5052 O O . SER F 2 72 ? -12.082 -50.335 110.631 1.00 109.55 72 SER I O 1
ATOM 5055 N N . GLY F 2 73 ? -12.917 -51.892 109.214 1.00 102.44 73 GLY I N 1
ATOM 5056 C CA . GLY F 2 73 ? -13.130 -51.004 108.068 1.00 99.16 73 GLY I CA 1
ATOM 5057 C C . GLY F 2 73 ? -11.935 -50.743 107.170 1.00 99.94 73 GLY I C 1
ATOM 5058 O O . GLY F 2 73 ? -12.015 -49.923 106.253 1.00 97.72 73 GLY I O 1
ATOM 5059 N N . ASN F 2 74 ? -10.817 -51.430 107.429 1.00 96.60 74 ASN I N 1
ATOM 5060 C CA . ASN F 2 74 ? -9.554 -51.297 106.691 1.00 95.74 74 ASN I CA 1
ATOM 5061 C C . ASN F 2 74 ? -9.562 -52.064 105.350 1.00 95.64 74 ASN I C 1
ATOM 5062 O O . ASN F 2 74 ? -8.831 -51.708 104.423 1.00 94.83 74 ASN I O 1
ATOM 5067 N N . THR F 2 75 ? -10.381 -53.125 105.272 1.00 89.77 75 THR I N 1
ATOM 5068 C CA . THR F 2 75 ? -10.507 -54.031 104.133 1.00 88.11 75 THR I CA 1
ATOM 5069 C C . THR F 2 75 ? -11.976 -54.298 103.811 1.00 88.16 75 THR I C 1
ATOM 5070 O O . THR F 2 75 ? -12.829 -54.170 104.686 1.00 86.76 75 THR I O 1
ATOM 5074 N N . VAL F 2 76 ? -12.269 -54.646 102.544 1.00 83.64 76 VAL I N 1
ATOM 5075 C CA . VAL F 2 76 ? -13.602 -55.054 102.102 1.00 82.23 76 VAL I CA 1
ATOM 5076 C C . VAL F 2 76 ? -13.439 -56.271 101.207 1.00 86.61 76 VAL I C 1
ATOM 5077 O O . VAL F 2 76 ? -12.630 -56.277 100.274 1.00 87.33 76 VAL I O 1
ATOM 5081 N N . THR F 2 77 ? -14.191 -57.310 101.543 1.00 81.88 77 THR I N 1
ATOM 5082 C CA . THR F 2 77 ? -14.299 -58.551 100.808 1.00 81.81 77 THR I CA 1
ATOM 5083 C C . THR F 2 77 ? -15.781 -58.688 100.455 1.00 83.15 77 THR I C 1
ATOM 5084 O O . THR F 2 77 ? -16.649 -58.455 101.312 1.00 82.32 77 THR I O 1
ATOM 5088 N N . PHE F 2 78 ? -16.073 -58.965 99.180 1.00 77.76 78 PHE I N 1
ATOM 5089 C CA . PHE F 2 78 ? -17.446 -59.082 98.693 1.00 76.74 78 PHE I CA 1
ATOM 5090 C C . PHE F 2 78 ? -17.490 -59.874 97.398 1.00 80.34 78 PHE I C 1
ATOM 5091 O O . PHE F 2 78 ? -16.462 -60.029 96.738 1.00 80.89 78 PHE I O 1
ATOM 5099 N N . THR F 2 79 ? -18.697 -60.278 96.991 1.00 76.03 79 THR I N 1
ATOM 5100 C CA . THR F 2 79 ? -18.955 -60.986 95.743 1.00 76.75 79 THR I CA 1
ATOM 5101 C C . THR F 2 79 ? -19.654 -60.016 94.783 1.00 77.66 79 THR I C 1
ATOM 5102 O O . THR F 2 79 ? -20.642 -59.390 95.170 1.00 75.33 79 THR I O 1
ATOM 5106 N N . ALA F 2 80 ? -19.149 -59.885 93.542 1.00 73.32 80 ALA I N 1
ATOM 5107 C CA . ALA F 2 80 ? -19.771 -59.011 92.548 1.00 71.70 80 ALA I CA 1
ATOM 5108 C C . ALA F 2 80 ? -21.127 -59.613 92.130 1.00 76.86 80 ALA I C 1
ATOM 5109 O O . ALA F 2 80 ? -21.150 -60.770 91.702 1.00 79.59 80 ALA I O 1
ATOM 5111 N N . PRO F 2 81 ? -22.270 -58.899 92.330 1.00 71.31 81 PRO I N 1
ATOM 5112 C CA . PRO F 2 81 ? -23.577 -59.490 91.971 1.00 72.16 81 PRO I CA 1
ATOM 5113 C C . PRO F 2 81 ? -23.770 -59.637 90.456 1.00 78.53 81 PRO I C 1
ATOM 5114 O O . PRO F 2 81 ? -24.632 -60.405 90.014 1.00 81.67 81 PRO I O 1
ATOM 5118 N N . TRP F 2 82 ? -22.972 -58.877 89.670 1.00 72.56 82 TRP I N 1
ATOM 5119 C CA . TRP F 2 82 ? -22.948 -58.813 88.204 1.00 72.46 82 TRP I CA 1
ATOM 5120 C C . TRP F 2 82 ? -21.624 -58.202 87.742 1.00 77.99 82 TRP I C 1
ATOM 5121 O O . TRP F 2 82 ? -20.887 -57.662 88.568 1.00 77.15 82 TRP I O 1
ATOM 5132 N N . ASP F 2 83 ? -21.322 -58.284 86.428 1.00 77.19 83 ASP I N 1
ATOM 5133 C CA . ASP F 2 83 ? -20.126 -57.679 85.829 1.00 76.79 83 ASP I CA 1
ATOM 5134 C C . ASP F 2 83 ? -20.222 -56.174 86.053 1.00 77.24 83 ASP I C 1
ATOM 5135 O O . ASP F 2 83 ? -21.271 -55.582 85.777 1.00 76.92 83 ASP I O 1
ATOM 5140 N N . CYS F 2 84 ? -19.166 -55.571 86.627 1.00 71.39 84 CYS I N 1
ATOM 5141 C CA . CYS F 2 84 ? -19.209 -54.153 86.980 1.00 68.80 84 CYS I CA 1
ATOM 5142 C C . CYS F 2 84 ? -17.854 -53.446 86.996 1.00 71.80 84 CYS I C 1
ATOM 5143 O O . CYS F 2 84 ? -16.809 -54.029 86.688 1.00 71.35 84 CYS I O 1
ATOM 5146 N N . THR F 2 85 ? -17.920 -52.158 87.391 1.00 67.60 85 THR I N 1
ATOM 5147 C CA . THR F 2 85 ? -16.839 -51.211 87.651 1.00 65.79 85 THR I CA 1
ATOM 5148 C C . THR F 2 85 ? -16.974 -50.885 89.140 1.00 67.46 85 THR I C 1
ATOM 5149 O O . THR F 2 85 ? -18.085 -50.628 89.614 1.00 66.18 85 THR I O 1
ATOM 5153 N N . ALA F 2 86 ? -15.865 -50.945 89.879 1.00 63.76 86 ALA I N 1
ATOM 5154 C CA . ALA F 2 86 ? -15.865 -50.657 91.315 1.00 62.02 86 ALA I CA 1
ATOM 5155 C C . ALA F 2 86 ? -15.283 -49.298 91.604 1.00 64.91 86 ALA I C 1
ATOM 5156 O O . ALA F 2 86 ? -14.272 -48.906 91.026 1.00 64.09 86 ALA I O 1
ATOM 5158 N N . GLU F 2 87 ? -15.929 -48.581 92.515 1.00 61.44 87 GLU I N 1
ATOM 5159 C CA . GLU F 2 87 ? -15.484 -47.292 93.000 1.00 60.30 87 GLU I CA 1
ATOM 5160 C C . GLU F 2 87 ? -15.231 -47.505 94.487 1.00 63.09 87 GLU I C 1
ATOM 5161 O O . GLU F 2 87 ? -16.172 -47.595 95.281 1.00 61.81 87 GLU I O 1
ATOM 5167 N N . VAL F 2 88 ? -13.958 -47.673 94.842 1.00 60.14 88 VAL I N 1
ATOM 5168 C CA . VAL F 2 88 ? -13.544 -47.957 96.215 1.00 60.21 88 VAL I CA 1
ATOM 5169 C C . VAL F 2 88 ? -13.059 -46.692 96.912 1.00 63.38 88 VAL I C 1
ATOM 5170 O O . VAL F 2 88 ? -12.134 -46.042 96.432 1.00 64.45 88 VAL I O 1
ATOM 5174 N N . GLU F 2 89 ? -13.700 -46.337 98.024 1.00 59.30 89 GLU I N 1
ATOM 5175 C CA . GLU F 2 89 ? -13.352 -45.161 98.820 1.00 59.82 89 GLU I CA 1
ATOM 5176 C C . GLU F 2 89 ? -12.850 -45.599 100.184 1.00 65.82 89 GLU I C 1
ATOM 5177 O O . GLU F 2 89 ? -13.563 -46.299 100.899 1.00 66.80 89 GLU I O 1
ATOM 5183 N N . LEU F 2 90 ? -11.623 -45.219 100.540 1.00 62.99 90 LEU I N 1
ATOM 5184 C CA . LEU F 2 90 ? -11.074 -45.532 101.851 1.00 63.84 90 LEU I CA 1
ATOM 5185 C C . LEU F 2 90 ? -10.913 -44.271 102.688 1.00 68.37 90 LEU I C 1
ATOM 5186 O O . LEU F 2 90 ? -10.003 -43.469 102.469 1.00 68.28 90 LEU I O 1
ATOM 5191 N N . PHE F 2 91 ? -11.841 -44.091 103.628 1.00 65.73 91 PHE I N 1
ATOM 5192 C CA . PHE F 2 91 ? -11.836 -43.012 104.607 1.00 66.45 91 PHE I CA 1
ATOM 5193 C C . PHE F 2 91 ? -10.815 -43.462 105.632 1.00 71.93 91 PHE I C 1
ATOM 5194 O O . PHE F 2 91 ? -10.844 -44.618 106.067 1.00 71.80 91 PHE I O 1
ATOM 5202 N N . TYR F 2 92 ? -9.834 -42.608 105.912 1.00 69.96 92 TYR I N 1
ATOM 5203 C CA . TYR F 2 92 ? -8.717 -42.976 106.775 1.00 71.58 92 TYR I CA 1
ATOM 5204 C C . TYR F 2 92 ? -8.210 -41.775 107.527 1.00 77.32 92 TYR I C 1
ATOM 5205 O O . TYR F 2 92 ? -8.240 -40.660 107.005 1.00 76.93 92 TYR I O 1
ATOM 5214 N N . HIS F 2 93 ? -7.731 -42.002 108.753 1.00 75.60 93 HIS I N 1
ATOM 5215 C CA . HIS F 2 93 ? -7.151 -40.958 109.587 1.00 76.83 93 HIS I CA 1
ATOM 5216 C C . HIS F 2 93 ? -5.865 -41.531 110.151 1.00 85.61 93 HIS I C 1
ATOM 5217 O O . HIS F 2 93 ? -5.840 -42.704 110.521 1.00 86.55 93 HIS I O 1
ATOM 5224 N N . GLY F 2 94 ? -4.801 -40.734 110.171 1.00 84.42 94 GLY I N 1
ATOM 5225 C CA . GLY F 2 94 ? -3.516 -41.183 110.694 1.00 86.95 94 GLY I CA 1
ATOM 5226 C C . GLY F 2 94 ? -2.398 -40.164 110.686 1.00 93.07 94 GLY I C 1
ATOM 5227 O O . GLY F 2 94 ? -2.602 -38.998 110.332 1.00 92.00 94 GLY I O 1
ATOM 5228 N N . TRP F 2 95 ? -1.205 -40.610 111.099 1.00 92.59 95 TRP I N 1
ATOM 5229 C CA . TRP F 2 95 ? 0.015 -39.805 111.107 1.00 94.78 95 TRP I CA 1
ATOM 5230 C C . TRP F 2 95 ? 1.162 -40.690 110.650 1.00 100.58 95 TRP I C 1
ATOM 5231 O O . TRP F 2 95 ? 1.082 -41.902 110.837 1.00 100.05 95 TRP I O 1
ATOM 5242 N N . GLY F 2 96 ? 2.188 -40.095 110.037 1.00 98.93 96 GLY I N 1
ATOM 5243 C CA . GLY F 2 96 ? 3.368 -40.828 109.587 1.00 100.87 96 GLY I CA 1
ATOM 5244 C C . GLY F 2 96 ? 4.263 -41.195 110.756 1.00 108.94 96 GLY I C 1
ATOM 5245 O O . GLY F 2 96 ? 4.209 -40.530 111.795 1.00 109.60 96 GLY I O 1
ATOM 5246 N N . TYR F 2 97 ? 5.100 -42.250 110.602 1.00 108.13 97 TYR I N 1
ATOM 5247 C CA . TYR F 2 97 ? 6.031 -42.719 111.641 1.00 112.07 97 TYR I CA 1
ATOM 5248 C C . TYR F 2 97 ? 6.921 -41.553 112.119 1.00 117.55 97 TYR I C 1
ATOM 5249 O O . TYR F 2 97 ? 7.649 -40.973 111.309 1.00 117.19 97 TYR I O 1
ATOM 5258 N N . SER F 2 98 ? 6.809 -41.197 113.432 1.00 115.45 98 SER I N 1
ATOM 5259 C CA . SER F 2 98 ? 7.511 -40.093 114.124 1.00 117.78 98 SER I CA 1
ATOM 5260 C C . SER F 2 98 ? 7.276 -38.740 113.424 1.00 118.06 98 SER I C 1
ATOM 5261 O O . SER F 2 98 ? 8.212 -37.956 113.228 1.00 119.83 98 SER I O 1
ATOM 5264 N N . GLY F 2 99 ? 6.015 -38.495 113.056 1.00 109.23 99 GLY I N 1
ATOM 5265 C CA . GLY F 2 99 ? 5.608 -37.335 112.271 1.00 106.34 99 GLY I CA 1
ATOM 5266 C C . GLY F 2 99 ? 6.022 -37.605 110.837 1.00 107.88 99 GLY I C 1
ATOM 5267 O O . GLY F 2 99 ? 6.287 -38.755 110.480 1.00 108.07 99 GLY I O 1
ATOM 5268 N N . GLY F 2 100 ? 6.105 -36.579 110.012 1.00 102.28 100 GLY I N 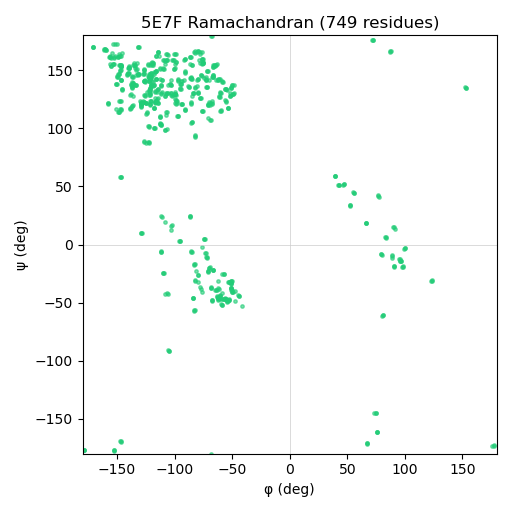1
ATOM 5269 C CA . GLY F 2 100 ? 6.542 -36.777 108.633 1.00 100.93 100 GLY I CA 1
ATOM 5270 C C . GLY F 2 100 ? 5.578 -37.474 107.685 1.00 100.00 100 GLY I C 1
ATOM 5271 O O . GLY F 2 100 ? 4.503 -37.947 108.081 1.00 97.24 100 GLY I O 1
ATOM 5272 N N . GLU F 2 101 ? 6.008 -37.546 106.411 1.00 95.23 101 GLU I N 1
ATOM 5273 C CA . GLU F 2 101 ? 5.292 -38.053 105.234 1.00 91.09 101 GLU I CA 1
ATOM 5274 C C . GLU F 2 101 ? 4.814 -39.498 105.312 1.00 92.40 101 GLU I C 1
ATOM 5275 O O . GLU F 2 101 ? 5.522 -40.385 105.793 1.00 94.53 101 GLU I O 1
ATOM 5281 N N . TRP F 2 102 ? 3.599 -39.709 104.792 1.00 84.31 102 TRP I N 1
ATOM 5282 C CA . TRP F 2 102 ? 2.915 -40.987 104.652 1.00 82.01 102 TRP I CA 1
ATOM 5283 C C . TRP F 2 102 ? 1.852 -40.842 103.554 1.00 83.88 102 TRP I C 1
ATOM 5284 O O . TRP F 2 102 ? 0.981 -39.966 103.638 1.00 81.32 102 TRP I O 1
ATOM 5295 N N . GLU F 2 103 ? 1.967 -41.678 102.507 1.00 80.08 103 GLU I N 1
ATOM 5296 C CA . GLU F 2 103 ? 1.056 -41.713 101.366 1.00 77.01 103 GLU I CA 1
ATOM 5297 C C . GLU F 2 103 ? 0.450 -43.108 101.262 1.00 79.06 103 GLU I C 1
ATOM 5298 O O . GLU F 2 103 ? 1.175 -44.103 101.293 1.00 79.25 103 GLU I O 1
ATOM 5304 N N . ILE F 2 104 ? -0.888 -43.172 101.171 1.00 73.74 104 ILE I N 1
ATOM 5305 C CA . ILE F 2 104 ? -1.650 -44.421 101.087 1.00 72.44 104 ILE I CA 1
ATOM 5306 C C . ILE F 2 104 ? -2.465 -44.523 99.800 1.00 75.38 104 ILE I C 1
ATOM 5307 O O . ILE F 2 104 ? -2.808 -43.514 99.201 1.00 74.04 104 ILE I O 1
ATOM 5312 N N . GLY F 2 105 ? -2.780 -45.747 99.418 1.00 73.32 105 GLY I N 1
ATOM 5313 C CA . GLY F 2 105 ? -3.605 -46.063 98.262 1.00 72.74 105 GLY I CA 1
ATOM 5314 C C . GLY F 2 105 ? -4.412 -47.316 98.521 1.00 78.72 105 GLY I C 1
ATOM 5315 O O . GLY F 2 105 ? -4.463 -47.803 99.655 1.00 79.99 105 GLY I O 1
ATOM 5316 N N . ILE F 2 106 ? -5.039 -47.857 97.472 1.00 74.92 106 ILE I N 1
ATOM 5317 C CA . ILE F 2 106 ? -5.832 -49.085 97.573 1.00 74.54 106 ILE I CA 1
ATOM 5318 C C . ILE F 2 106 ? -5.164 -50.163 96.702 1.00 80.08 106 ILE I C 1
ATOM 5319 O O . ILE F 2 106 ? -4.483 -49.843 95.715 1.00 80.44 106 ILE I O 1
ATOM 5324 N N . THR F 2 107 ? -5.300 -51.431 97.114 1.00 77.00 107 THR I N 1
ATOM 5325 C CA . THR F 2 107 ? -4.710 -52.569 96.412 1.00 78.13 107 THR I CA 1
ATOM 5326 C C . THR F 2 107 ? -5.501 -52.916 95.143 1.00 81.73 107 THR I C 1
ATOM 5327 O O . THR F 2 107 ? -6.666 -52.534 95.015 1.00 79.28 107 THR I O 1
ATOM 5331 N N . THR F 2 108 ? -4.863 -53.625 94.204 1.00 80.75 108 THR I N 1
ATOM 5332 C CA . THR F 2 108 ? -5.507 -54.071 92.970 1.00 80.77 108 THR I CA 1
ATOM 5333 C C . THR F 2 108 ? -5.622 -55.607 93.012 1.00 89.71 108 THR I C 1
ATOM 5334 O O . THR F 2 108 ? -4.601 -56.295 92.852 1.00 92.75 108 THR I O 1
ATOM 5338 N N . PRO F 2 109 ? -6.832 -56.170 93.270 1.00 86.87 109 PRO I N 1
ATOM 5339 C CA . PRO F 2 109 ? -6.970 -57.641 93.286 1.00 89.60 109 PRO I CA 1
ATOM 5340 C C . PRO F 2 109 ? -6.758 -58.241 91.895 1.00 97.49 109 PRO I C 1
ATOM 5341 O O . PRO F 2 109 ? -6.988 -57.550 90.893 1.00 97.00 109 PRO I O 1
ATOM 5345 N N . SER F 2 110 ? -6.298 -59.508 91.827 1.00 96.60 110 SER I N 1
ATOM 5346 C CA . SER F 2 110 ? -6.030 -60.169 90.551 1.00 98.36 110 SER I CA 1
ATOM 5347 C C . SER F 2 110 ? -7.246 -60.181 89.621 1.00 99.84 110 SER I C 1
ATOM 5348 O O . SER F 2 110 ? -8.367 -60.448 90.053 1.00 97.64 110 SER I O 1
ATOM 5351 N N . GLY F 2 111 ? -7.004 -59.836 88.364 1.00 96.99 111 GLY I N 1
ATOM 5352 C CA . GLY F 2 111 ? -8.030 -59.789 87.330 1.00 95.90 111 GLY I CA 1
ATOM 5353 C C . GLY F 2 111 ? -8.602 -58.411 87.102 1.00 95.64 111 GLY I C 1
ATOM 5354 O O . GLY F 2 111 ? -9.275 -58.184 86.093 1.00 95.55 111 GLY I O 1
ATOM 5355 N N . LEU F 2 112 ? -8.338 -57.485 88.036 1.00 88.57 112 LEU I N 1
ATOM 5356 C CA . LEU F 2 112 ? -8.840 -56.117 87.957 1.00 84.57 112 LEU I CA 1
ATOM 5357 C C . LEU F 2 112 ? -7.792 -55.138 87.456 1.00 88.53 112 LEU I C 1
ATOM 5358 O O . LEU F 2 112 ? -6.586 -55.406 87.530 1.00 89.84 112 LEU I O 1
ATOM 5363 N N . THR F 2 113 ? -8.268 -54.004 86.938 1.00 82.52 113 THR I N 1
ATOM 5364 C CA . THR F 2 113 ? -7.435 -52.938 86.409 1.00 81.30 113 THR I CA 1
ATOM 5365 C C . THR F 2 113 ? -7.759 -51.682 87.195 1.00 80.54 113 THR I C 1
ATOM 5366 O O . THR F 2 113 ? -8.913 -51.253 87.212 1.00 77.67 113 THR I O 1
ATOM 5370 N N . GLN F 2 114 ? -6.752 -51.109 87.865 1.00 76.55 114 GLN I N 1
ATOM 5371 C CA . GLN F 2 114 ? -6.962 -49.883 88.609 1.00 74.25 114 GLN I CA 1
ATOM 5372 C C . GLN F 2 114 ? -6.882 -48.734 87.611 1.00 79.51 114 GLN I C 1
ATOM 5373 O O . GLN F 2 114 ? -5.790 -48.259 87.274 1.00 80.85 114 GLN I O 1
ATOM 5379 N N . ILE F 2 115 ? -8.052 -48.345 87.088 1.00 74.75 115 ILE I N 1
ATOM 5380 C CA . ILE F 2 115 ? -8.189 -47.292 86.087 1.00 74.38 115 ILE I CA 1
ATOM 5381 C C . ILE F 2 115 ? -7.620 -45.980 86.612 1.00 75.85 115 ILE I C 1
ATOM 5382 O O . ILE F 2 115 ? -6.777 -45.387 85.951 1.00 77.14 115 ILE I O 1
ATOM 5387 N N . TYR F 2 116 ? -8.053 -45.556 87.804 1.00 68.94 116 TYR I N 1
ATOM 5388 C CA . TYR F 2 116 ? -7.595 -44.319 88.422 1.00 67.60 116 TYR I CA 1
ATOM 5389 C C . TYR F 2 116 ? -7.379 -44.499 89.918 1.00 69.26 116 TYR I C 1
ATOM 5390 O O . TYR F 2 116 ? -8.003 -45.369 90.529 1.00 68.56 116 TYR I O 1
ATOM 5399 N N . GLU F 2 117 ? -6.464 -43.706 90.502 1.00 64.70 117 GLU I N 1
ATOM 5400 C CA . GLU F 2 117 ? -6.178 -43.749 91.935 1.00 63.99 117 GLU I CA 1
ATOM 5401 C C . GLU F 2 117 ? -5.818 -42.375 92.464 1.00 68.71 117 GLU I C 1
ATOM 5402 O O . GLU F 2 117 ? -4.873 -41.743 91.969 1.00 70.58 117 GLU I O 1
ATOM 5408 N N . ALA F 2 118 ? -6.571 -41.929 93.478 1.00 62.67 118 ALA I N 1
ATOM 5409 C CA . ALA F 2 118 ? -6.373 -40.685 94.199 1.00 62.39 118 ALA I CA 1
ATOM 5410 C C . ALA F 2 118 ? -5.823 -41.087 95.549 1.00 66.53 118 ALA I C 1
ATOM 5411 O O . ALA F 2 118 ? -6.577 -41.553 96.408 1.00 64.19 118 ALA I O 1
ATOM 5413 N N . THR F 2 119 ? -4.495 -40.987 95.708 1.00 65.08 119 THR I N 1
ATOM 5414 C CA . THR F 2 119 ? -3.801 -41.355 96.949 1.00 65.51 119 THR I CA 1
ATOM 5415 C C . THR F 2 119 ? -4.053 -40.355 98.079 1.00 69.71 119 THR I C 1
ATOM 5416 O O . THR F 2 119 ? -4.249 -39.162 97.820 1.00 68.75 119 THR I O 1
ATOM 5420 N N . GLY F 2 120 ? -4.045 -40.863 99.312 1.00 67.89 120 GLY I N 1
ATOM 5421 C CA . GLY F 2 120 ? -4.213 -40.083 100.532 1.00 68.26 120 GLY I CA 1
ATOM 5422 C C . GLY F 2 120 ? -2.858 -39.757 101.118 1.00 75.19 120 GLY I C 1
ATOM 5423 O O . GLY F 2 120 ? -1.963 -40.598 101.083 1.00 76.21 120 GLY I O 1
ATOM 5424 N N . TYR F 2 121 ? -2.688 -38.543 101.653 1.00 72.74 121 TYR I N 1
ATOM 5425 C CA . TYR F 2 121 ? -1.406 -38.097 102.192 1.00 74.52 121 TYR I CA 1
ATOM 5426 C C . TYR F 2 121 ? -1.545 -37.269 103.472 1.00 79.83 121 TYR I C 1
ATOM 5427 O O . TYR F 2 121 ? -2.502 -36.511 103.626 1.00 78.50 121 TYR I O 1
ATOM 5436 N N . THR F 2 122 ? -0.558 -37.401 104.375 1.00 78.95 122 THR I N 1
ATOM 5437 C CA . THR F 2 122 ? -0.456 -36.634 105.615 1.00 80.40 122 THR I CA 1
ATOM 5438 C C . THR F 2 122 ? 1.025 -36.388 105.954 1.00 87.23 122 THR I C 1
ATOM 5439 O O . THR F 2 122 ? 1.898 -37.162 105.548 1.00 87.32 122 THR I O 1
ATOM 5443 N N . ASN F 2 123 ? 1.295 -35.305 106.694 1.00 85.66 123 ASN I N 1
ATOM 5444 C CA . ASN F 2 123 ? 2.649 -34.919 107.072 1.00 88.47 123 ASN I CA 1
ATOM 5445 C C . ASN F 2 123 ? 2.652 -34.285 108.464 1.00 94.11 123 ASN I C 1
ATOM 5446 O O . ASN F 2 123 ? 1.812 -33.431 108.750 1.00 92.91 123 ASN I O 1
ATOM 5451 N N . GLY F 2 124 ? 3.589 -34.717 109.310 1.00 93.37 124 GLY I N 1
ATOM 5452 C CA . GLY F 2 124 ? 3.761 -34.212 110.673 1.00 95.53 124 GLY I CA 1
ATOM 5453 C C . GLY F 2 124 ? 2.722 -34.702 111.662 1.00 97.93 124 GLY I C 1
ATOM 5454 O O . GLY F 2 124 ? 2.256 -35.842 111.555 1.00 96.39 124 GLY I O 1
ATOM 5455 N N . HIS F 2 125 ? 2.338 -33.820 112.625 1.00 94.39 125 HIS I N 1
ATOM 5456 C CA . HIS F 2 125 ? 1.341 -34.036 113.694 1.00 93.49 125 HIS I CA 1
ATOM 5457 C C . HIS F 2 125 ? 1.453 -35.426 114.362 1.00 98.64 125 HIS I C 1
ATOM 5458 O O . HIS F 2 125 ? 0.453 -36.136 114.504 1.00 96.65 125 HIS I O 1
ATOM 5465 N N . ASP F 2 126 ? 2.680 -35.794 114.796 1.00 97.95 126 ASP I N 1
ATOM 5466 C CA . ASP F 2 126 ? 2.960 -37.082 115.434 1.00 98.27 126 ASP I CA 1
ATOM 5467 C C . ASP F 2 126 ? 2.004 -37.378 116.586 1.00 102.09 126 ASP I C 1
ATOM 5468 O O . ASP F 2 126 ? 1.680 -36.481 117.371 1.00 102.59 126 ASP I O 1
ATOM 5473 N N . ASN F 2 127 ? 1.499 -38.629 116.618 1.00 97.69 127 ASN I N 1
ATOM 5474 C CA . ASN F 2 127 ? 0.568 -39.215 117.598 1.00 97.28 127 ASN I CA 1
ATOM 5475 C C . ASN F 2 127 ? -0.842 -38.581 117.575 1.00 98.28 127 ASN I C 1
ATOM 5476 O O . ASN F 2 127 ? -1.626 -38.788 118.506 1.00 98.24 127 ASN I O 1
ATOM 5481 N N . GLN F 2 128 ? -1.185 -37.886 116.474 1.00 92.46 128 GLN I N 1
ATOM 5482 C CA . GLN F 2 128 ? -2.498 -37.269 116.255 1.00 89.97 128 GLN I CA 1
ATOM 5483 C C . GLN F 2 128 ? -2.988 -37.713 114.880 1.00 89.85 128 GLN I C 1
ATOM 5484 O O . GLN F 2 128 ? -2.301 -37.470 113.893 1.00 88.48 128 GLN I O 1
ATOM 5490 N N . ALA F 2 129 ? -4.128 -38.416 114.803 1.00 84.63 129 ALA I N 1
ATOM 5491 C CA . ALA F 2 129 ? -4.616 -38.871 113.500 1.00 81.18 129 ALA I CA 1
ATOM 5492 C C . ALA F 2 129 ? -5.404 -37.784 112.797 1.00 85.49 129 ALA I C 1
ATOM 5493 O O . ALA F 2 129 ? -6.297 -37.171 113.400 1.00 86.17 129 ALA I O 1
ATOM 5495 N N . ILE F 2 130 ? -5.057 -37.536 111.519 1.00 80.37 130 ILE I N 1
ATOM 5496 C CA . ILE F 2 130 ? -5.696 -36.535 110.667 1.00 78.10 130 ILE I CA 1
ATOM 5497 C C . ILE F 2 130 ? -6.234 -37.216 109.416 1.00 79.37 130 ILE I C 1
ATOM 5498 O O . ILE F 2 130 ? -5.604 -38.158 108.927 1.00 79.57 130 ILE I O 1
ATOM 5503 N N . SER F 2 131 ? -7.400 -36.739 108.902 1.00 72.94 131 SER I N 1
ATOM 5504 C CA . SER F 2 131 ? -8.049 -37.250 107.692 1.00 69.63 131 SER I CA 1
ATOM 5505 C C . SER F 2 131 ? -7.075 -37.296 106.515 1.00 72.93 131 SER I C 1
ATOM 5506 O O . SER F 2 131 ? -6.361 -36.331 106.266 1.00 72.80 131 SER I O 1
ATOM 5509 N N . MET F 2 132 ? -6.985 -38.458 105.861 1.00 69.89 132 MET I N 1
ATOM 5510 C CA . MET F 2 132 ? -6.128 -38.722 104.694 1.00 69.60 132 MET I CA 1
ATOM 5511 C C . MET F 2 132 ? -6.826 -39.735 103.750 1.00 73.25 132 MET I C 1
ATOM 5512 O O . MET F 2 132 ? -6.286 -40.814 103.487 1.00 72.86 132 MET I O 1
ATOM 5517 N N . PRO F 2 133 ? -8.051 -39.421 103.255 1.00 69.45 133 PRO I N 1
ATOM 5518 C CA . PRO F 2 133 ? -8.761 -40.393 102.419 1.00 67.80 133 PRO I CA 1
ATOM 5519 C C . PRO F 2 133 ? -8.122 -40.671 101.074 1.00 71.12 133 PRO I C 1
ATOM 5520 O O . PRO F 2 133 ? -7.526 -39.786 100.451 1.00 71.96 133 PRO I O 1
ATOM 5524 N N . THR F 2 134 ? -8.260 -41.919 100.637 1.00 65.08 134 THR I N 1
ATOM 5525 C CA . THR F 2 134 ? -7.798 -42.392 99.344 1.00 63.55 134 THR I CA 1
ATOM 5526 C C . THR F 2 134 ? -8.992 -42.989 98.583 1.00 65.82 134 THR I C 1
ATOM 5527 O O . THR F 2 134 ? -9.985 -43.382 99.189 1.00 65.10 134 THR I O 1
ATOM 5531 N N . LYS F 2 135 ? -8.914 -43.013 97.261 1.00 62.84 135 LYS I N 1
ATOM 5532 C CA . LYS F 2 135 ? -9.997 -43.508 96.421 1.00 61.85 135 LYS I CA 1
ATOM 5533 C C . LYS F 2 135 ? -9.409 -44.081 95.149 1.00 66.23 135 LYS I C 1
ATOM 5534 O O . LYS F 2 135 ? -8.425 -43.547 94.642 1.00 66.70 135 LYS I O 1
ATOM 5540 N N . ALA F 2 136 ? -10.010 -45.146 94.623 1.00 62.25 136 ALA I N 1
ATOM 5541 C CA . ALA F 2 136 ? -9.554 -45.751 93.378 1.00 63.04 136 ALA I CA 1
ATOM 5542 C C . ALA F 2 136 ? -10.721 -46.347 92.586 1.00 66.20 136 ALA I C 1
ATOM 5543 O O . ALA F 2 136 ? -11.733 -46.743 93.182 1.00 65.03 136 ALA I O 1
ATOM 5545 N N . ILE F 2 137 ? -10.596 -46.363 91.248 1.00 63.08 137 ILE I N 1
ATOM 5546 C CA . ILE F 2 137 ? -11.619 -46.915 90.350 1.00 63.06 137 ILE I CA 1
ATOM 5547 C C . ILE F 2 137 ? -11.039 -48.140 89.636 1.00 68.05 137 ILE I C 1
ATOM 5548 O O . ILE F 2 137 ? -9.888 -48.118 89.200 1.00 68.79 137 ILE I O 1
ATOM 5553 N N . TYR F 2 138 ? -11.823 -49.229 89.598 1.00 64.60 138 TYR I N 1
ATOM 5554 C CA . TYR F 2 138 ? -11.431 -50.515 89.038 1.00 65.69 138 TYR I CA 1
ATOM 5555 C C . TYR F 2 138 ? -12.406 -51.001 88.007 1.00 69.18 138 TYR I C 1
ATOM 5556 O O . TYR F 2 138 ? -13.614 -50.893 88.193 1.00 67.56 138 TYR I O 1
ATOM 5565 N N . SER F 2 139 ? -11.876 -51.602 86.943 1.00 67.92 139 SER I N 1
ATOM 5566 C CA . SER F 2 139 ? -12.672 -52.221 85.891 1.00 69.04 139 SER I CA 1
ATOM 5567 C C . SER F 2 139 ? -12.373 -53.729 85.888 1.00 74.49 139 SER I C 1
ATOM 5568 O O . SER F 2 139 ? -11.359 -54.156 86.455 1.00 73.29 139 SER I O 1
ATOM 5571 N N . GLY F 2 140 ? -13.255 -54.506 85.257 1.00 73.62 140 GLY I N 1
ATOM 5572 C CA . GLY F 2 140 ? -13.086 -55.946 85.091 1.00 76.33 140 GLY I CA 1
ATOM 5573 C C . GLY F 2 140 ? -13.632 -56.876 86.156 1.00 82.00 140 GLY I C 1
ATOM 5574 O O . GLY F 2 140 ? -13.259 -58.055 86.178 1.00 84.28 140 GLY I O 1
ATOM 5575 N N . LEU F 2 141 ? -14.514 -56.371 87.044 1.00 76.22 141 LEU I N 1
ATOM 5576 C CA . LEU F 2 141 ? -15.156 -57.196 88.071 1.00 75.58 141 LEU I CA 1
ATOM 5577 C C . LEU F 2 141 ? -16.178 -58.101 87.392 1.00 80.20 141 LEU I C 1
ATOM 5578 O O . LEU F 2 141 ? -16.884 -57.658 86.479 1.00 79.80 141 LEU I O 1
ATOM 5583 N N . LYS F 2 142 ? -16.200 -59.381 87.785 1.00 77.54 142 LYS I N 1
ATOM 5584 C CA . LYS F 2 142 ? -17.061 -60.385 87.166 1.00 78.90 142 LYS I CA 1
ATOM 5585 C C . LYS F 2 142 ? -18.112 -60.964 88.102 1.00 82.23 142 LYS I C 1
ATOM 5586 O O . LYS F 2 142 ? -17.837 -61.190 89.283 1.00 80.46 142 LYS I O 1
ATOM 5592 N N . LYS F 2 143 ? -19.316 -61.221 87.551 1.00 80.56 143 LYS I N 1
ATOM 5593 C CA . LYS F 2 143 ? -20.456 -61.800 88.258 1.00 81.23 143 LYS I CA 1
ATOM 5594 C C . LYS F 2 143 ? -20.030 -63.051 89.020 1.00 88.76 143 LYS I C 1
ATOM 5595 O O . LYS F 2 143 ? -19.366 -63.919 88.452 1.00 91.01 143 LYS I O 1
ATOM 5601 N N . GLY F 2 144 ? -20.385 -63.100 90.298 1.00 85.14 144 GLY I N 1
ATOM 5602 C CA . GLY F 2 144 ? -20.104 -64.227 91.175 1.00 87.10 144 GLY I CA 1
ATOM 5603 C C . GLY F 2 144 ? -18.701 -64.317 91.742 1.00 92.87 144 GLY I C 1
ATOM 5604 O O . GLY F 2 144 ? -18.454 -65.165 92.608 1.00 94.28 144 GLY I O 1
ATOM 5605 N N . LEU F 2 145 ? -17.772 -63.464 91.279 1.00 88.85 145 LEU I N 1
ATOM 5606 C CA . LEU F 2 145 ? -16.404 -63.505 91.785 1.00 89.12 145 LEU I CA 1
ATOM 5607 C C . LEU F 2 145 ? -16.226 -62.681 93.055 1.00 91.24 145 LEU I C 1
ATOM 5608 O O . LEU F 2 145 ? -16.860 -61.635 93.222 1.00 88.37 145 LEU I O 1
ATOM 5613 N N . GLN F 2 146 ? -15.380 -63.184 93.969 1.00 88.86 146 GLN I N 1
ATOM 5614 C CA . GLN F 2 146 ? -15.089 -62.529 95.238 1.00 86.93 146 GLN I CA 1
ATOM 5615 C C . GLN F 2 146 ? -13.829 -61.694 95.110 1.00 89.97 146 GLN I C 1
ATOM 5616 O O . GLN F 2 146 ? -12.830 -62.161 94.555 1.00 90.87 146 GLN I O 1
ATOM 5622 N N . TYR F 2 147 ? -13.888 -60.450 95.615 1.00 84.27 147 TYR I N 1
ATOM 5623 C CA . TYR F 2 147 ? -12.765 -59.516 95.554 1.00 82.98 147 TYR I CA 1
ATOM 5624 C C . TYR F 2 147 ? -12.424 -58.965 96.925 1.00 85.21 147 TYR I C 1
ATOM 5625 O O . TYR F 2 147 ? -13.309 -58.802 97.761 1.00 83.41 147 TYR I O 1
ATOM 5634 N N . THR F 2 148 ? -11.133 -58.695 97.155 1.00 82.04 148 THR I N 1
ATOM 5635 C CA . THR F 2 148 ? -10.650 -58.151 98.417 1.00 80.85 148 THR I CA 1
ATOM 5636 C C . THR F 2 148 ? -9.783 -56.928 98.164 1.00 82.63 148 THR I C 1
ATOM 5637 O O . THR F 2 148 ? -8.766 -57.016 97.469 1.00 83.89 148 THR I O 1
ATOM 5641 N N . PHE F 2 149 ? -10.187 -55.795 98.739 1.00 75.82 149 PHE I N 1
ATOM 5642 C CA . PHE F 2 149 ? -9.450 -54.543 98.637 1.00 74.46 149 PHE I CA 1
ATOM 5643 C C . PHE F 2 149 ? -8.880 -54.179 99.998 1.00 78.61 149 PHE I C 1
ATOM 5644 O O . PHE F 2 149 ? -9.577 -54.301 101.008 1.00 77.55 149 PHE I O 1
ATOM 5652 N N . ASP F 2 150 ? -7.620 -53.734 100.025 1.00 76.24 150 ASP I N 1
ATOM 5653 C CA . ASP F 2 150 ? -6.940 -53.324 101.249 1.00 77.14 150 ASP I CA 1
ATOM 5654 C C . ASP F 2 150 ? -6.269 -51.974 101.024 1.00 79.39 150 ASP I C 1
ATOM 5655 O O . ASP F 2 150 ? -6.161 -51.511 99.887 1.00 77.42 150 ASP I O 1
ATOM 5660 N N . ILE F 2 151 ? -5.786 -51.366 102.121 1.00 76.87 151 ILE I N 1
ATOM 5661 C CA . ILE F 2 151 ? -4.952 -50.158 102.136 1.00 76.79 151 ILE I CA 1
ATOM 5662 C C . ILE F 2 151 ? -3.542 -50.614 101.713 1.00 82.21 151 ILE I C 1
ATOM 5663 O O . ILE F 2 151 ? -3.115 -51.724 102.052 1.00 83.31 151 ILE I O 1
ATOM 5668 N N . ARG F 2 152 ? -2.837 -49.760 100.981 1.00 78.59 152 ARG I N 1
ATOM 5669 C CA . ARG F 2 152 ? -1.467 -49.999 100.573 1.00 80.71 152 ARG I CA 1
ATOM 5670 C C . ARG F 2 152 ? -0.653 -48.760 100.904 1.00 87.46 152 ARG I C 1
ATOM 5671 O O . ARG F 2 152 ? -1.185 -47.653 100.875 1.00 84.74 152 ARG I O 1
ATOM 5679 N N . ASP F 2 153 ? 0.621 -48.949 101.257 1.00 89.58 153 ASP I N 1
ATOM 5680 C CA . ASP F 2 153 ? 1.501 -47.822 101.529 1.00 91.37 153 ASP I CA 1
ATOM 5681 C C . ASP F 2 153 ? 2.171 -47.460 100.209 1.00 96.93 153 ASP I C 1
ATOM 5682 O O . ASP F 2 153 ? 2.841 -48.302 99.606 1.00 98.24 153 ASP I O 1
ATOM 5687 N N . ALA F 2 154 ? 1.882 -46.254 99.706 1.00 92.73 154 ALA I N 1
ATOM 5688 C CA . ALA F 2 154 ? 2.416 -45.751 98.441 1.00 93.41 154 ALA I CA 1
ATOM 5689 C C . ALA F 2 154 ? 3.810 -45.131 98.637 1.00 100.66 154 ALA I C 1
ATOM 5690 O O . ALA F 2 154 ? 4.719 -45.425 97.863 1.00 102.28 154 ALA I O 1
ATOM 5692 N N . ASN F 2 155 ? 3.965 -44.293 99.683 1.00 98.05 155 ASN I N 1
ATOM 5693 C CA . ASN F 2 155 ? 5.200 -43.609 100.080 1.00 100.43 155 ASN I CA 1
ATOM 5694 C C . ASN F 2 155 ? 5.223 -43.456 101.605 1.00 103.96 155 ASN I C 1
ATOM 5695 O O . ASN F 2 155 ? 4.166 -43.422 102.244 1.00 101.73 155 ASN I O 1
ATOM 5700 N N . GLY F 2 156 ? 6.424 -43.358 102.167 1.00 102.32 156 GLY I N 1
ATOM 5701 C CA . GLY F 2 156 ? 6.629 -43.182 103.601 1.00 103.04 156 GLY I CA 1
ATOM 5702 C C . GLY F 2 156 ? 6.224 -44.361 104.465 1.00 105.60 156 GLY I C 1
ATOM 5703 O O . GLY F 2 156 ? 5.917 -45.446 103.955 1.00 105.24 156 GLY I O 1
ATOM 5704 N N . ARG F 2 157 ? 6.220 -44.144 105.792 1.00 100.89 157 ARG I N 1
ATOM 5705 C CA . ARG F 2 157 ? 5.866 -45.171 106.771 1.00 100.77 157 ARG I CA 1
ATOM 5706 C C . ARG F 2 157 ? 4.690 -44.748 107.637 1.00 101.04 157 ARG I C 1
ATOM 5707 O O . ARG F 2 157 ? 4.557 -43.569 107.971 1.00 100.23 157 ARG I O 1
ATOM 5715 N N . GLY F 2 158 ? 3.875 -45.729 108.014 1.00 95.56 158 GLY I N 1
ATOM 5716 C CA . GLY F 2 158 ? 2.724 -45.532 108.882 1.00 93.72 158 GLY I CA 1
ATOM 5717 C C . GLY F 2 158 ? 3.110 -45.280 110.321 1.00 101.15 158 GLY I C 1
ATOM 5718 O O . GLY F 2 158 ? 4.067 -45.881 110.832 1.00 104.14 158 GLY I O 1
ATOM 5719 N N . GLY F 2 159 ? 2.366 -44.383 110.965 1.00 96.56 159 GLY I N 1
ATOM 5720 C CA . GLY F 2 159 ? 2.579 -44.020 112.362 1.00 98.42 159 GLY I CA 1
ATOM 5721 C C . GLY F 2 159 ? 1.484 -44.521 113.280 1.00 101.18 159 GLY I C 1
ATOM 5722 O O . GLY F 2 159 ? 1.719 -44.712 114.477 1.00 103.67 159 GLY I O 1
ATOM 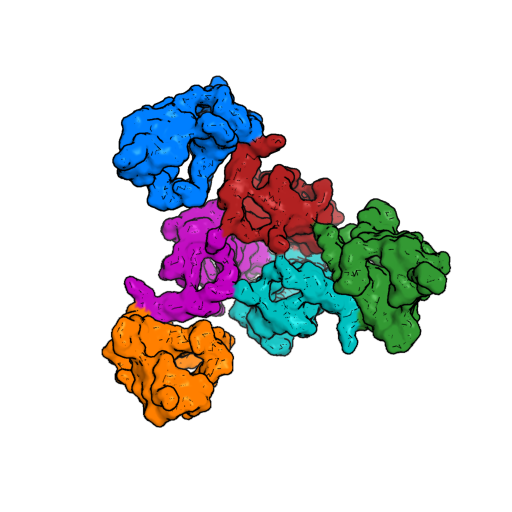5723 N N . GLY F 2 160 ? 0.299 -44.734 112.715 1.00 94.08 160 GLY I N 1
ATOM 5724 C CA . GLY F 2 160 ? -0.866 -45.213 113.446 1.00 92.90 160 GLY I CA 1
ATOM 5725 C C . GLY F 2 160 ? -2.168 -44.769 112.817 1.00 92.83 160 GLY I C 1
ATOM 5726 O O . GLY F 2 160 ? -2.298 -43.594 112.455 1.00 90.85 160 GLY I O 1
ATOM 5727 N N . PRO F 2 161 ? -3.160 -45.688 112.680 1.00 87.51 161 PRO I N 1
ATOM 5728 C CA . PRO F 2 161 ? -4.438 -45.312 112.050 1.00 83.95 161 PRO I CA 1
ATOM 5729 C C . PRO F 2 161 ? -5.562 -45.013 113.048 1.00 86.63 161 PRO I C 1
ATOM 5730 O O . PRO F 2 161 ? -5.480 -45.399 114.216 1.00 88.50 161 PRO I O 1
ATOM 5734 N N . LYS F 2 162 ? -6.627 -44.351 112.574 1.00 79.21 162 LYS I N 1
ATOM 5735 C CA . LYS F 2 162 ? -7.835 -44.063 113.350 1.00 77.71 162 LYS I CA 1
ATOM 5736 C C . LYS F 2 162 ? -9.033 -43.990 112.430 1.00 79.26 162 LYS I C 1
ATOM 5737 O O . LYS F 2 162 ? -8.929 -43.485 111.311 1.00 77.66 162 LYS I O 1
ATOM 5743 N N . HIS F 2 163 ? -10.150 -44.575 112.886 1.00 74.69 163 HIS I N 1
ATOM 5744 C CA . HIS F 2 163 ? -11.450 -44.645 112.221 1.00 71.94 163 HIS I CA 1
ATOM 5745 C C . HIS F 2 163 ? -11.370 -44.885 110.684 1.00 75.95 163 HIS I C 1
ATOM 5746 O O . HIS F 2 163 ? -11.892 -44.079 109.891 1.00 74.75 163 HIS I O 1
ATOM 5753 N N . PRO F 2 164 ? -10.745 -46.005 110.238 1.00 72.26 164 PRO I N 1
ATOM 5754 C CA . PRO F 2 164 ? -10.741 -46.293 108.796 1.00 70.10 164 PRO I CA 1
ATOM 5755 C C . PRO F 2 164 ? -12.071 -46.912 108.358 1.00 72.17 164 PRO I C 1
ATOM 5756 O O . PRO F 2 164 ? -12.670 -47.691 109.112 1.00 71.11 164 PRO I O 1
ATOM 5760 N N . MET F 2 165 ? -12.546 -46.552 107.157 1.00 68.11 165 MET I N 1
ATOM 5761 C CA . MET F 2 165 ? -13.781 -47.100 106.600 1.00 67.13 165 MET I CA 1
ATOM 5762 C C . MET F 2 165 ? -13.699 -47.181 105.101 1.00 71.81 165 MET I C 1
ATOM 5763 O O . MET F 2 165 ? -13.617 -46.158 104.412 1.00 71.04 165 MET I O 1
ATOM 5768 N N . MET F 2 166 ? -13.709 -48.405 104.596 1.00 68.85 166 MET I N 1
ATOM 5769 C CA . MET F 2 166 ? -13.666 -48.632 103.175 1.00 68.15 166 MET I CA 1
ATOM 5770 C C . MET F 2 166 ? -15.086 -48.895 102.684 1.00 70.19 166 MET I C 1
ATOM 5771 O O . MET F 2 166 ? -15.772 -49.746 103.242 1.00 70.64 166 MET I O 1
ATOM 5776 N N . ILE F 2 167 ? -15.543 -48.111 101.696 1.00 64.66 167 ILE I N 1
ATOM 5777 C CA . ILE F 2 167 ? -16.872 -48.223 101.082 1.00 63.71 167 ILE I CA 1
ATOM 5778 C C . ILE F 2 167 ? -16.719 -48.503 99.577 1.00 67.54 167 ILE I C 1
ATOM 5779 O O . ILE F 2 167 ? -16.062 -47.749 98.864 1.00 66.16 167 ILE I O 1
ATOM 5784 N N . VAL F 2 168 ? -17.314 -49.603 99.119 1.00 65.74 168 VAL I N 1
ATOM 5785 C CA . VAL F 2 168 ? -17.287 -50.058 97.732 1.00 66.20 168 VAL I CA 1
ATOM 5786 C C . VAL F 2 168 ? -18.622 -49.728 97.070 1.00 71.32 168 VAL I C 1
ATOM 5787 O O . VAL F 2 168 ? -19.674 -50.053 97.616 1.00 71.20 168 VAL I O 1
ATOM 5791 N N . LYS F 2 169 ? -18.572 -49.078 95.900 1.00 68.76 169 LYS I N 1
ATOM 5792 C CA . LYS F 2 169 ? -19.748 -48.773 95.083 1.00 67.86 169 LYS I CA 1
ATOM 5793 C C . LYS F 2 169 ? -19.557 -49.527 93.777 1.00 69.14 169 LYS I C 1
ATOM 5794 O O . LYS F 2 169 ? -18.510 -49.400 93.141 1.00 68.57 169 LYS I O 1
ATOM 5800 N N . LEU F 2 170 ? -20.535 -50.340 93.393 1.00 64.45 170 LEU I N 1
ATOM 5801 C CA . LEU F 2 170 ? -20.432 -51.109 92.149 1.00 63.83 170 LEU I CA 1
ATOM 5802 C C . LEU F 2 170 ? -21.430 -50.599 91.152 1.00 67.95 170 LEU I C 1
ATOM 5803 O O . LEU F 2 170 ? -22.600 -50.419 91.485 1.00 68.62 170 LEU I O 1
ATOM 5808 N N . TYR F 2 171 ? -20.965 -50.325 89.939 1.00 64.56 171 TYR I N 1
ATOM 5809 C CA . TYR F 2 171 ? -21.836 -49.838 88.892 1.00 64.90 171 TYR I CA 1
ATOM 5810 C C . TYR F 2 171 ? -21.937 -50.926 87.825 1.00 69.91 171 TYR I C 1
ATOM 5811 O O . TYR F 2 171 ? -20.953 -51.218 87.145 1.00 69.74 171 TYR I O 1
ATOM 5820 N N . ARG F 2 172 ? -23.125 -51.548 87.723 1.00 66.62 172 ARG I N 1
ATOM 5821 C CA . ARG F 2 172 ? -23.444 -52.621 86.787 1.00 67.86 172 ARG I CA 1
ATOM 5822 C C . ARG F 2 172 ? -23.188 -52.230 85.336 1.00 74.77 172 ARG I C 1
ATOM 5823 O O . ARG F 2 172 ? -23.579 -51.141 84.906 1.00 73.11 172 ARG I O 1
ATOM 5831 N N . ASN F 2 173 ? -22.528 -53.133 84.585 1.00 75.68 173 ASN I N 1
ATOM 5832 C CA . ASN F 2 173 ? -22.245 -52.946 83.163 1.00 77.97 173 ASN I CA 1
ATOM 5833 C C . ASN F 2 173 ? -23.519 -53.320 82.392 1.00 86.89 173 ASN I C 1
ATOM 5834 O O . ASN F 2 173 ? -24.156 -54.322 82.728 1.00 89.03 173 ASN I O 1
ATOM 5839 N N . ALA F 2 174 ? -23.888 -52.503 81.377 1.00 84.68 174 ALA I N 1
ATOM 5840 C CA . ALA F 2 174 ? -25.072 -52.601 80.503 1.00 106.94 174 ALA I CA 1
ATOM 5841 C C . ALA F 2 174 ? -26.347 -52.255 81.239 1.00 137.63 174 ALA I C 1
ATOM 5842 O O . ALA F 2 174 ? -26.604 -51.071 81.441 1.00 99.28 174 ALA I O 1
#

Foldseek 3Di:
DKAKEKDWADEDAAQDKIKMKIAIDDDQLLQKKKFKWWDDPPGATGTAKIAHSVGDMDGDPVQPPQWDWDDDSVRNMIMIIGGRDDQVPFTFMFMDMDDPVDDHDDSRCRCVCVHHVTHTHGYHYD/DKAKEKDWADEDAAQDKIKIKIAIDDDQLLQKKKFKWWDDPPGATGTAKIAHSVGDIDGDPVQPPQWDWDDDSVRNMIMIIGGRDDQVPFTFMFMDMDDPVDDHDDSRCRCVCVHHVTHTHGYHD/DKAKEKDWADEDAAQDKIKMKIAIDDDQLLQKKKFKWWDDPPDATGTAKIAHSVGDIDGDPVQPPQWDWDDDSVRNMIMIIGGRDDQVPFTFMFMDMDDPVDDHDDSRVRCVQVHHVTHTHGYHYDDDD/DADPQLVCLLVVCVVPQKDKFWDPPPAQKTKDFDSAFWKKKKKKWKWFAAAQFAKWKKWKDAWPQKDFPDKAIFMHGGPAPGIGTTMIITMIHGHHHGDMDMMGMDTPDGHTRDIDDIHMMMMTGHDD/DADPQLVCLLVVCVVPQKDKWWDPPPAQKTKDFDSAFWKKKKKKWKWFAAAQFAKWKKWKDAWPQKDFPDKAIFMHGGPAPGIGTTMIITMIHGHHHGDMDMMGMDTPDGHTRDIDDIHMMMMTGHDD/DADPQLVCLLVVCVPPQKDKWWDPPPQQKTKYFDSAFWKKKKKKWKWFAAAQFAKWKKWKDAWPQKDFPDKAIFMHGGPAPGIGTTMIITMIHGHHHGDMDMMGMDTPDGHTRDIDDIHMMMMTGHDD